Protein AF-A0A1W9HQ44-F1 (afdb_monomer)

Solvent-accessible surface area (backbone atoms only — not comparable to full-atom values): 56096 Å² total; per-residue (Å²): 137,86,90,87,89,89,90,91,91,92,90,86,85,96,76,80,80,73,78,79,73,80,82,85,84,81,77,93,77,71,70,87,77,61,89,76,53,83,68,66,65,55,60,50,78,80,49,59,73,72,83,56,52,67,71,56,48,46,52,48,48,45,64,46,46,71,59,22,70,71,48,40,52,52,23,55,49,24,59,78,70,75,36,48,37,25,32,30,14,70,41,22,40,34,48,54,54,46,49,48,50,45,51,45,34,75,73,64,44,79,53,45,56,68,92,63,66,71,50,46,62,64,65,50,38,54,43,62,49,58,68,39,38,34,30,59,42,54,56,67,60,44,51,52,55,36,51,57,48,42,71,74,43,60,41,48,25,36,87,61,76,86,53,70,64,63,44,32,40,77,34,55,33,75,50,88,95,45,93,76,45,39,68,10,60,77,73,26,63,50,73,70,27,35,44,44,32,32,48,66,36,15,31,34,38,59,36,94,62,100,62,45,53,65,38,25,63,90,47,68,89,52,87,76,27,64,32,58,53,21,61,56,60,45,34,51,54,62,44,80,38,96,46,23,67,74,16,71,48,28,64,67,41,47,46,51,72,58,56,34,49,47,52,46,47,32,51,26,20,46,69,70,35,43,62,49,75,68,42,46,50,54,49,38,50,49,39,62,70,56,53,76,87,73,62,77,35,62,64,25,49,50,51,48,49,58,44,55,33,37,36,56,77,46,22,34,41,42,55,61,35,51,52,54,29,53,77,36,56,39,46,65,56,52,27,72,75,45,50,55,86,41,83,91,33,42,10,25,60,65,69,48,59,45,52,44,77,55,83,72,41,52,81,87,46,61,28,24,54,80,70,70,41,50,40,29,7,29,59,38,56,41,70,69,55,51,56,42,31,67,45,17,57,60,30,45,61,32,45,50,39,40,85,69,86,48,95,90,40,60,36,86,79,80,77,30,42,69,28,20,77,40,89,54,32,89,77,83,70,56,53,66,46,42,26,40,37,40,49,57,19,9,43,82,58,25,27,40,82,55,90,82,32,39,28,36,50,20,35,64,30,39,36,50,54,89,73,81,63,65,50,52,59,67,57,51,40,56,35,18,62,41,71,90,57,36,70,52,63,76,82,42,45,19,56,48,52,42,47,38,72,43,34,39,45,67,60,37,47,54,56,49,52,54,37,58,73,46,89,48,70,68,42,48,54,49,50,53,52,46,54,53,26,29,48,75,14,41,47,49,82,57,52,58,67,69,58,52,51,51,44,52,54,48,50,54,55,52,51,61,54,52,73,68,59,90,48,66,68,57,46,47,50,46,52,69,61,47,55,71,52,52,79,60,29,87,80,70,78,58,78,52,56,63,55,49,50,56,46,37,52,48,46,57,76,73,54,87,54,64,70,50,39,48,51,34,49,50,52,45,63,73,72,50,84,60,62,66,62,49,50,62,55,55,68,74,49,55,72,71,55,37,45,54,49,24,59,57,54,62,61,19,70,77,40,90,51,64,69,48,30,52,50,46,56,51,52,56,52,53,55,55,47,32,50,63,72,55,39,57,69,61,54,50,49,44,38,75,44,50,73,44,55,83,70,43,51,49,101,84,69,46,37,55,61,62,49,16,66,66,62,64,25,57,72,57,40,54,52,46,72,72,34,84,83,41,65,46,69,51,58,50,100,88,68,41,28,51,36,37,48,33,41,69,76,70,38,44,68,60,32,55,53,48,30,71,77,41,61,92,38,63,57,76,85,85,46,72,70,50,50,51,50,33,52,52,42,35,70,73,48,53,63,62,87,43,60,63,61,36,60,45,74,42,70,52,42,58,31,54,49,79,73,77,34,58,27,28,42,80,62,52,37,21,37,42,19,36,51,44,24,31,43,59,55,22,52,53,32,45,75,69,72,48,80,53,62,66,77,35,58,49,39,77,69,82,47,59,50,16,47,32,21,26,54,24,53,58,55,50,51,53,50,44,52,47,49,38,51,53,27,55,49,86,49,66,67,57,46,51,50,45,38,67,69,37,53,88,56,48,80,57,47,48,60,46,53,34,27,55,56,58,45,38,34,55,35,18,59,60,44,73,49,88,39,55,32,66,90,38,72,67,74,91,59,43,75,52,36,31,40,45,70,44,96,56,68,52,48,47,48,79,40,48,57,43,71,51,95,90,38,66,38,21,50,66,30,11,32,35,13,25,53,30,67,14,26,47,66,79,88,60,50,42,74,62,39,54,51,47,98,66,63,71,29,28,26,26,41,22,23,19,9,69,35,54,75,75,50,28,25,49,63,37,82,44,66,44,47,41,82,45,70,81,37,75,34,30,24,45,39,45,24,37,65,65,86,131

Sequence (1028 aa):
MPNAKLPSLVKRPLVALIASLGVFLVSFDGFANSRISCTEIFALKTANPGIVSEDQLVRHVTNTILLVPEFQYIRDMAKKMGLRVWLFGGTASSFLHYVKWDLARASGIMNLQKDRFDFDFTNIFRSTQDLDIVVDADPKAASQFQNALAERFPHFLGSKGNKWEVRTLRHRMGTPGQFGFKEALLNDADFNNQSTDSNSVGMIEISENGEPVIRDLRHWNQADSVFLSDAINNRISYFRSKNHFTTIRARAGENPEILSVLRLLVKAFQYELTFSDNDYRQIKEIAGEFDSSTVTNSAALRRIRDTAKKLILHAVNIEYAVNRLDELGLREKLIRMGNSREQYNFAWWLAREPLRSKEVGQGTGRTAKDLNIQVVAHETFSFMAYESITRAHSGEPNVLISREKAIGESAAYGDGFYTRIGRIGARGTGWTIRFDVNPNAREGSDFKVDGDYIIFVNKKALTIIQESLSLSLDDLVTLAENEREFRIDSSDLGLLEKLKRRLNAPRITDELEKLIHSHSEDDHYRLVRILNSLENAGVSKLISEDVLNSVIKNISIRLAQLRKSSEDSDVLKYIKTVGPILKNSKTFGLTEGQEFIQYLERIIHGRKGLNLRKEALFEHLLNVDNFENQLDFMRKFSQQELNTIAKEIISWDESPDKRKTQFWTKLNKKWSKAIEDGNLSVIETLIEIGFFNINHKNVSQFSILQLAAYYNQRKIVDWLVASPSFNLNERNSLGFTEVEQLRLVGKSQLADEIEKIRPEAKGRPITVRDRNRKKIADYLLYRKGAPIIDFVRIEPGSFLMGGDILTTISKPFEIMSVDVPQRTYRIITQLSGNRDYYTTSPSHYMGERRPVENVSYEMVSSWIGRLNRLSKTGDARTQAILAELFPGHKRGSIYGRPTEAQYEFVLRLGGVAEGNYAHGNGESKLGDYAVYDADSTAAVGSKKPVFYNGKPLYDLHGNVAKWMEDWYGPPQGGKDPVGPLTGDRRIVRGGGWFNSARSLESGYRGSARPESQSLFSVGIRLIRKIEN

Secondary structure (DSSP, 8-state):
---------------SSSTTSSS--S-TTSTTS----TTHHHHTTT--TTSS-HHHHHHHHHHHHTTSHHHHHHHHHHHHHT-EEEEETHHHHHHHHHHHHHHHHHTT-TTS-GGG-S--HHHHS-TT----EEEES-HHHHHHHHHHHHHH-GGGGGGGSS---EEESSS-BS-TTSTT-B--GGG-HHHHHS-EEHHHHEEEE-SSSSSPPEEEGGGTT-SS-HHHHHHHTTB--EE--TTGGGSHHHHTTSS-THHHHHHHHHHHHHHT-B--HHHHHHHHHHHHH--GGG---HHHHHHHHHHHHHHHHT-S-HHHHHHHHHHTTHHHHHHHTS-TTSTTSHHHHHTSPPPPP--TT-SSSPBTTTTT--EEEEEES-HHHHHHHTT-TT------S--S-STTT---SS--EEEEESSS-SSSSSEEEEEEEPTT-BBTTTEEEETTEEEE--GGGEEEPP------HHHHHHHHH-TTT----TT-HHHHHHHHHHTTHHHHHHHHHHHHT---HHHHHHHHHHHHHHHHTT-GGGS-HHHHHHHHHHHHHHHHHHTT---HHHHHHHHHHHHHHHTTGGGTT-THHHHHHHHHHHHHHH---HHHHHHHHHHHHHH---HHHHHHHHTTS-HHHHHHHHHHHHGGGG-S-HHHHHHHHHHHHHHHHHHHTT-HHHHHHHHHTTSS-TT---TT---HHHHHHHTT-HHHHHHHHH-TTS-TT---TTS--HHHHHHHTT-HHHHHHHHHH-GGG-PPP--HHHHHHHHHHHHHHTTSSS----EEEEPPEEEEETTTEEEEE-S-EEEESSPPBHHHHHHHHHHTT---HHHH---SS--TTSBP-S--HHHHHHHHHHHHHHHH---HHHHHHHHHHSTT--TT--EEPPPHHHHHHHHTTTTT--SSBTTBS-GGGHHHH-B-S-SS---TT-SPPEEETTEEE--SSBSSEEEEEEESSS---EES----S--SSEEEES--TTS-GGGGSTT--EEE-TT----TTEE---EEE---

pLDDT: mean 78.17, std 16.89, range [24.0, 97.94]

Mean predicted aligned error: 19.66 Å

Foldseek 3Di:
DDDDDDYYDDDDDDDPPPVPPPPPDDDPPPPPPDPPDPLVVVLVLLPPQPLADLVRLQVLLFVLLVLAVLLVVLQVLCVVLVKWKKFAFLRLLLSSLLSVLQSSVVSPSVLFDDVLNNNYCCSSDPLQAAGAMEIQDEQVSQVVSQVVSCVVCVSNCHPVPSDRDYAYQQYWHDDPPDDGTDDHLLPPPLNQQAKAKLRNQWMWISHDDDTTQIAGSNPRVDNDRPNSVQSSRLAMEIGHGPCNCVHPCNVVLLCPNLLRLLVSLLSCQLSVGDYDPVRLVVSLVSLVPDAPVPRPDLNNLVSLQVSLLSLQLRGLANQSSLVSCVVSVNLVRSLVSWPLPDPPGSSVSSVFAFLAADDFQPDDADFCLNVVQFKWKAFDLDPSQVCQQCRHSSQFGRGRQFDDDDPVRCRVDLQAHKIAGDQAHDPNQGDMWMWTFDRSHGDPPQWHDDPRIIGGSHRVRIGTDDDQLEDALVRVLSNLQVLPRQADDLVSSSVLVSVLVSYPQVNNLVVLVVLLPDPDPVSLLVNLSSCLSCVSRSNNVSHDPVSLLSNLVSVVVVLVVLLPDPDLVSLLVSLVSVLSNLVVCPVVPDPCLVVLLVSLVCCCVPDDDLVSVLSSLLSNLVSDDDVVVNLVSVVSDDLVSLLVSLVVLLVLCPDPPPSSVVSLVVVLVVLLVCLLVLVVVVVVSCCSSPNAHQQGAGPLRDHSCRSNVQSVNVVSNVVLLPDPPRFQQDADPLGFGVLRLCVLLVVPVVSVVSCVSVVVSDGDDQDVVNVVVSVVVCVSVVCGPFQNQAFAKQQWDWADALLNFIATAHHIWTWGLWAAFLLNQLVLCVVLVHDDPCLNRVAPDDDRQFHRDLAFLVSVVVSLVSLQVLLQDPPPVSQVVNCVRYPPRHRRWHKDFAALVRLLCVQCLNRVASEQGSVHHDPPCVVQQEQALDPAADGIPPHFFRDRPNGGHGHSAERAWEFHQAADDPDHHDYRDRYDPDHQWTWTARYYNHHDPNCRTSNRIDIDGNPDGPGNRYGHIMMIGDDD

Radius of gyration: 34.82 Å; Cα contacts (8 Å, |Δi|>4): 1677; chains: 1; bounding box: 89×111×94 Å

Nearest PDB structures (foldseek):
  5ve8-assembly1_A  TM=1.958E-01  e=1.183E-01  Kluyveromyces lactis
  5ve8-assembly2_B  TM=1.938E-01  e=1.961E-01  Kluyveromyces lactis
  7unk-assembly1_A  TM=2.206E-01  e=2.866E-01  Homo sapiens
  5vch-assembly1_A  TM=2.004E-01  e=4.368E-01  Kluyveromyces lactis
  8ptw-assembly1_CW  TM=2.591E-01  e=3.745E+00  Thermochaetoides thermophila DSM 1495

Structure (mmCIF, N/CA/C/O backbone):
data_AF-A0A1W9HQ44-F1
#
_entry.id   AF-A0A1W9HQ44-F1
#
loop_
_atom_site.group_PDB
_atom_site.id
_atom_site.type_symbol
_atom_site.label_atom_id
_atom_site.label_alt_id
_atom_site.label_comp_id
_atom_site.label_asym_id
_atom_site.label_entity_id
_atom_site.label_seq_id
_atom_site.pdbx_PDB_ins_code
_atom_site.Cartn_x
_atom_site.Cartn_y
_atom_site.Cartn_z
_atom_site.occupancy
_atom_site.B_iso_or_equiv
_atom_site.auth_seq_id
_atom_site.auth_comp_id
_atom_site.auth_asym_id
_atom_site.auth_atom_id
_atom_site.pdbx_PDB_model_num
ATOM 1 N N . MET A 1 1 ? 32.054 -62.955 18.563 1.00 37.22 1 MET A N 1
ATOM 2 C CA . MET A 1 1 ? 32.083 -64.099 17.619 1.00 37.22 1 MET A CA 1
ATOM 3 C C . MET A 1 1 ? 30.994 -65.097 18.009 1.00 37.22 1 MET A C 1
ATOM 5 O O . MET A 1 1 ? 30.712 -65.129 19.202 1.00 37.22 1 MET A O 1
ATOM 9 N N . PRO A 1 2 ? 30.440 -65.909 17.079 1.00 54.06 2 PRO A N 1
ATOM 10 C CA . PRO A 1 2 ? 30.951 -66.143 15.717 1.00 54.06 2 PRO A CA 1
ATOM 11 C C . PRO A 1 2 ? 29.952 -66.033 14.533 1.00 54.06 2 PRO A C 1
ATOM 13 O O . PRO A 1 2 ? 28.832 -66.524 14.579 1.00 54.06 2 PRO A O 1
ATOM 16 N N . ASN A 1 3 ? 30.500 -65.426 13.467 1.00 31.45 3 ASN A N 1
ATOM 17 C CA . ASN A 1 3 ? 30.457 -65.664 12.007 1.00 31.45 3 ASN A CA 1
ATOM 18 C C . ASN A 1 3 ? 29.139 -65.812 11.208 1.00 31.45 3 ASN A C 1
ATOM 20 O O . ASN A 1 3 ? 28.459 -66.830 11.272 1.00 31.45 3 ASN A O 1
ATOM 24 N N . ALA A 1 4 ? 28.921 -64.854 10.287 1.00 32.03 4 ALA A N 1
ATOM 25 C CA . ALA A 1 4 ? 27.895 -64.838 9.234 1.00 32.03 4 ALA A CA 1
ATOM 26 C C . ALA A 1 4 ? 28.462 -64.331 7.877 1.00 32.03 4 ALA A C 1
ATOM 28 O O . ALA A 1 4 ? 29.406 -63.542 7.852 1.00 32.03 4 ALA A O 1
ATOM 29 N N . LYS A 1 5 ? 27.882 -64.803 6.758 1.00 31.42 5 LYS A N 1
ATOM 30 C CA . LYS A 1 5 ? 28.218 -64.506 5.339 1.00 31.42 5 LYS A CA 1
ATOM 31 C C . LYS A 1 5 ? 27.342 -63.383 4.748 1.00 31.42 5 LYS A C 1
ATOM 33 O O . LYS A 1 5 ? 26.163 -63.375 5.066 1.00 31.42 5 LYS A O 1
ATOM 38 N N . LEU A 1 6 ? 27.849 -62.594 3.779 1.00 24.00 6 LEU A N 1
ATOM 39 C CA . LEU A 1 6 ? 27.126 -62.100 2.570 1.00 24.00 6 LEU A CA 1
ATOM 40 C C . LEU A 1 6 ? 28.087 -61.408 1.538 1.00 24.00 6 LEU A C 1
ATOM 42 O O . LEU A 1 6 ? 29.187 -61.036 1.946 1.00 24.00 6 LEU A O 1
ATOM 46 N N . PRO A 1 7 ? 27.732 -61.259 0.226 1.00 36.06 7 PRO A N 1
ATOM 47 C CA . PRO A 1 7 ? 28.683 -61.058 -0.896 1.00 36.06 7 PRO A CA 1
ATOM 48 C C . PRO A 1 7 ? 28.448 -59.870 -1.897 1.00 36.06 7 PRO A C 1
ATOM 50 O O . PRO A 1 7 ? 27.353 -59.332 -2.005 1.00 36.06 7 PRO A O 1
ATOM 53 N N . SER A 1 8 ? 29.469 -59.634 -2.756 1.00 27.27 8 SER A N 1
ATOM 54 C CA . SER A 1 8 ? 29.475 -59.344 -4.230 1.00 27.27 8 SER A CA 1
ATOM 55 C C . SER A 1 8 ? 29.549 -57.924 -4.881 1.00 27.27 8 SER A C 1
ATOM 57 O O . SER A 1 8 ? 28.763 -57.034 -4.586 1.00 27.27 8 SER A O 1
ATOM 59 N N . LEU A 1 9 ? 30.444 -57.870 -5.907 1.00 26.95 9 LEU A N 1
ATOM 60 C CA . LEU A 1 9 ? 30.479 -57.145 -7.215 1.00 26.95 9 LEU A CA 1
ATOM 61 C C . LEU A 1 9 ? 31.121 -55.736 -7.398 1.00 26.95 9 LEU A C 1
ATOM 63 O O . LEU A 1 9 ? 30.709 -54.773 -6.768 1.00 26.95 9 LEU A O 1
ATOM 67 N N . VAL A 1 10 ? 32.093 -55.641 -8.348 1.00 26.52 10 VAL A N 1
ATOM 68 C CA . VAL A 1 10 ? 32.262 -54.664 -9.483 1.00 26.52 10 VAL A CA 1
ATOM 69 C C . VAL A 1 10 ? 33.700 -54.689 -10.088 1.00 26.52 10 VAL A C 1
ATOM 71 O O . VAL A 1 10 ? 34.670 -54.612 -9.335 1.00 26.52 10 VAL A O 1
ATOM 74 N N . LYS A 1 11 ? 33.819 -54.715 -11.442 1.00 28.09 11 LYS A N 1
ATOM 75 C CA . LYS A 1 11 ? 34.852 -54.135 -12.383 1.00 28.09 11 LYS A CA 1
ATOM 76 C C . LYS A 1 11 ? 34.821 -54.930 -13.717 1.00 28.09 11 LYS A C 1
ATOM 78 O O . LYS A 1 11 ? 34.669 -56.137 -13.630 1.00 28.09 11 LYS A O 1
ATOM 83 N N . ARG A 1 12 ? 35.012 -54.452 -14.966 1.00 32.03 12 ARG A N 1
ATOM 84 C CA . ARG A 1 12 ? 35.371 -53.208 -15.734 1.00 32.03 12 ARG A CA 1
ATOM 85 C C . ARG A 1 12 ? 35.183 -53.564 -17.266 1.00 32.03 12 ARG A C 1
ATOM 87 O O . ARG A 1 12 ? 34.732 -54.694 -17.452 1.00 32.03 12 ARG A O 1
ATOM 94 N N . PRO A 1 13 ? 35.500 -52.779 -18.353 1.00 39.00 13 PRO A N 1
ATOM 95 C CA . PRO A 1 13 ? 36.629 -51.825 -18.579 1.00 39.00 13 PRO A CA 1
ATOM 96 C C . PRO A 1 13 ? 36.293 -50.509 -19.362 1.00 39.00 13 PRO A C 1
ATOM 98 O O . PRO A 1 13 ? 35.300 -50.404 -20.062 1.00 39.00 13 PRO A O 1
ATOM 101 N N . LEU A 1 14 ? 36.954 -49.366 -19.124 1.00 29.89 14 LEU A N 1
ATOM 102 C CA . LEU A 1 14 ? 38.255 -48.875 -19.640 1.00 29.89 14 LEU A CA 1
ATOM 103 C C . LEU A 1 14 ? 38.385 -48.562 -21.158 1.00 29.89 14 LEU A C 1
ATOM 105 O O . LEU A 1 14 ? 39.454 -48.771 -21.718 1.00 29.89 14 LEU A O 1
ATOM 109 N N . VAL A 1 15 ? 37.356 -47.992 -21.807 1.00 27.25 15 VAL A N 1
ATOM 110 C CA . VAL A 1 15 ? 37.499 -47.353 -23.149 1.00 27.25 15 VAL A CA 1
ATOM 111 C C . VAL A 1 15 ? 36.988 -45.892 -23.208 1.00 27.25 15 VAL A C 1
ATOM 113 O O . VAL A 1 15 ? 37.258 -45.175 -24.161 1.00 27.25 15 VAL A O 1
ATOM 116 N N . ALA A 1 16 ? 36.361 -45.360 -22.154 1.00 30.06 16 ALA A N 1
ATOM 117 C CA . ALA A 1 16 ? 35.768 -44.010 -22.177 1.00 30.06 16 ALA A CA 1
ATOM 118 C C . ALA A 1 16 ? 36.670 -42.858 -21.665 1.00 30.06 16 ALA A C 1
ATOM 120 O O . ALA A 1 16 ? 36.196 -41.735 -21.533 1.00 30.06 16 ALA A O 1
ATOM 121 N N . LEU A 1 17 ? 37.953 -43.094 -21.354 1.00 27.94 17 LEU A N 1
ATOM 122 C CA . LEU A 1 17 ? 38.796 -42.086 -20.678 1.00 27.94 17 LEU A CA 1
ATOM 123 C C . LEU A 1 17 ? 39.639 -41.198 -21.619 1.00 27.94 17 LEU A C 1
ATOM 125 O O . LEU A 1 17 ? 40.313 -40.294 -21.141 1.00 27.94 17 LEU A O 1
ATOM 129 N N . ILE A 1 18 ? 39.609 -41.419 -22.939 1.00 28.66 18 ILE A N 1
ATOM 130 C CA . ILE A 1 18 ? 40.440 -40.652 -23.895 1.00 28.66 18 ILE A CA 1
ATOM 131 C C . ILE A 1 18 ? 39.635 -39.586 -24.670 1.00 28.66 18 ILE A C 1
ATOM 133 O O . ILE A 1 18 ? 40.221 -38.669 -25.234 1.00 28.66 18 ILE A O 1
ATOM 137 N N . ALA A 1 19 ? 38.299 -39.584 -24.607 1.00 27.50 19 ALA A N 1
ATOM 138 C CA . ALA A 1 19 ? 37.478 -38.555 -25.266 1.00 27.50 19 ALA A CA 1
ATOM 139 C C . ALA A 1 19 ? 37.302 -37.253 -24.447 1.00 27.50 19 ALA A C 1
ATOM 141 O O . ALA A 1 19 ? 36.833 -36.252 -24.979 1.00 27.50 19 ALA A O 1
ATOM 142 N N . SER A 1 20 ? 37.705 -37.230 -23.171 1.00 28.62 20 SER A N 1
ATOM 143 C CA . SER A 1 20 ? 37.442 -36.104 -22.252 1.00 28.62 20 SER A CA 1
ATOM 144 C C . SER A 1 20 ? 38.621 -35.139 -22.060 1.00 28.62 20 SER A C 1
ATOM 146 O O . SER A 1 20 ? 38.520 -34.213 -21.261 1.00 28.62 20 SER A O 1
ATOM 148 N N . LEU A 1 21 ? 39.743 -35.344 -22.758 1.00 27.89 21 LEU A N 1
ATOM 149 C CA . LEU A 1 21 ? 40.982 -34.561 -22.593 1.00 27.89 21 LEU A CA 1
ATOM 150 C C . LEU A 1 21 ? 41.332 -33.672 -23.806 1.00 27.89 21 LEU A C 1
ATOM 152 O O . LEU A 1 21 ? 42.381 -33.040 -23.815 1.00 27.89 21 LEU A O 1
ATOM 156 N N . GLY A 1 22 ? 40.450 -33.579 -24.808 1.00 28.61 22 GLY A N 1
ATOM 157 C CA . GLY A 1 22 ? 40.730 -32.948 -26.107 1.00 28.61 22 GLY A CA 1
ATOM 158 C C . GLY A 1 22 ? 40.160 -31.546 -26.372 1.00 28.61 22 GLY A C 1
ATOM 159 O O . GLY A 1 22 ? 40.067 -31.182 -27.537 1.00 28.61 22 GLY A O 1
ATOM 160 N N . VAL A 1 23 ? 39.753 -30.756 -25.365 1.00 30.34 23 VAL A N 1
ATOM 161 C CA . VAL A 1 23 ? 39.214 -29.382 -25.594 1.00 30.34 23 VAL A CA 1
ATOM 162 C C . VAL A 1 23 ? 39.921 -28.284 -24.776 1.00 30.34 23 VAL A C 1
ATOM 164 O O . VAL A 1 23 ? 39.635 -27.103 -24.929 1.00 30.34 23 VAL A O 1
ATOM 167 N N . PHE A 1 24 ? 40.930 -28.615 -23.971 1.00 30.50 24 PHE A N 1
ATOM 168 C CA . PHE A 1 24 ? 41.765 -27.612 -23.299 1.00 30.50 24 PHE A CA 1
ATOM 169 C C . PHE A 1 24 ? 43.104 -27.480 -24.019 1.00 30.50 24 PHE A C 1
ATOM 171 O O . PHE A 1 24 ? 44.060 -28.101 -23.588 1.00 30.50 24 PHE A O 1
ATOM 178 N N . LEU A 1 25 ? 43.169 -26.721 -25.118 1.00 30.91 25 LEU A N 1
ATOM 179 C CA . LEU A 1 25 ? 44.409 -26.130 -25.654 1.00 30.91 25 LEU A CA 1
ATOM 180 C C . LEU A 1 25 ? 44.066 -25.155 -26.801 1.00 30.91 25 LEU A C 1
ATOM 182 O O . LEU A 1 25 ? 44.209 -25.473 -27.977 1.00 30.91 25 LEU A O 1
ATOM 186 N N . VAL A 1 26 ? 43.618 -23.945 -26.451 1.00 31.00 26 VAL A N 1
ATOM 187 C CA . VAL A 1 26 ? 43.707 -22.761 -27.324 1.00 31.00 26 VAL A CA 1
ATOM 188 C C . VAL A 1 26 ? 44.249 -21.594 -26.486 1.00 31.00 26 VAL A C 1
ATOM 190 O O . VAL A 1 26 ? 43.561 -21.052 -25.628 1.00 31.00 26 VAL A O 1
ATOM 193 N N . SER A 1 27 ? 45.534 -21.296 -26.719 1.00 29.73 27 SER A N 1
ATOM 194 C CA . SER A 1 27 ? 46.291 -20.061 -26.429 1.00 29.73 27 SER A CA 1
ATOM 195 C C . SER A 1 27 ? 46.104 -19.376 -25.062 1.00 29.73 27 SER A C 1
ATOM 197 O O . SER A 1 27 ? 45.418 -18.362 -24.923 1.00 29.73 27 SER A O 1
ATOM 199 N N . PHE A 1 28 ? 46.854 -19.875 -24.077 1.00 30.86 28 PHE A N 1
ATOM 200 C CA . PHE A 1 28 ? 47.321 -19.122 -22.910 1.00 30.86 28 PHE A CA 1
ATOM 201 C C . PHE A 1 28 ? 48.376 -18.097 -23.359 1.00 30.86 28 PHE A C 1
ATOM 203 O O . PHE A 1 28 ? 49.550 -18.416 -23.368 1.00 30.86 28 PHE A O 1
ATOM 210 N N . ASP A 1 29 ? 47.957 -16.899 -23.768 1.00 26.05 29 ASP A N 1
ATOM 211 C CA . ASP A 1 29 ? 48.841 -15.710 -23.811 1.00 26.05 29 ASP A CA 1
ATOM 212 C C . ASP A 1 29 ? 48.064 -14.375 -23.741 1.00 26.05 29 ASP A C 1
ATOM 214 O O . ASP A 1 29 ? 48.637 -13.325 -23.464 1.00 26.05 29 ASP A O 1
ATOM 218 N N . GLY A 1 30 ? 46.728 -14.394 -23.865 1.00 28.42 30 GLY A N 1
ATOM 219 C CA . GLY A 1 30 ? 45.864 -13.235 -23.578 1.00 28.42 30 GLY A CA 1
ATOM 220 C C . GLY A 1 30 ? 45.348 -13.143 -22.131 1.00 28.42 30 GLY A C 1
ATOM 221 O O . GLY A 1 30 ? 44.745 -12.141 -21.754 1.00 28.42 30 GLY A O 1
ATOM 222 N N . PHE A 1 31 ? 45.570 -14.171 -21.304 1.00 29.61 31 PHE A N 1
ATOM 223 C CA . PHE A 1 31 ? 44.906 -14.323 -19.997 1.00 29.61 31 PHE A CA 1
ATOM 224 C C . PHE A 1 31 ? 45.582 -13.561 -18.842 1.00 29.61 31 PHE A C 1
ATOM 226 O O . PHE A 1 31 ? 45.010 -13.441 -17.761 1.00 29.61 31 PHE A O 1
ATOM 233 N N . ALA A 1 32 ? 46.783 -13.011 -19.052 1.00 28.42 32 ALA A N 1
ATOM 234 C CA . ALA A 1 32 ? 47.531 -12.311 -18.004 1.00 28.42 32 ALA A CA 1
ATOM 235 C C . ALA A 1 32 ? 47.086 -10.850 -17.773 1.00 28.42 32 ALA A C 1
ATOM 237 O O . ALA A 1 32 ? 47.529 -10.240 -16.804 1.00 28.42 32 ALA A O 1
ATOM 238 N N . ASN A 1 33 ? 46.195 -10.289 -18.609 1.00 30.42 33 ASN A N 1
ATOM 239 C CA . ASN A 1 33 ? 45.779 -8.879 -18.512 1.00 30.42 33 ASN A CA 1
ATOM 240 C C . ASN A 1 33 ? 44.263 -8.618 -18.413 1.00 30.42 33 ASN A C 1
ATOM 242 O O . ASN A 1 33 ? 43.861 -7.459 -18.306 1.00 30.42 33 ASN A O 1
ATOM 246 N N . SER A 1 34 ? 43.403 -9.639 -18.361 1.00 30.12 34 SER A N 1
ATOM 247 C CA . SER A 1 34 ? 41.973 -9.445 -18.077 1.00 30.12 34 SER A CA 1
ATOM 248 C C . SER A 1 34 ? 41.663 -9.803 -16.624 1.00 30.12 34 SER A C 1
ATOM 250 O O . SER A 1 34 ? 41.660 -10.974 -16.248 1.00 30.12 34 SER A O 1
ATOM 252 N N . ARG A 1 35 ? 41.376 -8.793 -15.793 1.00 31.48 35 ARG A N 1
ATOM 253 C CA . ARG A 1 35 ? 40.792 -8.972 -14.452 1.00 31.48 35 ARG A CA 1
ATOM 254 C C . ARG A 1 35 ? 39.354 -9.494 -14.577 1.00 31.48 35 ARG A C 1
ATOM 256 O O . ARG A 1 35 ? 38.407 -8.739 -14.387 1.00 31.48 35 ARG A O 1
ATOM 263 N N . ILE A 1 36 ? 39.206 -10.777 -14.886 1.00 31.81 36 ILE A N 1
ATOM 264 C CA . ILE A 1 36 ? 37.937 -11.498 -14.776 1.00 31.81 36 ILE A CA 1
ATOM 265 C C . ILE A 1 36 ? 37.706 -11.727 -13.281 1.00 31.81 36 ILE A C 1
ATOM 267 O O . ILE A 1 36 ? 38.443 -12.471 -12.631 1.00 31.81 36 ILE A O 1
ATOM 271 N N . SER A 1 37 ? 36.744 -11.017 -12.691 1.00 34.94 37 SER A N 1
ATOM 272 C CA . SER A 1 37 ? 36.405 -11.209 -11.275 1.00 34.94 37 SER A CA 1
ATOM 273 C C . SER A 1 37 ? 35.580 -12.489 -11.097 1.00 34.94 37 SER A C 1
ATOM 275 O O . SER A 1 37 ? 34.863 -12.899 -12.008 1.00 34.94 37 SER A O 1
ATOM 277 N N . CYS A 1 38 ? 35.598 -13.098 -9.905 1.00 32.09 38 CYS A N 1
ATOM 278 C CA . CYS A 1 38 ? 34.809 -14.297 -9.570 1.00 32.09 38 CYS A CA 1
ATOM 279 C C . CYS A 1 38 ? 33.291 -14.196 -9.862 1.00 32.09 38 CYS A C 1
ATOM 281 O O . CYS A 1 38 ? 32.593 -15.206 -9.786 1.00 32.09 38 CYS A O 1
ATOM 283 N N . THR A 1 39 ? 32.765 -13.011 -10.195 1.00 37.59 39 THR A N 1
ATOM 284 C CA . THR A 1 39 ? 31.373 -12.811 -10.629 1.00 37.59 39 THR A CA 1
ATOM 285 C C . THR A 1 39 ? 31.112 -13.240 -12.079 1.00 37.59 39 THR A C 1
ATOM 287 O O . THR A 1 39 ? 29.995 -13.651 -12.384 1.00 37.59 39 THR A O 1
ATOM 290 N N . GLU A 1 40 ? 32.117 -13.254 -12.959 1.00 35.53 40 GLU A N 1
ATOM 291 C CA . GLU A 1 40 ? 31.963 -13.711 -14.355 1.00 35.53 40 GLU A CA 1
ATOM 292 C C . GLU A 1 40 ? 31.870 -15.242 -14.458 1.00 35.53 40 GLU A C 1
ATOM 294 O O . GLU A 1 40 ? 31.191 -15.772 -15.334 1.00 35.53 40 GLU A O 1
ATOM 299 N N . ILE A 1 41 ? 32.408 -15.963 -13.467 1.00 36.16 41 ILE A N 1
ATOM 300 C CA . ILE A 1 41 ? 32.247 -17.420 -13.313 1.00 36.16 41 ILE A CA 1
ATOM 301 C C . ILE A 1 41 ? 30.781 -17.801 -13.003 1.00 36.16 41 ILE A C 1
ATOM 303 O O . ILE A 1 41 ? 30.373 -18.944 -13.203 1.00 36.16 41 ILE A O 1
ATOM 307 N N . PHE A 1 42 ? 29.953 -16.861 -12.535 1.00 38.31 42 PHE A N 1
ATOM 308 C CA . PHE A 1 42 ? 28.577 -17.144 -12.118 1.00 38.31 42 PHE A CA 1
ATOM 309 C C . PHE A 1 42 ? 27.553 -17.135 -13.253 1.00 38.31 42 PHE A C 1
ATOM 311 O O . PHE A 1 42 ? 26.640 -17.959 -13.228 1.00 38.31 42 PHE A O 1
ATOM 318 N N . ALA A 1 43 ? 27.728 -16.288 -14.272 1.00 37.38 43 ALA A N 1
ATOM 319 C CA . ALA A 1 43 ? 26.891 -16.351 -15.473 1.00 37.38 43 ALA A CA 1
ATOM 320 C C . ALA A 1 43 ? 27.018 -17.725 -16.164 1.00 37.38 43 ALA A C 1
ATOM 322 O O . ALA A 1 43 ? 26.052 -18.238 -16.715 1.00 37.38 43 ALA A O 1
ATOM 323 N N . LEU A 1 44 ? 28.176 -18.378 -16.034 1.00 35.91 44 LEU A N 1
ATOM 324 C CA . LEU A 1 44 ? 28.513 -19.657 -16.667 1.00 35.91 44 LEU A CA 1
ATOM 325 C C . LEU A 1 44 ? 27.815 -20.900 -16.079 1.00 35.91 44 LEU A C 1
ATOM 327 O O . LEU A 1 44 ? 27.874 -21.959 -16.695 1.00 35.91 44 LEU A O 1
ATOM 331 N N . LYS A 1 45 ? 27.131 -20.827 -14.925 1.00 41.59 45 LYS A N 1
ATOM 332 C CA . LYS A 1 45 ? 26.423 -22.006 -14.367 1.00 41.59 45 LYS A CA 1
ATOM 333 C C . LYS A 1 45 ? 25.021 -22.236 -14.942 1.00 41.59 45 LYS A C 1
ATOM 335 O O . LYS A 1 45 ? 24.520 -23.354 -14.866 1.00 41.59 45 LYS A O 1
ATOM 340 N N . THR A 1 46 ? 24.405 -21.210 -15.523 1.00 40.38 46 THR A N 1
ATOM 341 C CA . THR A 1 46 ? 23.172 -21.303 -16.331 1.00 40.38 46 THR A CA 1
ATOM 342 C C . THR A 1 46 ? 23.439 -20.986 -17.806 1.00 40.38 46 THR A C 1
ATOM 344 O O . THR A 1 46 ? 22.654 -21.377 -18.671 1.00 40.38 46 THR A O 1
ATOM 347 N N . ALA A 1 47 ? 24.574 -20.349 -18.118 1.00 38.97 47 ALA A N 1
ATOM 348 C CA . ALA A 1 47 ? 25.093 -20.171 -19.466 1.00 38.97 47 ALA A CA 1
ATOM 349 C C . ALA A 1 47 ? 25.998 -21.334 -19.875 1.00 38.97 47 ALA A C 1
ATOM 351 O O . ALA A 1 47 ? 27.215 -21.195 -19.950 1.00 38.97 47 ALA A O 1
ATOM 352 N N . ASN A 1 48 ? 25.387 -22.458 -20.231 1.00 47.56 48 ASN A N 1
ATOM 353 C CA . ASN A 1 48 ? 25.933 -23.235 -21.337 1.00 47.56 48 ASN A CA 1
ATOM 354 C C . ASN A 1 48 ? 25.174 -22.770 -22.594 1.00 47.56 48 ASN A C 1
ATOM 356 O O . ASN A 1 48 ? 24.054 -23.240 -22.826 1.00 47.56 48 ASN A O 1
ATOM 360 N N . PRO A 1 49 ? 25.704 -21.798 -23.368 1.00 47.69 49 PRO A N 1
ATOM 361 C CA . PRO A 1 49 ? 25.164 -21.494 -24.688 1.00 47.69 49 PRO A CA 1
ATOM 362 C C . PRO A 1 49 ? 25.067 -22.804 -25.484 1.00 47.69 49 PRO A C 1
ATOM 364 O O . PRO A 1 49 ? 26.046 -23.542 -25.567 1.00 47.69 49 PRO A O 1
ATOM 367 N N . GLY A 1 50 ? 23.880 -23.125 -26.006 1.00 53.44 50 GLY A N 1
ATOM 368 C CA . GLY A 1 50 ? 23.653 -24.333 -26.811 1.00 53.44 50 GLY A CA 1
ATOM 369 C C . GLY A 1 50 ? 22.891 -25.491 -26.148 1.00 53.44 50 GLY A C 1
ATOM 370 O O . GLY A 1 50 ? 22.706 -26.511 -26.803 1.00 53.44 50 GLY A O 1
ATOM 371 N N . ILE A 1 51 ? 22.397 -25.370 -24.904 1.00 64.69 51 ILE A N 1
ATOM 372 C CA . ILE A 1 51 ? 21.490 -26.394 -24.314 1.00 64.69 51 ILE A CA 1
ATOM 373 C C . ILE A 1 51 ? 20.121 -26.416 -25.010 1.00 64.69 51 ILE A C 1
ATOM 375 O O . ILE A 1 51 ? 19.477 -27.459 -25.102 1.00 64.69 51 ILE A O 1
ATOM 379 N N . VAL A 1 52 ? 19.670 -25.256 -25.482 1.00 76.06 52 VAL A N 1
ATOM 380 C CA . VAL A 1 52 ? 18.389 -25.072 -26.160 1.00 76.06 52 VAL A CA 1
ATOM 381 C C . VAL A 1 52 ? 18.670 -24.503 -27.546 1.00 76.06 52 VAL A C 1
ATOM 383 O O . VAL A 1 52 ? 19.256 -23.428 -27.650 1.00 76.06 52 VAL A O 1
ATOM 386 N N . SER A 1 53 ? 18.269 -25.216 -28.600 1.00 85.94 53 SER A N 1
ATOM 387 C CA . SER A 1 53 ? 18.304 -24.689 -29.972 1.00 85.94 53 SER A CA 1
ATOM 388 C C . SER A 1 53 ? 17.107 -23.782 -30.261 1.00 85.94 53 SER A C 1
ATOM 390 O O . SER A 1 53 ? 16.080 -23.852 -29.581 1.00 85.94 53 SER A O 1
ATOM 392 N N . GLU A 1 54 ? 17.231 -22.956 -31.299 1.00 87.56 54 GLU A N 1
ATOM 393 C CA . GLU A 1 54 ? 16.165 -22.064 -31.759 1.00 87.56 54 GLU A CA 1
ATOM 394 C C . GLU A 1 54 ? 14.872 -22.826 -32.073 1.00 87.56 54 GLU A C 1
ATOM 396 O O . GLU A 1 54 ? 13.837 -22.561 -31.459 1.00 87.56 54 GLU A O 1
ATOM 401 N N . ASP A 1 55 ? 14.960 -23.864 -32.908 1.00 87.31 55 ASP A N 1
ATOM 402 C CA . ASP A 1 55 ? 13.816 -24.699 -33.285 1.00 87.31 55 ASP A CA 1
ATOM 403 C C . ASP A 1 55 ? 13.147 -25.378 -32.087 1.00 87.31 55 ASP A C 1
ATOM 405 O O . ASP A 1 55 ? 11.934 -25.600 -32.086 1.00 87.31 55 ASP A O 1
ATOM 409 N N . GLN A 1 56 ? 13.925 -25.780 -31.077 1.00 88.81 56 GLN A N 1
ATOM 410 C CA . GLN A 1 56 ? 13.369 -26.376 -29.863 1.00 88.81 56 GLN A CA 1
ATOM 411 C C . GLN A 1 56 ? 12.615 -25.334 -29.041 1.00 88.81 56 GLN A C 1
ATOM 413 O O . GLN A 1 56 ? 11.520 -25.625 -28.564 1.00 88.81 56 GLN A O 1
ATOM 418 N N . LEU A 1 57 ? 13.170 -24.127 -28.892 1.00 89.25 57 LEU A N 1
ATOM 419 C CA . LEU A 1 57 ? 12.523 -23.065 -28.132 1.00 89.25 57 LEU A CA 1
ATOM 420 C C . LEU A 1 57 ? 11.232 -22.599 -28.808 1.00 89.25 57 LEU A C 1
ATOM 422 O O . LEU A 1 57 ? 10.209 -22.511 -28.134 1.00 89.25 57 LEU A O 1
ATOM 426 N N . VAL A 1 58 ? 11.245 -22.370 -30.124 1.00 89.25 58 VAL A N 1
ATOM 427 C CA . VAL A 1 58 ? 10.054 -21.958 -30.891 1.00 89.25 58 VAL A CA 1
ATOM 428 C C . VAL A 1 58 ? 8.945 -23.010 -30.786 1.00 89.25 58 VAL A C 1
ATOM 430 O O . VAL A 1 58 ? 7.804 -22.690 -30.435 1.00 89.25 58 VAL A O 1
ATOM 433 N N . ARG A 1 59 ? 9.275 -24.295 -30.981 1.00 87.50 59 ARG A N 1
ATOM 434 C CA . ARG A 1 59 ? 8.308 -25.391 -30.802 1.00 87.50 59 ARG A CA 1
ATOM 435 C C . ARG A 1 59 ? 7.788 -25.478 -29.368 1.00 87.50 59 ARG A C 1
ATOM 437 O O . ARG A 1 59 ? 6.590 -25.666 -29.166 1.00 87.50 59 ARG A O 1
ATOM 444 N N . HIS A 1 60 ? 8.647 -25.300 -28.364 1.00 89.31 60 HIS A N 1
ATOM 445 C CA . HIS A 1 60 ? 8.214 -25.338 -26.963 1.00 89.31 60 HIS A CA 1
ATOM 446 C C . HIS A 1 60 ? 7.294 -24.164 -26.616 1.00 89.31 60 HIS A C 1
ATOM 448 O O . HIS A 1 60 ? 6.263 -24.373 -25.980 1.00 89.31 60 HIS A O 1
ATOM 454 N N . VAL A 1 61 ? 7.586 -22.955 -27.110 1.00 90.25 61 VAL A N 1
ATOM 455 C CA . VAL A 1 61 ? 6.697 -21.782 -27.008 1.00 90.25 61 VAL A CA 1
ATOM 456 C C . VAL A 1 61 ? 5.329 -22.096 -27.617 1.00 90.25 61 VAL A C 1
ATOM 458 O O . VAL A 1 61 ? 4.311 -21.847 -26.974 1.00 90.25 61 VAL A O 1
ATOM 461 N N . THR A 1 62 ? 5.297 -22.723 -28.797 1.00 85.88 62 THR A N 1
ATOM 462 C CA . THR A 1 62 ? 4.059 -23.145 -29.487 1.00 85.88 62 THR A CA 1
ATOM 463 C C . THR A 1 62 ? 3.177 -24.014 -28.617 1.00 85.88 62 THR A C 1
ATOM 465 O O . THR A 1 62 ? 2.002 -23.710 -28.404 1.00 85.88 62 THR A O 1
ATOM 468 N N . ASN A 1 63 ? 3.764 -25.086 -28.093 1.00 85.19 63 ASN A N 1
ATOM 469 C CA . ASN A 1 63 ? 3.043 -26.076 -27.307 1.00 85.19 63 ASN A CA 1
ATOM 470 C C . ASN A 1 63 ? 2.585 -25.491 -25.968 1.00 85.19 63 ASN A C 1
ATOM 472 O O . ASN A 1 63 ? 1.518 -25.833 -25.465 1.00 85.19 63 ASN A O 1
ATOM 476 N N . THR A 1 64 ? 3.372 -24.567 -25.420 1.00 88.06 64 THR A N 1
ATOM 477 C CA . THR A 1 64 ? 3.142 -23.993 -24.099 1.00 88.06 64 THR A CA 1
ATOM 478 C C . THR A 1 64 ? 2.099 -22.878 -24.088 1.00 88.06 64 THR A C 1
ATOM 480 O O . THR A 1 64 ? 1.436 -22.687 -23.072 1.00 88.06 64 THR A O 1
ATOM 483 N N . ILE A 1 65 ? 1.889 -22.153 -25.194 1.00 86.88 65 ILE A N 1
ATOM 484 C CA . ILE A 1 65 ? 0.825 -21.128 -25.278 1.00 86.88 65 ILE A CA 1
ATOM 485 C C . ILE A 1 65 ? -0.529 -21.721 -24.879 1.00 86.88 65 ILE A C 1
ATOM 487 O O . ILE A 1 65 ? -1.305 -21.081 -24.175 1.00 86.88 65 ILE A O 1
ATOM 491 N N . LEU A 1 66 ? -0.785 -22.966 -25.283 1.00 83.38 66 LEU A N 1
ATOM 492 C CA . LEU A 1 66 ? -2.008 -23.689 -24.955 1.00 83.38 66 LEU A CA 1
ATOM 493 C C . LEU A 1 66 ? -2.045 -24.217 -23.519 1.00 83.38 66 LEU A C 1
ATOM 495 O O . LEU A 1 66 ? -3.071 -24.740 -23.121 1.00 83.38 66 LEU A O 1
ATOM 499 N N . LEU A 1 67 ? -0.977 -24.112 -22.735 1.00 88.12 67 LEU A N 1
ATOM 500 C CA . LEU A 1 67 ? -0.983 -24.496 -21.321 1.00 88.12 67 LEU A CA 1
ATOM 501 C C . LEU A 1 67 ? -1.340 -23.320 -20.405 1.00 88.12 67 LEU A C 1
ATOM 503 O O . LEU A 1 67 ? -1.658 -23.542 -19.243 1.00 88.12 67 LEU A O 1
ATOM 507 N N . VAL A 1 68 ? -1.333 -22.088 -20.929 1.00 89.44 68 VAL A N 1
ATOM 508 C CA . VAL A 1 68 ? -1.695 -20.872 -20.191 1.00 89.44 68 VAL A CA 1
ATOM 509 C C . VAL A 1 68 ? -3.176 -20.546 -20.449 1.00 89.44 68 VAL A C 1
ATOM 511 O O . VAL A 1 68 ? -3.513 -20.129 -21.564 1.00 89.44 68 VAL A O 1
ATOM 514 N N . PRO A 1 69 ? -4.084 -20.693 -19.461 1.00 88.12 69 PRO A N 1
ATOM 515 C CA . PRO A 1 69 ? -5.530 -20.514 -19.663 1.00 88.12 69 PRO A CA 1
ATOM 516 C C . PRO A 1 69 ? -5.918 -19.139 -20.226 1.00 88.12 69 PRO A C 1
ATOM 518 O O . PRO A 1 69 ? -6.819 -19.010 -21.056 1.00 88.12 69 PRO A O 1
ATOM 521 N N . GLU A 1 70 ? -5.214 -18.092 -19.806 1.00 88.31 70 GLU A N 1
ATOM 522 C CA . GLU A 1 70 ? -5.389 -16.730 -20.297 1.00 88.31 70 GLU A CA 1
ATOM 523 C C . GLU A 1 70 ? -5.096 -16.633 -21.798 1.00 88.31 70 GLU A C 1
ATOM 525 O O . GLU A 1 70 ? -5.842 -15.994 -22.542 1.00 88.31 70 GLU A O 1
ATOM 530 N N . PHE A 1 71 ? -4.034 -17.294 -22.264 1.00 90.44 71 PHE A N 1
ATOM 531 C CA . PHE A 1 71 ? -3.641 -17.277 -23.672 1.00 90.44 71 PHE A CA 1
ATOM 532 C C . PHE A 1 71 ? -4.563 -18.124 -24.534 1.00 90.44 71 PHE A C 1
ATOM 534 O O . PHE A 1 71 ? -4.854 -17.716 -25.657 1.00 90.44 71 PHE A O 1
ATOM 541 N N . GLN A 1 72 ? -5.085 -19.236 -24.007 1.00 89.69 72 GLN A N 1
ATOM 542 C CA . GLN A 1 72 ? -6.152 -19.991 -24.667 1.00 89.69 72 GLN A CA 1
ATOM 543 C C . GLN A 1 72 ? -7.370 -19.096 -24.929 1.00 89.69 72 GLN A C 1
ATOM 545 O O . GLN A 1 72 ? -7.810 -18.982 -26.070 1.00 89.69 72 GLN A O 1
ATOM 550 N N . TYR A 1 73 ? -7.859 -18.380 -23.909 1.00 91.38 73 TYR A N 1
ATOM 551 C CA . TYR A 1 73 ? -8.996 -17.469 -24.072 1.00 91.38 73 TYR A CA 1
ATOM 552 C C . TYR A 1 73 ? -8.714 -16.367 -25.103 1.00 91.38 73 TYR A C 1
ATOM 554 O O . TYR A 1 73 ? -9.555 -16.075 -25.955 1.00 91.38 73 TYR A O 1
ATOM 562 N N . ILE A 1 74 ? -7.524 -15.758 -25.044 1.00 91.56 74 ILE A N 1
ATOM 563 C CA . ILE A 1 74 ? -7.107 -14.714 -25.989 1.00 91.56 74 ILE A CA 1
ATOM 564 C C . ILE A 1 74 ? -7.055 -15.270 -27.418 1.00 91.56 74 ILE A C 1
ATOM 566 O O . ILE A 1 74 ? -7.556 -14.622 -28.336 1.00 91.56 74 ILE A O 1
ATOM 570 N N . ARG A 1 75 ? -6.508 -16.476 -27.607 1.00 90.19 75 ARG A N 1
ATOM 571 C CA . ARG A 1 75 ? -6.442 -17.173 -28.898 1.00 90.19 75 ARG A CA 1
ATOM 572 C C . ARG A 1 75 ? -7.832 -17.510 -29.436 1.00 90.19 75 ARG A C 1
ATOM 574 O O . ARG A 1 75 ? -8.101 -17.245 -30.606 1.00 90.19 75 ARG A O 1
ATOM 581 N N . ASP A 1 76 ? -8.725 -18.027 -28.600 1.00 91.12 76 ASP A N 1
ATOM 582 C CA . ASP A 1 76 ? -10.100 -18.353 -28.989 1.00 91.12 76 ASP A CA 1
ATOM 583 C C . ASP A 1 76 ? -10.881 -17.105 -29.402 1.00 91.12 76 ASP A C 1
ATOM 585 O O . ASP A 1 76 ? -11.613 -17.113 -30.395 1.00 91.12 76 ASP A O 1
ATOM 589 N N . MET A 1 77 ? -10.709 -16.007 -28.664 1.00 91.88 77 MET A N 1
ATOM 590 C CA . MET A 1 77 ? -11.326 -14.726 -28.994 1.00 91.88 77 MET A CA 1
ATOM 591 C C . MET A 1 77 ? -10.757 -14.154 -30.296 1.00 91.88 77 MET A C 1
ATOM 593 O O . MET A 1 77 ? -11.516 -13.732 -31.168 1.00 91.88 77 MET A O 1
ATOM 597 N N . ALA A 1 78 ? -9.433 -14.197 -30.463 1.00 91.94 78 ALA A N 1
ATOM 598 C CA . ALA A 1 78 ? -8.761 -13.774 -31.686 1.00 91.94 78 ALA A CA 1
ATOM 599 C C . ALA A 1 78 ? -9.289 -14.540 -32.902 1.00 91.94 78 ALA A C 1
ATOM 601 O O . ALA A 1 78 ? -9.645 -13.929 -33.906 1.00 91.94 78 ALA A O 1
ATOM 602 N N . LYS A 1 79 ? -9.430 -15.866 -32.780 1.00 91.12 79 LYS A N 1
ATOM 603 C CA . LYS A 1 79 ? -9.998 -16.734 -33.816 1.00 91.12 79 LYS A CA 1
ATOM 604 C C . LYS A 1 79 ? -11.435 -16.349 -34.163 1.00 91.12 79 LYS A C 1
ATOM 606 O O . LYS A 1 79 ? -11.748 -16.186 -35.338 1.00 91.12 79 LYS A O 1
ATOM 611 N N . LYS A 1 80 ? -12.298 -16.155 -33.158 1.00 92.44 80 LYS A N 1
ATOM 612 C CA . LYS A 1 80 ? -13.699 -15.729 -33.357 1.00 92.44 80 LYS A CA 1
ATOM 613 C C . LYS A 1 80 ? -13.809 -14.385 -34.075 1.00 92.44 80 LYS A C 1
ATOM 615 O O . LYS A 1 80 ? -14.748 -14.178 -34.835 1.00 92.44 80 LYS A O 1
ATOM 620 N N . MET A 1 81 ? -12.864 -13.484 -33.824 1.00 92.44 81 MET A N 1
ATOM 621 C CA . MET A 1 81 ? -12.847 -12.134 -34.384 1.00 92.44 81 MET A CA 1
ATOM 622 C C . MET A 1 81 ? -11.996 -12.004 -35.660 1.00 92.44 81 MET A C 1
ATOM 624 O O . MET A 1 81 ? -11.953 -10.922 -36.239 1.00 92.44 81 MET A O 1
ATOM 628 N N . GLY A 1 82 ? -11.316 -13.069 -36.103 1.00 91.12 82 GLY A N 1
ATOM 629 C CA . GLY A 1 82 ? -10.421 -13.037 -37.265 1.00 91.12 82 GLY A CA 1
ATOM 630 C C . GLY A 1 82 ? -9.172 -12.166 -37.073 1.00 91.12 82 GLY A C 1
ATOM 631 O O . GLY A 1 82 ? -8.700 -11.555 -38.027 1.00 91.12 82 GLY A O 1
ATOM 632 N N . LEU A 1 83 ? -8.653 -12.068 -35.845 1.00 91.25 83 LEU A N 1
ATOM 633 C CA . LEU A 1 83 ? -7.543 -11.181 -35.485 1.00 91.25 83 LEU A CA 1
ATOM 634 C C . LEU A 1 83 ? -6.217 -11.930 -35.354 1.00 91.25 83 LEU A C 1
ATOM 636 O O . LEU A 1 83 ? -6.166 -13.042 -34.826 1.00 91.25 83 LEU A O 1
ATOM 640 N N . ARG A 1 84 ? -5.119 -11.262 -35.728 1.00 90.62 84 ARG A N 1
ATOM 641 C CA . ARG A 1 84 ? -3.770 -11.669 -35.313 1.00 90.62 84 ARG A CA 1
ATOM 642 C C . ARG A 1 84 ? -3.372 -10.938 -34.046 1.00 90.62 84 ARG A C 1
ATOM 644 O O . ARG A 1 84 ? -3.512 -9.716 -33.969 1.00 90.62 84 ARG A O 1
ATOM 651 N N . VAL A 1 85 ? -2.867 -11.684 -33.071 1.00 93.06 85 VAL A N 1
ATOM 652 C CA . VAL A 1 85 ? -2.614 -11.180 -31.717 1.00 93.06 85 VAL A CA 1
ATOM 653 C C . VAL A 1 85 ? -1.214 -11.561 -31.273 1.00 93.06 85 VAL A C 1
ATOM 655 O O . VAL A 1 85 ? -0.772 -12.691 -31.474 1.00 93.06 85 VAL A O 1
ATOM 658 N N . TRP A 1 86 ? -0.535 -10.608 -30.645 1.00 93.50 86 TRP A N 1
ATOM 659 C CA . TRP A 1 86 ? 0.844 -10.722 -30.206 1.00 93.50 86 TRP A CA 1
ATOM 660 C C . TRP A 1 86 ? 0.979 -10.310 -28.744 1.00 93.50 86 TRP A C 1
ATOM 662 O O . TRP A 1 86 ? 0.452 -9.276 -28.328 1.00 93.50 86 TRP A O 1
ATOM 672 N N . LEU A 1 87 ? 1.753 -11.080 -27.984 1.00 93.25 87 LEU A N 1
ATOM 673 C CA . LEU A 1 87 ? 2.362 -10.596 -26.748 1.00 93.25 87 LEU A CA 1
ATOM 674 C C . LEU A 1 87 ? 3.468 -9.608 -27.117 1.00 93.25 87 LEU A C 1
ATOM 676 O O . LEU A 1 87 ? 4.194 -9.838 -28.087 1.00 93.25 87 LEU A O 1
ATOM 680 N N . PHE A 1 88 ? 3.633 -8.541 -26.337 1.00 92.69 88 PHE A N 1
ATOM 681 C CA . PHE A 1 88 ? 4.598 -7.486 -26.651 1.00 92.69 88 PHE A CA 1
ATOM 682 C C . PHE A 1 88 ? 5.482 -7.093 -25.464 1.00 92.69 88 PHE A C 1
ATOM 684 O O . PHE A 1 88 ? 5.055 -7.099 -24.305 1.00 92.69 88 PHE A O 1
ATOM 691 N N . GLY A 1 89 ? 6.736 -6.749 -25.766 1.00 91.50 89 GLY A N 1
ATOM 692 C CA . GLY A 1 89 ? 7.690 -6.165 -24.831 1.00 91.50 89 GLY A CA 1
ATOM 693 C C . GLY A 1 89 ? 7.880 -7.031 -23.590 1.00 91.50 89 GLY A C 1
ATOM 694 O O . GLY A 1 89 ? 8.137 -8.229 -23.676 1.00 91.50 89 GLY A O 1
ATOM 695 N N . GLY A 1 90 ? 7.678 -6.445 -22.406 1.00 87.94 90 GLY A N 1
ATOM 696 C CA . GLY A 1 90 ? 7.878 -7.147 -21.138 1.00 87.94 90 GLY A CA 1
ATOM 697 C C . GLY A 1 90 ? 7.018 -8.402 -20.960 1.00 87.94 90 GLY A C 1
ATOM 698 O O . GLY A 1 90 ? 7.453 -9.326 -20.266 1.00 87.94 90 GLY A O 1
ATOM 699 N N . THR A 1 91 ? 5.839 -8.452 -21.585 1.00 89.31 91 THR A N 1
ATOM 700 C CA . THR A 1 91 ? 4.974 -9.640 -21.590 1.00 89.31 91 THR A CA 1
ATOM 701 C C . THR A 1 91 ? 5.605 -10.751 -22.427 1.00 89.31 91 THR A C 1
ATOM 703 O O . THR A 1 91 ? 5.823 -11.852 -21.922 1.00 89.31 91 THR A O 1
ATOM 706 N N . ALA A 1 92 ? 6.006 -10.444 -23.663 1.00 92.62 92 ALA A N 1
ATOM 707 C CA . ALA A 1 92 ? 6.723 -11.387 -24.518 1.00 92.62 92 ALA A CA 1
ATOM 708 C C . ALA A 1 92 ? 8.009 -11.901 -23.844 1.00 92.62 92 ALA A C 1
ATOM 710 O O . ALA A 1 92 ? 8.224 -13.109 -23.772 1.00 92.62 92 ALA A O 1
ATOM 711 N N . SER A 1 93 ? 8.823 -11.009 -23.261 1.00 92.19 93 SER A N 1
ATOM 712 C CA . SER A 1 93 ? 10.058 -11.394 -22.558 1.00 92.19 93 SER A CA 1
ATOM 713 C C . SER A 1 93 ? 9.803 -12.350 -21.399 1.00 92.19 93 SER A C 1
ATOM 715 O O . SER A 1 93 ? 10.525 -13.329 -21.235 1.00 92.19 93 SER A O 1
ATOM 717 N N . SER A 1 94 ? 8.777 -12.077 -20.585 1.00 90.38 94 SER A N 1
ATOM 718 C CA . SER A 1 94 ? 8.491 -12.901 -19.404 1.00 90.38 94 SER A CA 1
ATOM 719 C C . SER A 1 94 ? 8.094 -14.312 -19.810 1.00 90.38 94 SER A C 1
ATOM 721 O O . SER A 1 94 ? 8.615 -15.269 -19.245 1.00 90.38 94 SER A O 1
ATOM 723 N N . PHE A 1 95 ? 7.250 -14.435 -20.837 1.00 92.00 95 PHE A N 1
ATOM 724 C CA . PHE A 1 95 ? 6.858 -15.733 -21.363 1.00 92.00 95 PHE A CA 1
ATOM 725 C C . PHE A 1 95 ? 8.033 -16.481 -21.997 1.00 92.00 95 PHE A C 1
ATOM 727 O O . PHE A 1 95 ? 8.297 -17.617 -21.615 1.00 92.00 95 PHE A O 1
ATOM 734 N N . LEU A 1 96 ? 8.792 -15.845 -22.896 1.00 93.19 96 LEU A N 1
ATOM 735 C CA . LEU A 1 96 ? 9.898 -16.508 -23.593 1.00 93.19 96 LEU A CA 1
ATOM 736 C C . LEU A 1 96 ? 10.965 -17.027 -22.627 1.00 93.19 96 LEU A C 1
ATOM 738 O O . LEU A 1 96 ? 11.393 -18.174 -22.735 1.00 93.19 96 LEU A O 1
ATOM 742 N N . HIS A 1 97 ? 11.386 -16.204 -21.662 1.00 91.06 97 HIS A N 1
ATOM 743 C CA . HIS A 1 97 ? 12.391 -16.622 -20.688 1.00 91.06 97 HIS A CA 1
ATOM 744 C C . HIS A 1 97 ? 11.870 -17.710 -19.747 1.00 91.06 97 HIS A C 1
ATOM 746 O O . HIS A 1 97 ? 12.624 -18.628 -19.430 1.00 91.06 97 HIS A O 1
ATOM 752 N N . TYR A 1 98 ? 10.590 -17.664 -19.365 1.00 89.25 98 TYR A N 1
ATOM 753 C CA . TYR A 1 98 ? 9.960 -18.730 -18.588 1.00 89.25 98 TYR A CA 1
ATOM 754 C C . TYR A 1 98 ? 9.963 -20.063 -19.341 1.00 89.25 98 TYR A C 1
ATOM 756 O O . TYR A 1 98 ? 10.438 -21.065 -18.810 1.00 89.25 98 TYR A O 1
ATOM 764 N N . VAL A 1 99 ? 9.502 -20.059 -20.595 1.00 90.38 99 VAL A N 1
ATOM 765 C CA . VAL A 1 99 ? 9.473 -21.243 -21.466 1.00 90.38 99 VAL A CA 1
ATOM 766 C C . VAL A 1 99 ? 10.885 -21.773 -21.708 1.00 90.38 99 VAL A C 1
ATOM 768 O O . VAL A 1 99 ? 11.107 -22.980 -21.659 1.00 90.38 99 VAL A O 1
ATOM 771 N N . LYS A 1 100 ? 11.868 -20.886 -21.900 1.00 89.69 100 LYS A N 1
ATOM 772 C CA . LYS A 1 100 ? 13.278 -21.271 -22.022 1.00 89.69 100 LYS A CA 1
ATOM 773 C C . LYS A 1 100 ? 13.779 -21.993 -20.774 1.00 89.69 100 LYS A C 1
ATOM 775 O O . LYS A 1 100 ? 14.451 -23.012 -20.900 1.00 89.69 100 LYS A O 1
ATOM 780 N N . TRP A 1 101 ? 13.497 -21.471 -19.581 1.00 86.56 101 TRP A N 1
ATOM 781 C CA . TRP A 1 101 ? 13.920 -22.122 -18.342 1.00 86.56 101 TRP A CA 1
ATOM 782 C C . TRP A 1 101 ? 13.204 -23.457 -18.129 1.00 86.56 101 TRP A C 1
ATOM 784 O O . TRP A 1 101 ? 13.858 -24.421 -17.742 1.00 86.56 101 TRP A O 1
ATOM 794 N N . ASP A 1 102 ? 11.911 -23.555 -18.444 1.00 86.88 102 ASP A N 1
ATOM 795 C CA . ASP A 1 102 ? 11.200 -24.835 -18.395 1.00 86.88 102 ASP A CA 1
ATOM 796 C C . ASP A 1 102 ? 11.817 -25.868 -19.350 1.00 86.88 102 ASP A C 1
ATOM 798 O O . ASP A 1 102 ? 12.088 -27.003 -18.955 1.00 86.88 102 ASP A O 1
ATOM 802 N N . LEU A 1 103 ? 12.126 -25.458 -20.582 1.00 86.75 103 LEU A N 1
ATOM 803 C CA . LEU A 1 103 ? 12.781 -26.319 -21.562 1.00 86.75 103 LEU A CA 1
ATOM 804 C C . LEU A 1 103 ? 14.169 -26.754 -21.088 1.00 86.75 103 LEU A C 1
ATOM 806 O O . LEU A 1 103 ? 14.511 -27.930 -21.156 1.00 86.75 103 LEU A O 1
ATOM 810 N N . ALA A 1 104 ? 14.961 -25.828 -20.551 1.00 82.75 104 ALA A N 1
ATOM 811 C CA . ALA A 1 104 ? 16.288 -26.134 -20.032 1.00 82.75 104 ALA A CA 1
ATOM 812 C C . ALA A 1 104 ? 16.225 -27.101 -18.831 1.00 82.75 104 ALA A C 1
ATOM 814 O O . ALA A 1 104 ? 17.039 -28.020 -18.723 1.00 82.75 104 ALA A O 1
ATOM 815 N N . ARG A 1 105 ? 15.215 -26.954 -17.962 1.00 82.81 105 ARG A N 1
ATOM 816 C CA . ARG A 1 105 ? 14.911 -27.900 -16.877 1.00 82.81 105 ARG A CA 1
ATOM 817 C C . ARG A 1 105 ? 14.555 -29.276 -17.438 1.00 82.81 105 ARG A C 1
ATOM 819 O O . ARG A 1 105 ? 15.094 -30.275 -16.966 1.00 82.81 105 ARG A O 1
ATOM 826 N N . ALA A 1 106 ? 13.668 -29.339 -18.432 1.00 80.81 106 ALA A N 1
ATOM 827 C CA . ALA A 1 106 ? 13.282 -30.586 -19.094 1.00 80.81 106 ALA A CA 1
ATOM 828 C C . ALA A 1 106 ? 14.479 -31.282 -19.769 1.00 80.81 106 ALA A C 1
ATOM 830 O O . ALA A 1 106 ? 14.554 -32.508 -19.763 1.00 80.81 106 ALA A O 1
ATOM 831 N N . SER A 1 107 ? 15.454 -30.506 -20.248 1.00 78.00 107 SER A N 1
ATOM 832 C CA . SER A 1 107 ? 16.729 -30.985 -20.798 1.00 78.00 107 SER A CA 1
ATOM 833 C C . SER A 1 107 ? 17.770 -31.394 -19.739 1.00 78.00 107 SER A C 1
ATOM 835 O O . SER A 1 107 ? 18.903 -31.711 -20.094 1.00 78.00 107 SER A O 1
ATOM 837 N N . GLY A 1 108 ? 17.418 -31.415 -18.447 1.00 68.81 108 GLY A N 1
ATOM 838 C CA . GLY A 1 108 ? 18.257 -31.975 -17.379 1.00 68.81 108 GLY A CA 1
ATOM 839 C C . GLY A 1 108 ? 19.038 -30.962 -16.538 1.00 68.81 108 GLY A C 1
ATOM 840 O O . GLY A 1 108 ? 19.896 -31.367 -15.750 1.00 68.81 108 GLY A O 1
ATOM 841 N N . ILE A 1 109 ? 18.752 -29.658 -16.643 1.00 68.94 109 ILE A N 1
ATOM 842 C CA . ILE A 1 109 ? 19.311 -28.664 -15.716 1.00 68.94 109 ILE A CA 1
ATOM 843 C C . ILE A 1 109 ? 18.653 -28.824 -14.332 1.00 68.94 109 ILE A C 1
ATOM 845 O O . ILE A 1 109 ? 17.557 -28.330 -14.067 1.00 68.94 109 ILE A O 1
ATOM 849 N N . MET A 1 110 ? 19.353 -29.530 -13.440 1.00 55.62 110 MET A N 1
ATOM 850 C CA . MET A 1 110 ? 18.861 -29.972 -12.125 1.00 55.62 110 MET A CA 1
ATOM 851 C C . MET A 1 110 ? 18.673 -28.854 -11.090 1.00 55.62 110 MET A C 1
ATOM 853 O O . MET A 1 110 ? 17.969 -29.062 -10.108 1.00 55.62 110 MET A O 1
ATOM 857 N N . ASN A 1 111 ? 19.297 -27.684 -11.264 1.00 63.59 111 ASN A N 1
ATOM 858 C CA . ASN A 1 111 ? 19.139 -26.574 -10.319 1.00 63.59 111 ASN A CA 1
ATOM 859 C C . ASN A 1 111 ? 17.871 -25.742 -10.572 1.00 63.59 111 ASN A C 1
ATOM 861 O O . ASN A 1 111 ? 17.614 -24.824 -9.806 1.00 63.59 111 ASN A O 1
ATOM 865 N N . LEU A 1 112 ? 17.071 -26.039 -11.603 1.00 69.12 112 LEU A N 1
ATOM 866 C CA . LEU A 1 112 ? 15.817 -25.330 -11.862 1.00 69.12 112 LEU A CA 1
ATOM 867 C C . LEU A 1 112 ? 14.648 -25.939 -11.071 1.00 69.12 112 LEU A C 1
ATOM 869 O O . LEU A 1 112 ? 14.317 -27.112 -11.234 1.00 69.12 112 LEU A O 1
ATOM 873 N N . GLN A 1 113 ? 14.004 -25.128 -10.228 1.00 66.06 113 GLN A N 1
ATOM 874 C CA . GLN A 1 113 ? 12.902 -25.560 -9.355 1.00 66.06 113 GLN A CA 1
ATOM 875 C C . GLN A 1 113 ? 11.690 -26.070 -10.157 1.00 66.06 113 GLN A C 1
ATOM 877 O O . GLN A 1 113 ? 11.140 -25.348 -10.985 1.00 66.06 113 GLN A O 1
ATOM 882 N N . LYS A 1 114 ? 11.234 -27.302 -9.896 1.00 65.25 114 LYS A N 1
ATOM 883 C CA . LYS A 1 114 ? 10.255 -28.019 -10.736 1.00 65.25 114 LYS A CA 1
ATOM 884 C C . LYS A 1 114 ? 8.854 -27.402 -10.694 1.00 65.25 114 LYS A C 1
ATOM 886 O O . LYS A 1 114 ? 8.318 -27.042 -11.734 1.00 65.25 114 LYS A O 1
ATOM 891 N N . ASP A 1 115 ? 8.307 -27.177 -9.503 1.00 63.81 115 ASP A N 1
ATOM 892 C CA . ASP A 1 115 ? 6.951 -26.623 -9.285 1.00 63.81 115 ASP A CA 1
ATOM 893 C C . ASP A 1 115 ? 6.829 -25.110 -9.576 1.00 63.81 115 ASP A C 1
ATOM 895 O O . ASP A 1 115 ? 5.842 -24.472 -9.218 1.00 63.81 115 ASP A O 1
ATOM 899 N N . ARG A 1 116 ? 7.851 -24.500 -10.193 1.00 67.50 116 ARG A N 1
ATOM 900 C CA . ARG A 1 116 ? 7.783 -23.126 -10.720 1.00 67.50 116 ARG A CA 1
ATOM 901 C C . ARG A 1 116 ? 7.280 -23.086 -12.160 1.00 67.50 116 ARG A C 1
ATOM 903 O O . ARG A 1 116 ? 6.856 -22.020 -12.606 1.00 67.50 116 ARG A O 1
ATOM 910 N N . PHE A 1 117 ? 7.339 -24.220 -12.859 1.00 77.88 117 PHE A N 1
ATOM 911 C CA . PHE A 1 117 ? 6.993 -24.370 -14.270 1.00 77.88 117 PHE A CA 1
ATOM 912 C C . PHE A 1 117 ? 5.646 -25.082 -14.445 1.00 77.88 117 PHE A C 1
ATOM 914 O O . PHE A 1 117 ? 5.562 -26.155 -15.031 1.00 77.88 117 PHE A O 1
ATOM 921 N N . ASP A 1 118 ? 4.601 -24.503 -13.857 1.00 77.19 118 ASP A N 1
ATOM 922 C CA . ASP A 1 118 ? 3.217 -24.993 -13.890 1.00 77.19 118 ASP A CA 1
ATOM 923 C C . ASP A 1 118 ? 2.348 -24.288 -14.945 1.00 77.19 118 ASP A C 1
ATOM 925 O O . ASP A 1 118 ? 1.173 -24.611 -15.090 1.00 77.19 118 ASP A O 1
ATOM 929 N N . PHE A 1 119 ? 2.926 -23.328 -15.675 1.00 83.81 119 PHE A N 1
ATOM 930 C CA . PHE A 1 119 ? 2.248 -22.467 -16.648 1.00 83.81 119 PHE A CA 1
ATOM 931 C C . PHE A 1 119 ? 1.085 -21.652 -16.072 1.00 83.81 119 PHE A C 1
ATOM 933 O O . PHE A 1 119 ? 0.297 -21.073 -16.823 1.00 83.81 119 PHE A O 1
ATOM 940 N N . ASP A 1 120 ? 1.029 -21.512 -14.745 1.00 78.25 120 ASP A N 1
ATOM 941 C CA . ASP A 1 120 ? 0.173 -20.524 -14.111 1.00 78.25 120 ASP A CA 1
ATOM 942 C C . ASP A 1 120 ? 0.675 -19.135 -14.509 1.00 78.25 120 ASP A C 1
ATOM 944 O O . ASP A 1 120 ? 1.850 -18.786 -14.332 1.00 78.25 120 ASP A O 1
ATOM 948 N N . PHE A 1 121 ? -0.227 -18.307 -15.028 1.00 76.69 121 PHE A N 1
ATOM 949 C CA . PHE A 1 121 ? 0.095 -16.941 -15.415 1.00 76.69 121 PHE A CA 1
ATOM 950 C C . PHE A 1 121 ? 0.792 -16.159 -14.292 1.00 76.69 121 PHE A C 1
ATOM 952 O O . PHE A 1 121 ? 1.675 -15.361 -14.569 1.00 76.69 121 PHE A O 1
ATOM 959 N N . THR A 1 122 ? 0.484 -16.410 -13.018 1.00 71.69 122 THR A N 1
ATOM 960 C CA . THR A 1 122 ? 1.095 -15.727 -11.861 1.00 71.69 122 THR A CA 1
ATOM 961 C C . THR A 1 122 ? 2.519 -16.197 -11.512 1.00 71.69 122 THR A C 1
ATOM 963 O O . THR A 1 122 ? 3.199 -15.568 -10.684 1.00 71.69 122 THR A O 1
ATOM 966 N N . ASN A 1 123 ? 2.979 -17.287 -12.138 1.00 74.75 123 ASN A N 1
ATOM 967 C CA . ASN A 1 123 ? 4.370 -17.746 -12.146 1.00 74.75 123 ASN A CA 1
ATOM 968 C C . ASN A 1 123 ? 5.156 -17.190 -13.330 1.00 74.75 123 ASN A C 1
ATOM 970 O O . ASN A 1 123 ? 6.323 -16.824 -13.176 1.00 74.75 123 ASN A O 1
ATOM 974 N N . ILE A 1 124 ? 4.517 -17.130 -14.498 1.00 77.31 124 ILE A N 1
ATOM 975 C CA . ILE A 1 124 ? 5.110 -16.567 -15.715 1.00 77.31 124 ILE A CA 1
ATOM 976 C C . ILE A 1 124 ? 5.248 -15.045 -15.571 1.00 77.31 124 ILE A C 1
ATOM 978 O O . ILE A 1 124 ? 6.281 -14.449 -15.887 1.00 77.31 124 ILE A O 1
ATOM 982 N N . PHE A 1 125 ? 4.200 -14.419 -15.049 1.00 72.56 125 PHE A N 1
ATOM 983 C CA . PHE A 1 125 ? 4.024 -12.986 -14.902 1.00 72.56 125 PHE A CA 1
ATOM 984 C C . PHE A 1 125 ? 3.819 -12.634 -13.439 1.00 72.56 125 PHE A C 1
ATOM 986 O O . PHE A 1 125 ? 3.317 -13.406 -12.628 1.00 72.56 125 PHE A O 1
ATOM 993 N N . ARG A 1 126 ? 4.210 -11.422 -13.065 1.00 64.06 126 ARG A N 1
ATOM 994 C CA . ARG A 1 126 ? 4.010 -10.956 -11.692 1.00 64.06 126 ARG A CA 1
ATOM 995 C C . ARG A 1 126 ? 2.581 -10.481 -11.525 1.00 64.06 126 ARG A C 1
ATOM 997 O O . ARG A 1 126 ? 2.017 -9.923 -12.455 1.00 64.06 126 ARG A O 1
ATOM 1004 N N . SER A 1 127 ? 2.058 -10.604 -10.308 1.00 50.16 127 SER A N 1
ATOM 1005 C CA . SER A 1 127 ? 0.711 -10.158 -9.935 1.00 50.16 127 SER A CA 1
ATOM 1006 C C . SER A 1 127 ? 0.380 -8.721 -10.356 1.00 50.16 127 SER A C 1
ATOM 1008 O O . SER A 1 127 ? -0.777 -8.404 -10.577 1.00 50.16 127 SER A O 1
ATOM 1010 N N . THR A 1 128 ? 1.382 -7.849 -10.488 1.00 49.56 128 THR A N 1
ATOM 1011 C CA . THR A 1 128 ? 1.219 -6.433 -10.854 1.00 49.56 128 THR A CA 1
ATOM 1012 C C . THR A 1 128 ? 1.721 -6.083 -12.256 1.00 49.56 128 THR A C 1
ATOM 1014 O O . THR A 1 128 ? 1.788 -4.902 -12.602 1.00 49.56 128 THR A O 1
ATOM 1017 N N . GLN A 1 129 ? 2.144 -7.072 -13.048 1.00 65.62 129 GLN A N 1
ATOM 1018 C CA . GLN A 1 129 ? 2.614 -6.837 -14.408 1.00 65.62 129 GLN A CA 1
ATOM 1019 C C . GLN A 1 129 ? 1.421 -6.696 -15.353 1.00 65.62 129 GLN A C 1
ATOM 1021 O O . GLN A 1 129 ? 0.548 -7.556 -15.386 1.00 65.62 129 GLN A O 1
ATOM 1026 N N . ASP A 1 130 ? 1.412 -5.611 -16.125 1.00 70.06 130 ASP A N 1
ATOM 1027 C CA . ASP A 1 130 ? 0.395 -5.394 -17.147 1.00 70.06 130 ASP A CA 1
ATOM 1028 C C . ASP A 1 130 ? 0.545 -6.437 -18.266 1.00 70.06 130 ASP A C 1
ATOM 1030 O O . ASP A 1 130 ? 1.664 -6.794 -18.650 1.00 70.06 130 ASP A O 1
ATOM 1034 N N . LEU A 1 131 ? -0.585 -6.900 -18.798 1.00 82.06 131 LEU A N 1
ATOM 1035 C CA . LEU A 1 131 ? -0.622 -7.750 -19.982 1.00 82.06 131 LEU A CA 1
ATOM 1036 C C . LEU A 1 131 ? -0.592 -6.862 -21.236 1.00 82.06 131 LEU A C 1
ATOM 1038 O O . LEU A 1 131 ? -1.606 -6.287 -21.623 1.00 82.06 131 LEU A O 1
ATOM 1042 N N . ASP A 1 132 ? 0.583 -6.730 -21.852 1.00 87.44 132 ASP A N 1
ATOM 1043 C CA . ASP A 1 132 ? 0.784 -5.906 -23.050 1.00 87.44 132 ASP A CA 1
ATOM 1044 C C . ASP A 1 132 ? 0.468 -6.718 -24.318 1.00 87.44 132 ASP A C 1
ATOM 1046 O O . ASP A 1 132 ? 1.229 -7.612 -24.709 1.00 87.44 132 ASP A O 1
ATOM 1050 N N . ILE A 1 133 ? -0.652 -6.379 -24.965 1.00 91.56 133 ILE A N 1
ATOM 1051 C CA . ILE A 1 133 ? -1.157 -7.043 -26.173 1.00 91.56 133 ILE A CA 1
ATOM 1052 C C . ILE A 1 133 ? -1.122 -6.101 -27.374 1.00 91.56 133 ILE A C 1
ATOM 1054 O O . ILE A 1 133 ? -1.485 -4.922 -27.288 1.00 91.56 133 ILE A O 1
ATOM 1058 N N . VAL A 1 134 ? -0.729 -6.656 -28.519 1.00 93.31 134 VAL A N 1
ATOM 1059 C CA . VAL A 1 134 ? -0.778 -5.998 -29.824 1.00 93.31 134 VAL A CA 1
ATOM 1060 C C . VAL A 1 134 ? -1.677 -6.791 -30.761 1.00 93.31 134 VAL A C 1
ATOM 1062 O O . VAL A 1 134 ? -1.554 -8.010 -30.853 1.00 93.31 134 VAL A O 1
ATOM 1065 N N . VAL A 1 135 ? -2.551 -6.104 -31.490 1.00 94.25 135 VAL A N 1
ATOM 1066 C CA . VAL A 1 135 ? -3.400 -6.710 -32.523 1.00 94.25 135 VAL A CA 1
ATOM 1067 C C . VAL A 1 135 ? -3.117 -6.104 -33.890 1.00 94.25 135 VAL A C 1
ATOM 1069 O O . VAL A 1 135 ? -2.873 -4.901 -34.014 1.00 94.25 135 VAL A O 1
ATOM 1072 N N . ASP A 1 136 ? -3.167 -6.925 -34.933 1.00 91.50 136 ASP A N 1
ATOM 1073 C CA . ASP A 1 136 ? -3.222 -6.438 -36.313 1.00 91.50 136 ASP A CA 1
ATOM 1074 C C . ASP A 1 136 ? -4.697 -6.359 -36.732 1.00 91.50 136 ASP A C 1
ATOM 1076 O O . ASP A 1 136 ? -5.274 -7.336 -37.204 1.00 91.50 136 ASP A O 1
ATOM 1080 N N . ALA A 1 137 ? -5.339 -5.231 -36.410 1.00 90.31 137 ALA A N 1
ATOM 1081 C CA . ALA A 1 137 ? -6.778 -5.026 -36.565 1.00 90.31 137 ALA A CA 1
ATOM 1082 C C . ALA A 1 137 ? -7.120 -3.542 -36.756 1.00 90.31 137 ALA A C 1
ATOM 1084 O O . ALA A 1 137 ? -6.359 -2.665 -36.329 1.00 90.31 137 ALA A O 1
ATOM 1085 N N . ASP A 1 138 ? -8.292 -3.258 -37.333 1.00 89.94 138 ASP A N 1
ATOM 1086 C CA . ASP A 1 138 ? -8.839 -1.901 -37.346 1.00 89.94 138 ASP A CA 1
ATOM 1087 C C . ASP A 1 138 ? -9.193 -1.421 -35.918 1.00 89.94 138 ASP A C 1
ATOM 1089 O O . ASP A 1 138 ? -9.359 -2.236 -35.000 1.00 89.94 138 ASP A O 1
ATOM 1093 N N . PRO A 1 139 ? -9.337 -0.100 -35.694 1.00 89.12 139 PRO A N 1
ATOM 1094 C CA . PRO A 1 139 ? -9.558 0.434 -34.351 1.00 89.12 139 PRO A CA 1
ATOM 1095 C C . PRO A 1 139 ? -10.827 -0.074 -33.650 1.00 89.12 139 PRO A C 1
ATOM 1097 O O . PRO A 1 139 ? -10.856 -0.188 -32.420 1.00 89.12 139 PRO A O 1
ATOM 1100 N N . LYS A 1 140 ? -11.890 -0.381 -34.404 1.00 90.38 140 LYS A N 1
ATOM 1101 C CA . LYS A 1 140 ? -13.165 -0.857 -33.854 1.00 90.38 140 LYS A CA 1
ATOM 1102 C C . LYS A 1 140 ? -13.009 -2.282 -33.338 1.00 90.38 140 LYS A C 1
ATOM 1104 O O . LYS A 1 140 ? -13.385 -2.543 -32.195 1.00 90.38 140 LYS A O 1
ATOM 1109 N N . ALA A 1 141 ? -12.416 -3.166 -34.137 1.00 92.38 141 ALA A N 1
ATOM 1110 C CA . ALA A 1 141 ? -12.146 -4.543 -33.738 1.00 92.38 141 ALA A CA 1
ATOM 1111 C C . ALA A 1 141 ? -11.157 -4.605 -32.560 1.00 92.38 141 ALA A C 1
ATOM 1113 O O . ALA A 1 141 ? -11.404 -5.315 -31.584 1.00 92.38 141 ALA A O 1
ATOM 1114 N N . ALA A 1 142 ? -10.103 -3.780 -32.583 1.00 91.12 142 ALA A N 1
ATOM 1115 C CA . ALA A 1 142 ? -9.176 -3.635 -31.460 1.00 91.12 142 ALA A CA 1
ATOM 1116 C C . ALA A 1 142 ? -9.872 -3.171 -30.166 1.00 91.12 142 ALA A C 1
ATOM 1118 O O . ALA A 1 142 ? -9.629 -3.747 -29.107 1.00 91.12 142 ALA A O 1
ATOM 1119 N N . SER A 1 143 ? -10.790 -2.199 -30.240 1.00 89.75 143 SER A N 1
ATOM 1120 C CA . SER A 1 143 ? -11.546 -1.743 -29.067 1.00 89.75 143 SER A CA 1
ATOM 1121 C C . SER A 1 143 ? -12.481 -2.819 -28.517 1.00 89.75 143 SER A C 1
ATOM 1123 O O . SER A 1 143 ? -12.591 -2.982 -27.304 1.00 89.75 143 SER A O 1
ATOM 1125 N N . GLN A 1 144 ? -13.147 -3.581 -29.389 1.00 91.88 144 GLN A N 1
ATOM 1126 C CA . GLN A 1 144 ? -14.020 -4.680 -28.964 1.00 91.88 144 GLN A CA 1
ATOM 1127 C C . GLN A 1 144 ? -13.221 -5.773 -28.250 1.00 91.88 144 GLN A C 1
ATOM 1129 O O . GLN A 1 144 ? -13.614 -6.220 -27.173 1.00 91.88 144 GLN A O 1
ATOM 1134 N N . PHE A 1 145 ? -12.069 -6.138 -28.812 1.00 92.25 145 PHE A N 1
ATOM 1135 C CA . PHE A 1 145 ? -11.157 -7.105 -28.213 1.00 92.25 145 PHE A CA 1
ATOM 1136 C C . PHE A 1 145 ? -10.629 -6.622 -26.855 1.00 92.25 145 PHE A C 1
ATOM 1138 O O . PHE A 1 145 ? -10.600 -7.386 -25.890 1.00 92.25 145 PHE A O 1
ATOM 1145 N N . GLN A 1 146 ? -10.298 -5.329 -26.756 1.00 90.31 146 GLN A N 1
ATOM 1146 C CA . GLN A 1 146 ? -9.906 -4.686 -25.505 1.00 90.31 146 GLN A CA 1
ATOM 1147 C C . GLN A 1 146 ? -10.975 -4.829 -24.416 1.00 90.31 146 GLN A C 1
ATOM 1149 O O . GLN A 1 146 ? -10.672 -5.229 -23.294 1.00 90.31 146 GLN A O 1
ATOM 1154 N N . ASN A 1 147 ? -12.233 -4.540 -24.740 1.00 88.94 147 ASN A N 1
ATOM 1155 C CA . ASN A 1 147 ? -13.323 -4.613 -23.767 1.00 88.94 147 ASN A CA 1
ATOM 1156 C C . ASN A 1 147 ? -13.569 -6.049 -23.281 1.00 88.94 147 ASN A C 1
ATOM 1158 O O . ASN A 1 147 ? -13.708 -6.263 -22.079 1.00 88.94 147 ASN A O 1
ATOM 1162 N N . ALA A 1 148 ? -13.544 -7.031 -24.188 1.00 89.81 148 ALA A N 1
ATOM 1163 C CA . ALA A 1 148 ? -13.756 -8.438 -23.840 1.00 89.81 148 ALA A CA 1
ATOM 1164 C C . ALA A 1 148 ? -12.686 -8.982 -22.877 1.00 89.81 148 ALA A C 1
ATOM 1166 O O . ALA A 1 148 ? -12.970 -9.814 -22.012 1.00 89.81 148 ALA A O 1
ATOM 1167 N N . LEU A 1 149 ? -11.444 -8.520 -23.017 1.00 88.12 149 LEU A N 1
ATOM 1168 C CA . LEU A 1 149 ? -10.347 -8.924 -22.141 1.00 88.12 149 LEU A CA 1
ATOM 1169 C C . LEU A 1 149 ? -10.349 -8.163 -20.814 1.00 88.12 149 LEU A C 1
ATOM 1171 O O . LEU A 1 149 ? -10.059 -8.768 -19.784 1.00 88.12 149 LEU A O 1
ATOM 1175 N N . ALA A 1 150 ? -10.752 -6.890 -20.807 1.00 84.56 150 ALA A N 1
ATOM 1176 C CA . ALA A 1 150 ? -10.954 -6.131 -19.573 1.00 84.56 150 ALA A CA 1
ATOM 1177 C C . ALA A 1 150 ? -12.068 -6.732 -18.694 1.00 84.56 150 ALA A C 1
ATOM 1179 O O . ALA A 1 150 ? -11.924 -6.778 -17.473 1.00 84.56 150 ALA A O 1
ATOM 1180 N N . GLU A 1 151 ? -13.151 -7.217 -19.308 1.00 85.12 151 GLU A N 1
ATOM 1181 C CA . GLU A 1 151 ? -14.253 -7.898 -18.618 1.00 85.12 151 GLU A CA 1
ATOM 1182 C C . GLU A 1 151 ? -13.818 -9.254 -18.048 1.00 85.12 151 GLU A C 1
ATOM 1184 O O . GLU A 1 151 ? -14.103 -9.567 -16.892 1.00 85.12 151 GLU A O 1
ATOM 1189 N N . ARG A 1 152 ? -13.089 -10.054 -18.837 1.00 86.38 152 ARG A N 1
ATOM 1190 C CA . ARG A 1 152 ? -12.666 -11.398 -18.424 1.00 86.38 152 ARG A CA 1
ATOM 1191 C C . ARG A 1 152 ? -11.527 -11.387 -17.406 1.00 86.38 152 ARG A C 1
ATOM 1193 O O . ARG A 1 152 ? -11.516 -12.223 -16.503 1.00 86.38 152 ARG A O 1
ATOM 1200 N N . PHE A 1 153 ? -10.565 -10.479 -17.558 1.00 82.50 153 PHE A N 1
ATOM 1201 C CA . PHE A 1 153 ? -9.341 -10.434 -16.756 1.00 82.50 153 PHE A CA 1
ATOM 1202 C C . PHE A 1 153 ? -9.140 -9.079 -16.058 1.00 82.50 153 PHE A C 1
ATOM 1204 O O . PHE A 1 153 ? -8.122 -8.407 -16.266 1.00 82.50 153 PHE A O 1
ATOM 1211 N N . PRO A 1 154 ? -10.058 -8.672 -15.162 1.00 75.44 154 PRO A N 1
ATOM 1212 C CA . PRO A 1 154 ? -9.982 -7.374 -14.491 1.00 75.44 154 PRO A CA 1
ATOM 1213 C C . PRO A 1 154 ? -8.741 -7.231 -13.592 1.00 75.44 154 PRO A C 1
ATOM 1215 O O . PRO A 1 154 ? -8.308 -6.122 -13.295 1.00 75.44 154 PRO A O 1
ATOM 1218 N N . HIS A 1 155 ? -8.112 -8.334 -13.180 1.00 73.69 155 HIS A N 1
ATOM 1219 C CA . HIS A 1 155 ? -6.882 -8.308 -12.384 1.00 73.69 155 HIS A CA 1
ATOM 1220 C C . HIS A 1 155 ? -5.630 -7.926 -13.202 1.00 73.69 155 HIS A C 1
ATOM 1222 O O . HIS A 1 155 ? -4.672 -7.417 -12.624 1.00 73.69 155 HIS A O 1
ATOM 1228 N N . PHE A 1 156 ? -5.639 -8.062 -14.538 1.00 73.19 156 PHE A N 1
ATOM 1229 C CA . PHE A 1 156 ? -4.548 -7.583 -15.410 1.00 73.19 156 PHE A CA 1
ATOM 1230 C C . PHE A 1 156 ? -4.616 -6.086 -15.726 1.00 73.19 156 PHE A C 1
ATOM 1232 O O . PHE A 1 156 ? -3.767 -5.571 -16.452 1.00 73.19 156 PHE A O 1
ATOM 1239 N N . LEU A 1 157 ? -5.588 -5.364 -15.155 1.00 61.38 157 LEU A N 1
ATOM 1240 C CA . LEU A 1 157 ? -5.634 -3.897 -15.172 1.00 61.38 157 LEU A CA 1
ATOM 1241 C C . LEU A 1 157 ? -4.476 -3.265 -14.369 1.00 61.38 157 LEU A C 1
ATOM 1243 O O . LEU A 1 157 ? -4.183 -2.078 -14.548 1.00 61.38 157 LEU A O 1
ATOM 1247 N N . GLY A 1 158 ? -3.808 -4.063 -13.524 1.00 50.94 158 GLY A N 1
ATOM 1248 C CA . GLY A 1 158 ? -2.508 -3.763 -12.930 1.00 50.94 158 GLY A CA 1
ATOM 1249 C C . GLY A 1 158 ? -2.441 -2.432 -12.175 1.00 50.94 158 GLY A C 1
ATOM 1250 O O . GLY A 1 158 ? -3.402 -1.962 -11.568 1.00 50.94 158 GLY A O 1
ATOM 1251 N N . SER A 1 159 ? -1.266 -1.800 -12.227 1.00 44.94 159 SER A N 1
ATOM 1252 C CA . SER A 1 159 ? -0.972 -0.511 -11.569 1.00 44.94 159 SER A CA 1
ATOM 1253 C C . SER A 1 159 ? -1.502 0.725 -12.320 1.00 44.94 159 SER A C 1
ATOM 1255 O O . SER A 1 159 ? -1.299 1.856 -11.876 1.00 44.94 159 SER A O 1
ATOM 1257 N N . LYS A 1 160 ? -2.172 0.524 -13.465 1.00 46.16 160 LYS A N 1
ATOM 1258 C CA . LYS A 1 160 ? -2.613 1.577 -14.399 1.00 46.16 160 LYS A CA 1
ATOM 1259 C C . LYS A 1 160 ? -4.004 2.156 -14.100 1.00 46.16 160 LYS A C 1
ATOM 1261 O O . LYS A 1 160 ? -4.452 3.033 -14.836 1.00 46.16 160 LYS A O 1
ATOM 1266 N N . GLY A 1 161 ? -4.673 1.723 -13.028 1.00 47.88 161 GLY A N 1
ATOM 1267 C CA . GLY A 1 161 ? -5.853 2.403 -12.477 1.00 47.88 161 GLY A CA 1
ATOM 1268 C C . GLY A 1 161 ? -7.040 2.515 -13.443 1.00 47.88 161 GLY A C 1
ATOM 1269 O O . GLY A 1 161 ? -7.493 3.622 -13.724 1.00 47.88 161 GLY A O 1
ATOM 1270 N N . ASN A 1 162 ? -7.556 1.365 -13.901 1.00 52.47 162 ASN A N 1
ATOM 1271 C CA . ASN A 1 162 ? -8.765 1.179 -14.734 1.00 52.47 162 ASN A CA 1
ATOM 1272 C C . ASN A 1 162 ? -8.580 1.220 -16.264 1.00 52.47 162 ASN A C 1
ATOM 1274 O O . ASN A 1 162 ? -9.563 1.407 -16.980 1.00 52.47 162 ASN A O 1
ATOM 1278 N N . LYS A 1 163 ? -7.365 1.061 -16.805 1.00 59.00 163 LYS A N 1
ATOM 1279 C CA . LYS A 1 163 ? -7.147 1.107 -18.266 1.00 59.00 163 LYS A CA 1
ATOM 1280 C C . LYS A 1 163 ? -6.390 -0.111 -18.776 1.00 59.00 163 LYS A C 1
ATOM 1282 O O . LYS A 1 163 ? -5.165 -0.153 -18.723 1.00 59.00 163 LYS A O 1
ATOM 1287 N N . TRP A 1 164 ? -7.154 -1.072 -19.289 1.00 69.12 164 TRP A N 1
ATOM 1288 C CA . TRP A 1 164 ? -6.651 -2.121 -20.170 1.00 69.12 164 TRP A CA 1
ATOM 1289 C C . TRP A 1 164 ? -6.308 -1.477 -21.519 1.00 69.12 164 TRP A C 1
ATOM 1291 O O . TRP A 1 164 ? -7.114 -0.701 -22.033 1.00 69.12 164 TRP A O 1
ATOM 1301 N N . GLU A 1 165 ? -5.118 -1.729 -22.067 1.00 76.44 165 GLU A N 1
ATOM 1302 C CA . GLU A 1 165 ? -4.677 -1.129 -23.332 1.00 76.44 165 GLU A CA 1
ATOM 1303 C C . GLU A 1 165 ? -4.274 -2.223 -24.321 1.00 76.44 165 GLU A C 1
ATOM 1305 O O . GLU A 1 165 ? -3.345 -2.986 -24.066 1.00 76.44 165 GLU A O 1
ATOM 1310 N N . VAL A 1 166 ? -4.938 -2.244 -25.477 1.00 88.12 166 VAL A N 1
ATOM 1311 C CA . VAL A 1 166 ? -4.506 -2.999 -26.655 1.00 88.12 166 VAL A CA 1
ATOM 1312 C C . VAL A 1 166 ? -3.904 -2.024 -27.652 1.00 88.12 166 VAL A C 1
ATOM 1314 O O . VAL A 1 166 ? -4.552 -1.062 -28.068 1.00 88.12 166 VAL A O 1
ATOM 1317 N N . ARG A 1 167 ? -2.659 -2.273 -28.064 1.00 90.12 167 ARG A N 1
ATOM 1318 C CA . ARG A 1 167 ? -2.031 -1.519 -29.154 1.00 90.12 167 ARG A CA 1
ATOM 1319 C C . ARG A 1 167 ? -2.356 -2.165 -30.492 1.00 90.12 167 ARG A C 1
ATOM 1321 O O . ARG A 1 167 ? -2.497 -3.375 -30.611 1.00 90.12 167 ARG A O 1
ATOM 1328 N N . THR A 1 168 ? -2.421 -1.347 -31.523 1.00 93.31 168 THR A N 1
ATOM 1329 C CA . THR A 1 168 ? -2.581 -1.783 -32.907 1.00 93.31 168 THR A CA 1
ATOM 1330 C C . THR A 1 168 ? -1.235 -1.782 -33.623 1.00 93.31 168 THR A C 1
ATOM 1332 O O . THR A 1 168 ? -0.387 -0.906 -33.413 1.00 93.31 168 THR A O 1
ATOM 1335 N N . LEU A 1 169 ? -1.026 -2.774 -34.485 1.00 92.31 169 LEU A N 1
ATOM 1336 C CA . LEU A 1 169 ? 0.231 -2.942 -35.206 1.00 92.31 169 LEU A CA 1
ATOM 1337 C C . LEU A 1 169 ? 0.375 -1.947 -36.369 1.00 92.31 169 LEU A C 1
ATOM 1339 O O . LEU A 1 169 ? 1.438 -1.346 -36.529 1.00 92.31 169 LEU A O 1
ATOM 1343 N N . ARG A 1 170 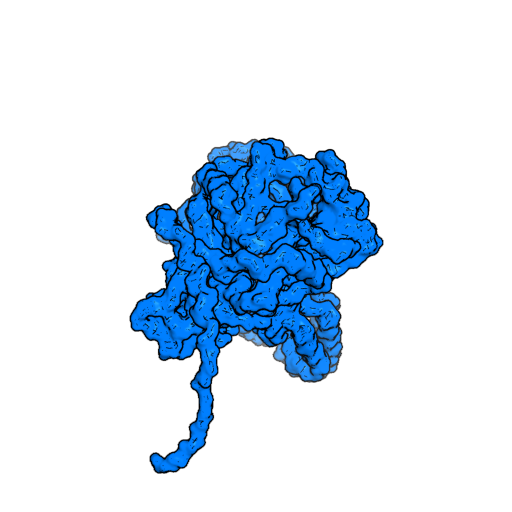? -0.694 -1.770 -37.164 1.00 91.56 170 ARG A N 1
ATOM 1344 C CA . ARG A 1 170 ? -0.681 -1.018 -38.441 1.00 91.56 170 ARG A CA 1
ATOM 1345 C C . ARG A 1 170 ? -1.643 0.158 -38.517 1.00 91.56 170 ARG A C 1
ATOM 1347 O O . ARG A 1 170 ? -1.443 1.058 -39.327 1.00 91.56 170 ARG A O 1
ATOM 1354 N N . HIS A 1 171 ? -2.672 0.166 -37.679 1.00 90.56 171 HIS A N 1
ATOM 1355 C CA . HIS A 1 171 ? -3.712 1.189 -37.691 1.00 90.56 171 HIS A CA 1
ATOM 1356 C C . HIS A 1 171 ? -3.536 2.138 -36.510 1.00 90.56 171 HIS A C 1
ATOM 1358 O O . HIS A 1 171 ? -3.254 1.689 -35.409 1.00 90.56 171 HIS A O 1
ATOM 1364 N N . ARG A 1 172 ? -3.703 3.445 -36.702 1.00 88.50 172 ARG A N 1
ATOM 1365 C CA . ARG A 1 172 ? -3.717 4.402 -35.584 1.00 88.50 172 ARG A CA 1
ATOM 1366 C C . ARG A 1 172 ? -4.996 4.260 -34.755 1.00 88.50 172 ARG A C 1
ATOM 1368 O O . ARG A 1 172 ? -6.064 4.012 -35.312 1.00 88.50 172 ARG A O 1
ATOM 1375 N N . MET A 1 173 ? -4.903 4.487 -33.450 1.00 84.25 173 MET A N 1
ATOM 1376 C CA . MET A 1 173 ? -6.042 4.544 -32.531 1.00 84.25 173 MET A CA 1
ATOM 1377 C C . MET A 1 173 ? -6.344 6.000 -32.175 1.00 84.25 173 MET A C 1
ATOM 1379 O O . MET A 1 173 ? -5.449 6.732 -31.758 1.00 84.25 173 MET A O 1
ATOM 1383 N N . GLY A 1 174 ? -7.607 6.414 -32.304 1.00 82.19 174 GLY A N 1
ATOM 1384 C CA . GLY A 1 174 ? -8.051 7.776 -31.986 1.00 82.19 174 GLY A CA 1
ATOM 1385 C C . GLY A 1 174 ? -7.570 8.850 -32.972 1.00 82.19 174 GLY A C 1
ATOM 1386 O O . GLY A 1 174 ? -7.052 8.555 -34.051 1.00 82.19 174 GLY A O 1
ATOM 1387 N N . THR A 1 175 ? -7.747 10.117 -32.592 1.00 80.62 175 THR A N 1
ATOM 1388 C CA . THR A 1 175 ? -7.422 11.289 -33.425 1.00 80.62 175 THR A CA 1
ATOM 1389 C C . THR A 1 175 ? -6.179 12.004 -32.889 1.00 80.62 175 THR A C 1
ATOM 1391 O O . THR A 1 175 ? -6.139 12.267 -31.686 1.00 80.62 175 THR A O 1
ATOM 1394 N N . PRO A 1 176 ? -5.186 12.370 -33.726 1.00 78.44 176 PRO A N 1
ATOM 1395 C CA . PRO A 1 176 ? -4.008 13.117 -33.282 1.00 78.44 176 PRO A CA 1
ATOM 1396 C C . PRO A 1 176 ? -4.370 14.336 -32.422 1.00 78.44 176 PRO A C 1
ATOM 1398 O O . PRO A 1 176 ? -5.273 15.098 -32.760 1.00 78.44 176 PRO A O 1
ATOM 1401 N N . GLY A 1 177 ? -3.679 14.508 -31.294 1.00 66.94 177 GLY A N 1
ATOM 1402 C CA . GLY A 1 177 ? -3.929 15.605 -30.350 1.00 66.94 177 GLY A CA 1
ATOM 1403 C C . GLY A 1 177 ? -5.099 15.389 -29.380 1.00 66.94 177 GLY A C 1
ATOM 1404 O O . GLY A 1 177 ? -5.256 16.185 -28.457 1.00 66.94 177 GLY A O 1
ATOM 1405 N N . GLN A 1 178 ? -5.886 14.316 -29.523 1.00 71.81 178 GLN A N 1
ATOM 1406 C CA . GLN A 1 178 ? -6.939 13.955 -28.568 1.00 71.81 178 GLN A CA 1
ATOM 1407 C C . GLN A 1 178 ? -6.461 12.943 -27.520 1.00 71.81 178 GLN A C 1
ATOM 1409 O O . GLN A 1 178 ? -5.539 12.149 -27.734 1.00 71.81 178 GLN A O 1
ATOM 1414 N N . PHE A 1 179 ? -7.131 12.950 -26.367 1.00 57.12 179 PHE A N 1
ATOM 1415 C CA . PHE A 1 179 ? -6.909 11.961 -25.320 1.00 57.12 179 PHE A CA 1
ATOM 1416 C C . PHE A 1 179 ? -7.219 10.548 -25.840 1.00 57.12 179 PHE A C 1
ATOM 1418 O O . PHE A 1 179 ? -8.299 10.304 -26.367 1.00 57.12 179 PHE A O 1
ATOM 1425 N N . GLY A 1 180 ? -6.271 9.619 -25.687 1.00 67.06 180 GLY A N 1
ATOM 1426 C CA . GLY A 1 180 ? -6.390 8.250 -26.204 1.00 67.06 180 GLY A CA 1
ATOM 1427 C C . GLY A 1 180 ? -5.782 8.028 -27.593 1.00 67.06 180 GLY A C 1
ATOM 1428 O O . GLY A 1 180 ? -5.779 6.890 -28.055 1.00 67.06 180 GLY A O 1
ATOM 1429 N N . PHE A 1 181 ? -5.217 9.063 -28.232 1.00 79.44 181 PHE A N 1
ATOM 1430 C CA . PHE A 1 181 ? -4.465 8.888 -29.475 1.00 79.44 181 PHE A CA 1
ATOM 1431 C C . PHE A 1 181 ? -3.232 8.002 -29.275 1.00 79.44 181 PHE A C 1
ATOM 1433 O O . PHE A 1 181 ? -2.408 8.265 -28.391 1.00 79.44 181 PHE A O 1
ATOM 1440 N N . LYS A 1 182 ? -3.081 6.987 -30.127 1.00 82.00 182 LYS A N 1
ATOM 1441 C CA . LYS A 1 182 ? -1.869 6.173 -30.244 1.00 82.00 182 LYS A CA 1
ATOM 1442 C C . LYS A 1 182 ? -1.578 5.902 -31.709 1.00 82.00 182 LYS A C 1
ATOM 1444 O O . LYS A 1 182 ? -2.431 5.393 -32.432 1.00 82.00 182 LYS A O 1
ATOM 1449 N N . GLU A 1 183 ? -0.351 6.193 -32.120 1.00 88.81 183 GLU A N 1
ATOM 1450 C CA . GLU A 1 183 ? 0.122 5.785 -33.435 1.00 88.81 183 GLU A CA 1
ATOM 1451 C C . GLU A 1 183 ? 0.281 4.256 -33.496 1.00 88.81 183 GLU A C 1
ATOM 1453 O O . GLU A 1 183 ? 0.524 3.592 -32.472 1.00 88.81 183 GLU A O 1
ATOM 1458 N N . ALA A 1 184 ? 0.115 3.704 -34.699 1.00 90.19 184 ALA A N 1
ATOM 1459 C CA . ALA A 1 184 ? 0.385 2.301 -34.980 1.00 90.19 184 ALA A CA 1
ATOM 1460 C C . ALA A 1 184 ? 1.845 1.979 -34.656 1.00 90.19 184 ALA A C 1
ATOM 1462 O O . ALA A 1 184 ? 2.735 2.731 -35.045 1.00 90.19 184 ALA A O 1
ATOM 1463 N N . LEU A 1 185 ? 2.113 0.860 -33.980 1.00 91.06 185 LEU A N 1
ATOM 1464 C CA . LEU A 1 185 ? 3.463 0.565 -33.482 1.00 91.06 185 LEU A CA 1
ATOM 1465 C C . LEU A 1 185 ? 4.542 0.565 -34.574 1.00 91.06 185 LEU A C 1
ATOM 1467 O O . LEU A 1 185 ? 5.638 1.061 -34.329 1.00 91.06 185 LEU A O 1
ATOM 1471 N N . LEU A 1 186 ? 4.237 0.071 -35.779 1.00 89.88 186 LEU A N 1
ATOM 1472 C CA . LEU A 1 186 ? 5.201 0.079 -36.888 1.00 89.88 186 LEU A CA 1
ATOM 1473 C C . LEU A 1 186 ? 5.456 1.478 -37.469 1.00 89.88 186 LEU A C 1
ATOM 1475 O O . LEU A 1 186 ? 6.533 1.720 -38.009 1.00 89.88 186 LEU A O 1
ATOM 1479 N N . ASN A 1 187 ? 4.505 2.402 -37.317 1.00 89.06 187 ASN A N 1
ATOM 1480 C CA . ASN A 1 187 ? 4.586 3.769 -37.839 1.00 89.06 187 ASN A CA 1
ATOM 1481 C C . ASN A 1 187 ? 4.928 4.804 -36.748 1.00 89.06 187 ASN A C 1
ATOM 1483 O O . ASN A 1 187 ? 5.019 5.998 -37.031 1.00 89.06 187 ASN A O 1
ATOM 1487 N N . ASP A 1 188 ? 5.121 4.371 -35.500 1.00 89.19 188 ASP A N 1
ATOM 1488 C CA . ASP A 1 188 ? 5.384 5.238 -34.352 1.00 89.19 188 ASP A CA 1
ATOM 1489 C C . ASP A 1 188 ? 6.853 5.701 -34.366 1.00 89.19 188 ASP A C 1
ATOM 1491 O O . ASP A 1 188 ? 7.767 5.035 -33.869 1.00 89.19 188 ASP A O 1
ATOM 1495 N N . ALA A 1 189 ? 7.092 6.864 -34.980 1.00 86.62 189 ALA A N 1
ATOM 1496 C CA . ALA A 1 189 ? 8.427 7.440 -35.124 1.00 86.62 189 ALA A CA 1
ATOM 1497 C C . ALA A 1 189 ? 9.113 7.708 -33.773 1.00 86.62 189 ALA A C 1
ATOM 1499 O O . ALA A 1 189 ? 10.330 7.550 -33.668 1.00 86.62 189 ALA A O 1
ATOM 1500 N N . ASP A 1 190 ? 8.365 8.075 -32.729 1.00 86.94 190 ASP A N 1
ATOM 1501 C CA . ASP A 1 190 ? 8.922 8.277 -31.389 1.00 86.94 190 ASP A CA 1
ATOM 1502 C C . ASP A 1 190 ? 9.368 6.948 -30.770 1.00 86.94 190 ASP A C 1
ATOM 1504 O O . ASP A 1 190 ? 10.447 6.858 -30.173 1.00 86.94 190 ASP A O 1
ATOM 1508 N N . PHE A 1 191 ? 8.564 5.896 -30.938 1.00 87.50 191 PHE A N 1
ATOM 1509 C CA . PHE A 1 191 ? 8.906 4.554 -30.479 1.00 87.50 191 PHE A CA 1
ATOM 1510 C C . PHE A 1 191 ? 10.131 3.979 -31.211 1.00 87.50 191 PHE A C 1
ATOM 1512 O O . PHE A 1 191 ? 11.008 3.371 -30.583 1.00 87.50 191 PHE A O 1
ATOM 1519 N N . ASN A 1 192 ? 10.220 4.203 -32.521 1.00 87.31 192 ASN A N 1
ATOM 1520 C CA . ASN A 1 192 ? 11.321 3.716 -33.349 1.00 87.31 192 ASN A CA 1
ATOM 1521 C C . ASN A 1 192 ? 12.630 4.474 -33.083 1.00 87.31 192 ASN A C 1
ATOM 1523 O O . ASN A 1 192 ? 13.696 3.860 -33.063 1.00 87.31 192 ASN A O 1
ATOM 1527 N N . ASN A 1 193 ? 12.562 5.780 -32.806 1.00 92.06 193 ASN A N 1
ATOM 1528 C CA . ASN A 1 193 ? 13.751 6.614 -32.617 1.00 92.06 193 ASN A CA 1
ATOM 1529 C C . ASN A 1 193 ? 14.278 6.675 -31.174 1.00 92.06 193 ASN A C 1
ATOM 1531 O O . ASN A 1 193 ? 15.379 7.181 -30.981 1.00 92.06 193 ASN A O 1
ATOM 1535 N N . GLN A 1 194 ? 13.576 6.188 -30.147 1.00 93.75 194 GLN A N 1
ATOM 1536 C CA . GLN A 1 194 ? 14.133 6.158 -28.779 1.00 93.75 194 GLN A CA 1
ATOM 1537 C C . GLN A 1 194 ? 15.209 5.064 -28.609 1.00 93.75 194 GLN A C 1
ATOM 1539 O O . GLN A 1 194 ? 15.135 4.031 -29.255 1.00 93.75 194 GLN A O 1
ATOM 1544 N N . SER A 1 195 ? 16.185 5.212 -27.707 1.00 95.75 195 SER A N 1
ATOM 1545 C CA . SER A 1 195 ? 17.043 4.082 -27.312 1.00 95.75 195 SER A CA 1
ATOM 1546 C C . SER A 1 195 ? 16.238 3.022 -26.538 1.00 95.75 195 SER A C 1
ATOM 1548 O O . SER A 1 195 ? 15.391 3.371 -25.706 1.00 95.75 195 SER A O 1
ATOM 1550 N N . THR A 1 196 ? 16.475 1.735 -26.814 1.00 94.56 196 THR A N 1
ATOM 1551 C CA . THR A 1 196 ? 15.766 0.599 -26.184 1.00 94.56 196 THR A CA 1
ATOM 1552 C C . THR A 1 196 ? 16.631 -0.670 -26.178 1.00 94.56 196 THR A C 1
ATOM 1554 O O . THR A 1 196 ? 17.841 -0.582 -26.334 1.00 94.56 196 THR A O 1
ATOM 1557 N N . ASP A 1 197 ? 16.029 -1.840 -25.985 1.00 95.94 197 ASP A N 1
ATOM 1558 C CA . ASP A 1 197 ? 16.666 -3.146 -25.895 1.00 95.94 197 ASP A CA 1
ATOM 1559 C C . ASP A 1 197 ? 15.813 -4.213 -26.597 1.00 95.94 197 ASP A C 1
ATOM 1561 O O . ASP A 1 197 ? 14.627 -3.977 -26.852 1.00 95.94 197 ASP A O 1
ATOM 1565 N N . SER A 1 198 ? 16.402 -5.373 -26.893 1.00 95.44 198 SER A N 1
ATOM 1566 C CA . SER A 1 198 ? 15.732 -6.481 -27.595 1.00 95.44 198 SER A CA 1
ATOM 1567 C C . SER A 1 198 ? 14.479 -6.996 -26.881 1.00 95.44 198 SER A C 1
ATOM 1569 O O . SER A 1 198 ? 13.466 -7.280 -27.512 1.00 95.44 198 SER A O 1
ATOM 1571 N N . ASN A 1 199 ? 14.485 -7.034 -25.549 1.00 94.88 199 ASN A N 1
ATOM 1572 C CA . ASN A 1 199 ? 13.354 -7.514 -24.757 1.00 94.88 199 ASN A CA 1
ATOM 1573 C C . ASN A 1 199 ? 12.166 -6.538 -24.807 1.00 94.88 199 ASN A C 1
ATOM 1575 O O . ASN A 1 199 ? 11.011 -6.955 -24.840 1.00 94.88 199 ASN A O 1
ATOM 1579 N N . SER A 1 200 ? 12.429 -5.233 -24.860 1.00 92.94 200 SER A N 1
ATOM 1580 C CA . SER A 1 200 ? 11.398 -4.192 -24.951 1.00 92.94 200 SER A CA 1
ATOM 1581 C C . SER A 1 200 ? 10.707 -4.109 -26.319 1.00 92.94 200 SER A C 1
ATOM 1583 O O . SER A 1 200 ? 9.645 -3.493 -26.408 1.00 92.94 200 SER A O 1
ATOM 1585 N N . VAL A 1 201 ? 11.283 -4.699 -27.372 1.00 93.19 201 VAL A N 1
ATOM 1586 C CA . VAL A 1 201 ? 10.711 -4.714 -28.736 1.00 93.19 201 VAL A CA 1
ATOM 1587 C C . VAL A 1 201 ? 10.308 -6.109 -29.214 1.00 93.19 201 VAL A C 1
ATOM 1589 O O . VAL A 1 201 ? 9.762 -6.231 -30.311 1.00 93.19 201 VAL A O 1
ATOM 1592 N N . GLY A 1 202 ? 10.557 -7.133 -28.397 1.00 94.25 202 GLY A N 1
ATOM 1593 C CA . GLY A 1 202 ? 10.209 -8.515 -28.681 1.00 94.25 202 GLY A CA 1
ATOM 1594 C C . GLY A 1 202 ? 8.701 -8.738 -28.764 1.00 94.25 202 GLY A C 1
ATOM 1595 O O . GLY A 1 202 ? 7.912 -8.128 -28.031 1.00 94.25 202 GLY A O 1
ATOM 1596 N N . MET A 1 203 ? 8.301 -9.626 -29.667 1.00 93.69 203 MET A N 1
ATOM 1597 C CA . MET A 1 203 ? 6.914 -9.992 -29.928 1.00 93.69 203 MET A CA 1
ATOM 1598 C C . MET A 1 203 ? 6.774 -11.505 -30.079 1.00 93.69 203 MET A C 1
ATOM 1600 O O . MET A 1 203 ? 7.649 -12.147 -30.653 1.00 93.69 203 MET A O 1
ATOM 1604 N N . ILE A 1 204 ? 5.667 -12.064 -29.585 1.00 93.06 204 ILE A N 1
ATOM 1605 C CA . ILE A 1 204 ? 5.319 -13.486 -29.745 1.00 93.06 204 ILE A CA 1
ATOM 1606 C C . ILE A 1 204 ? 3.877 -13.569 -30.227 1.00 93.06 204 ILE A C 1
ATOM 1608 O O . ILE A 1 204 ? 2.973 -13.118 -29.522 1.00 93.06 204 ILE A O 1
ATOM 1612 N N . GLU A 1 205 ? 3.657 -14.118 -31.417 1.00 91.19 205 GLU A N 1
ATOM 1613 C CA . GLU A 1 205 ? 2.308 -14.345 -31.938 1.00 91.19 205 GLU A CA 1
ATOM 1614 C C . GLU A 1 205 ? 1.610 -15.468 -31.165 1.00 91.19 205 GLU A C 1
ATOM 1616 O O . GLU A 1 205 ? 2.196 -16.518 -30.927 1.00 91.19 205 GLU A O 1
ATOM 1621 N N . ILE A 1 206 ? 0.349 -15.265 -30.787 1.00 90.06 206 ILE A N 1
ATOM 1622 C CA . ILE A 1 206 ? -0.454 -16.264 -30.056 1.00 90.06 206 ILE A CA 1
ATOM 1623 C C . ILE A 1 206 ? -1.738 -16.670 -30.794 1.00 90.06 206 ILE A C 1
ATOM 1625 O O . ILE A 1 206 ? -2.434 -17.589 -30.361 1.00 90.06 206 ILE A O 1
ATOM 1629 N N . SER A 1 207 ? -2.064 -16.003 -31.906 1.00 86.62 207 SER A N 1
ATOM 1630 C CA . SER A 1 207 ? -3.161 -16.392 -32.799 1.00 86.62 207 SER A CA 1
ATOM 1631 C C . SER A 1 207 ? -2.868 -17.702 -33.540 1.00 86.62 207 SER A C 1
ATOM 1633 O O . SER A 1 207 ? -1.721 -18.092 -33.738 1.00 86.62 207 SER A O 1
ATOM 1635 N N . GLU A 1 208 ? -3.924 -18.399 -33.957 1.00 71.19 208 GLU A N 1
ATOM 1636 C CA . GLU A 1 208 ? -3.826 -19.703 -34.615 1.00 71.19 208 GLU A CA 1
ATOM 1637 C C . GLU A 1 208 ? -3.374 -19.565 -36.079 1.00 71.19 208 GLU A C 1
ATOM 1639 O O . GLU A 1 208 ? -4.201 -19.363 -36.958 1.00 71.19 208 GLU A O 1
ATOM 1644 N N . ASN A 1 209 ? -2.064 -19.667 -36.328 1.00 58.09 209 ASN A N 1
ATOM 1645 C CA . ASN A 1 209 ? -1.462 -19.834 -37.659 1.00 58.09 209 ASN A CA 1
ATOM 1646 C C . ASN A 1 209 ? -0.184 -20.692 -37.568 1.00 58.09 209 ASN A C 1
ATOM 1648 O O . ASN A 1 209 ? 0.919 -20.196 -37.757 1.00 58.09 209 ASN A O 1
ATOM 1652 N N . GLY A 1 210 ? -0.331 -21.986 -37.266 1.00 51.28 210 GLY A N 1
ATOM 1653 C CA . GLY A 1 210 ? 0.711 -23.008 -37.466 1.00 51.28 210 GLY A CA 1
ATOM 1654 C C . GLY A 1 210 ? 1.896 -23.000 -36.491 1.00 51.28 210 GLY A C 1
ATOM 1655 O O . GLY A 1 210 ? 2.160 -24.041 -35.901 1.00 51.28 210 GLY A O 1
ATOM 1656 N N . GLU A 1 211 ? 2.566 -21.863 -36.275 1.00 53.47 211 GLU A N 1
ATOM 1657 C CA . GLU A 1 211 ? 3.716 -21.688 -35.374 1.00 53.47 211 GLU A CA 1
ATOM 1658 C C . GLU A 1 211 ? 3.745 -20.236 -34.822 1.00 53.47 211 GLU A C 1
ATOM 1660 O O . GLU A 1 211 ? 3.525 -19.292 -35.584 1.00 53.47 211 GLU A O 1
ATOM 1665 N N . PRO A 1 212 ? 3.994 -20.001 -33.517 1.00 59.31 212 PRO A N 1
ATOM 1666 C CA . PRO A 1 212 ? 4.226 -18.685 -32.943 1.00 59.31 212 PRO A CA 1
ATOM 1667 C C . PRO A 1 212 ? 5.443 -18.087 -33.612 1.00 59.31 212 PRO A C 1
ATOM 1669 O O . PRO A 1 212 ? 6.563 -18.584 -33.481 1.00 59.31 212 PRO A O 1
ATOM 1672 N N . VAL A 1 213 ? 5.232 -16.972 -34.291 1.00 74.50 213 VAL A N 1
ATOM 1673 C CA . VAL A 1 213 ? 6.344 -16.218 -34.830 1.00 74.50 213 VAL A CA 1
ATOM 1674 C C . VAL A 1 213 ? 6.896 -15.357 -33.700 1.00 74.50 213 VAL A C 1
ATOM 1676 O O . VAL A 1 213 ? 6.186 -14.521 -33.138 1.00 74.50 213 VAL A O 1
ATOM 1679 N N . ILE A 1 214 ? 8.157 -15.578 -33.337 1.00 89.56 214 ILE A N 1
ATOM 1680 C CA . ILE A 1 214 ? 8.897 -14.679 -32.450 1.00 89.56 214 ILE A CA 1
ATOM 1681 C C . ILE A 1 214 ? 9.539 -13.616 -33.341 1.00 89.56 214 ILE A C 1
ATOM 1683 O O . ILE A 1 214 ? 10.224 -13.950 -34.305 1.00 89.56 214 ILE A O 1
ATOM 1687 N N . ARG A 1 215 ? 9.270 -12.335 -33.074 1.00 89.06 215 ARG A N 1
ATOM 1688 C CA . ARG A 1 215 ? 9.749 -11.212 -33.899 1.00 89.06 215 ARG A CA 1
ATOM 1689 C C . ARG A 1 215 ? 10.312 -10.076 -33.063 1.00 89.06 215 ARG A C 1
ATOM 1691 O O . ARG A 1 215 ? 10.005 -9.937 -31.882 1.00 89.06 215 ARG A O 1
ATOM 1698 N N . ASP A 1 216 ? 11.036 -9.197 -33.746 1.00 88.69 216 ASP A N 1
ATOM 1699 C CA . ASP A 1 216 ? 11.403 -7.873 -33.262 1.00 88.69 216 ASP A CA 1
ATOM 1700 C C . ASP A 1 216 ? 10.599 -6.796 -33.983 1.00 88.69 216 ASP A C 1
ATOM 1702 O O . ASP A 1 216 ? 10.630 -6.691 -35.210 1.00 88.69 216 ASP A O 1
ATOM 1706 N N . LEU A 1 217 ? 9.937 -5.924 -33.224 1.00 89.50 217 LEU A N 1
ATOM 1707 C CA . LEU A 1 217 ? 9.148 -4.830 -33.794 1.00 89.50 217 LEU A CA 1
ATOM 1708 C C . LEU A 1 217 ? 9.996 -3.881 -34.668 1.00 89.50 217 LEU A C 1
ATOM 1710 O O . LEU A 1 217 ? 9.515 -3.382 -35.681 1.00 89.50 217 LEU A O 1
ATOM 1714 N N . ARG A 1 218 ? 11.269 -3.659 -34.312 1.00 83.94 218 ARG A N 1
ATOM 1715 C CA . ARG A 1 218 ? 12.198 -2.787 -35.065 1.00 83.94 218 ARG A CA 1
ATOM 1716 C C . ARG A 1 218 ? 12.677 -3.380 -36.379 1.00 83.94 218 ARG A C 1
ATOM 1718 O O . ARG A 1 218 ? 13.002 -2.642 -37.303 1.00 83.94 218 ARG A O 1
ATOM 1725 N N . HIS A 1 219 ? 12.728 -4.701 -36.446 1.00 83.25 219 HIS A N 1
ATOM 1726 C CA . HIS A 1 219 ? 13.218 -5.445 -37.594 1.00 83.25 219 HIS A CA 1
ATOM 1727 C C . HIS A 1 219 ? 12.091 -6.312 -38.156 1.00 83.25 219 HIS A C 1
ATOM 1729 O O . HIS A 1 219 ? 12.298 -7.463 -38.514 1.00 83.25 219 HIS A O 1
ATOM 1735 N N . TRP A 1 220 ? 10.881 -5.742 -38.240 1.00 86.31 220 TRP A N 1
ATOM 1736 C CA . TRP A 1 220 ? 9.645 -6.477 -38.531 1.00 86.31 220 TRP A CA 1
ATOM 1737 C C . TRP A 1 220 ? 9.710 -7.356 -39.790 1.00 86.31 220 TRP A C 1
ATOM 1739 O O . TRP A 1 220 ? 9.097 -8.422 -39.829 1.00 86.31 220 TRP A O 1
ATOM 1749 N N . ASN A 1 221 ? 10.450 -6.906 -40.810 1.00 83.38 221 ASN A N 1
ATOM 1750 C CA . ASN A 1 221 ? 10.594 -7.586 -42.100 1.00 83.38 221 ASN A CA 1
ATOM 1751 C C . ASN A 1 221 ? 11.819 -8.517 -42.185 1.00 83.38 221 ASN A C 1
ATOM 1753 O O . ASN A 1 221 ? 12.021 -9.132 -43.228 1.00 83.38 221 ASN A O 1
ATOM 1757 N N . GLN A 1 222 ? 12.648 -8.605 -41.143 1.00 82.44 222 GLN A N 1
ATOM 1758 C CA . GLN A 1 222 ? 13.773 -9.541 -41.101 1.00 82.44 222 GLN A CA 1
ATOM 1759 C C . GLN A 1 222 ? 13.290 -10.920 -40.637 1.00 82.44 222 GLN A C 1
ATOM 1761 O O . GLN A 1 222 ? 12.319 -11.023 -39.885 1.00 82.44 222 GLN A O 1
ATOM 1766 N N . ALA A 1 223 ? 13.938 -11.974 -41.140 1.00 71.75 223 ALA A N 1
ATOM 1767 C CA . ALA A 1 223 ? 13.651 -13.347 -40.733 1.00 71.75 223 ALA A CA 1
ATOM 1768 C C . ALA A 1 223 ? 14.219 -13.636 -39.335 1.00 71.75 223 ALA A C 1
ATOM 1770 O O . ALA A 1 223 ? 13.520 -14.200 -38.499 1.00 71.75 223 ALA A O 1
ATOM 1771 N N . ASP A 1 224 ? 15.443 -13.173 -39.075 1.00 81.06 224 ASP A N 1
ATOM 1772 C CA . ASP A 1 224 ? 16.142 -13.415 -37.816 1.00 81.06 224 ASP A CA 1
ATOM 1773 C C . ASP A 1 224 ? 15.666 -12.452 -36.723 1.00 81.06 224 ASP A C 1
ATOM 1775 O O . ASP A 1 224 ? 15.616 -11.233 -36.917 1.00 81.06 224 ASP A O 1
ATOM 1779 N N . SER A 1 225 ? 15.354 -12.995 -35.543 1.00 89.62 225 SER A N 1
ATOM 1780 C CA . SER A 1 225 ? 14.997 -12.200 -34.368 1.00 89.62 225 SER A CA 1
ATOM 1781 C C . SER A 1 225 ? 16.177 -12.083 -33.401 1.00 89.62 225 SER A C 1
ATOM 1783 O O . SER A 1 225 ? 16.644 -13.068 -32.825 1.00 89.62 225 SER A O 1
ATOM 1785 N N . VAL A 1 226 ? 16.618 -10.847 -33.154 1.00 92.25 226 VAL A N 1
ATOM 1786 C CA . VAL A 1 226 ? 17.593 -10.520 -32.105 1.00 92.25 226 VAL A CA 1
ATOM 1787 C C . VAL A 1 226 ? 17.028 -10.876 -30.735 1.00 92.25 226 VAL A C 1
ATOM 1789 O O . VAL A 1 226 ? 17.758 -11.421 -29.919 1.00 92.25 226 VAL A O 1
ATOM 1792 N N . PHE A 1 227 ? 15.739 -10.629 -30.480 1.00 94.25 227 PHE A N 1
ATOM 1793 C CA . PHE A 1 227 ? 15.086 -11.022 -29.228 1.00 94.25 227 PHE A CA 1
ATOM 1794 C C . PHE A 1 227 ? 15.146 -12.537 -28.978 1.00 94.25 227 PHE A C 1
ATOM 1796 O O . PHE A 1 227 ? 15.478 -12.958 -27.867 1.00 94.25 227 PHE A O 1
ATOM 1803 N N . LEU A 1 228 ? 14.889 -13.355 -30.003 1.00 92.50 228 LEU A N 1
ATOM 1804 C CA . LEU A 1 228 ? 15.010 -14.813 -29.909 1.00 92.50 228 LEU A CA 1
ATOM 1805 C C . LEU A 1 228 ? 16.463 -15.251 -29.689 1.00 92.50 228 LEU A C 1
ATOM 1807 O O . LEU A 1 228 ? 16.747 -16.012 -28.761 1.00 92.50 228 LEU A O 1
ATOM 1811 N N . SER A 1 229 ? 17.386 -14.719 -30.491 1.00 91.38 229 SER A N 1
ATOM 1812 C CA . SER A 1 229 ? 18.817 -15.014 -30.381 1.00 91.38 229 SER A CA 1
ATOM 1813 C C . SER A 1 229 ? 19.375 -14.641 -29.002 1.00 91.38 229 SER A C 1
ATOM 1815 O O . SER A 1 229 ? 20.061 -15.439 -28.359 1.00 91.38 229 SER A O 1
ATOM 1817 N N . ASP A 1 230 ? 19.020 -13.467 -28.485 1.00 92.75 230 ASP A N 1
ATOM 1818 C CA . ASP A 1 230 ? 19.386 -13.014 -27.144 1.00 92.75 230 ASP A CA 1
ATOM 1819 C C . ASP A 1 230 ? 18.831 -13.943 -26.060 1.00 92.75 230 ASP A C 1
ATOM 1821 O O . ASP A 1 230 ? 19.544 -14.304 -25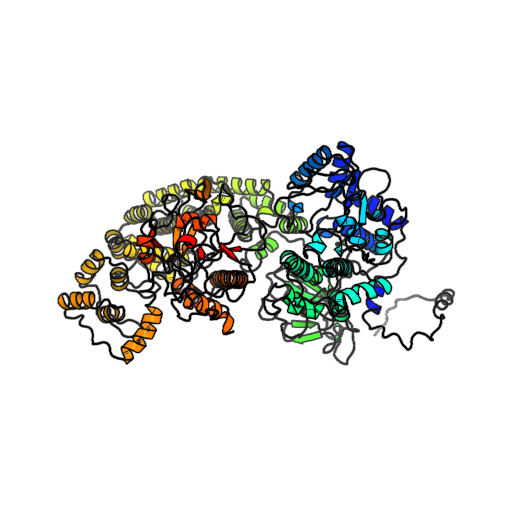.118 1.00 92.75 230 ASP A O 1
ATOM 1825 N N . ALA A 1 231 ? 17.578 -14.387 -26.200 1.00 90.50 231 ALA A N 1
ATOM 1826 C CA . ALA A 1 231 ? 16.978 -15.311 -25.251 1.00 90.50 231 ALA A CA 1
ATOM 1827 C C . ALA A 1 231 ? 17.748 -16.636 -25.180 1.00 90.50 231 ALA A C 1
ATOM 1829 O O . ALA A 1 231 ? 18.063 -17.073 -24.067 1.00 90.50 231 ALA A O 1
ATOM 1830 N N . ILE A 1 232 ? 18.091 -17.225 -26.331 1.00 88.88 232 ILE A N 1
ATOM 1831 C CA . ILE A 1 232 ? 18.871 -18.472 -26.451 1.00 88.88 232 ILE A CA 1
ATOM 1832 C C . ILE A 1 232 ? 20.261 -18.313 -25.829 1.00 88.88 232 ILE A C 1
ATOM 1834 O O . ILE A 1 232 ? 20.727 -19.189 -25.102 1.00 88.88 232 ILE A O 1
ATOM 1838 N N . ASN A 1 233 ? 20.900 -17.167 -26.061 1.00 86.56 233 ASN A N 1
ATOM 1839 C CA . ASN A 1 233 ? 22.276 -16.913 -25.644 1.00 86.56 233 ASN A CA 1
ATOM 1840 C C . ASN A 1 233 ? 22.409 -16.291 -24.241 1.00 86.56 233 ASN A C 1
ATOM 1842 O O . ASN A 1 233 ? 23.515 -15.928 -23.851 1.00 86.56 233 ASN A O 1
ATOM 1846 N N . ASN A 1 234 ? 21.317 -16.166 -23.470 1.00 88.12 234 ASN A N 1
ATOM 1847 C CA . ASN A 1 234 ? 21.293 -15.473 -22.168 1.00 88.12 234 ASN A CA 1
ATOM 1848 C C . ASN A 1 234 ? 21.872 -14.047 -22.244 1.00 88.12 234 ASN A C 1
ATOM 1850 O O . ASN A 1 234 ? 22.638 -13.611 -21.379 1.00 88.12 234 ASN A O 1
ATOM 1854 N N . ARG A 1 235 ? 21.518 -13.323 -23.304 1.00 91.69 235 ARG A N 1
ATOM 1855 C CA . ARG A 1 235 ? 21.994 -11.972 -23.593 1.00 91.69 235 ARG A CA 1
ATOM 1856 C C . ARG A 1 235 ? 20.842 -10.987 -23.683 1.00 91.69 235 ARG A C 1
ATOM 1858 O O . ARG A 1 235 ? 19.675 -11.367 -23.722 1.00 91.69 235 ARG A O 1
ATOM 1865 N N . ILE A 1 236 ? 21.185 -9.708 -23.667 1.00 95.12 236 ILE A N 1
ATOM 1866 C CA . ILE A 1 236 ? 20.280 -8.621 -24.008 1.00 95.12 236 ILE A CA 1
ATOM 1867 C C . ILE A 1 236 ? 21.044 -7.549 -24.785 1.00 95.12 236 ILE A C 1
ATOM 1869 O O . ILE A 1 236 ? 22.026 -6.980 -24.305 1.00 95.12 236 ILE A O 1
ATOM 1873 N N . SER A 1 237 ? 20.592 -7.293 -26.004 1.00 96.25 237 SER A N 1
ATOM 1874 C CA . SER A 1 237 ? 21.179 -6.325 -26.921 1.00 96.25 237 SER A CA 1
ATOM 1875 C C . SER A 1 237 ? 20.622 -4.930 -26.653 1.00 96.25 237 SER A C 1
ATOM 1877 O O . SER A 1 237 ? 19.411 -4.755 -26.470 1.00 96.25 237 SER A O 1
ATOM 1879 N N . TYR A 1 238 ? 21.500 -3.924 -26.646 1.00 97.19 238 TYR A N 1
ATOM 1880 C CA . TYR A 1 238 ? 21.125 -2.527 -26.443 1.00 97.19 238 TYR A CA 1
ATOM 1881 C C . TYR A 1 238 ? 21.078 -1.784 -27.779 1.00 97.19 238 TYR A C 1
ATOM 1883 O O . TYR A 1 238 ? 22.061 -1.682 -28.509 1.00 97.19 238 TYR A O 1
ATOM 1891 N N . PHE A 1 239 ? 19.921 -1.215 -28.098 1.00 95.25 239 PHE A N 1
ATOM 1892 C CA . PHE A 1 239 ? 19.707 -0.460 -29.324 1.00 95.25 239 PHE A CA 1
ATOM 1893 C C . PHE A 1 239 ? 19.762 1.038 -29.032 1.00 95.25 239 PHE A C 1
ATOM 1895 O O . PHE A 1 239 ? 18.723 1.692 -28.861 1.00 95.25 239 PHE A O 1
ATOM 1902 N N . ARG A 1 240 ? 20.979 1.586 -28.982 1.00 95.12 240 ARG A N 1
ATOM 1903 C CA . ARG A 1 240 ? 21.197 3.031 -28.855 1.00 95.12 240 ARG A CA 1
ATOM 1904 C C . ARG A 1 240 ? 20.799 3.738 -30.147 1.00 95.12 240 ARG A C 1
ATOM 1906 O O . ARG A 1 240 ? 21.281 3.401 -31.225 1.00 95.12 240 ARG A O 1
ATOM 1913 N N . SER A 1 241 ? 19.927 4.735 -30.048 1.00 94.31 241 SER A N 1
ATOM 1914 C CA . SER A 1 241 ? 19.491 5.515 -31.205 1.00 94.31 241 SER A CA 1
ATOM 1915 C C . SER A 1 241 ? 20.165 6.880 -31.227 1.00 94.31 241 SER A C 1
ATOM 1917 O O . SER A 1 241 ? 20.012 7.666 -30.293 1.00 94.31 241 SER A O 1
ATOM 1919 N N . LYS A 1 242 ? 20.816 7.218 -32.346 1.00 94.19 242 LYS A N 1
ATOM 1920 C CA . LYS A 1 242 ? 21.341 8.576 -32.594 1.00 94.19 242 LYS A CA 1
ATOM 1921 C C . LYS A 1 242 ? 20.231 9.635 -32.610 1.00 94.19 242 LYS A C 1
ATOM 1923 O O . LYS A 1 242 ? 20.478 10.797 -32.314 1.00 94.19 242 LYS A O 1
ATOM 1928 N N . ASN A 1 243 ? 19.000 9.215 -32.901 1.00 95.25 243 ASN A N 1
ATOM 1929 C CA . ASN A 1 243 ? 17.824 10.074 -32.972 1.00 95.25 243 ASN A CA 1
ATOM 1930 C C . ASN A 1 243 ? 17.044 10.127 -31.650 1.00 95.25 243 ASN A C 1
ATOM 1932 O O . ASN A 1 243 ? 15.956 10.700 -31.621 1.00 95.25 243 ASN A O 1
ATOM 1936 N N . HIS A 1 244 ? 17.552 9.561 -30.549 1.00 94.75 244 HIS A N 1
ATOM 1937 C CA . HIS A 1 244 ? 16.822 9.515 -29.277 1.00 94.75 244 HIS A CA 1
ATOM 1938 C C . HIS A 1 244 ? 16.333 10.898 -28.827 1.00 94.75 244 HIS A C 1
ATOM 1940 O O . HIS A 1 244 ? 15.149 11.069 -28.523 1.00 94.75 244 HIS A O 1
ATOM 1946 N N . PHE A 1 245 ? 17.210 11.900 -28.891 1.00 94.44 245 PHE A N 1
ATOM 1947 C CA . PHE A 1 245 ? 16.909 13.285 -28.520 1.00 94.44 245 PHE A CA 1
ATOM 1948 C C . PHE A 1 245 ? 15.992 14.018 -29.515 1.00 94.44 245 PHE A C 1
ATOM 1950 O O . PHE A 1 245 ? 15.538 15.121 -29.228 1.00 94.44 245 PHE A O 1
ATOM 1957 N N . THR A 1 246 ? 15.659 13.402 -30.655 1.00 94.69 246 THR A N 1
ATOM 1958 C CA . THR A 1 246 ? 14.657 13.918 -31.605 1.00 94.69 246 THR A CA 1
ATOM 1959 C C . THR A 1 246 ? 13.233 13.467 -31.273 1.00 94.69 246 THR A C 1
ATOM 1961 O O . THR A 1 246 ? 12.282 13.963 -31.873 1.00 94.69 246 THR A O 1
ATOM 1964 N N . THR A 1 247 ? 13.053 12.550 -30.318 1.00 92.69 247 THR A N 1
ATOM 1965 C CA . THR A 1 247 ? 11.711 12.114 -29.907 1.00 92.69 247 THR A CA 1
ATOM 1966 C C . THR A 1 247 ? 11.004 13.194 -29.090 1.00 92.69 247 THR A C 1
ATOM 1968 O O . THR A 1 247 ? 11.654 13.965 -28.375 1.00 92.69 247 THR A O 1
ATOM 1971 N N . ILE A 1 248 ? 9.668 13.251 -29.144 1.00 90.12 248 ILE A N 1
ATOM 1972 C CA . ILE A 1 248 ? 8.875 14.272 -28.427 1.00 90.12 248 ILE A CA 1
ATOM 1973 C C . ILE A 1 248 ? 9.199 14.258 -26.928 1.00 90.12 248 ILE A C 1
ATOM 1975 O O . ILE A 1 248 ? 9.479 15.302 -26.338 1.00 90.12 248 ILE A O 1
ATOM 1979 N N . ARG A 1 249 ? 9.237 13.067 -26.318 1.00 89.25 249 ARG A N 1
ATOM 1980 C CA . ARG A 1 249 ? 9.501 12.914 -24.879 1.00 89.25 249 ARG A CA 1
ATOM 1981 C C . ARG A 1 249 ? 10.935 13.244 -24.481 1.00 89.25 249 ARG A C 1
ATOM 1983 O O . ARG A 1 249 ? 11.141 13.768 -23.391 1.00 89.25 249 ARG A O 1
ATOM 1990 N N . ALA A 1 250 ? 11.924 12.936 -25.321 1.00 91.69 250 ALA A N 1
ATOM 1991 C CA . ALA A 1 250 ? 13.308 13.293 -25.018 1.00 91.69 250 ALA A CA 1
ATOM 1992 C C . ALA A 1 250 ? 13.522 14.811 -25.121 1.00 91.69 250 ALA A C 1
ATOM 1994 O O . ALA A 1 250 ? 14.115 15.388 -24.214 1.00 91.69 250 ALA A O 1
ATOM 1995 N N . ARG A 1 251 ? 12.952 15.477 -26.141 1.00 92.81 251 ARG A N 1
ATOM 1996 C CA . ARG A 1 251 ? 12.975 16.950 -26.257 1.00 92.81 251 ARG A CA 1
ATOM 1997 C C . ARG A 1 251 ? 12.309 17.649 -25.074 1.00 92.81 251 ARG A C 1
ATOM 1999 O O . ARG A 1 251 ? 12.789 18.683 -24.628 1.00 92.81 251 ARG A O 1
ATOM 2006 N N . ALA A 1 252 ? 11.232 17.070 -24.546 1.00 90.25 252 ALA A N 1
ATOM 2007 C CA . ALA A 1 252 ? 10.558 17.567 -23.346 1.00 90.25 252 ALA A CA 1
ATOM 2008 C C . ALA A 1 252 ? 11.323 17.269 -22.034 1.00 90.25 252 ALA A C 1
ATOM 2010 O O . ALA A 1 252 ? 10.877 17.652 -20.951 1.00 90.25 252 ALA A O 1
ATOM 2011 N N . GLY A 1 253 ? 12.449 16.547 -22.097 1.00 91.06 253 GLY A N 1
ATOM 2012 C CA . GLY A 1 253 ? 13.208 16.098 -20.927 1.00 91.06 253 GLY A CA 1
ATOM 2013 C C . GLY A 1 253 ? 12.535 14.974 -20.128 1.00 91.06 253 GLY A C 1
ATOM 2014 O O . GLY A 1 253 ? 13.026 14.605 -19.068 1.00 91.06 253 GLY A O 1
ATOM 2015 N N . GLU A 1 254 ? 11.424 14.408 -20.607 1.00 91.88 254 GLU A N 1
ATOM 2016 C CA . GLU A 1 254 ? 10.653 13.345 -19.936 1.00 91.88 254 GLU A CA 1
ATOM 2017 C C . GLU A 1 254 ? 11.257 11.942 -20.114 1.00 91.88 254 GLU A C 1
ATOM 2019 O O . GLU A 1 254 ? 10.884 10.989 -19.417 1.00 91.88 254 GLU A O 1
ATOM 2024 N N . ASN A 1 255 ? 12.151 11.791 -21.092 1.00 93.56 255 ASN A N 1
ATOM 2025 C CA . ASN A 1 255 ? 12.812 10.536 -21.426 1.00 93.56 255 ASN A CA 1
ATOM 2026 C C . ASN A 1 255 ? 14.324 10.739 -21.605 1.00 93.56 255 ASN A C 1
ATOM 2028 O O . ASN A 1 255 ? 14.795 10.619 -22.731 1.00 93.56 255 ASN A O 1
ATOM 2032 N N . PRO A 1 256 ? 15.081 11.088 -20.546 1.00 94.44 256 PRO A N 1
ATOM 2033 C CA . PRO A 1 256 ? 16.538 11.168 -20.633 1.00 94.44 256 PRO A CA 1
ATOM 2034 C C . PRO A 1 256 ? 17.140 9.799 -20.973 1.00 94.44 256 PRO A C 1
ATOM 2036 O O . PRO A 1 256 ? 16.597 8.763 -20.575 1.00 94.44 256 PRO A O 1
ATOM 2039 N N . GLU A 1 257 ? 18.291 9.788 -21.651 1.00 93.69 257 GLU A N 1
ATOM 2040 C CA . GLU A 1 257 ? 18.886 8.561 -22.203 1.00 93.69 257 GLU A CA 1
ATOM 2041 C C . GLU A 1 257 ? 19.131 7.482 -21.132 1.00 93.69 257 GLU A C 1
ATOM 2043 O O . GLU A 1 257 ? 18.878 6.299 -21.381 1.00 93.69 257 GLU A O 1
ATOM 2048 N N . ILE A 1 258 ? 19.475 7.880 -19.899 1.00 96.06 258 ILE A N 1
ATOM 2049 C CA . ILE A 1 258 ? 19.638 6.977 -18.747 1.00 96.06 258 ILE A CA 1
ATOM 2050 C C . ILE A 1 258 ? 18.421 6.070 -18.500 1.00 96.06 258 ILE A C 1
ATOM 2052 O O . ILE A 1 258 ? 18.584 4.927 -18.080 1.00 96.06 258 ILE A O 1
ATOM 2056 N N . LEU A 1 259 ? 17.191 6.513 -18.796 1.00 95.94 259 LEU A N 1
ATOM 2057 C CA . LEU A 1 259 ? 15.998 5.673 -18.628 1.00 95.94 259 LEU A CA 1
ATOM 2058 C C . LEU A 1 259 ? 16.006 4.450 -19.548 1.00 95.94 259 LEU A C 1
ATOM 2060 O O . LEU A 1 259 ? 15.390 3.438 -19.215 1.00 95.94 259 LEU A O 1
ATOM 2064 N N . SER A 1 260 ? 16.665 4.519 -20.706 1.00 96.00 260 SER A N 1
ATOM 2065 C CA . SER A 1 260 ? 16.837 3.344 -21.565 1.00 96.00 260 SER A CA 1
ATOM 2066 C C . SER A 1 260 ? 17.763 2.312 -20.912 1.00 96.00 260 SER A C 1
ATOM 2068 O O . SER A 1 260 ? 17.391 1.144 -20.842 1.00 96.00 260 SER A O 1
ATOM 2070 N N . VAL A 1 261 ? 18.876 2.751 -20.314 1.00 97.94 261 VAL A N 1
ATOM 2071 C CA . VAL A 1 261 ? 19.808 1.888 -19.568 1.00 97.94 261 VAL A CA 1
ATOM 2072 C C . VAL A 1 261 ? 19.141 1.293 -18.330 1.00 97.94 261 VAL A C 1
ATOM 2074 O O . VAL A 1 261 ? 19.224 0.093 -18.104 1.00 97.94 261 VAL A O 1
ATOM 2077 N N . LEU A 1 262 ? 18.408 2.086 -17.543 1.00 97.44 262 LEU A N 1
ATOM 2078 C CA . LEU A 1 262 ? 17.714 1.564 -16.359 1.00 97.44 262 LEU A CA 1
ATOM 2079 C C . LEU A 1 262 ? 16.655 0.513 -16.730 1.00 97.44 262 LEU A C 1
ATOM 2081 O O . LEU A 1 262 ? 16.524 -0.486 -16.026 1.00 97.44 262 LEU A O 1
ATOM 2085 N N . ARG A 1 263 ? 15.915 0.702 -17.834 1.00 95.12 263 ARG A N 1
ATOM 2086 C CA . ARG A 1 263 ? 14.940 -0.289 -18.331 1.00 95.12 263 ARG A CA 1
ATOM 2087 C C . ARG A 1 263 ? 15.622 -1.576 -18.798 1.00 95.12 263 ARG A C 1
ATOM 2089 O O . ARG A 1 263 ? 15.184 -2.649 -18.384 1.00 95.12 263 ARG A O 1
ATOM 2096 N N . LEU A 1 264 ? 16.708 -1.453 -19.564 1.00 97.25 264 LEU A N 1
ATOM 2097 C CA . LEU A 1 264 ? 17.565 -2.568 -19.971 1.00 97.25 264 LEU A CA 1
ATOM 2098 C C . LEU A 1 264 ? 18.047 -3.361 -18.745 1.00 97.25 264 LEU A C 1
ATOM 2100 O O . LEU A 1 264 ? 17.853 -4.572 -18.682 1.00 97.25 264 LEU A O 1
ATOM 2104 N N . LEU A 1 265 ? 18.611 -2.683 -17.738 1.00 97.56 265 LEU A N 1
ATOM 2105 C CA . LEU A 1 265 ? 19.126 -3.320 -16.521 1.00 97.56 265 LEU A CA 1
ATOM 2106 C C . LEU A 1 265 ? 18.027 -4.026 -15.721 1.00 97.56 265 LEU A C 1
ATOM 2108 O O . LEU A 1 265 ? 18.250 -5.126 -15.227 1.00 97.56 265 LEU A O 1
ATOM 2112 N N . VAL A 1 266 ? 16.820 -3.451 -15.625 1.00 94.75 266 VAL A N 1
ATOM 2113 C CA . VAL A 1 266 ? 15.684 -4.143 -14.990 1.00 94.75 266 VAL A CA 1
ATOM 2114 C C . VAL A 1 266 ? 15.408 -5.478 -15.683 1.00 94.75 266 VAL A C 1
ATOM 2116 O O . VAL A 1 266 ? 15.179 -6.465 -14.987 1.00 94.75 266 VAL A O 1
ATOM 2119 N N . LYS A 1 267 ? 15.441 -5.533 -17.021 1.00 93.56 267 LYS A N 1
ATOM 2120 C CA . LYS A 1 267 ? 15.244 -6.779 -17.779 1.00 93.56 267 LYS A CA 1
ATOM 2121 C C . LYS A 1 267 ? 16.412 -7.745 -17.614 1.00 93.56 267 LYS A C 1
ATOM 2123 O O . LYS A 1 267 ? 16.178 -8.913 -17.312 1.00 93.56 267 LYS A O 1
ATOM 2128 N N . ALA A 1 268 ? 17.642 -7.246 -17.686 1.00 94.94 268 ALA A N 1
ATOM 2129 C CA . ALA A 1 268 ? 18.838 -8.046 -17.455 1.00 94.94 268 ALA A CA 1
ATOM 2130 C C . ALA A 1 268 ? 18.828 -8.711 -16.070 1.00 94.94 268 ALA A C 1
ATOM 2132 O O . ALA A 1 268 ? 19.050 -9.909 -15.952 1.00 94.94 268 ALA A O 1
ATOM 2133 N N . PHE A 1 269 ? 18.484 -7.970 -15.015 1.00 92.88 269 PHE A N 1
ATOM 2134 C CA . PHE A 1 269 ? 18.435 -8.507 -13.651 1.00 92.88 269 PHE A CA 1
ATOM 2135 C C . PHE A 1 269 ? 17.223 -9.411 -13.414 1.00 92.88 269 PHE A C 1
ATOM 2137 O O . PHE A 1 269 ? 17.271 -10.318 -12.580 1.00 92.88 269 PHE A O 1
ATOM 2144 N N . GLN A 1 270 ? 16.123 -9.166 -14.127 1.00 88.44 270 GLN A N 1
ATOM 2145 C CA . GLN A 1 270 ? 14.911 -9.973 -14.042 1.00 88.44 270 GLN A CA 1
ATOM 2146 C C . GLN A 1 270 ? 15.098 -11.372 -14.646 1.00 88.44 270 GLN A C 1
ATOM 2148 O O . GLN A 1 270 ? 14.500 -12.310 -14.119 1.00 88.44 270 GLN A O 1
ATOM 2153 N N . TYR A 1 271 ? 15.904 -11.509 -15.705 1.00 87.69 271 TYR A N 1
ATOM 2154 C CA . TYR A 1 271 ? 16.100 -12.777 -16.421 1.00 87.69 271 TYR A CA 1
ATOM 2155 C C . TYR A 1 271 ? 17.558 -13.283 -16.431 1.00 87.69 271 TYR A C 1
ATOM 2157 O O . TYR A 1 271 ? 17.874 -14.173 -17.214 1.00 87.69 271 TYR A O 1
ATOM 2165 N N . GLU A 1 272 ? 18.429 -12.722 -15.581 1.00 85.94 272 GLU A N 1
ATOM 2166 C CA . GLU A 1 272 ? 19.873 -13.030 -15.502 1.00 85.94 272 GLU A CA 1
ATOM 2167 C C . GLU A 1 272 ? 20.606 -12.946 -16.857 1.00 85.94 272 GLU A C 1
ATOM 2169 O O . GLU A 1 272 ? 21.363 -13.837 -17.235 1.00 85.94 272 GLU A O 1
ATOM 2174 N N . LEU A 1 273 ? 20.369 -11.870 -17.612 1.00 91.06 273 LEU A N 1
ATOM 2175 C CA . LEU A 1 273 ? 20.941 -11.681 -18.950 1.00 91.06 273 LEU A CA 1
ATOM 2176 C C . LEU A 1 273 ? 22.259 -10.917 -18.901 1.00 91.06 273 LEU A C 1
ATOM 2178 O O . LEU A 1 273 ? 22.429 -9.990 -18.113 1.00 91.06 273 LEU A O 1
ATOM 2182 N N . THR A 1 274 ? 23.160 -11.275 -19.808 1.00 91.62 274 THR A N 1
ATOM 2183 C CA . THR A 1 274 ? 24.473 -10.650 -19.987 1.00 91.62 274 THR A CA 1
ATOM 2184 C C . THR A 1 274 ? 24.486 -9.659 -21.154 1.00 91.62 274 THR A C 1
ATOM 2186 O O . THR A 1 274 ? 23.563 -9.610 -21.969 1.00 91.62 274 THR A O 1
ATOM 2189 N N . PHE A 1 275 ? 25.543 -8.853 -21.239 1.00 91.50 275 PHE A N 1
ATOM 2190 C CA . PHE A 1 275 ? 25.733 -7.854 -22.292 1.00 91.50 275 PHE A CA 1
ATOM 2191 C C . PHE A 1 275 ? 26.910 -8.249 -23.178 1.00 91.50 275 PHE A C 1
ATOM 2193 O O . PHE A 1 275 ? 27.851 -8.888 -22.711 1.00 91.50 275 PHE A O 1
ATOM 2200 N N . SER A 1 276 ? 26.891 -7.823 -24.439 1.00 92.94 276 SER A N 1
ATOM 2201 C CA . SER A 1 276 ? 28.107 -7.831 -25.254 1.00 92.94 276 SER A CA 1
ATOM 2202 C C . SER A 1 276 ? 29.101 -6.783 -24.752 1.00 92.94 276 SER A C 1
ATOM 2204 O O . SER A 1 276 ? 28.688 -5.780 -24.167 1.00 92.94 276 SER A O 1
ATOM 2206 N N . ASP A 1 277 ? 30.393 -6.934 -25.052 1.00 92.25 277 ASP A N 1
ATOM 2207 C CA . ASP A 1 277 ? 31.395 -5.904 -24.728 1.00 92.25 277 ASP A CA 1
ATOM 2208 C C . ASP A 1 277 ? 31.062 -4.545 -25.358 1.00 92.25 277 ASP A C 1
ATOM 2210 O O . ASP A 1 277 ? 31.373 -3.486 -24.809 1.00 92.25 277 ASP A O 1
ATOM 2214 N N . ASN A 1 278 ? 30.433 -4.554 -26.536 1.00 94.75 278 ASN A N 1
ATOM 2215 C CA . ASN A 1 278 ? 30.019 -3.336 -27.219 1.00 94.75 278 ASN A CA 1
ATOM 2216 C C . ASN A 1 278 ? 28.827 -2.662 -26.527 1.00 94.75 278 ASN A C 1
ATOM 2218 O O . ASN A 1 278 ? 28.843 -1.450 -26.316 1.00 94.75 278 ASN A O 1
ATOM 2222 N N . ASP A 1 279 ? 27.809 -3.432 -26.147 1.00 96.12 279 ASP A N 1
ATOM 2223 C CA . ASP A 1 279 ? 26.651 -2.908 -25.418 1.00 96.12 279 ASP A CA 1
ATOM 2224 C C . ASP A 1 279 ? 27.068 -2.420 -24.036 1.00 96.12 279 ASP A C 1
ATOM 2226 O O . ASP A 1 279 ? 26.683 -1.325 -23.631 1.00 96.12 279 ASP A O 1
ATOM 2230 N N . TYR A 1 280 ? 27.927 -3.180 -23.349 1.00 95.50 280 TYR A N 1
ATOM 2231 C CA . TYR A 1 280 ? 28.458 -2.811 -22.044 1.00 95.50 280 TYR A CA 1
ATOM 2232 C C . TYR A 1 280 ? 29.214 -1.477 -22.089 1.00 95.50 280 TYR A C 1
ATOM 2234 O O . TYR A 1 280 ? 28.995 -0.616 -21.237 1.00 95.50 280 TYR A O 1
ATOM 2242 N N . ARG A 1 281 ? 30.057 -1.255 -23.109 1.00 96.56 281 ARG A N 1
ATOM 2243 C CA . ARG A 1 281 ? 30.741 0.035 -23.306 1.00 96.56 281 ARG A CA 1
ATOM 2244 C C . ARG A 1 281 ? 29.754 1.189 -23.485 1.00 96.56 281 ARG A C 1
ATOM 2246 O O . ARG A 1 281 ? 29.910 2.205 -22.815 1.00 96.56 281 ARG A O 1
ATOM 2253 N N . GLN A 1 282 ? 28.727 1.017 -24.317 1.00 97.50 282 GLN A N 1
ATOM 2254 C CA . GLN A 1 282 ? 27.715 2.054 -24.556 1.00 97.50 282 GLN A CA 1
ATOM 2255 C C . GLN A 1 282 ? 26.908 2.387 -23.296 1.00 97.50 282 GLN A C 1
ATOM 2257 O O . GLN A 1 282 ? 26.711 3.556 -22.972 1.00 97.50 282 GLN A O 1
ATOM 2262 N N . ILE A 1 283 ? 26.446 1.380 -22.549 1.00 97.44 283 ILE A N 1
ATOM 2263 C CA . ILE A 1 283 ? 25.671 1.637 -21.327 1.00 97.44 283 ILE A CA 1
ATOM 2264 C C . ILE A 1 283 ? 26.543 2.216 -20.215 1.00 97.44 283 ILE A C 1
ATOM 2266 O O . ILE A 1 283 ? 26.051 3.022 -19.429 1.00 97.44 283 ILE A O 1
ATOM 2270 N N . LYS A 1 284 ? 27.829 1.843 -20.155 1.00 97.38 284 LYS A N 1
ATOM 2271 C CA . LYS A 1 284 ? 28.793 2.401 -19.202 1.00 97.38 284 LYS A CA 1
ATOM 2272 C C . LYS A 1 284 ? 29.097 3.866 -19.501 1.00 97.38 284 LYS A C 1
ATOM 2274 O O . LYS A 1 284 ? 29.207 4.646 -18.563 1.00 97.38 284 LYS A O 1
ATOM 2279 N N . GLU A 1 285 ? 29.186 4.240 -20.773 1.00 97.00 285 GLU A N 1
ATOM 2280 C CA . GLU A 1 285 ? 29.303 5.637 -21.203 1.00 97.00 285 GLU A CA 1
ATOM 2281 C C . GLU A 1 285 ? 28.094 6.455 -20.720 1.00 97.00 285 GLU A C 1
ATOM 2283 O O . GLU A 1 285 ? 28.263 7.382 -19.930 1.00 97.00 285 GLU A O 1
ATOM 2288 N N . ILE A 1 286 ? 26.870 6.028 -21.055 1.00 96.81 286 ILE A N 1
ATOM 2289 C CA . ILE A 1 286 ? 25.629 6.710 -20.634 1.00 96.81 286 ILE A CA 1
ATOM 2290 C C . ILE A 1 286 ? 25.519 6.778 -19.101 1.00 96.81 286 ILE A C 1
ATOM 2292 O O . ILE A 1 286 ? 25.122 7.793 -18.529 1.00 96.81 286 ILE A O 1
ATOM 2296 N N . ALA A 1 287 ? 25.865 5.691 -18.410 1.00 96.56 287 ALA A N 1
ATOM 2297 C CA . ALA A 1 287 ? 25.885 5.638 -16.953 1.00 96.56 287 ALA A CA 1
ATOM 2298 C C . ALA A 1 287 ? 26.930 6.581 -16.340 1.00 96.56 287 ALA A C 1
ATOM 2300 O O . ALA A 1 287 ? 26.681 7.182 -15.291 1.00 96.56 287 ALA A O 1
ATOM 2301 N N . GLY A 1 288 ? 28.091 6.714 -16.982 1.00 96.06 288 GLY A N 1
ATOM 2302 C CA . GLY A 1 288 ? 29.170 7.618 -16.598 1.00 96.06 288 GLY A CA 1
ATOM 2303 C C . GLY A 1 288 ? 28.756 9.080 -16.722 1.00 96.06 288 GLY A C 1
ATOM 2304 O O . GLY A 1 288 ? 28.912 9.830 -15.757 1.00 96.06 288 GLY A O 1
ATOM 2305 N N . GLU A 1 289 ? 28.140 9.438 -17.847 1.00 94.38 289 GLU A N 1
ATOM 2306 C CA . GLU A 1 289 ? 27.619 10.779 -18.151 1.00 94.38 289 GLU A CA 1
ATOM 2307 C C . GLU A 1 289 ? 26.388 11.154 -17.324 1.00 94.38 289 GLU A C 1
ATOM 2309 O O . GLU A 1 289 ? 26.102 12.334 -17.126 1.00 94.38 289 GLU A O 1
ATOM 2314 N N . PHE A 1 290 ? 25.654 10.164 -16.811 1.00 95.31 290 PHE A N 1
ATOM 2315 C CA . PHE A 1 290 ? 24.478 10.425 -15.999 1.00 95.31 290 PHE A CA 1
ATOM 2316 C C . PHE A 1 290 ? 24.838 11.184 -14.718 1.00 95.31 290 PHE A C 1
ATOM 2318 O O . PHE A 1 290 ? 25.454 10.633 -13.797 1.00 95.31 290 PHE A O 1
ATOM 2325 N N . ASP A 1 291 ? 24.370 12.426 -14.638 1.00 90.31 291 ASP A N 1
ATOM 2326 C CA . ASP A 1 291 ? 24.324 13.216 -13.418 1.00 90.31 291 ASP A CA 1
ATOM 2327 C C . ASP A 1 291 ? 22.870 13.435 -12.997 1.00 90.31 291 ASP A C 1
ATOM 2329 O O . ASP A 1 291 ? 22.095 14.140 -13.648 1.00 90.31 291 ASP A O 1
ATOM 2333 N N . SER A 1 292 ? 22.510 12.857 -11.854 1.00 84.00 292 SER A N 1
ATOM 2334 C CA . SER A 1 292 ? 21.185 13.004 -11.265 1.00 84.00 292 SER A CA 1
ATOM 2335 C C . SER A 1 292 ? 20.769 14.451 -10.985 1.00 84.00 292 SER A C 1
ATOM 2337 O O . SER A 1 292 ? 19.571 14.724 -10.970 1.00 84.00 292 SER A O 1
ATOM 2339 N N . SER A 1 293 ? 21.723 15.368 -10.776 1.00 83.31 293 SER A N 1
ATOM 2340 C CA . SER A 1 293 ? 21.441 16.783 -10.507 1.00 83.31 293 SER A CA 1
ATOM 2341 C C . SER A 1 293 ? 20.880 17.517 -11.732 1.00 83.31 293 SER A C 1
ATOM 2343 O O . SER A 1 293 ? 20.139 18.488 -11.593 1.00 83.31 293 SER A O 1
ATOM 2345 N N . THR A 1 294 ? 21.165 17.004 -12.934 1.00 83.50 294 THR A N 1
ATOM 2346 C CA . THR A 1 294 ? 20.744 17.601 -14.211 1.00 83.50 294 THR A CA 1
ATOM 2347 C C . THR A 1 294 ? 19.318 17.220 -14.620 1.00 83.50 294 THR A C 1
ATOM 2349 O O . THR A 1 294 ? 18.728 17.854 -15.497 1.00 83.50 294 THR A O 1
ATOM 2352 N N . VAL A 1 295 ? 18.714 16.211 -13.977 1.00 86.56 295 VAL A N 1
ATOM 2353 C CA . VAL A 1 295 ? 17.348 15.771 -14.291 1.00 86.56 295 VAL A CA 1
ATOM 2354 C C . VAL A 1 295 ? 16.335 16.665 -13.579 1.00 86.56 295 VAL A C 1
ATOM 2356 O O . VAL A 1 295 ? 15.935 16.410 -12.447 1.00 86.56 295 VAL A O 1
ATOM 2359 N N . THR A 1 296 ? 15.883 17.708 -14.269 1.00 83.50 296 THR A N 1
ATOM 2360 C CA . THR A 1 296 ? 14.929 18.694 -13.729 1.00 83.50 296 THR A CA 1
ATOM 2361 C C . THR A 1 296 ? 13.464 18.367 -14.032 1.00 83.50 296 THR A C 1
ATOM 2363 O O . THR A 1 296 ? 12.562 18.884 -13.372 1.00 83.50 296 THR A O 1
ATOM 2366 N N . ASN A 1 297 ? 13.197 17.497 -15.011 1.00 92.00 297 ASN A N 1
ATOM 2367 C CA . ASN A 1 297 ? 11.839 17.109 -15.386 1.00 92.00 297 ASN A CA 1
ATOM 2368 C C . ASN A 1 297 ? 11.233 16.140 -14.347 1.00 92.00 297 ASN A C 1
ATOM 2370 O O . ASN A 1 297 ? 11.757 15.051 -14.095 1.00 92.00 297 ASN A O 1
ATOM 2374 N N . SER A 1 298 ? 10.087 16.511 -13.769 1.00 88.75 298 SER A N 1
ATOM 2375 C CA . SER A 1 298 ? 9.425 15.752 -12.696 1.00 88.75 298 SER A CA 1
ATOM 2376 C C . SER A 1 298 ? 8.905 14.379 -13.146 1.00 88.75 298 SER A C 1
ATOM 2378 O O . SER A 1 298 ? 8.936 13.416 -12.371 1.00 88.75 298 SER A O 1
ATOM 2380 N N . ALA A 1 299 ? 8.473 14.240 -14.405 1.00 86.75 299 ALA A N 1
ATOM 2381 C CA . ALA A 1 299 ? 8.065 12.958 -14.972 1.00 86.75 299 ALA A CA 1
ATOM 2382 C C . ALA A 1 299 ? 9.267 12.023 -15.159 1.00 86.75 299 ALA A C 1
ATOM 2384 O O . ALA A 1 299 ? 9.176 10.846 -14.800 1.00 86.75 299 ALA A O 1
ATOM 2385 N N . ALA A 1 300 ? 10.403 12.542 -15.635 1.00 91.50 300 ALA A N 1
ATOM 2386 C CA . ALA A 1 300 ? 11.644 11.778 -15.722 1.00 91.50 300 ALA A CA 1
ATOM 2387 C C . ALA A 1 300 ? 12.136 11.335 -14.338 1.00 91.50 300 ALA A C 1
ATOM 2389 O O . ALA A 1 300 ? 12.409 10.150 -14.151 1.00 91.50 300 ALA A O 1
ATOM 2390 N N . LEU A 1 301 ? 12.158 12.234 -13.344 1.00 91.50 301 LEU A N 1
ATOM 2391 C CA . LEU A 1 301 ? 12.533 11.903 -11.963 1.00 91.50 301 LEU A CA 1
ATOM 2392 C C . LEU A 1 301 ? 11.675 10.771 -11.395 1.00 91.50 301 LEU A C 1
ATOM 2394 O O . LEU A 1 301 ? 12.206 9.797 -10.865 1.00 91.50 301 LEU A O 1
ATOM 2398 N N . ARG A 1 302 ? 10.349 10.861 -11.540 1.00 89.88 302 ARG A N 1
ATOM 2399 C CA . ARG A 1 302 ? 9.421 9.804 -11.118 1.00 89.88 302 ARG A CA 1
ATOM 2400 C C . ARG A 1 302 ? 9.724 8.475 -11.812 1.00 89.88 302 ARG A C 1
ATOM 2402 O O . ARG A 1 302 ? 9.907 7.473 -11.129 1.00 89.88 302 ARG A O 1
ATOM 2409 N N . ARG A 1 303 ? 9.875 8.470 -13.141 1.00 90.69 303 ARG A N 1
ATOM 2410 C CA . ARG A 1 303 ? 10.183 7.248 -13.906 1.00 90.69 303 ARG A CA 1
ATOM 2411 C C . ARG A 1 303 ? 11.533 6.645 -13.522 1.00 90.69 303 ARG A C 1
ATOM 2413 O O . ARG A 1 303 ? 11.630 5.421 -13.445 1.00 90.69 303 ARG A O 1
ATOM 2420 N N . ILE A 1 304 ? 12.548 7.468 -13.246 1.00 94.12 304 ILE A N 1
ATOM 2421 C CA . ILE A 1 304 ? 13.852 7.001 -12.758 1.00 94.12 304 ILE A CA 1
ATOM 2422 C C . ILE A 1 304 ? 13.679 6.342 -11.392 1.00 94.12 304 ILE A C 1
ATOM 2424 O O . ILE A 1 304 ? 14.102 5.204 -11.235 1.00 94.12 304 ILE A O 1
ATOM 2428 N N . ARG A 1 305 ? 13.009 6.993 -10.431 1.00 91.38 305 ARG A N 1
ATOM 2429 C CA . ARG A 1 305 ? 12.775 6.439 -9.082 1.00 91.38 305 ARG A CA 1
ATOM 2430 C C . ARG A 1 305 ? 12.000 5.118 -9.131 1.00 91.38 305 ARG A C 1
ATOM 2432 O O . ARG A 1 305 ? 12.405 4.142 -8.497 1.00 91.38 305 ARG A O 1
ATOM 2439 N N . ASP A 1 306 ? 10.935 5.063 -9.929 1.00 87.38 306 ASP A N 1
ATOM 2440 C CA . ASP A 1 306 ? 10.104 3.866 -10.094 1.00 87.38 306 ASP A CA 1
ATOM 2441 C C . ASP A 1 306 ? 10.886 2.719 -10.745 1.00 87.38 306 ASP A C 1
ATOM 2443 O O . ASP A 1 306 ? 10.770 1.566 -10.328 1.00 87.38 306 ASP A O 1
ATOM 2447 N N . THR A 1 307 ? 11.717 3.022 -11.746 1.00 91.38 307 THR A N 1
ATOM 2448 C CA . THR A 1 307 ? 12.560 2.023 -12.423 1.00 91.38 307 THR A CA 1
ATOM 2449 C C . THR A 1 307 ? 13.721 1.581 -11.530 1.00 91.38 307 THR A C 1
ATOM 2451 O O . THR A 1 307 ? 14.006 0.390 -11.438 1.00 91.38 307 THR A O 1
ATOM 2454 N N . ALA A 1 308 ? 14.337 2.503 -10.789 1.00 92.38 308 ALA A N 1
ATOM 2455 C CA . ALA A 1 308 ? 15.436 2.224 -9.871 1.00 92.38 308 ALA A CA 1
ATOM 2456 C C . ALA A 1 308 ? 15.004 1.289 -8.734 1.00 92.38 308 ALA A C 1
ATOM 2458 O O . ALA A 1 308 ? 15.724 0.355 -8.384 1.00 92.38 308 ALA A O 1
ATOM 2459 N N . LYS A 1 309 ? 13.783 1.464 -8.213 1.00 86.81 309 LYS A N 1
ATOM 2460 C CA . LYS A 1 309 ? 13.183 0.536 -7.243 1.00 86.81 309 LYS A CA 1
ATOM 2461 C C . LYS A 1 309 ? 13.084 -0.887 -7.802 1.00 86.81 309 LYS A C 1
ATOM 2463 O O . LYS A 1 309 ? 13.328 -1.858 -7.082 1.00 86.81 309 LYS A O 1
ATOM 2468 N N . LYS A 1 310 ? 12.730 -1.012 -9.086 1.00 88.06 310 LYS A N 1
ATOM 2469 C CA . LYS A 1 310 ? 12.588 -2.303 -9.768 1.00 88.06 310 LYS A CA 1
ATOM 2470 C C . LYS A 1 310 ? 13.929 -3.012 -9.928 1.00 88.06 310 LYS A C 1
ATOM 2472 O O . LYS A 1 310 ? 13.928 -4.224 -9.797 1.00 88.06 310 LYS A O 1
ATOM 2477 N N . LEU A 1 311 ? 15.056 -2.314 -10.100 1.00 91.62 311 LEU A N 1
ATOM 2478 C CA . LEU A 1 311 ? 16.379 -2.951 -10.260 1.00 91.62 311 LEU A CA 1
ATOM 2479 C C . LEU A 1 311 ? 16.675 -4.000 -9.181 1.00 91.62 311 LEU A C 1
ATOM 2481 O O . LEU A 1 311 ? 17.181 -5.071 -9.487 1.00 91.62 311 LEU A O 1
ATOM 2485 N N . ILE A 1 312 ? 16.303 -3.712 -7.933 1.00 87.12 312 ILE A N 1
ATOM 2486 C CA . ILE A 1 312 ? 16.515 -4.621 -6.805 1.00 87.12 312 ILE A CA 1
ATOM 2487 C C . ILE A 1 312 ? 15.296 -5.506 -6.564 1.00 87.12 312 ILE A C 1
ATOM 2489 O O . ILE A 1 312 ? 15.421 -6.719 -6.429 1.00 87.12 312 ILE A O 1
ATOM 2493 N N . LEU A 1 313 ? 14.093 -4.924 -6.531 1.00 80.69 313 LEU A N 1
ATOM 2494 C CA . LEU A 1 313 ? 12.881 -5.693 -6.239 1.00 80.69 313 LEU A CA 1
ATOM 2495 C C . LEU A 1 313 ? 12.558 -6.735 -7.302 1.00 80.69 313 LEU A C 1
ATOM 2497 O O . LEU A 1 313 ? 11.795 -7.656 -7.025 1.00 80.69 313 LEU A O 1
ATOM 2501 N N . HIS A 1 314 ? 13.037 -6.544 -8.530 1.00 82.94 314 HIS A N 1
ATOM 2502 C CA . HIS A 1 314 ? 12.736 -7.391 -9.671 1.00 82.94 314 HIS A CA 1
ATOM 2503 C C . HIS A 1 314 ? 13.862 -8.366 -10.000 1.00 82.94 314 HIS A C 1
ATOM 2505 O O . HIS A 1 314 ? 13.606 -9.275 -10.787 1.00 82.94 314 HIS A O 1
ATOM 2511 N N . ALA A 1 315 ? 15.039 -8.218 -9.393 1.00 86.44 315 ALA A N 1
ATOM 2512 C CA . ALA A 1 315 ? 16.166 -9.096 -9.645 1.00 86.44 315 ALA A CA 1
ATOM 2513 C C . ALA A 1 315 ? 15.859 -10.531 -9.194 1.00 86.44 315 ALA A C 1
ATOM 2515 O O . ALA A 1 315 ? 15.423 -10.752 -8.060 1.00 86.44 315 ALA A O 1
ATOM 2516 N N . VAL A 1 316 ? 16.101 -11.502 -10.076 1.00 84.50 316 VAL A N 1
ATOM 2517 C CA . VAL A 1 316 ? 16.158 -12.926 -9.700 1.00 84.50 316 VAL A CA 1
ATOM 2518 C C . VAL A 1 316 ? 17.403 -13.200 -8.849 1.00 84.50 316 VAL A C 1
ATOM 2520 O O . VAL A 1 316 ? 17.360 -14.041 -7.956 1.00 84.50 316 VAL A O 1
ATOM 2523 N N . ASN A 1 317 ? 18.464 -12.422 -9.079 1.00 87.94 317 ASN A N 1
ATOM 2524 C CA . ASN A 1 317 ? 19.726 -12.489 -8.362 1.00 87.94 317 ASN A CA 1
ATOM 2525 C C . ASN A 1 317 ? 20.206 -11.081 -8.010 1.00 87.94 317 ASN A C 1
ATOM 2527 O O . ASN A 1 317 ? 20.718 -10.332 -8.846 1.00 87.94 317 ASN A O 1
ATOM 2531 N N . ILE A 1 318 ? 19.992 -10.702 -6.752 1.00 86.94 318 ILE A N 1
ATOM 2532 C CA . ILE A 1 318 ? 20.311 -9.359 -6.272 1.00 86.94 318 ILE A CA 1
ATOM 2533 C C . ILE A 1 318 ? 21.824 -9.135 -6.192 1.00 86.94 318 ILE A C 1
ATOM 2535 O O . ILE A 1 318 ? 22.277 -8.021 -6.432 1.00 86.94 318 ILE A O 1
ATOM 2539 N N . GLU A 1 319 ? 22.611 -10.169 -5.891 1.00 88.44 319 GLU A N 1
ATOM 2540 C CA . GLU A 1 319 ? 24.073 -10.062 -5.890 1.00 88.44 319 GLU A CA 1
ATOM 2541 C C . GLU A 1 319 ? 24.596 -9.660 -7.272 1.00 88.44 319 GLU A C 1
ATOM 2543 O O . GLU A 1 319 ? 25.366 -8.704 -7.380 1.00 88.44 319 GLU A O 1
ATOM 2548 N N . TYR A 1 320 ? 24.104 -10.312 -8.328 1.00 90.06 320 TYR A N 1
ATOM 2549 C CA . TYR A 1 320 ? 24.402 -9.933 -9.708 1.00 90.06 320 TYR A CA 1
ATOM 2550 C C . TYR A 1 320 ? 23.982 -8.487 -10.014 1.00 90.06 320 TYR A C 1
ATOM 2552 O O . TYR A 1 320 ? 24.791 -7.701 -10.513 1.00 90.06 320 TYR A O 1
ATOM 2560 N N . ALA A 1 321 ? 22.747 -8.115 -9.659 1.00 92.25 321 ALA A N 1
ATOM 2561 C CA . ALA A 1 321 ? 22.221 -6.771 -9.888 1.00 92.25 321 ALA A CA 1
ATOM 2562 C C . ALA A 1 321 ? 23.075 -5.685 -9.215 1.00 92.25 321 ALA A C 1
ATOM 2564 O O . ALA A 1 321 ? 23.435 -4.690 -9.841 1.00 92.25 321 ALA A O 1
ATOM 2565 N N . VAL A 1 322 ? 23.427 -5.892 -7.946 1.00 91.38 322 VAL A N 1
ATOM 2566 C CA . VAL A 1 322 ? 24.242 -4.962 -7.163 1.00 91.38 322 VAL A CA 1
ATOM 2567 C C . VAL A 1 322 ? 25.637 -4.812 -7.764 1.00 91.38 322 VAL A C 1
ATOM 2569 O O . VAL A 1 322 ? 26.053 -3.685 -8.018 1.00 91.38 322 VAL A O 1
ATOM 2572 N N . ASN A 1 323 ? 26.313 -5.921 -8.082 1.00 92.38 323 ASN A N 1
ATOM 2573 C CA . ASN A 1 323 ? 27.656 -5.879 -8.668 1.00 92.38 323 ASN A CA 1
ATOM 2574 C C . ASN A 1 323 ? 27.674 -5.105 -9.990 1.00 92.38 323 ASN A C 1
ATOM 2576 O O . ASN A 1 323 ? 28.520 -4.240 -10.192 1.00 92.38 323 ASN A O 1
ATOM 2580 N N . ARG A 1 324 ? 26.701 -5.354 -10.875 1.00 94.56 324 ARG A N 1
ATOM 2581 C CA . ARG A 1 324 ? 26.609 -4.625 -12.147 1.00 94.56 324 ARG A CA 1
ATOM 2582 C C . ARG A 1 324 ? 26.325 -3.138 -11.955 1.00 94.56 324 ARG A C 1
ATOM 2584 O O . ARG A 1 324 ? 26.876 -2.319 -12.683 1.00 94.56 324 ARG A O 1
ATOM 2591 N N . LEU A 1 325 ? 25.489 -2.765 -10.985 1.00 96.06 325 LEU A N 1
ATOM 2592 C CA . LEU A 1 325 ? 25.234 -1.353 -10.685 1.00 96.06 325 LEU A CA 1
ATOM 2593 C C . LEU A 1 325 ? 26.469 -0.643 -10.118 1.00 96.06 325 LEU A C 1
ATOM 2595 O O . LEU A 1 325 ? 26.664 0.535 -10.426 1.00 96.06 325 LEU A O 1
ATOM 2599 N N . ASP A 1 326 ? 27.276 -1.338 -9.316 1.00 95.12 326 ASP A N 1
ATOM 2600 C CA . ASP A 1 326 ? 28.532 -0.821 -8.764 1.00 95.12 326 ASP A CA 1
ATOM 2601 C C . ASP A 1 326 ? 29.590 -0.644 -9.862 1.00 95.12 326 ASP A C 1
ATOM 2603 O O . ASP A 1 326 ? 30.195 0.420 -9.974 1.00 95.12 326 ASP A O 1
ATOM 2607 N N . GLU A 1 327 ? 29.747 -1.625 -10.753 1.00 95.00 327 GLU A N 1
ATOM 2608 C CA . GLU A 1 327 ? 30.686 -1.551 -11.883 1.00 95.00 327 GLU A CA 1
ATOM 2609 C C . GLU A 1 327 ? 30.349 -0.446 -12.896 1.00 95.00 327 GLU A C 1
ATOM 2611 O O . GLU A 1 327 ? 31.249 0.149 -13.500 1.00 95.00 327 GLU A O 1
ATOM 2616 N N . LEU A 1 328 ? 29.058 -0.146 -13.068 1.00 96.06 328 LEU A N 1
ATOM 2617 C CA . LEU A 1 328 ? 28.577 0.976 -13.877 1.00 96.06 328 LEU A CA 1
ATOM 2618 C C . LEU A 1 328 ? 28.663 2.325 -13.139 1.00 96.06 328 LEU A C 1
ATOM 2620 O O . LEU A 1 328 ? 28.372 3.362 -13.733 1.00 96.06 328 LEU A O 1
ATOM 2624 N N . GLY A 1 329 ? 29.002 2.336 -11.844 1.00 95.06 329 GLY A N 1
ATOM 2625 C CA . GLY A 1 329 ? 28.977 3.538 -11.005 1.00 95.06 329 GLY A CA 1
ATOM 2626 C C . GLY A 1 329 ? 27.572 4.126 -10.809 1.00 95.06 329 GLY A C 1
ATOM 2627 O O . GLY A 1 329 ? 27.432 5.284 -10.417 1.00 95.06 329 GLY A O 1
ATOM 2628 N N . LEU A 1 330 ? 26.516 3.358 -11.097 1.00 95.94 330 LEU A N 1
ATOM 2629 C CA . LEU A 1 330 ? 25.126 3.817 -11.029 1.00 95.94 330 LEU A CA 1
ATOM 2630 C C . LEU A 1 330 ? 24.533 3.695 -9.635 1.00 95.94 330 LEU A C 1
ATOM 2632 O O . LEU A 1 330 ? 23.687 4.513 -9.271 1.00 95.94 330 LEU A O 1
ATOM 2636 N N . ARG A 1 331 ? 24.939 2.685 -8.857 1.00 94.31 331 ARG A N 1
ATOM 2637 C CA . ARG A 1 331 ? 24.309 2.396 -7.563 1.00 94.31 331 ARG A CA 1
ATOM 2638 C C . ARG A 1 331 ? 24.354 3.606 -6.636 1.00 94.31 331 ARG A C 1
ATOM 2640 O O . ARG A 1 331 ? 23.310 4.064 -6.177 1.00 94.31 331 ARG A O 1
ATOM 2647 N N . GLU A 1 332 ? 25.538 4.173 -6.424 1.00 93.06 332 GLU A N 1
ATOM 2648 C CA . GLU A 1 332 ? 25.706 5.356 -5.578 1.00 93.06 332 GLU A CA 1
ATOM 2649 C C . GLU A 1 332 ? 24.997 6.592 -6.130 1.00 93.06 332 GLU A C 1
ATOM 2651 O O . GLU A 1 332 ? 24.417 7.360 -5.359 1.00 93.06 332 GLU A O 1
ATOM 2656 N N . LYS A 1 333 ? 25.032 6.798 -7.454 1.00 94.75 333 LYS A N 1
ATOM 2657 C CA . LYS A 1 333 ? 24.340 7.916 -8.109 1.00 94.75 333 LYS A CA 1
ATOM 2658 C C . LYS A 1 333 ? 22.836 7.842 -7.843 1.00 94.75 333 LYS A C 1
ATOM 2660 O O . LYS A 1 333 ? 22.233 8.832 -7.445 1.00 94.75 333 LYS A O 1
ATOM 2665 N N . LEU A 1 334 ? 22.241 6.656 -7.974 1.00 94.69 334 LEU A N 1
ATOM 2666 C CA . LEU A 1 334 ? 20.823 6.426 -7.695 1.00 94.69 334 LEU A CA 1
ATOM 2667 C C . LEU A 1 334 ? 20.499 6.521 -6.196 1.00 94.69 334 LEU A C 1
ATOM 2669 O O . LEU A 1 334 ? 19.475 7.097 -5.841 1.00 94.69 334 LEU A O 1
ATOM 2673 N N . ILE A 1 335 ? 21.354 6.012 -5.302 1.00 93.00 335 ILE A N 1
ATOM 2674 C CA . ILE A 1 335 ? 21.154 6.147 -3.847 1.00 93.00 335 ILE A CA 1
ATOM 2675 C C . ILE A 1 335 ? 21.088 7.626 -3.446 1.00 93.00 335 ILE A C 1
ATOM 2677 O O . ILE A 1 335 ? 20.200 8.001 -2.682 1.00 93.00 335 ILE A O 1
ATOM 2681 N N . ARG A 1 336 ? 21.964 8.473 -4.004 1.00 91.38 336 ARG A N 1
ATOM 2682 C CA . ARG A 1 336 ? 21.980 9.927 -3.755 1.00 91.38 336 ARG A CA 1
ATOM 2683 C C . ARG A 1 336 ? 20.696 10.643 -4.192 1.00 91.38 336 ARG A C 1
ATOM 2685 O O . ARG A 1 336 ? 20.399 11.712 -3.671 1.00 91.38 336 ARG A O 1
ATOM 2692 N N . MET A 1 337 ? 19.908 10.053 -5.094 1.00 90.81 337 MET A N 1
ATOM 2693 C CA . MET A 1 337 ? 18.624 10.610 -5.544 1.00 90.81 337 MET A CA 1
ATOM 2694 C C . MET A 1 337 ? 17.465 10.388 -4.561 1.00 90.81 337 MET A C 1
ATOM 2696 O O . MET A 1 337 ? 16.362 10.891 -4.799 1.00 90.81 337 MET A O 1
ATOM 2700 N N . GLY A 1 338 ? 17.654 9.583 -3.514 1.00 86.88 338 GLY A N 1
ATOM 2701 C CA . GLY A 1 338 ? 16.605 9.233 -2.562 1.00 86.88 338 GLY A CA 1
ATOM 2702 C C . GLY A 1 338 ? 17.108 9.178 -1.125 1.00 86.88 338 GLY A C 1
ATOM 2703 O O . GLY A 1 338 ? 18.246 9.517 -0.820 1.00 86.88 338 GLY A O 1
ATOM 2704 N N . ASN A 1 339 ? 16.237 8.750 -0.215 1.00 82.75 339 ASN A N 1
ATOM 2705 C CA . ASN A 1 339 ? 16.576 8.640 1.198 1.00 82.75 339 ASN A CA 1
ATOM 2706 C C . ASN A 1 339 ? 16.836 7.175 1.561 1.00 82.75 339 ASN A C 1
ATOM 2708 O O . ASN A 1 339 ? 15.899 6.395 1.730 1.00 82.75 339 ASN A O 1
ATOM 2712 N N . SER A 1 340 ? 18.108 6.803 1.711 1.00 81.19 340 SER A N 1
ATOM 2713 C CA . SER A 1 340 ? 18.512 5.446 2.101 1.00 81.19 340 SER A CA 1
ATOM 2714 C C . SER A 1 340 ? 18.134 5.070 3.536 1.00 81.19 340 SER A C 1
ATOM 2716 O O . SER A 1 340 ? 18.185 3.893 3.882 1.00 81.19 340 SER A O 1
ATOM 2718 N N . ARG A 1 341 ? 17.727 6.037 4.371 1.00 74.88 341 ARG A N 1
ATOM 2719 C CA . ARG A 1 341 ? 17.247 5.810 5.745 1.00 74.88 341 ARG A CA 1
ATOM 2720 C C . ARG A 1 341 ? 15.728 5.644 5.828 1.00 74.88 341 ARG A C 1
ATOM 2722 O O . ARG A 1 341 ? 15.225 5.202 6.856 1.00 74.88 341 ARG A O 1
ATOM 2729 N N . GLU A 1 342 ? 14.985 5.992 4.778 1.00 71.50 342 GLU A N 1
ATOM 2730 C CA . GLU A 1 342 ? 13.528 5.850 4.750 1.00 71.50 342 GLU A CA 1
ATOM 2731 C C . GLU A 1 342 ? 13.128 4.471 4.212 1.00 71.50 342 GLU A C 1
ATOM 2733 O O . GLU A 1 342 ? 13.298 4.171 3.032 1.00 71.50 342 GLU A O 1
ATOM 2738 N N . GLN A 1 343 ? 12.565 3.627 5.079 1.00 66.12 343 GLN A N 1
ATOM 2739 C CA . GLN A 1 343 ? 12.113 2.282 4.717 1.00 66.12 343 GLN A CA 1
ATOM 2740 C C . GLN A 1 343 ? 11.166 2.310 3.501 1.00 66.12 343 GLN A C 1
ATOM 2742 O O . GLN A 1 343 ? 10.278 3.158 3.412 1.00 66.12 343 GLN A O 1
ATOM 2747 N N . TYR A 1 344 ? 11.339 1.357 2.578 1.00 66.62 344 TYR A N 1
ATOM 2748 C CA . TYR A 1 344 ? 10.595 1.222 1.310 1.00 66.62 344 TYR A CA 1
ATOM 2749 C C . TYR A 1 344 ? 10.847 2.298 0.238 1.00 66.62 344 TYR A C 1
ATOM 2751 O O . TYR A 1 344 ? 10.334 2.154 -0.881 1.00 66.62 344 TYR A O 1
ATOM 2759 N N . ASN A 1 345 ? 11.672 3.313 0.521 1.00 82.38 345 ASN A N 1
ATOM 2760 C CA . ASN A 1 345 ? 12.225 4.201 -0.500 1.00 82.38 345 ASN A CA 1
ATOM 2761 C C . ASN A 1 345 ? 13.117 3.394 -1.469 1.00 82.38 345 ASN A C 1
ATOM 2763 O O . ASN A 1 345 ? 13.745 2.407 -1.081 1.00 82.38 345 ASN A O 1
ATOM 2767 N N . PHE A 1 346 ? 13.190 3.780 -2.745 1.00 85.25 346 PHE A N 1
ATOM 2768 C CA . PHE A 1 346 ? 14.029 3.072 -3.720 1.00 85.25 346 PHE A CA 1
ATOM 2769 C C . PHE A 1 346 ? 15.521 3.117 -3.341 1.00 85.25 346 PHE A C 1
ATOM 2771 O O . PHE A 1 346 ? 16.218 2.115 -3.496 1.00 85.25 346 PHE A O 1
ATOM 2778 N N . ALA A 1 347 ? 15.988 4.232 -2.766 1.00 87.19 347 ALA A N 1
ATOM 2779 C CA . ALA A 1 347 ? 17.358 4.369 -2.281 1.00 87.19 347 ALA A CA 1
ATOM 2780 C C . ALA A 1 347 ? 17.634 3.471 -1.069 1.00 87.19 347 ALA A C 1
ATOM 2782 O O . ALA A 1 347 ? 18.741 2.961 -0.932 1.00 87.19 347 ALA A O 1
ATOM 2783 N N . TRP A 1 348 ? 16.630 3.218 -0.222 1.00 83.19 348 TRP A N 1
ATOM 2784 C CA . TRP A 1 348 ? 16.754 2.256 0.876 1.00 83.19 348 TRP A CA 1
ATOM 2785 C C . TRP A 1 348 ? 16.956 0.835 0.353 1.00 83.19 348 TRP A C 1
ATOM 2787 O O . TRP A 1 348 ? 17.771 0.106 0.901 1.00 83.19 348 TRP A O 1
ATOM 2797 N N . TRP A 1 349 ? 16.289 0.447 -0.740 1.00 80.94 349 TRP A N 1
ATOM 2798 C CA . TRP A 1 349 ? 16.541 -0.850 -1.376 1.00 80.94 349 TRP A CA 1
ATOM 2799 C C . TRP A 1 349 ? 17.937 -0.951 -1.988 1.00 80.94 349 TRP A C 1
ATOM 2801 O O . TRP A 1 349 ? 18.597 -1.971 -1.820 1.00 80.94 349 TRP A O 1
ATOM 2811 N N . LEU A 1 350 ? 18.383 0.096 -2.685 1.00 86.81 350 LEU A N 1
ATOM 2812 C CA . LEU A 1 350 ? 19.693 0.125 -3.337 1.00 86.81 350 LEU A CA 1
ATOM 2813 C C . LEU A 1 350 ? 20.853 0.172 -2.337 1.00 86.81 350 LEU A C 1
ATOM 2815 O O . LEU A 1 350 ? 21.907 -0.384 -2.621 1.00 86.81 350 LEU A O 1
ATOM 2819 N N . ALA A 1 351 ? 20.670 0.792 -1.170 1.00 85.56 351 ALA A N 1
ATOM 2820 C CA . ALA A 1 351 ? 21.712 0.932 -0.150 1.00 85.56 351 ALA A CA 1
ATOM 2821 C C . ALA A 1 351 ? 21.977 -0.343 0.673 1.00 85.56 351 ALA A C 1
ATOM 2823 O O . ALA A 1 351 ? 22.852 -0.343 1.534 1.00 85.56 351 ALA A O 1
ATOM 2824 N N . ARG A 1 352 ? 21.219 -1.422 0.452 1.00 79.69 352 ARG A N 1
ATOM 2825 C CA . ARG A 1 352 ? 21.371 -2.691 1.176 1.00 79.69 352 ARG A CA 1
ATOM 2826 C C . ARG A 1 352 ? 22.320 -3.626 0.445 1.00 79.69 352 ARG A C 1
ATOM 2828 O O . ARG A 1 352 ? 22.280 -3.714 -0.779 1.00 79.69 352 ARG A O 1
ATOM 2835 N N . GLU A 1 353 ? 23.136 -4.338 1.208 1.00 82.00 353 GLU A N 1
ATOM 2836 C CA . GLU A 1 353 ? 24.059 -5.343 0.688 1.00 82.00 353 GLU A CA 1
ATOM 2837 C C . GLU A 1 353 ? 23.375 -6.711 0.588 1.00 82.00 353 GLU A C 1
ATOM 2839 O O . GLU A 1 353 ? 22.697 -7.107 1.525 1.00 82.00 353 GLU A O 1
ATOM 2844 N N . PRO A 1 354 ? 23.513 -7.464 -0.511 1.00 82.88 354 PRO A N 1
ATOM 2845 C CA . PRO A 1 354 ? 22.983 -8.818 -0.584 1.00 82.88 354 PRO A CA 1
ATOM 2846 C C . PRO A 1 354 ? 23.821 -9.811 0.222 1.00 82.88 354 PRO A C 1
ATOM 2848 O O . PRO A 1 354 ? 25.005 -9.583 0.474 1.00 82.88 354 PRO A O 1
ATOM 2851 N N . LEU A 1 355 ? 23.219 -10.949 0.584 1.00 83.25 355 LEU A N 1
ATOM 2852 C CA . LEU A 1 355 ? 23.980 -12.087 1.097 1.00 83.25 355 LEU A CA 1
ATOM 2853 C C . LEU A 1 355 ? 24.953 -12.544 0.002 1.00 83.25 355 LEU A C 1
ATOM 2855 O O . LEU A 1 355 ? 24.530 -12.902 -1.098 1.00 83.25 355 LEU A O 1
ATOM 2859 N N . ARG A 1 356 ? 26.252 -12.484 0.299 1.00 85.69 356 ARG A N 1
ATOM 2860 C CA . ARG A 1 356 ? 27.310 -12.687 -0.694 1.00 85.69 356 ARG A CA 1
ATOM 2861 C C . ARG A 1 356 ? 27.648 -14.160 -0.881 1.00 85.69 356 ARG A C 1
ATOM 2863 O O . ARG A 1 356 ? 27.583 -14.955 0.059 1.00 85.69 356 ARG A O 1
ATOM 2870 N N . SER A 1 357 ? 28.054 -14.509 -2.094 1.00 87.75 357 SER A N 1
ATOM 2871 C CA . SER A 1 357 ? 28.502 -15.853 -2.446 1.00 87.75 357 SER A CA 1
ATOM 2872 C C . SER A 1 357 ? 30.008 -16.013 -2.246 1.00 87.75 357 SER A C 1
ATOM 2874 O O . SER A 1 357 ? 30.802 -15.238 -2.775 1.00 87.75 357 SER A O 1
ATOM 2876 N N . LYS A 1 358 ? 30.419 -17.070 -1.542 1.00 89.12 358 LYS A N 1
ATOM 2877 C CA . LYS A 1 358 ? 31.824 -17.481 -1.371 1.00 89.12 358 LYS A CA 1
ATOM 2878 C C . LYS A 1 358 ? 31.968 -18.983 -1.610 1.00 89.12 358 LYS A C 1
ATOM 2880 O O . LYS A 1 358 ? 30.970 -19.701 -1.667 1.00 89.12 358 LYS A O 1
ATOM 2885 N N . GLU A 1 359 ? 33.190 -19.471 -1.794 1.00 91.62 359 GLU A N 1
ATOM 2886 C CA . GLU A 1 359 ? 33.440 -20.916 -1.803 1.00 91.62 359 GLU A CA 1
ATOM 2887 C C . GLU A 1 359 ? 33.081 -21.520 -0.436 1.00 91.62 359 GLU A C 1
ATOM 2889 O O . GLU A 1 359 ? 33.397 -20.937 0.598 1.00 91.62 359 GLU A O 1
ATOM 2894 N N . VAL A 1 360 ? 32.368 -22.647 -0.444 1.00 93.19 360 VAL A N 1
ATOM 2895 C CA . VAL A 1 360 ? 31.836 -23.276 0.774 1.00 93.19 360 VAL A CA 1
ATOM 2896 C C . VAL A 1 360 ? 32.895 -24.168 1.409 1.00 93.19 360 VAL A C 1
ATOM 2898 O O . VAL A 1 360 ? 33.595 -24.895 0.705 1.00 93.19 360 VAL A O 1
ATOM 2901 N N . GLY A 1 361 ? 32.968 -24.165 2.738 1.00 91.94 361 GLY A N 1
ATOM 2902 C CA . GLY A 1 361 ? 33.811 -25.075 3.510 1.00 91.94 361 GLY A CA 1
ATOM 2903 C C . GLY A 1 361 ? 35.243 -24.594 3.719 1.00 91.94 361 GLY A C 1
ATOM 2904 O O . GLY A 1 361 ? 36.080 -25.367 4.194 1.00 91.94 361 GLY A O 1
ATOM 2905 N N . GLN A 1 362 ? 35.525 -23.328 3.405 1.00 90.62 362 GLN A N 1
ATOM 2906 C CA . GLN A 1 362 ? 36.786 -22.685 3.768 1.00 90.62 362 GLN A CA 1
ATOM 2907 C C . GLN A 1 362 ? 36.878 -22.501 5.297 1.00 90.62 362 GLN A C 1
ATOM 2909 O O . GLN A 1 362 ? 35.867 -22.290 5.962 1.00 90.62 362 GLN A O 1
ATOM 2914 N N . GLY A 1 363 ? 38.083 -22.559 5.872 1.00 87.75 363 GLY A N 1
ATOM 2915 C CA . GLY A 1 363 ? 38.316 -22.385 7.316 1.00 87.75 363 GLY A CA 1
ATOM 2916 C C . GLY A 1 363 ? 38.390 -23.689 8.124 1.00 87.75 363 GLY A C 1
ATOM 2917 O O . GLY A 1 363 ? 38.307 -24.786 7.578 1.00 87.75 363 GLY A O 1
ATOM 2918 N N . THR A 1 364 ? 38.590 -23.565 9.440 1.00 89.50 364 THR A N 1
ATOM 2919 C CA . THR A 1 364 ? 38.892 -24.691 10.354 1.00 89.50 364 THR A CA 1
ATOM 2920 C C . THR A 1 364 ? 37.754 -25.057 11.312 1.00 89.50 364 THR A C 1
ATOM 2922 O O . THR A 1 364 ? 37.893 -26.004 12.084 1.00 89.50 364 THR A O 1
ATOM 2925 N N . GLY A 1 365 ? 36.627 -24.336 11.279 1.00 92.25 365 GLY A N 1
ATOM 2926 C CA . GLY A 1 365 ? 35.462 -24.627 12.117 1.00 92.25 365 GLY A CA 1
ATOM 2927 C C . GLY A 1 365 ? 34.774 -25.948 11.759 1.00 92.25 365 GLY A C 1
ATOM 2928 O O . GLY A 1 365 ? 35.006 -26.519 10.690 1.00 92.25 365 GLY A O 1
ATOM 2929 N N . ARG A 1 366 ? 33.909 -26.437 12.654 1.00 96.12 366 ARG A N 1
ATOM 2930 C CA . ARG A 1 366 ? 33.111 -27.659 12.440 1.00 96.12 366 ARG A CA 1
ATOM 2931 C C . ARG A 1 366 ? 32.201 -27.501 11.225 1.00 96.12 366 ARG A C 1
ATOM 2933 O O . ARG A 1 366 ? 31.709 -26.402 10.957 1.00 96.12 366 ARG A O 1
ATOM 2940 N N . THR A 1 367 ? 31.986 -28.587 10.489 1.00 97.19 367 THR A N 1
ATOM 2941 C CA . THR A 1 367 ? 31.064 -28.571 9.350 1.00 97.19 367 THR A CA 1
ATOM 2942 C C . THR A 1 367 ? 29.607 -28.628 9.815 1.00 97.19 367 THR A C 1
ATOM 2944 O O . THR A 1 367 ? 29.310 -29.100 10.913 1.00 97.19 367 THR A O 1
ATOM 2947 N N . ALA A 1 368 ? 28.675 -28.194 8.968 1.00 95.94 368 ALA A N 1
ATOM 2948 C CA . ALA A 1 368 ? 27.242 -28.350 9.197 1.00 95.94 368 ALA A CA 1
ATOM 2949 C C . ALA A 1 368 ? 26.876 -29.825 9.433 1.00 95.94 368 ALA A C 1
ATOM 2951 O O . ALA A 1 368 ? 26.062 -30.124 10.304 1.00 95.94 368 ALA A O 1
ATOM 2952 N N . LYS A 1 369 ? 27.545 -30.754 8.735 1.00 96.31 369 LYS A N 1
ATOM 2953 C CA . LYS A 1 369 ? 27.416 -32.196 8.973 1.00 96.31 369 LYS A CA 1
ATOM 2954 C C . LYS A 1 369 ? 27.861 -32.601 10.382 1.00 96.31 369 LYS A C 1
ATOM 2956 O O . LYS A 1 369 ? 27.130 -33.339 11.037 1.00 96.31 369 LYS A O 1
ATOM 2961 N N . ASP A 1 370 ? 29.007 -32.110 10.856 1.00 96.19 370 ASP A N 1
ATOM 2962 C CA . ASP A 1 370 ? 29.506 -32.401 12.213 1.00 96.19 370 ASP A CA 1
ATOM 2963 C C . ASP A 1 370 ? 28.561 -31.860 13.297 1.00 96.19 370 ASP A C 1
ATOM 2965 O O . ASP A 1 370 ? 28.437 -32.444 14.371 1.00 96.19 370 ASP A O 1
ATOM 2969 N N . LEU A 1 371 ? 27.877 -30.751 13.004 1.00 93.75 371 LEU A N 1
ATOM 2970 C CA . LEU A 1 371 ? 26.882 -30.125 13.878 1.00 93.75 371 LEU A CA 1
ATOM 2971 C C . LEU A 1 371 ? 25.463 -30.693 13.712 1.00 93.75 371 LEU A C 1
ATOM 2973 O O . LEU A 1 371 ? 24.544 -30.228 14.382 1.00 93.75 371 LEU A O 1
ATOM 2977 N N . ASN A 1 372 ? 25.267 -31.675 12.826 1.00 93.81 372 ASN A N 1
ATOM 2978 C CA . ASN A 1 372 ? 23.959 -32.226 12.463 1.00 93.81 372 ASN A CA 1
ATOM 2979 C C . ASN A 1 372 ? 22.938 -31.162 11.989 1.00 93.81 372 ASN A C 1
ATOM 2981 O O . ASN A 1 372 ? 21.733 -31.274 12.215 1.00 93.81 372 ASN A O 1
ATOM 2985 N N . ILE A 1 373 ? 23.422 -30.119 11.311 1.00 94.19 373 ILE A N 1
ATOM 2986 C CA . ILE A 1 373 ? 22.610 -29.062 10.706 1.00 94.19 373 ILE A CA 1
ATOM 2987 C C . ILE A 1 373 ? 22.344 -29.451 9.251 1.00 94.19 373 ILE A C 1
ATOM 2989 O O . ILE A 1 373 ? 23.169 -29.216 8.373 1.00 94.19 373 ILE A O 1
ATOM 2993 N N . GLN A 1 374 ? 21.193 -30.070 9.002 1.00 94.62 374 GLN A N 1
ATOM 2994 C CA . GLN A 1 374 ? 20.780 -30.470 7.650 1.00 94.62 374 GLN A CA 1
ATOM 2995 C C . GLN A 1 374 ? 19.773 -29.495 7.048 1.00 94.62 374 GLN A C 1
ATOM 2997 O O . GLN A 1 374 ? 19.897 -29.104 5.893 1.00 94.62 374 GLN A O 1
ATOM 3002 N N . VAL A 1 375 ? 18.786 -29.097 7.851 1.00 93.44 375 VAL A N 1
ATOM 3003 C CA . VAL A 1 375 ? 17.694 -28.223 7.431 1.00 93.44 375 VAL A CA 1
ATOM 3004 C C . VAL A 1 375 ? 17.596 -27.066 8.400 1.00 93.44 375 VAL A C 1
ATOM 3006 O O . VAL A 1 375 ? 17.657 -27.260 9.620 1.00 93.44 375 VAL A O 1
ATOM 3009 N N . VAL A 1 376 ? 17.415 -25.874 7.848 1.00 91.62 376 VAL A N 1
ATOM 3010 C CA . VAL A 1 376 ? 17.097 -24.674 8.614 1.00 91.62 376 VAL A CA 1
ATOM 3011 C C . VAL A 1 376 ? 15.851 -23.996 8.062 1.00 91.62 376 VAL A C 1
ATOM 3013 O O . VAL A 1 376 ? 15.517 -24.139 6.886 1.00 91.62 376 VAL A O 1
ATOM 3016 N N . ALA A 1 377 ? 15.168 -23.235 8.906 1.00 87.25 377 ALA A N 1
ATOM 3017 C CA . ALA A 1 377 ? 13.969 -22.497 8.548 1.00 87.25 377 ALA A CA 1
ATOM 3018 C C . ALA A 1 377 ? 14.125 -21.001 8.845 1.00 87.25 377 ALA A C 1
ATOM 3020 O O . ALA A 1 377 ? 14.640 -20.602 9.892 1.00 87.25 377 ALA A O 1
ATOM 3021 N N . HIS A 1 378 ? 13.655 -20.178 7.911 1.00 82.69 378 HIS A N 1
ATOM 3022 C CA . HIS A 1 378 ? 13.399 -18.750 8.079 1.00 82.69 378 HIS A CA 1
ATOM 3023 C C . HIS A 1 378 ? 11.889 -18.518 8.101 1.00 82.69 378 HIS A C 1
ATOM 3025 O O . HIS A 1 378 ? 11.135 -19.278 7.497 1.00 82.69 378 HIS A O 1
ATOM 3031 N N . GLU A 1 379 ? 11.440 -17.458 8.758 1.00 76.06 379 GLU A N 1
ATOM 3032 C CA . GLU A 1 379 ? 10.029 -17.097 8.817 1.00 76.06 379 GLU A CA 1
ATOM 3033 C C . GLU A 1 379 ? 9.847 -15.646 8.397 1.00 76.06 379 GLU A C 1
ATOM 3035 O O . GLU A 1 379 ? 10.628 -14.782 8.782 1.00 76.06 379 GLU A O 1
ATOM 3040 N N . THR A 1 380 ? 8.826 -15.370 7.586 1.00 72.00 380 THR A N 1
ATOM 3041 C CA . THR A 1 380 ? 8.512 -14.008 7.160 1.00 72.00 380 THR A CA 1
ATOM 3042 C C . THR A 1 380 ? 7.016 -13.736 7.162 1.00 72.00 380 THR A C 1
ATOM 3044 O O . THR A 1 380 ? 6.204 -14.590 6.828 1.00 72.00 380 THR A O 1
ATOM 3047 N N . PHE A 1 381 ? 6.629 -12.510 7.495 1.00 65.31 381 PHE A N 1
ATOM 3048 C CA . PHE A 1 381 ? 5.222 -12.098 7.564 1.00 65.31 381 PHE A CA 1
ATOM 3049 C C . PHE A 1 381 ? 4.711 -11.463 6.270 1.00 65.31 381 PHE A C 1
ATOM 3051 O O . PHE A 1 381 ? 3.516 -11.241 6.095 1.00 65.31 381 PHE A O 1
ATOM 3058 N N . SER A 1 382 ? 5.614 -11.173 5.333 1.00 67.81 382 SER A N 1
ATOM 3059 C CA . SER A 1 382 ? 5.269 -10.560 4.058 1.00 67.81 382 SER A CA 1
ATOM 3060 C C . SER A 1 382 ? 5.344 -11.592 2.945 1.00 67.81 382 SER A C 1
ATOM 3062 O O . SER A 1 382 ? 6.423 -12.105 2.648 1.00 67.81 382 SER A O 1
ATOM 3064 N N . PHE A 1 383 ? 4.230 -11.806 2.240 1.00 71.00 383 PHE A N 1
ATOM 3065 C CA . PHE A 1 383 ? 4.241 -12.604 1.012 1.00 71.00 383 PHE A CA 1
ATOM 3066 C C . PHE A 1 383 ? 5.249 -12.051 -0.009 1.00 71.00 383 PHE A C 1
ATOM 3068 O O . PHE A 1 383 ? 5.888 -12.803 -0.736 1.00 71.00 383 PHE A O 1
ATOM 3075 N N . MET A 1 384 ? 5.483 -10.733 -0.014 1.00 68.81 384 MET A N 1
ATOM 3076 C CA . MET A 1 384 ? 6.494 -10.130 -0.880 1.00 68.81 384 MET A CA 1
ATOM 3077 C C . MET A 1 384 ? 7.932 -10.427 -0.460 1.00 68.81 384 MET A C 1
ATOM 3079 O O . MET A 1 384 ? 8.806 -10.504 -1.324 1.00 68.81 384 MET A O 1
ATOM 3083 N N . ALA A 1 385 ? 8.194 -10.604 0.834 1.00 73.06 385 ALA A N 1
ATOM 3084 C CA . ALA A 1 385 ? 9.489 -11.077 1.308 1.00 73.06 385 ALA A CA 1
ATOM 3085 C C . ALA A 1 385 ? 9.677 -12.565 0.981 1.00 73.06 385 ALA A C 1
ATOM 3087 O O . ALA A 1 385 ? 10.726 -12.920 0.446 1.00 73.06 385 ALA A O 1
ATOM 3088 N N . TYR A 1 386 ? 8.641 -13.388 1.182 1.00 77.25 386 TYR A N 1
ATOM 3089 C CA . TYR A 1 386 ? 8.624 -14.794 0.767 1.00 77.25 386 TYR A CA 1
ATOM 3090 C C . TYR A 1 386 ? 8.964 -14.942 -0.725 1.00 77.25 386 TYR A C 1
ATOM 3092 O O . TYR A 1 386 ? 9.940 -15.598 -1.087 1.00 77.25 386 TYR A O 1
ATOM 3100 N N . GLU A 1 387 ? 8.239 -14.229 -1.588 1.00 74.75 387 GLU A N 1
ATOM 3101 C CA . GLU A 1 387 ? 8.442 -14.190 -3.044 1.00 74.75 387 GLU A CA 1
ATOM 3102 C C . GLU A 1 387 ? 9.776 -13.575 -3.473 1.00 74.75 387 GLU A C 1
ATOM 3104 O O . GLU A 1 387 ? 10.237 -13.800 -4.591 1.00 74.75 387 GLU A O 1
ATOM 3109 N N . SER A 1 388 ? 10.375 -12.716 -2.647 1.00 76.44 388 SER A N 1
ATOM 3110 C CA . SER A 1 388 ? 11.695 -12.157 -2.930 1.00 76.44 388 SER A CA 1
ATOM 3111 C C . SER A 1 388 ? 12.774 -13.198 -2.669 1.00 76.44 388 SER A C 1
ATOM 3113 O O . SER A 1 388 ? 13.628 -13.377 -3.529 1.00 76.44 388 SER A O 1
ATOM 3115 N N . ILE A 1 389 ? 12.722 -13.878 -1.518 1.00 80.44 389 ILE A N 1
ATOM 3116 C CA . ILE A 1 389 ? 13.725 -14.859 -1.078 1.00 80.44 389 ILE A CA 1
ATOM 3117 C C . ILE A 1 389 ? 13.704 -16.090 -1.984 1.00 80.44 389 ILE A C 1
ATOM 3119 O O . ILE A 1 389 ? 14.758 -16.538 -2.426 1.00 80.44 389 ILE A O 1
ATOM 3123 N N . THR A 1 390 ? 12.508 -16.581 -2.314 1.00 79.62 390 THR A N 1
ATOM 3124 C CA . THR A 1 390 ? 12.285 -17.782 -3.138 1.00 79.62 390 THR A CA 1
ATOM 3125 C C . THR A 1 390 ? 12.382 -17.530 -4.640 1.00 79.62 390 THR A C 1
ATOM 3127 O O . THR A 1 390 ? 12.128 -18.422 -5.445 1.00 79.62 390 THR A O 1
ATOM 3130 N N . ARG A 1 391 ? 12.746 -16.316 -5.068 1.00 78.94 391 ARG A N 1
ATOM 3131 C CA . ARG A 1 391 ? 12.619 -15.913 -6.471 1.00 78.94 391 ARG A CA 1
ATOM 3132 C C . ARG A 1 391 ? 13.574 -16.607 -7.429 1.00 78.94 391 ARG A C 1
ATOM 3134 O O . ARG A 1 391 ? 13.221 -16.728 -8.598 1.00 78.94 391 ARG A O 1
ATOM 3141 N N . ALA A 1 392 ? 14.769 -16.992 -7.004 1.00 79.38 392 ALA A N 1
ATOM 3142 C CA . ALA A 1 392 ? 15.746 -17.526 -7.941 1.00 79.38 392 ALA A CA 1
ATOM 3143 C C . ALA A 1 392 ? 15.251 -18.860 -8.514 1.00 79.38 392 ALA A C 1
ATOM 3145 O O . ALA A 1 392 ? 14.920 -19.775 -7.763 1.00 79.38 392 ALA A O 1
ATOM 3146 N N . HIS A 1 393 ? 15.222 -18.993 -9.843 1.00 75.69 393 HIS A N 1
ATOM 3147 C CA . HIS A 1 393 ? 14.871 -20.270 -10.471 1.00 75.69 393 HIS A CA 1
ATOM 3148 C C . HIS A 1 393 ? 15.879 -21.371 -10.117 1.00 75.69 393 HIS A C 1
ATOM 3150 O O . HIS A 1 393 ? 15.512 -22.537 -10.132 1.00 75.69 393 HIS A O 1
ATOM 3156 N N . SER A 1 394 ? 17.114 -20.993 -9.759 1.00 75.06 394 SER A N 1
ATOM 3157 C CA . SER A 1 394 ? 18.211 -21.869 -9.337 1.00 75.06 394 SER A CA 1
ATOM 3158 C C . SER A 1 394 ? 18.067 -22.443 -7.916 1.00 75.06 394 SER A C 1
ATOM 3160 O O . SER A 1 394 ? 18.914 -23.222 -7.486 1.00 75.06 394 SER A O 1
ATOM 3162 N N . GLY A 1 395 ? 17.062 -22.000 -7.148 1.00 78.44 395 GLY A N 1
ATOM 3163 C CA . GLY A 1 395 ? 16.894 -22.356 -5.735 1.00 78.44 395 GLY A CA 1
ATOM 3164 C C . GLY A 1 395 ? 17.857 -21.659 -4.770 1.00 78.44 395 GLY A C 1
ATOM 3165 O O . GLY A 1 395 ? 17.800 -21.902 -3.566 1.00 78.44 395 GLY A O 1
ATOM 3166 N N . GLU A 1 396 ? 18.717 -20.763 -5.257 1.00 83.94 396 GLU A N 1
ATOM 3167 C CA . GLU A 1 396 ? 19.569 -19.957 -4.388 1.00 83.94 396 GLU A CA 1
ATOM 3168 C C . GLU A 1 396 ? 18.754 -18.895 -3.623 1.00 83.94 396 GLU A C 1
ATOM 3170 O O . GLU A 1 396 ? 17.918 -18.206 -4.217 1.00 83.94 396 GLU A O 1
ATOM 3175 N N . PRO A 1 397 ? 19.016 -18.675 -2.323 1.00 85.69 397 PRO A N 1
ATOM 3176 C CA . PRO A 1 397 ? 18.311 -17.650 -1.567 1.00 85.69 397 PRO A CA 1
ATOM 3177 C C . PRO A 1 397 ? 18.644 -16.246 -2.065 1.00 85.69 397 PRO A C 1
ATOM 3179 O O . PRO A 1 397 ? 19.788 -15.791 -2.010 1.00 85.69 397 PRO A O 1
ATOM 3182 N N . ASN A 1 398 ? 17.621 -15.517 -2.504 1.00 83.19 398 ASN A N 1
ATOM 3183 C CA . ASN A 1 398 ? 17.762 -14.151 -2.998 1.00 83.19 398 ASN A CA 1
ATOM 3184 C C . ASN A 1 398 ? 17.546 -13.143 -1.852 1.00 83.19 398 ASN A C 1
ATOM 3186 O O . ASN A 1 398 ? 16.539 -12.433 -1.765 1.00 83.19 398 ASN A O 1
ATOM 3190 N N . VAL A 1 399 ? 18.498 -13.153 -0.914 1.00 77.06 399 VAL A N 1
ATOM 3191 C CA . VAL A 1 399 ? 18.451 -12.425 0.362 1.00 77.06 399 VAL A CA 1
ATOM 3192 C C . VAL A 1 399 ? 19.265 -11.132 0.286 1.00 77.06 399 VAL A C 1
ATOM 3194 O O . VAL A 1 399 ? 20.402 -11.116 -0.175 1.00 77.06 399 VAL A O 1
ATOM 3197 N N . LEU A 1 400 ? 18.693 -10.043 0.802 1.00 66.81 400 LEU A N 1
ATOM 3198 C CA . LEU A 1 400 ? 19.247 -8.683 0.743 1.00 66.81 400 LEU A CA 1
ATOM 3199 C C . LEU A 1 400 ? 19.903 -8.190 2.031 1.00 66.81 400 LEU A C 1
ATOM 3201 O O . LEU A 1 400 ? 20.014 -6.987 2.219 1.00 66.81 400 LEU A O 1
ATOM 3205 N N . ILE A 1 401 ? 20.243 -9.111 2.931 1.00 55.09 401 ILE A N 1
ATOM 3206 C CA . ILE A 1 401 ? 20.329 -8.878 4.375 1.00 55.09 401 ILE A CA 1
ATOM 3207 C C . ILE A 1 401 ? 18.927 -8.601 4.962 1.00 55.09 401 ILE A C 1
ATOM 3209 O O . ILE A 1 401 ? 18.084 -7.925 4.368 1.00 55.09 401 ILE A O 1
ATOM 3213 N N . SER A 1 402 ? 18.643 -9.249 6.094 1.00 44.00 402 SER A N 1
ATOM 3214 C CA . SER A 1 402 ? 17.308 -9.408 6.683 1.00 44.00 402 SER A CA 1
ATOM 3215 C C . SER A 1 402 ? 16.481 -8.111 6.724 1.00 44.00 402 SER A C 1
ATOM 3217 O O . SER A 1 402 ? 16.880 -7.096 7.302 1.00 44.00 402 SER A O 1
ATOM 3219 N N . ARG A 1 403 ? 15.308 -8.143 6.081 1.00 43.06 403 ARG A N 1
ATOM 3220 C CA . ARG A 1 403 ? 14.392 -7.006 5.922 1.00 43.06 403 ARG A CA 1
ATOM 3221 C C . ARG A 1 403 ? 13.340 -6.994 7.055 1.00 43.06 403 ARG A C 1
ATOM 3223 O O . ARG A 1 403 ? 12.263 -7.540 6.896 1.00 43.06 403 ARG A O 1
ATOM 3230 N N . GLU A 1 404 ? 13.699 -6.340 8.162 1.00 42.00 404 GLU A N 1
ATOM 3231 C CA . GLU A 1 404 ? 12.926 -5.584 9.183 1.00 42.00 404 GLU A CA 1
ATOM 3232 C C . GLU A 1 404 ? 11.505 -6.015 9.654 1.00 42.00 404 GLU A C 1
ATOM 3234 O O . GLU A 1 404 ? 10.528 -5.815 8.929 1.00 42.00 404 GLU A O 1
ATOM 3239 N N . LYS A 1 405 ? 11.390 -6.400 10.950 1.00 42.94 405 LYS A N 1
ATOM 3240 C CA . LYS A 1 405 ? 10.430 -5.903 11.992 1.00 42.94 405 LYS A CA 1
ATOM 3241 C C . LYS A 1 405 ? 10.332 -6.763 13.266 1.00 42.94 405 LYS A C 1
ATOM 3243 O O . LYS A 1 405 ? 9.665 -6.362 14.218 1.00 42.94 405 LYS A O 1
ATOM 3248 N N . ALA A 1 406 ? 11.028 -7.885 13.344 1.00 35.78 406 ALA A N 1
ATOM 3249 C CA . ALA A 1 406 ? 11.150 -8.671 14.564 1.00 35.78 406 ALA A CA 1
ATOM 3250 C C . ALA A 1 406 ? 12.448 -8.319 15.315 1.00 35.78 406 ALA A C 1
ATOM 3252 O O . ALA A 1 406 ? 13.517 -8.250 14.713 1.00 35.78 406 ALA A O 1
ATOM 3253 N N . ILE A 1 407 ? 12.388 -8.130 16.640 1.00 34.97 407 ILE A N 1
ATOM 3254 C CA . ILE A 1 407 ? 13.580 -8.244 17.503 1.00 34.97 407 ILE A CA 1
ATOM 3255 C C . ILE A 1 407 ? 14.248 -9.593 17.162 1.00 34.97 407 ILE A C 1
ATOM 3257 O O . ILE A 1 407 ? 13.592 -10.627 17.293 1.00 34.97 407 ILE A O 1
ATOM 3261 N N . GLY A 1 408 ? 15.490 -9.566 16.663 1.00 38.38 408 GLY A N 1
ATOM 3262 C CA . GLY A 1 408 ? 16.226 -10.746 16.172 1.00 38.38 408 GLY A CA 1
ATOM 3263 C C . GLY A 1 408 ? 16.270 -10.943 14.645 1.00 38.38 408 GLY A C 1
ATOM 3264 O O . GLY A 1 408 ? 17.044 -11.762 14.175 1.00 38.38 408 GLY A O 1
ATOM 3265 N N . GLU A 1 409 ? 15.512 -10.175 13.852 1.00 41.81 409 GLU A N 1
ATOM 3266 C CA . GLU A 1 409 ? 15.543 -10.227 12.371 1.00 41.81 409 GLU A CA 1
ATOM 3267 C C . GLU A 1 409 ? 16.029 -8.909 11.740 1.00 41.81 409 GLU A C 1
ATOM 3269 O O . GLU A 1 409 ? 16.031 -8.735 10.521 1.00 41.81 409 GLU A O 1
ATOM 3274 N N . SER A 1 410 ? 16.451 -7.945 12.555 1.00 41.59 410 SER A N 1
ATOM 3275 C CA . SER A 1 410 ? 17.029 -6.679 12.106 1.00 41.59 410 SER A CA 1
ATOM 3276 C C . SER A 1 410 ? 18.502 -6.870 11.752 1.00 41.59 410 SER A C 1
ATOM 3278 O O . SER A 1 410 ? 19.373 -6.499 12.533 1.00 41.59 410 SER A O 1
ATOM 3280 N N . ALA A 1 411 ? 18.820 -7.405 10.575 1.00 45.16 411 ALA A N 1
ATOM 3281 C CA . ALA A 1 411 ? 20.207 -7.417 10.108 1.00 45.16 411 ALA A CA 1
ATOM 3282 C C . ALA A 1 411 ? 20.589 -6.017 9.581 1.00 45.16 411 ALA A C 1
ATOM 3284 O O . ALA A 1 411 ? 20.772 -5.769 8.393 1.00 45.16 411 ALA A O 1
ATOM 3285 N N . ALA A 1 412 ? 20.636 -5.035 10.476 1.00 34.22 412 ALA A N 1
ATOM 3286 C CA . ALA A 1 412 ? 20.961 -3.658 10.125 1.00 34.22 412 ALA A CA 1
ATOM 3287 C C . ALA A 1 412 ? 22.476 -3.406 9.983 1.00 34.22 412 ALA A C 1
ATOM 3289 O O . ALA A 1 412 ? 22.838 -2.305 9.577 1.00 34.22 412 ALA A O 1
ATOM 3290 N N . TYR A 1 413 ? 23.343 -4.401 10.237 1.00 43.75 413 TYR A N 1
ATOM 3291 C CA . TYR A 1 413 ? 24.797 -4.188 10.332 1.00 43.75 413 TYR A CA 1
ATOM 3292 C C . TYR A 1 413 ? 25.685 -5.199 9.581 1.00 43.75 413 TYR A C 1
ATOM 3294 O O . TYR A 1 413 ? 26.897 -5.190 9.760 1.00 43.75 413 TYR A O 1
ATOM 3302 N N . GLY A 1 414 ? 25.129 -6.017 8.676 1.00 50.09 414 GLY A N 1
ATOM 3303 C CA . GLY A 1 414 ? 25.942 -6.943 7.865 1.00 50.09 414 GLY A CA 1
ATOM 3304 C C . GLY A 1 414 ? 26.252 -8.289 8.529 1.00 50.09 414 GLY A C 1
ATOM 3305 O O . GLY A 1 414 ? 27.163 -8.988 8.096 1.00 50.09 414 GLY A O 1
ATOM 3306 N N . ASP A 1 415 ? 25.480 -8.672 9.548 1.00 60.81 415 ASP A N 1
ATOM 3307 C CA . ASP A 1 415 ? 25.774 -9.835 10.395 1.00 60.81 415 ASP A CA 1
ATOM 3308 C C . ASP A 1 415 ? 25.459 -11.200 9.747 1.00 60.81 415 ASP A C 1
ATOM 3310 O O . ASP A 1 415 ? 26.033 -12.208 10.159 1.00 60.81 415 ASP A O 1
ATOM 3314 N N . GLY A 1 416 ? 24.608 -11.232 8.709 1.00 71.94 416 GLY A N 1
ATOM 3315 C CA . GLY A 1 416 ? 24.228 -12.427 7.936 1.00 71.94 416 GLY A CA 1
ATOM 3316 C C . GLY A 1 416 ? 22.709 -12.658 7.832 1.00 71.94 416 GLY A C 1
ATOM 3317 O O . GLY A 1 416 ? 21.908 -11.750 8.066 1.00 71.94 416 GLY A O 1
ATOM 3318 N N . PHE A 1 417 ? 22.302 -13.861 7.417 1.00 82.81 417 PHE A N 1
ATOM 3319 C CA . PHE A 1 417 ? 20.916 -14.303 7.222 1.00 82.81 417 PHE A CA 1
ATOM 3320 C C . PHE A 1 417 ? 20.489 -15.280 8.322 1.00 82.81 417 PHE A C 1
ATOM 3322 O O . PHE A 1 417 ? 21.064 -16.357 8.464 1.00 82.81 417 PHE A O 1
ATOM 3329 N N . TYR A 1 418 ? 19.477 -14.888 9.095 1.00 81.31 418 TYR A N 1
ATOM 3330 C CA . TYR A 1 418 ? 19.046 -15.586 10.303 1.00 81.31 418 TYR A CA 1
ATOM 3331 C C . TYR A 1 418 ? 18.060 -16.709 9.992 1.00 81.31 418 TYR A C 1
ATOM 3333 O O . TYR A 1 418 ? 17.034 -16.504 9.334 1.00 81.31 418 TYR A O 1
ATOM 3341 N N . THR A 1 419 ? 18.361 -17.884 10.528 1.00 85.25 419 THR A N 1
ATOM 3342 C CA . THR A 1 419 ? 17.559 -19.103 10.412 1.00 85.25 419 THR A CA 1
ATOM 3343 C C . THR A 1 419 ? 17.600 -19.882 11.728 1.00 85.25 419 THR A C 1
ATOM 3345 O O . THR A 1 419 ? 18.393 -19.563 12.614 1.00 85.25 419 THR A O 1
ATOM 3348 N N . ARG A 1 420 ? 16.761 -20.908 11.875 1.00 86.38 420 ARG A N 1
ATOM 3349 C CA . ARG A 1 420 ? 16.821 -21.861 12.997 1.00 86.38 420 ARG A CA 1
ATOM 3350 C C . ARG A 1 420 ? 16.930 -23.285 12.489 1.00 86.38 420 ARG A C 1
ATOM 3352 O O . ARG A 1 420 ? 16.402 -23.588 11.425 1.00 86.38 420 ARG A O 1
ATOM 3359 N N . ILE A 1 421 ? 17.581 -24.153 13.259 1.00 87.94 421 ILE A N 1
ATOM 3360 C CA . ILE A 1 421 ? 17.670 -25.583 12.943 1.00 87.94 421 ILE A CA 1
ATOM 3361 C C . ILE A 1 421 ? 16.268 -26.199 12.947 1.00 87.94 421 ILE A C 1
ATOM 3363 O O . ILE A 1 421 ? 15.478 -25.980 13.865 1.00 87.94 421 ILE A O 1
ATOM 3367 N N . GLY A 1 422 ? 15.986 -27.012 11.933 1.00 85.56 422 GLY A N 1
ATOM 3368 C CA . GLY A 1 422 ? 14.746 -27.759 11.799 1.00 85.56 422 GLY A CA 1
ATOM 3369 C C . GLY A 1 422 ? 1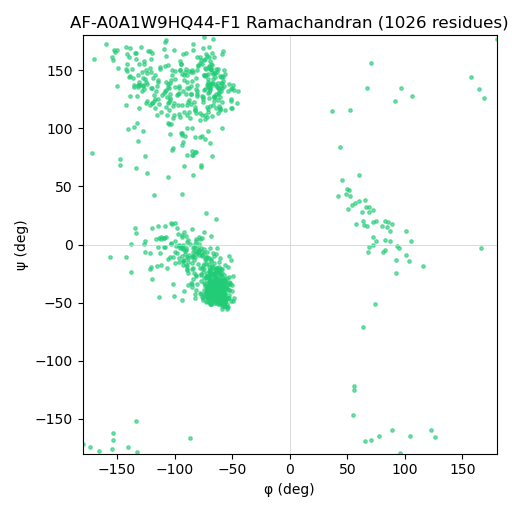3.792 -27.168 10.767 1.00 85.56 422 GLY A C 1
ATOM 3370 O O . GLY A 1 422 ? 14.159 -26.383 9.897 1.00 85.56 422 GLY A O 1
ATOM 3371 N N . ARG A 1 423 ? 12.539 -27.620 10.840 1.00 80.19 423 ARG A N 1
ATOM 3372 C CA . ARG A 1 423 ? 11.498 -27.342 9.838 1.00 80.19 423 ARG A CA 1
ATOM 3373 C C . ARG A 1 423 ? 10.491 -26.280 10.280 1.00 80.19 423 ARG A C 1
ATOM 3375 O O . ARG A 1 423 ? 9.541 -26.018 9.550 1.00 80.19 423 ARG A O 1
ATOM 3382 N N . ILE A 1 424 ? 10.634 -25.698 11.459 1.00 69.19 424 ILE A N 1
ATOM 3383 C CA . ILE A 1 424 ? 9.664 -24.732 11.980 1.00 69.19 424 ILE A CA 1
ATOM 3384 C C . ILE A 1 424 ? 10.370 -23.389 12.127 1.00 69.19 424 ILE A C 1
ATOM 3386 O O . ILE A 1 424 ? 11.484 -23.325 12.647 1.00 69.19 424 ILE A O 1
ATOM 3390 N N . GLY A 1 425 ? 9.727 -22.337 11.619 1.00 64.56 425 GLY A N 1
ATOM 3391 C CA . GLY A 1 425 ? 10.163 -20.957 11.792 1.00 64.56 425 GLY A CA 1
ATOM 3392 C C . GLY A 1 425 ? 10.246 -20.544 13.264 1.00 64.56 425 GLY A C 1
ATOM 3393 O O . GLY A 1 425 ? 9.725 -21.210 14.157 1.00 64.56 425 GLY A O 1
ATOM 3394 N N . ALA A 1 426 ? 10.942 -19.443 13.540 1.00 54.91 426 ALA A N 1
ATOM 3395 C CA . ALA A 1 426 ? 11.297 -19.064 14.901 1.00 54.91 426 ALA A CA 1
ATOM 3396 C C . ALA A 1 426 ? 10.130 -18.645 15.799 1.00 54.91 426 ALA A C 1
ATOM 3398 O O . ALA A 1 426 ? 10.270 -18.716 17.021 1.00 54.91 426 ALA A O 1
ATOM 3399 N N . ARG A 1 427 ? 9.030 -18.182 15.210 1.00 54.94 427 ARG A N 1
ATOM 3400 C CA . ARG A 1 427 ? 7.935 -17.494 15.895 1.00 54.94 427 ARG A CA 1
ATOM 3401 C C . ARG A 1 427 ? 6.590 -18.201 15.738 1.00 54.94 427 ARG A C 1
ATOM 3403 O O . ARG A 1 427 ? 5.733 -17.981 16.585 1.00 54.94 427 ARG A O 1
ATOM 3410 N N . GLY A 1 428 ? 6.427 -19.077 14.742 1.00 53.09 428 GLY A N 1
ATOM 3411 C CA . GLY A 1 428 ? 5.220 -19.901 14.570 1.00 53.09 428 GLY A CA 1
ATOM 3412 C C . GLY A 1 428 ? 3.980 -19.089 14.180 1.00 53.09 428 GLY A C 1
ATOM 3413 O O . GLY A 1 428 ? 2.872 -19.399 14.606 1.00 53.09 428 GLY A O 1
ATOM 3414 N N . THR A 1 429 ? 4.175 -18.010 13.427 1.00 50.28 429 THR A N 1
ATOM 3415 C CA . THR A 1 429 ? 3.194 -16.951 13.168 1.00 50.28 429 THR A CA 1
ATOM 3416 C C . THR A 1 429 ? 3.146 -16.461 11.704 1.00 50.28 429 THR A C 1
ATOM 3418 O O . THR A 1 429 ? 2.379 -15.542 11.421 1.00 50.28 429 THR A O 1
ATOM 3421 N N . GLY A 1 430 ? 3.950 -17.004 10.774 1.00 62.59 430 GLY A N 1
ATOM 3422 C CA . GLY A 1 430 ? 4.124 -16.489 9.403 1.00 62.59 430 GLY A CA 1
ATOM 3423 C C . GLY A 1 430 ? 4.543 -17.520 8.333 1.00 62.59 430 GLY A C 1
ATOM 3424 O O . GLY A 1 4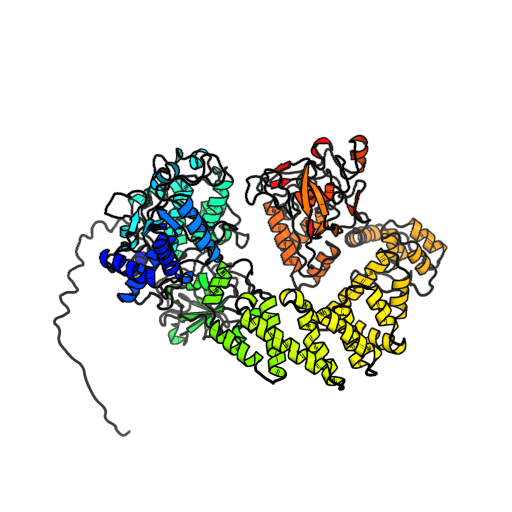30 ? 4.506 -18.732 8.539 1.00 62.59 430 GLY A O 1
ATOM 3425 N N . TRP A 1 431 ? 4.941 -17.030 7.150 1.00 71.44 431 TRP A N 1
ATOM 3426 C CA . TRP A 1 431 ? 5.387 -17.839 6.007 1.00 71.44 431 TRP A CA 1
ATOM 3427 C C . TRP A 1 431 ? 6.762 -18.452 6.286 1.00 71.44 431 TRP A C 1
ATOM 3429 O O . TRP A 1 431 ? 7.775 -17.747 6.303 1.00 71.44 431 TRP A O 1
ATOM 3439 N N . THR A 1 432 ? 6.808 -19.767 6.485 1.00 78.06 432 THR A N 1
ATOM 3440 C CA . THR A 1 432 ? 8.066 -20.495 6.687 1.00 78.06 432 THR A CA 1
ATOM 3441 C C . THR A 1 432 ? 8.737 -20.788 5.344 1.00 78.06 432 THR A C 1
ATOM 3443 O O . THR A 1 432 ? 8.091 -21.236 4.402 1.00 78.06 432 THR A O 1
ATOM 3446 N N . ILE A 1 433 ? 10.042 -20.538 5.261 1.00 81.81 433 ILE A N 1
ATOM 3447 C CA . ILE A 1 433 ? 10.906 -20.871 4.125 1.00 81.81 433 ILE A CA 1
ATOM 3448 C C . ILE A 1 433 ? 11.983 -21.804 4.653 1.00 81.81 433 ILE A C 1
ATOM 3450 O O . ILE A 1 433 ? 12.710 -21.440 5.580 1.00 81.81 433 ILE A O 1
ATOM 3454 N N . ARG A 1 434 ? 12.085 -23.004 4.087 1.00 87.69 434 ARG A N 1
ATOM 3455 C CA . ARG A 1 434 ? 13.069 -24.000 4.515 1.00 87.69 434 ARG A CA 1
ATOM 3456 C C . ARG A 1 434 ? 14.248 -24.047 3.554 1.00 87.69 434 ARG A C 1
ATOM 3458 O O . ARG A 1 434 ? 14.106 -23.768 2.364 1.00 87.69 434 ARG A O 1
ATOM 3465 N N . PHE A 1 435 ? 15.410 -24.401 4.083 1.00 91.25 435 PHE A N 1
ATOM 3466 C CA . PHE A 1 435 ? 16.650 -24.490 3.329 1.00 91.25 435 PHE A CA 1
ATOM 3467 C C . PHE A 1 435 ? 17.398 -25.767 3.690 1.00 91.25 435 PHE A C 1
ATOM 3469 O O . PHE A 1 435 ? 17.559 -26.074 4.873 1.00 91.25 435 PHE A O 1
ATOM 3476 N N . ASP A 1 436 ? 17.899 -26.455 2.670 1.00 93.25 436 ASP A N 1
ATOM 3477 C CA . ASP A 1 436 ? 18.950 -27.448 2.815 1.00 93.25 436 ASP A CA 1
ATOM 3478 C C . ASP A 1 436 ? 20.272 -26.723 3.047 1.00 93.25 436 ASP A C 1
ATOM 3480 O O . ASP A 1 436 ? 20.624 -25.766 2.344 1.00 93.25 436 ASP A O 1
ATOM 3484 N N . VAL A 1 437 ? 21.012 -27.193 4.044 1.00 95.31 437 VAL A N 1
ATOM 3485 C CA . VAL A 1 437 ? 22.333 -26.676 4.380 1.00 95.31 437 VAL A CA 1
ATOM 3486 C C . VAL A 1 437 ? 23.386 -27.548 3.716 1.00 95.31 437 VAL A C 1
ATOM 3488 O O . VAL A 1 437 ? 23.370 -28.774 3.838 1.00 95.31 437 VAL A O 1
ATOM 3491 N N . ASN A 1 438 ? 24.332 -26.921 3.016 1.00 95.31 438 ASN A N 1
ATOM 3492 C CA . ASN A 1 438 ? 25.455 -27.642 2.431 1.00 95.31 438 ASN A CA 1
ATOM 3493 C C . ASN A 1 438 ? 26.233 -28.353 3.556 1.00 95.31 438 ASN A C 1
ATOM 3495 O O . ASN A 1 438 ? 26.730 -27.674 4.458 1.00 95.31 438 ASN A O 1
ATOM 3499 N N . PRO A 1 439 ? 26.399 -29.688 3.509 1.00 96.62 439 PRO A N 1
ATOM 3500 C CA . PRO A 1 439 ? 27.005 -30.441 4.606 1.00 96.62 439 PRO A CA 1
ATOM 3501 C C . PRO A 1 439 ? 28.453 -30.029 4.892 1.00 96.62 439 PRO A C 1
ATOM 3503 O O . PRO A 1 439 ? 28.920 -30.218 6.012 1.00 96.62 439 PRO A O 1
ATOM 3506 N N . ASN A 1 440 ? 29.148 -29.454 3.904 1.00 96.88 440 ASN A N 1
ATOM 3507 C CA . ASN A 1 440 ? 30.526 -28.987 4.025 1.00 96.88 440 ASN A CA 1
ATOM 3508 C C . ASN A 1 440 ? 30.638 -27.528 4.491 1.00 96.88 440 ASN A C 1
ATOM 3510 O O . ASN A 1 440 ? 31.758 -27.067 4.696 1.00 96.88 440 ASN A O 1
ATOM 3514 N N . ALA A 1 441 ? 29.526 -26.798 4.646 1.00 96.81 441 ALA A N 1
ATOM 3515 C CA . ALA A 1 441 ? 29.558 -25.436 5.172 1.00 96.81 441 ALA A CA 1
ATOM 3516 C C . ALA A 1 441 ? 30.178 -25.428 6.572 1.00 96.81 441 ALA A C 1
ATOM 3518 O O . ALA A 1 441 ? 29.893 -26.330 7.360 1.00 96.81 441 ALA A O 1
ATOM 3519 N N . ARG A 1 442 ? 31.017 -24.441 6.894 1.00 96.50 442 ARG A N 1
ATOM 3520 C CA . ARG A 1 442 ? 31.746 -24.383 8.170 1.00 96.50 442 ARG A CA 1
ATOM 3521 C C . ARG A 1 442 ? 31.333 -23.218 9.060 1.00 96.50 442 ARG A C 1
ATOM 3523 O O . ARG A 1 442 ? 31.122 -22.089 8.610 1.00 96.50 442 ARG A O 1
ATOM 3530 N N . GLU A 1 443 ? 31.292 -23.507 10.357 1.00 94.62 443 GLU A N 1
ATOM 3531 C CA . GLU A 1 443 ? 31.142 -22.509 11.413 1.00 94.62 443 GLU A CA 1
ATOM 3532 C C . GLU A 1 443 ? 32.311 -21.501 11.368 1.00 94.62 443 GLU A C 1
ATOM 3534 O O . GLU A 1 443 ? 33.478 -21.880 11.264 1.00 94.62 443 GLU A O 1
ATOM 3539 N N . GLY A 1 444 ? 31.998 -20.207 11.424 1.00 89.00 444 GLY A N 1
ATOM 3540 C CA . GLY A 1 444 ? 32.950 -19.093 11.373 1.00 89.00 444 GLY A CA 1
ATOM 3541 C C . GLY A 1 444 ? 33.216 -18.525 9.973 1.00 89.00 444 GLY A C 1
ATOM 3542 O O . GLY A 1 444 ? 33.560 -17.347 9.868 1.00 89.00 444 GLY A O 1
ATOM 3543 N N . SER A 1 445 ? 33.014 -19.303 8.904 1.00 91.94 445 SER A N 1
ATOM 3544 C CA . SER A 1 445 ? 33.246 -18.868 7.513 1.00 91.94 445 SER A CA 1
ATOM 3545 C C . SER A 1 445 ? 31.970 -18.785 6.676 1.00 91.94 445 SER A C 1
ATOM 3547 O O . SER A 1 445 ? 31.769 -17.790 5.977 1.00 91.94 445 SER A O 1
ATOM 3549 N N . ASP A 1 446 ? 31.107 -19.798 6.769 1.00 94.06 446 ASP A N 1
ATOM 3550 C CA . ASP A 1 446 ? 29.862 -19.907 6.008 1.00 94.06 446 ASP A CA 1
ATOM 3551 C C . ASP A 1 446 ? 28.638 -19.534 6.849 1.00 94.06 446 ASP A C 1
ATOM 3553 O O . ASP A 1 446 ? 27.684 -18.939 6.337 1.00 94.06 446 ASP A O 1
ATOM 3557 N N . PHE A 1 447 ? 28.677 -19.840 8.147 1.00 93.00 447 PHE A N 1
ATOM 3558 C CA . PHE A 1 447 ? 27.646 -19.479 9.117 1.00 93.00 447 PHE A CA 1
ATOM 3559 C C . PHE A 1 447 ? 28.219 -19.284 10.525 1.00 93.00 447 PHE A C 1
ATOM 3561 O O . PHE A 1 447 ? 29.358 -19.649 10.807 1.00 93.00 447 PHE A O 1
ATOM 3568 N N . LYS A 1 448 ? 27.419 -18.714 11.424 1.00 91.31 448 LYS A N 1
ATOM 3569 C CA . LYS A 1 448 ? 27.709 -18.561 12.856 1.00 91.31 448 LYS A CA 1
ATOM 3570 C C . LYS A 1 448 ? 26.539 -19.106 13.672 1.00 91.31 448 LYS A C 1
ATOM 3572 O O . LYS A 1 448 ? 25.397 -19.010 13.226 1.00 91.31 448 LYS A O 1
ATOM 3577 N N . VAL A 1 449 ? 26.818 -19.650 14.851 1.00 86.31 449 VAL A N 1
ATOM 3578 C CA . VAL A 1 449 ? 25.792 -20.055 15.823 1.00 86.31 449 VAL A CA 1
ATOM 3579 C C . VAL A 1 449 ? 25.631 -18.934 16.849 1.00 86.31 449 VAL A C 1
ATOM 3581 O O . VAL A 1 449 ? 26.629 -18.464 17.392 1.00 86.31 449 VAL A O 1
ATOM 3584 N N . ASP A 1 450 ? 24.398 -18.496 17.097 1.00 81.81 450 ASP A N 1
ATOM 3585 C CA . ASP A 1 450 ? 24.074 -17.453 18.077 1.00 81.81 450 ASP A CA 1
ATOM 3586 C C . ASP A 1 450 ? 22.778 -17.805 18.823 1.00 81.81 450 ASP A C 1
ATOM 3588 O O . ASP A 1 450 ? 21.669 -17.645 18.304 1.00 81.81 450 ASP A O 1
ATOM 3592 N N . GLY A 1 451 ? 22.919 -18.349 20.036 1.00 80.56 451 GLY A N 1
ATOM 3593 C CA . GLY A 1 451 ? 21.798 -18.876 20.816 1.00 80.56 451 GLY A CA 1
ATOM 3594 C C . GLY A 1 451 ? 21.015 -19.946 20.045 1.00 80.56 451 GLY A C 1
ATOM 3595 O O . GLY A 1 451 ? 21.582 -20.946 19.611 1.00 80.56 451 GLY A O 1
ATOM 3596 N N . ASP A 1 452 ? 19.715 -19.710 19.854 1.00 76.19 452 ASP A N 1
ATOM 3597 C CA . ASP A 1 452 ? 18.809 -20.600 19.111 1.00 76.19 452 ASP A CA 1
ATOM 3598 C C . ASP A 1 452 ? 18.863 -20.415 17.580 1.00 76.19 452 ASP A C 1
ATOM 3600 O O . ASP A 1 452 ? 18.109 -21.077 16.854 1.00 76.19 452 ASP A O 1
ATOM 3604 N N . TYR A 1 453 ? 19.706 -19.505 17.076 1.00 82.88 453 TYR A N 1
ATOM 3605 C CA . TYR A 1 453 ? 19.775 -19.125 15.665 1.00 82.88 453 TYR A CA 1
ATOM 3606 C C . TYR A 1 453 ? 21.081 -19.558 14.991 1.00 82.88 453 TYR A C 1
ATOM 3608 O O . TYR A 1 453 ? 22.154 -19.605 15.594 1.00 82.88 453 TYR A O 1
ATOM 3616 N N . ILE A 1 454 ? 20.981 -19.809 13.684 1.00 87.19 454 ILE A N 1
ATOM 3617 C CA . ILE A 1 454 ? 22.102 -19.985 12.761 1.00 87.19 454 ILE A CA 1
ATOM 3618 C C . ILE A 1 454 ? 22.101 -18.814 11.777 1.00 87.19 454 ILE A C 1
ATOM 3620 O O . ILE A 1 454 ? 21.125 -18.592 11.052 1.00 87.19 454 ILE A O 1
ATOM 3624 N N . ILE A 1 455 ? 23.204 -18.069 11.753 1.00 88.31 455 ILE A N 1
ATOM 3625 C CA . ILE A 1 455 ? 23.388 -16.864 10.946 1.00 88.31 455 ILE A CA 1
ATOM 3626 C C . ILE A 1 455 ? 24.295 -17.195 9.762 1.00 88.31 455 ILE A C 1
ATOM 3628 O O . ILE A 1 455 ? 25.511 -17.303 9.911 1.00 88.31 455 ILE A O 1
ATOM 3632 N N . PHE A 1 456 ? 23.720 -17.344 8.574 1.00 90.06 456 PHE A N 1
ATOM 3633 C CA . PHE A 1 456 ? 24.469 -17.634 7.353 1.00 90.06 456 PHE A CA 1
ATOM 3634 C C . PHE A 1 456 ? 25.088 -16.368 6.768 1.00 90.06 456 PHE A C 1
ATOM 3636 O O . PHE A 1 456 ? 24.404 -15.375 6.540 1.00 90.06 456 PHE A O 1
ATOM 3643 N N . VAL A 1 457 ? 26.384 -16.406 6.476 1.00 88.38 457 VAL A N 1
ATOM 3644 C CA . VAL A 1 457 ? 27.128 -15.298 5.847 1.00 88.38 457 VAL A CA 1
ATOM 3645 C C . VAL A 1 457 ? 27.592 -15.637 4.428 1.00 88.38 457 VAL A C 1
ATOM 3647 O O . VAL A 1 457 ? 28.072 -14.755 3.716 1.00 88.38 457 VAL A O 1
ATOM 3650 N N . ASN A 1 458 ? 27.420 -16.894 4.004 1.00 90.00 458 ASN A N 1
ATOM 3651 C CA . ASN A 1 458 ? 27.658 -17.351 2.641 1.00 90.00 458 ASN A CA 1
ATOM 3652 C C . ASN A 1 458 ? 26.359 -17.857 2.002 1.00 90.00 458 ASN A C 1
ATOM 3654 O O . ASN A 1 458 ? 25.795 -18.868 2.422 1.00 90.00 458 ASN A O 1
ATOM 3658 N N . LYS A 1 459 ? 25.925 -17.194 0.928 1.00 88.88 459 LYS A N 1
ATOM 3659 C CA . LYS A 1 459 ? 24.741 -17.569 0.143 1.00 88.88 459 LYS A CA 1
ATOM 3660 C C . LYS A 1 459 ? 24.795 -19.019 -0.360 1.00 88.88 459 LYS A C 1
ATOM 3662 O O . LYS A 1 459 ? 23.774 -19.696 -0.340 1.00 88.88 459 LYS A O 1
ATOM 3667 N N . LYS A 1 460 ? 25.978 -19.521 -0.750 1.00 89.50 460 LYS A N 1
ATOM 3668 C CA . LYS A 1 460 ? 26.159 -20.886 -1.292 1.00 89.50 460 LYS A CA 1
ATOM 3669 C C . LYS A 1 460 ? 26.026 -22.004 -0.257 1.00 89.50 460 LYS A C 1
ATOM 3671 O O . LYS A 1 460 ? 25.988 -23.176 -0.630 1.00 89.50 460 LYS A O 1
ATOM 3676 N N . ALA A 1 461 ? 25.986 -21.669 1.029 1.00 93.19 461 ALA A N 1
ATOM 3677 C CA . ALA A 1 461 ? 25.781 -22.652 2.084 1.00 93.19 461 ALA A CA 1
ATOM 3678 C C . ALA A 1 461 ? 24.316 -23.105 2.195 1.00 93.19 461 ALA A C 1
ATOM 3680 O O . ALA A 1 461 ? 24.041 -24.062 2.913 1.00 93.19 461 ALA A O 1
ATOM 3681 N N . LEU A 1 462 ? 23.396 -22.441 1.489 1.00 91.50 462 LEU A N 1
ATOM 3682 C CA . LEU A 1 462 ? 21.959 -22.669 1.557 1.00 91.50 462 LEU A CA 1
ATOM 3683 C C . LEU A 1 462 ? 21.377 -22.955 0.173 1.00 91.50 462 LEU A C 1
ATOM 3685 O O . LEU A 1 462 ? 21.713 -22.288 -0.804 1.00 91.50 462 LEU A O 1
ATOM 3689 N N . THR A 1 463 ? 20.443 -23.897 0.109 1.00 89.19 463 THR A N 1
ATOM 3690 C CA . THR A 1 463 ? 19.564 -24.116 -1.048 1.00 89.19 463 THR A CA 1
ATOM 3691 C C . THR A 1 463 ? 18.126 -24.146 -0.563 1.00 89.19 463 THR A C 1
ATOM 3693 O O . THR A 1 463 ? 17.829 -24.795 0.432 1.00 89.19 463 THR A O 1
ATOM 3696 N N . ILE A 1 464 ? 17.227 -23.422 -1.223 1.00 87.19 464 ILE A N 1
ATOM 3697 C CA . ILE A 1 464 ? 15.811 -23.389 -0.846 1.00 87.19 464 ILE A CA 1
ATOM 3698 C C . ILE A 1 464 ? 15.185 -24.761 -1.073 1.00 87.19 464 ILE A C 1
ATOM 3700 O O . ILE A 1 464 ? 15.245 -25.293 -2.182 1.00 87.19 464 ILE A O 1
ATOM 3704 N N . ILE A 1 465 ? 14.527 -25.283 -0.039 1.00 83.56 465 ILE A N 1
ATOM 3705 C CA . ILE A 1 465 ? 13.647 -26.441 -0.164 1.00 83.56 465 ILE A CA 1
ATOM 3706 C C . ILE A 1 465 ? 12.365 -25.960 -0.831 1.00 83.56 465 ILE A C 1
ATOM 3708 O O . ILE A 1 465 ? 11.730 -25.001 -0.390 1.00 83.56 465 ILE A O 1
ATOM 3712 N N . GLN A 1 466 ? 12.009 -26.619 -1.924 1.00 69.19 466 GLN A N 1
ATOM 3713 C CA . GLN A 1 466 ? 10.810 -26.301 -2.673 1.00 69.19 466 GLN A CA 1
ATOM 3714 C C . GLN A 1 466 ? 9.564 -26.820 -1.949 1.00 69.19 466 GLN A C 1
ATOM 3716 O O . GLN A 1 466 ? 9.478 -28.001 -1.620 1.00 69.19 466 GLN A O 1
ATOM 3721 N N . GLU A 1 467 ? 8.594 -25.933 -1.720 1.00 65.69 467 GLU A N 1
ATOM 3722 C CA . GLU A 1 467 ? 7.372 -26.249 -0.983 1.00 65.69 467 GLU A CA 1
ATOM 3723 C C . GLU A 1 467 ? 6.148 -25.674 -1.690 1.00 65.69 467 GLU A C 1
ATOM 3725 O O . GLU A 1 467 ? 6.157 -24.533 -2.156 1.00 65.69 467 GLU A O 1
ATOM 3730 N N . SER A 1 468 ? 5.078 -26.466 -1.752 1.00 59.69 468 SER A N 1
ATOM 3731 C CA . SER A 1 468 ? 3.766 -25.983 -2.176 1.00 59.69 468 SER A CA 1
ATOM 3732 C C . SER A 1 468 ? 3.203 -25.036 -1.113 1.00 59.69 468 SER A C 1
ATOM 3734 O O . SER A 1 468 ? 3.199 -25.362 0.073 1.00 59.69 468 SER A O 1
ATOM 3736 N N . LEU A 1 469 ? 2.662 -23.891 -1.536 1.00 63.59 469 LEU A N 1
ATOM 3737 C CA . LEU A 1 469 ? 1.935 -22.928 -0.691 1.00 63.59 469 LEU A CA 1
ATOM 3738 C C . LEU A 1 469 ? 0.534 -23.435 -0.266 1.00 63.59 469 LEU A C 1
ATOM 3740 O O . LEU A 1 469 ? -0.370 -22.645 0.002 1.00 63.59 469 LEU A O 1
ATOM 3744 N N . SER A 1 470 ? 0.337 -24.755 -0.192 1.00 66.50 470 SER A N 1
ATOM 3745 C CA . SER A 1 470 ? -0.925 -25.386 0.197 1.00 66.50 470 SER A CA 1
ATOM 3746 C C . SER A 1 470 ? -1.167 -25.253 1.704 1.00 66.50 470 SER A C 1
ATOM 3748 O O . SER A 1 470 ? -0.793 -26.131 2.480 1.00 66.50 470 SER A O 1
ATOM 3750 N N . LEU A 1 471 ? -1.846 -24.182 2.103 1.00 69.69 471 LEU A N 1
ATOM 3751 C CA . LEU A 1 471 ? -2.313 -23.962 3.474 1.00 69.69 471 LEU A CA 1
ATOM 3752 C C . LEU A 1 471 ? -3.623 -24.721 3.745 1.00 69.69 471 LEU A C 1
ATOM 3754 O O . LEU A 1 471 ? -4.481 -24.812 2.863 1.00 69.69 471 LEU A O 1
ATOM 3758 N N . SER A 1 472 ? -3.782 -25.252 4.961 1.00 75.38 472 SER A N 1
ATOM 3759 C CA . SER A 1 472 ? -5.093 -25.685 5.472 1.00 75.38 472 SER A CA 1
ATOM 3760 C C . SER A 1 472 ? -5.955 -24.483 5.880 1.00 75.38 472 SER A C 1
ATOM 3762 O O . SER A 1 472 ? -5.450 -23.357 5.974 1.00 75.38 472 SER A O 1
ATOM 3764 N N . LEU A 1 473 ? -7.250 -24.698 6.153 1.00 76.75 473 LEU A N 1
ATOM 3765 C CA . LEU A 1 473 ? -8.107 -23.641 6.698 1.00 76.75 473 LEU A CA 1
ATOM 3766 C C . LEU A 1 473 ? -7.563 -23.105 8.034 1.00 76.75 473 LEU A C 1
ATOM 3768 O O . LEU A 1 473 ? -7.566 -21.897 8.256 1.00 76.75 473 LEU A O 1
ATOM 3772 N N . ASP A 1 474 ? -7.031 -23.980 8.888 1.00 76.75 474 ASP A N 1
ATOM 3773 C CA . ASP A 1 474 ? -6.468 -23.601 10.189 1.00 76.75 474 ASP A CA 1
ATOM 3774 C C . ASP A 1 474 ? -5.173 -22.790 10.064 1.00 76.75 474 ASP A C 1
ATOM 3776 O O . ASP A 1 474 ? -4.992 -21.812 10.795 1.00 76.75 474 ASP A O 1
ATOM 3780 N N . ASP A 1 475 ? -4.299 -23.132 9.111 1.00 75.31 475 ASP A N 1
ATOM 3781 C CA . ASP A 1 475 ? -3.096 -22.340 8.821 1.00 75.31 475 ASP A CA 1
ATOM 3782 C C . ASP A 1 475 ? -3.483 -20.933 8.341 1.00 75.31 475 ASP A C 1
ATOM 3784 O O . ASP A 1 475 ? -2.928 -19.930 8.798 1.00 75.31 475 ASP A O 1
ATOM 3788 N N . LEU A 1 476 ? -4.482 -20.843 7.453 1.00 75.00 476 LEU A N 1
ATOM 3789 C CA . LEU A 1 476 ? -4.982 -19.569 6.936 1.00 75.00 476 LEU A CA 1
ATOM 3790 C C . LEU A 1 476 ? -5.615 -18.713 8.043 1.00 75.00 476 LEU A C 1
ATOM 3792 O O . LEU A 1 476 ? -5.388 -17.505 8.091 1.00 75.00 476 LEU A O 1
ATOM 3796 N N . VAL A 1 477 ? -6.378 -19.326 8.948 1.00 75.69 477 VAL A N 1
ATOM 3797 C CA . VAL A 1 477 ? -7.010 -18.640 10.085 1.00 75.69 477 VAL A CA 1
ATOM 3798 C C . VAL A 1 477 ? -5.961 -18.178 11.087 1.00 75.69 477 VAL A C 1
ATOM 3800 O O . VAL A 1 477 ? -6.035 -17.046 11.556 1.00 75.69 477 VAL A O 1
ATOM 3803 N N . THR A 1 478 ? -4.942 -18.994 11.353 1.00 75.19 478 THR A N 1
ATOM 3804 C CA . THR A 1 478 ? -3.827 -18.629 12.238 1.00 75.19 478 THR A CA 1
ATOM 3805 C C . THR A 1 478 ? -3.061 -17.423 11.694 1.00 75.19 478 THR A C 1
ATOM 3807 O O . THR A 1 478 ? -2.728 -16.506 12.447 1.00 75.19 478 THR A O 1
ATOM 3810 N N . LEU A 1 479 ? -2.838 -17.372 10.376 1.00 71.19 479 LEU A N 1
ATOM 3811 C CA . LEU A 1 479 ? -2.274 -16.195 9.712 1.00 71.19 479 LEU A CA 1
ATOM 3812 C C . LEU A 1 479 ? -3.209 -14.983 9.834 1.00 71.19 479 LEU A C 1
ATOM 3814 O O . LEU A 1 479 ? -2.758 -13.898 10.198 1.00 71.19 479 LEU A O 1
ATOM 3818 N N . ALA A 1 480 ? -4.507 -15.164 9.580 1.00 70.81 480 ALA A N 1
ATOM 3819 C CA . ALA A 1 480 ? -5.503 -14.093 9.596 1.00 70.81 480 ALA A CA 1
ATOM 3820 C C . ALA A 1 480 ? -5.734 -13.476 10.991 1.00 70.81 480 ALA A C 1
ATOM 3822 O O . ALA A 1 480 ? -5.909 -12.264 11.116 1.00 70.81 480 ALA A O 1
ATOM 3823 N N . GLU A 1 481 ? -5.681 -14.282 12.052 1.00 67.56 481 GLU A N 1
ATOM 3824 C CA . GLU A 1 481 ? -5.838 -13.834 13.444 1.00 67.56 481 GLU A CA 1
ATOM 3825 C C . GLU A 1 481 ? -4.653 -13.008 13.949 1.00 67.56 481 GLU A C 1
ATOM 3827 O O . GLU A 1 481 ? -4.766 -12.261 14.926 1.00 67.56 481 GLU A O 1
ATOM 3832 N N . ASN A 1 482 ? -3.518 -13.069 13.254 1.00 61.78 482 ASN A N 1
ATOM 3833 C CA . ASN A 1 482 ? -2.346 -12.264 13.558 1.00 61.78 482 ASN A CA 1
ATOM 3834 C C . ASN A 1 482 ? -2.449 -10.861 12.921 1.00 61.78 482 ASN A C 1
ATOM 3836 O O . ASN A 1 482 ? -1.612 -10.429 12.121 1.00 61.78 482 ASN A O 1
ATOM 3840 N N . GLU A 1 483 ? -3.499 -10.123 13.313 1.00 48.81 483 GLU A N 1
ATOM 3841 C CA . GLU A 1 483 ? -4.008 -8.861 12.729 1.00 48.81 483 GLU A CA 1
ATOM 3842 C C . GLU A 1 483 ? -2.974 -7.727 12.525 1.00 48.81 483 GLU A C 1
ATOM 3844 O O . GLU A 1 483 ? -3.265 -6.716 11.865 1.00 48.81 483 GLU A O 1
ATOM 3849 N N . ARG A 1 484 ? -1.782 -7.839 13.129 1.00 48.56 484 ARG A N 1
ATOM 3850 C CA . ARG A 1 484 ? -0.699 -6.849 13.035 1.00 48.56 484 ARG A CA 1
ATOM 3851 C C . ARG A 1 484 ? 0.134 -6.978 11.757 1.00 48.56 484 ARG A C 1
ATOM 3853 O O . ARG A 1 484 ? 0.722 -5.971 11.357 1.00 48.56 484 ARG A O 1
ATOM 3860 N N . GLU A 1 485 ? 0.217 -8.167 11.151 1.00 51.38 485 GLU A N 1
ATOM 3861 C CA . 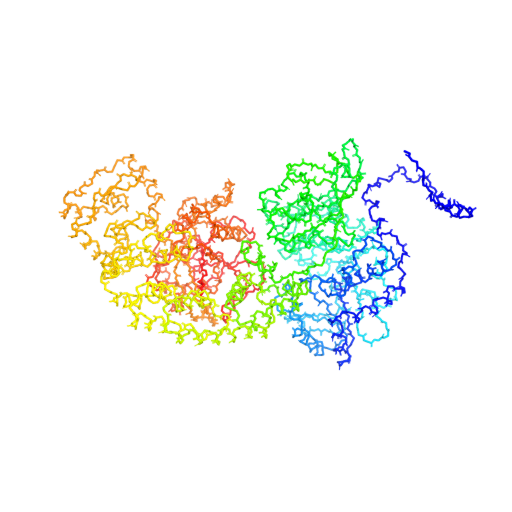GLU A 1 485 ? 1.314 -8.494 10.221 1.00 51.38 485 GLU A CA 1
ATOM 3862 C C . GLU A 1 485 ? 0.892 -9.260 8.948 1.00 51.38 485 GLU A C 1
ATOM 3864 O O . GLU A 1 485 ? 1.551 -9.083 7.924 1.00 51.38 485 GLU A O 1
ATOM 3869 N N . PHE A 1 486 ? -0.239 -9.983 8.941 1.00 58.50 486 PHE A N 1
ATOM 3870 C CA . PHE A 1 486 ? -0.825 -10.587 7.732 1.00 58.50 486 PHE A CA 1
ATOM 3871 C C . PHE A 1 486 ? -2.049 -9.787 7.259 1.00 58.50 486 PHE A C 1
ATOM 3873 O O . PHE A 1 486 ? -3.160 -9.954 7.756 1.00 58.50 486 PHE A O 1
ATOM 3880 N N . ARG A 1 487 ? -1.845 -8.861 6.313 1.00 58.66 487 ARG A N 1
ATOM 3881 C CA . ARG A 1 487 ? -2.932 -8.111 5.659 1.00 58.66 487 ARG A CA 1
ATOM 3882 C C . ARG A 1 487 ? -2.732 -8.108 4.156 1.00 58.66 487 ARG A C 1
ATOM 3884 O O . ARG A 1 487 ? -1.670 -7.693 3.686 1.00 58.66 487 ARG A O 1
ATOM 3891 N N . ILE A 1 488 ? -3.762 -8.509 3.422 1.00 62.50 488 ILE A N 1
ATOM 3892 C CA . ILE A 1 488 ? -3.814 -8.323 1.973 1.00 62.50 488 ILE A CA 1
ATOM 3893 C C . ILE A 1 488 ? -4.645 -7.072 1.708 1.00 62.50 488 ILE A C 1
ATOM 3895 O O . ILE A 1 488 ? -5.748 -6.923 2.233 1.00 62.50 488 ILE A O 1
ATOM 3899 N N . ASP A 1 489 ? -4.104 -6.148 0.918 1.00 60.06 489 ASP A N 1
ATOM 3900 C CA . ASP A 1 489 ? -4.902 -5.035 0.419 1.00 60.06 489 ASP A CA 1
ATOM 3901 C C . ASP A 1 489 ? -5.937 -5.595 -0.560 1.00 60.06 489 ASP A C 1
ATOM 3903 O O . ASP A 1 489 ? -5.590 -6.060 -1.644 1.00 60.06 489 ASP A O 1
ATOM 3907 N N . SER A 1 490 ? -7.213 -5.568 -0.175 1.00 59.47 490 SER A N 1
ATOM 3908 C CA . SER A 1 490 ? -8.293 -6.141 -0.978 1.00 59.47 490 SER A CA 1
ATOM 3909 C C . SER A 1 490 ? -8.587 -5.362 -2.271 1.00 59.47 490 SER A C 1
ATOM 3911 O O . SER A 1 490 ? -9.447 -5.783 -3.059 1.00 59.47 490 SER A O 1
ATOM 3913 N N . SER A 1 491 ? -7.885 -4.239 -2.484 1.00 60.00 491 SER A N 1
ATOM 3914 C CA . SER A 1 491 ? -7.837 -3.486 -3.740 1.00 60.00 491 SER A CA 1
ATOM 3915 C C . SER A 1 491 ? -6.721 -3.939 -4.691 1.00 60.00 491 SER A C 1
ATOM 3917 O O . SER A 1 491 ? -6.815 -3.676 -5.890 1.00 60.00 491 SER A O 1
ATOM 3919 N N . ASP A 1 492 ? -5.711 -4.674 -4.210 1.00 63.62 492 ASP A N 1
ATOM 3920 C CA . ASP A 1 492 ? -4.667 -5.272 -5.049 1.00 63.62 492 ASP A CA 1
ATOM 3921 C C . ASP A 1 492 ? -5.160 -6.615 -5.608 1.00 63.62 492 ASP A C 1
ATOM 3923 O O . ASP A 1 492 ? -4.821 -7.702 -5.129 1.00 63.62 492 ASP A O 1
ATOM 3927 N N . LEU A 1 493 ? -6.018 -6.525 -6.629 1.00 68.06 493 LEU A N 1
ATOM 3928 C CA . LEU A 1 493 ? -6.629 -7.683 -7.290 1.00 68.06 493 LEU A CA 1
ATOM 3929 C C . LEU A 1 493 ? -5.586 -8.661 -7.841 1.00 68.06 493 LEU A C 1
ATOM 3931 O O . LEU A 1 493 ? -5.829 -9.863 -7.864 1.00 68.06 493 LEU A O 1
ATOM 3935 N N . GLY A 1 494 ? -4.421 -8.158 -8.250 1.00 67.56 494 GLY A N 1
ATOM 3936 C CA . GLY A 1 494 ? -3.328 -8.983 -8.740 1.00 67.56 494 GLY A CA 1
ATOM 3937 C C . GLY A 1 494 ? -2.705 -9.835 -7.638 1.00 67.56 494 GLY A C 1
ATOM 3938 O O . GLY A 1 494 ? -2.468 -11.030 -7.824 1.00 67.56 494 GLY A O 1
ATOM 3939 N N . LEU A 1 495 ? -2.417 -9.233 -6.480 1.00 69.25 495 LEU A N 1
ATOM 3940 C CA . LEU A 1 495 ? -1.896 -9.958 -5.319 1.00 69.25 495 LEU A CA 1
ATOM 3941 C C . LEU A 1 495 ? -2.931 -10.942 -4.756 1.00 69.25 495 LEU A C 1
ATOM 3943 O O . LEU A 1 495 ? -2.561 -12.061 -4.398 1.00 69.25 495 LEU A O 1
ATOM 3947 N N . LEU A 1 496 ? -4.207 -10.550 -4.712 1.00 70.00 496 LEU A N 1
ATOM 3948 C CA . LEU A 1 496 ? -5.311 -11.424 -4.311 1.00 70.00 496 LEU A CA 1
ATOM 3949 C C . LEU A 1 496 ? -5.440 -12.638 -5.231 1.00 70.00 496 LEU A C 1
ATOM 3951 O O . LEU A 1 496 ? -5.474 -13.760 -4.737 1.00 70.00 496 LEU A O 1
ATOM 3955 N N . GLU A 1 497 ? -5.473 -12.427 -6.549 1.00 73.06 497 GLU A N 1
ATOM 3956 C CA . GLU A 1 497 ? -5.582 -13.511 -7.530 1.00 73.06 497 GLU A CA 1
ATOM 3957 C C . GLU A 1 497 ? -4.378 -14.455 -7.437 1.00 73.06 497 GLU A C 1
ATOM 3959 O O . GLU A 1 497 ? -4.532 -15.675 -7.418 1.00 73.06 497 GLU A O 1
ATOM 3964 N N . LYS A 1 498 ? -3.174 -13.899 -7.258 1.00 72.56 498 LYS A N 1
ATOM 3965 C CA . LYS A 1 498 ? -1.971 -14.694 -7.006 1.00 72.56 498 LYS A CA 1
ATOM 3966 C C . LYS A 1 498 ? -2.090 -15.536 -5.738 1.00 72.56 498 LYS A C 1
ATOM 3968 O O . LYS A 1 498 ? -1.767 -16.716 -5.770 1.00 72.56 498 LYS A O 1
ATOM 3973 N N . LEU A 1 499 ? -2.556 -14.972 -4.628 1.00 72.75 499 LEU A N 1
ATOM 3974 C CA . LEU A 1 499 ? -2.730 -15.731 -3.387 1.00 72.75 499 LEU A CA 1
ATOM 3975 C C . LEU A 1 499 ? -3.830 -16.788 -3.520 1.00 72.75 499 LEU A C 1
ATOM 3977 O O . LEU A 1 499 ? -3.617 -17.920 -3.102 1.00 72.75 499 LEU A O 1
ATOM 3981 N N . LYS A 1 500 ? -4.945 -16.474 -4.186 1.00 71.50 500 LYS A N 1
ATOM 3982 C CA . LYS A 1 500 ? -6.038 -17.415 -4.466 1.00 71.50 500 LYS A CA 1
ATOM 3983 C C . LYS A 1 500 ? -5.561 -18.662 -5.211 1.00 71.50 500 LYS A C 1
ATOM 3985 O O . LYS A 1 500 ? -5.960 -19.759 -4.844 1.00 71.50 500 LYS A O 1
ATOM 3990 N N . ARG A 1 501 ? -4.689 -18.502 -6.213 1.00 70.19 501 ARG A N 1
ATOM 3991 C CA . ARG A 1 501 ? -4.123 -19.623 -6.989 1.00 70.19 501 ARG A CA 1
ATOM 3992 C C . ARG A 1 501 ? -3.089 -20.442 -6.218 1.00 70.19 501 ARG A C 1
ATOM 3994 O O . ARG A 1 501 ? -2.898 -21.618 -6.500 1.00 70.19 501 ARG A O 1
ATOM 4001 N N . ARG A 1 502 ? -2.409 -19.825 -5.247 1.00 71.12 502 ARG A N 1
ATOM 4002 C CA . ARG A 1 502 ? -1.414 -20.501 -4.400 1.00 71.12 502 ARG A CA 1
ATOM 4003 C C . ARG A 1 502 ? -2.020 -21.232 -3.217 1.00 71.12 502 ARG A C 1
ATOM 4005 O O . ARG A 1 502 ? -1.449 -22.222 -2.770 1.00 71.12 502 ARG A O 1
ATOM 4012 N N . LEU A 1 503 ? -3.150 -20.747 -2.721 1.00 70.50 503 LEU A N 1
ATOM 4013 C CA . LEU A 1 503 ? -3.929 -21.436 -1.710 1.00 70.50 503 LEU A CA 1
ATOM 4014 C C . LEU A 1 503 ? -4.662 -22.616 -2.339 1.00 70.50 503 LEU A C 1
ATOM 4016 O O . LEU A 1 503 ? -5.138 -22.548 -3.470 1.00 70.50 503 LEU A O 1
ATOM 4020 N N . ASN A 1 504 ? -4.811 -23.694 -1.575 1.00 70.69 504 ASN A N 1
ATOM 4021 C CA . ASN A 1 504 ? -5.648 -24.815 -1.977 1.00 70.69 504 ASN A CA 1
ATOM 4022 C C . ASN A 1 504 ? -7.127 -24.446 -1.763 1.00 70.69 504 ASN A C 1
ATOM 4024 O O . ASN A 1 504 ? -7.784 -24.947 -0.852 1.00 70.69 504 ASN A O 1
ATOM 4028 N N . ALA A 1 505 ? -7.627 -23.503 -2.568 1.00 66.75 505 ALA A N 1
ATOM 4029 C CA . ALA A 1 505 ? -8.982 -22.969 -2.465 1.00 66.75 505 ALA A CA 1
ATOM 4030 C C . ALA A 1 505 ? -10.071 -24.061 -2.499 1.00 66.75 505 ALA A C 1
ATOM 4032 O O . ALA A 1 505 ? -11.009 -23.943 -1.709 1.00 66.75 505 ALA A O 1
ATOM 4033 N N . PRO A 1 506 ? -9.952 -25.143 -3.302 1.00 72.06 506 PRO A N 1
ATOM 4034 C CA . PRO A 1 506 ? -10.873 -26.276 -3.223 1.00 72.06 506 PRO A CA 1
ATOM 4035 C C . PRO A 1 506 ? -10.862 -26.949 -1.848 1.00 72.06 506 PRO A C 1
ATOM 4037 O O . PRO A 1 506 ? -11.909 -27.084 -1.236 1.00 72.06 506 PRO A O 1
ATOM 4040 N N . ARG A 1 507 ? -9.686 -27.268 -1.289 1.00 77.56 507 ARG A N 1
ATOM 4041 C CA . ARG A 1 507 ? -9.597 -27.870 0.053 1.00 77.56 507 ARG A CA 1
ATOM 4042 C C . ARG A 1 507 ? -10.165 -26.960 1.145 1.00 77.56 507 ARG A C 1
ATOM 4044 O O . ARG A 1 507 ? -10.843 -27.441 2.045 1.00 77.56 507 ARG A O 1
ATOM 4051 N N . ILE A 1 508 ? -9.880 -25.660 1.077 1.00 76.19 508 ILE A N 1
ATOM 4052 C CA . ILE A 1 508 ? -10.429 -24.660 2.006 1.00 76.19 508 ILE A CA 1
ATOM 4053 C C . ILE A 1 508 ? -11.957 -24.618 1.893 1.00 76.19 508 ILE A C 1
ATOM 4055 O O . ILE A 1 508 ? -12.649 -24.575 2.907 1.00 76.19 508 ILE A O 1
ATOM 4059 N N . THR A 1 509 ? -12.470 -24.664 0.663 1.00 75.69 509 THR A N 1
ATOM 4060 C CA . THR A 1 509 ? -13.905 -24.733 0.370 1.00 75.69 509 THR A CA 1
ATOM 4061 C C . THR A 1 509 ? -14.519 -25.998 0.965 1.00 75.69 509 THR A C 1
ATOM 4063 O O . THR A 1 509 ? -15.469 -25.889 1.729 1.00 75.69 509 THR A O 1
ATOM 4066 N N . ASP A 1 510 ? -13.923 -27.169 0.734 1.00 81.75 510 ASP A N 1
ATOM 4067 C CA . ASP A 1 510 ? -14.399 -28.446 1.276 1.00 81.75 510 ASP A CA 1
ATOM 4068 C C . ASP A 1 510 ? -14.393 -28.464 2.817 1.00 81.75 510 ASP A C 1
ATOM 4070 O O . ASP A 1 510 ? -15.307 -28.994 3.451 1.00 81.75 510 ASP A O 1
ATOM 4074 N N . GLU A 1 511 ? -13.351 -27.911 3.449 1.00 85.06 511 GLU A N 1
ATOM 4075 C CA . GLU A 1 511 ? -13.250 -27.802 4.911 1.00 85.06 511 GLU A CA 1
ATOM 4076 C C . GLU A 1 511 ? -14.326 -26.855 5.477 1.00 85.06 511 GLU A C 1
ATOM 4078 O O . GLU A 1 511 ? -14.953 -27.183 6.487 1.00 85.06 511 GLU A O 1
ATOM 4083 N N . LEU A 1 512 ? -14.612 -25.735 4.802 1.00 80.31 512 LEU A N 1
ATOM 4084 C CA . LEU A 1 512 ? -15.714 -24.833 5.156 1.00 80.31 512 LEU A CA 1
ATOM 4085 C C . LEU A 1 512 ? -17.080 -25.493 4.951 1.00 80.31 512 LEU A C 1
ATOM 4087 O O . LEU A 1 512 ? -17.925 -25.420 5.839 1.00 80.31 512 LEU A O 1
ATOM 4091 N N . GLU A 1 513 ? -17.300 -26.181 3.833 1.00 81.56 513 GLU A N 1
ATOM 4092 C CA . GLU A 1 513 ? -18.552 -26.886 3.554 1.00 81.56 513 GLU A CA 1
ATOM 4093 C C . GLU A 1 513 ? -18.836 -27.982 4.582 1.00 81.56 513 GLU A C 1
ATOM 4095 O O . GLU A 1 513 ? -19.976 -28.124 5.025 1.00 81.56 513 GLU A O 1
ATOM 4100 N N . LYS A 1 514 ? -17.816 -28.713 5.045 1.00 85.69 514 LYS A N 1
ATOM 4101 C CA . LYS A 1 514 ? -17.976 -29.678 6.146 1.00 85.69 514 LYS A CA 1
ATOM 4102 C C . LYS A 1 514 ? -18.457 -29.011 7.433 1.00 85.69 514 LYS A C 1
ATOM 4104 O O . LYS A 1 514 ? -19.345 -29.549 8.090 1.00 85.69 514 LYS A O 1
ATOM 4109 N N . LEU A 1 515 ? -17.912 -27.841 7.773 1.00 82.56 515 LEU A N 1
ATOM 4110 C CA . LEU A 1 515 ? -18.354 -27.068 8.938 1.00 82.56 515 LEU A CA 1
ATOM 4111 C C . LEU A 1 515 ? -19.788 -26.545 8.761 1.00 82.56 515 LEU A C 1
ATOM 4113 O O . LEU A 1 515 ? -20.564 -26.591 9.710 1.00 82.56 515 LEU A O 1
ATOM 4117 N N . ILE A 1 516 ? -20.167 -26.114 7.551 1.00 77.38 516 ILE A N 1
ATOM 4118 C CA . ILE A 1 516 ? -21.535 -25.663 7.227 1.00 77.38 516 ILE A CA 1
ATOM 4119 C C . ILE A 1 516 ? -22.558 -26.781 7.449 1.00 77.38 516 ILE A C 1
ATOM 4121 O O . ILE A 1 516 ? -23.636 -26.536 7.984 1.00 77.38 516 ILE A O 1
ATOM 4125 N N . HIS A 1 517 ? -22.244 -28.008 7.032 1.00 81.00 517 HIS A N 1
ATOM 4126 C CA . HIS A 1 517 ? -23.164 -29.145 7.146 1.00 81.00 517 HIS A CA 1
ATOM 4127 C C . HIS A 1 517 ? -23.117 -29.834 8.520 1.00 81.00 517 HIS A C 1
ATOM 4129 O O . HIS A 1 517 ? -23.884 -30.770 8.773 1.00 81.00 517 HIS A O 1
ATOM 4135 N N . SER A 1 518 ? -22.239 -29.385 9.421 1.00 80.56 518 SER A N 1
ATOM 4136 C CA . SER A 1 518 ? -22.173 -29.910 10.778 1.00 80.56 518 SER A CA 1
ATOM 4137 C C . SER A 1 518 ? -23.389 -29.479 11.597 1.00 80.56 518 SER A C 1
ATOM 4139 O O . SER A 1 518 ? -23.841 -28.337 11.548 1.00 80.56 518 SER A O 1
ATOM 4141 N N . HIS A 1 519 ? -23.904 -30.410 12.399 1.00 72.62 519 HIS A N 1
ATOM 4142 C CA . HIS A 1 519 ? -24.946 -30.135 13.393 1.00 72.62 519 HIS A CA 1
ATOM 4143 C C . HIS A 1 519 ? -24.347 -29.808 14.773 1.00 72.62 519 HIS A C 1
ATOM 4145 O O . HIS A 1 519 ? -25.089 -29.570 15.728 1.00 72.62 519 HIS A O 1
ATOM 4151 N N . SER A 1 520 ? -23.012 -29.817 14.887 1.00 78.81 520 SER A N 1
ATOM 4152 C CA . SER A 1 520 ? -22.289 -29.493 16.113 1.00 78.81 520 SER A CA 1
ATOM 4153 C C . SER A 1 520 ? -22.334 -27.996 16.388 1.00 78.81 520 SER A C 1
ATOM 4155 O O . SER A 1 520 ? -22.063 -27.164 15.523 1.00 78.81 520 SER A O 1
ATOM 4157 N N . GLU A 1 521 ? -22.633 -27.650 17.634 1.00 66.62 521 GLU A N 1
ATOM 4158 C CA . GLU A 1 521 ? -22.631 -26.261 18.074 1.00 66.62 521 GLU A CA 1
ATOM 4159 C C . GLU A 1 521 ? -21.217 -25.658 18.044 1.00 66.62 521 GLU A C 1
ATOM 4161 O O . GLU A 1 521 ? -21.047 -24.519 17.615 1.00 66.62 521 GLU A O 1
ATOM 4166 N N . ASP A 1 522 ? -20.199 -26.441 18.414 1.00 70.50 522 ASP A N 1
ATOM 4167 C CA . ASP A 1 522 ? -18.786 -26.037 18.399 1.00 70.50 522 ASP A CA 1
ATOM 4168 C C . ASP A 1 522 ? -18.275 -25.744 16.981 1.00 70.50 522 ASP A C 1
ATOM 4170 O O . ASP A 1 522 ? -17.540 -24.776 16.769 1.00 70.50 522 ASP A O 1
ATOM 4174 N N . ASP A 1 523 ? -18.715 -26.520 15.988 1.00 76.56 523 ASP A N 1
ATOM 4175 C CA . ASP A 1 523 ? -18.342 -26.285 14.588 1.00 76.56 523 ASP A CA 1
ATOM 4176 C C . ASP A 1 523 ? -18.966 -24.996 14.054 1.00 76.56 523 ASP A C 1
ATOM 4178 O O . ASP A 1 523 ? -18.333 -24.266 13.292 1.00 76.56 523 ASP A O 1
ATOM 4182 N N . HIS A 1 524 ? -20.171 -24.660 14.516 1.00 69.50 524 HIS A N 1
ATOM 4183 C CA . HIS A 1 524 ? -20.812 -23.392 14.192 1.00 69.50 524 HIS A CA 1
ATOM 4184 C C . HIS A 1 524 ? -20.041 -22.198 14.775 1.00 69.50 524 HIS A C 1
ATOM 4186 O O . HIS A 1 524 ? -19.791 -21.212 14.078 1.00 69.50 524 HIS A O 1
ATOM 4192 N N . TYR A 1 525 ? -19.589 -22.298 16.031 1.00 69.38 525 TYR A N 1
ATOM 4193 C CA . TYR A 1 525 ? -18.709 -21.292 16.642 1.00 69.38 525 TYR A CA 1
ATOM 4194 C C . TYR A 1 525 ? -17.403 -21.133 15.883 1.00 69.38 525 TYR A C 1
ATOM 4196 O O . TYR A 1 525 ? -16.944 -20.011 15.641 1.00 69.38 525 TYR A O 1
ATOM 4204 N N . ARG A 1 526 ? -16.806 -22.262 15.506 1.00 76.75 526 ARG A N 1
ATOM 4205 C CA . ARG A 1 526 ? -15.581 -22.288 14.721 1.00 76.75 526 ARG A CA 1
ATOM 4206 C C . ARG A 1 526 ? -15.794 -21.596 13.377 1.00 76.75 526 ARG A C 1
ATOM 4208 O O . ARG A 1 526 ? -15.003 -20.723 13.038 1.00 76.75 526 ARG A O 1
ATOM 4215 N N . LEU A 1 527 ? -16.883 -21.889 12.670 1.00 76.19 527 LEU A N 1
ATOM 4216 C CA . LEU A 1 527 ? -17.226 -21.277 11.383 1.00 76.19 527 LEU A CA 1
ATOM 4217 C C . LEU A 1 527 ? -17.357 -19.749 11.480 1.00 76.19 527 LEU A C 1
ATOM 4219 O O . LEU A 1 527 ? -16.779 -19.015 10.678 1.00 76.19 527 LEU A O 1
ATOM 4223 N N . VAL A 1 528 ? -18.049 -19.263 12.511 1.00 71.31 528 VAL A N 1
ATOM 4224 C CA . VAL A 1 528 ? -18.210 -17.828 12.789 1.00 71.31 528 VAL A CA 1
ATOM 4225 C C . VAL A 1 528 ? -16.869 -17.146 13.057 1.00 71.31 528 VAL A C 1
ATOM 4227 O O . VAL A 1 528 ? -16.581 -16.083 12.498 1.00 71.31 528 VAL A O 1
ATOM 4230 N N . ARG A 1 529 ? -16.033 -17.756 13.903 1.00 75.06 529 ARG A N 1
ATOM 4231 C CA . ARG A 1 529 ? -14.694 -17.244 14.212 1.00 75.06 529 ARG A CA 1
ATOM 4232 C C . ARG A 1 529 ? -13.845 -17.152 12.947 1.00 75.06 529 ARG A C 1
ATOM 4234 O O . ARG A 1 529 ? -13.240 -16.111 12.712 1.00 75.06 529 ARG A O 1
ATOM 4241 N N . ILE A 1 530 ? -13.849 -18.207 12.134 1.00 77.56 530 ILE A N 1
ATOM 4242 C CA . ILE A 1 530 ? -13.103 -18.286 10.876 1.00 77.56 530 ILE A CA 1
ATOM 4243 C C . ILE A 1 530 ? -13.492 -17.134 9.949 1.00 77.56 530 ILE A C 1
ATOM 4245 O O . ILE A 1 530 ? -12.619 -16.381 9.526 1.00 77.56 530 ILE A O 1
ATOM 4249 N N . LEU A 1 531 ? -14.788 -16.936 9.689 1.00 74.00 531 LEU A N 1
ATOM 4250 C CA . LEU A 1 531 ? -15.249 -15.853 8.816 1.00 74.00 531 LEU A CA 1
ATOM 4251 C C . LEU A 1 531 ? -14.814 -14.474 9.310 1.00 74.00 531 LEU A C 1
ATOM 4253 O O . LEU A 1 531 ? -14.339 -13.655 8.525 1.00 74.00 531 LEU A O 1
ATOM 4257 N N . ASN A 1 532 ? -14.941 -14.228 10.614 1.00 71.44 532 ASN A N 1
ATOM 4258 C CA . ASN A 1 532 ? -14.530 -12.964 11.209 1.00 71.44 532 ASN A CA 1
ATOM 4259 C C . ASN A 1 532 ? -13.018 -12.728 11.056 1.00 71.44 532 ASN A C 1
ATOM 4261 O O . ASN A 1 532 ? -12.600 -11.628 10.700 1.00 71.44 532 ASN A O 1
ATOM 4265 N N . SER A 1 533 ? -12.196 -13.756 11.280 1.00 74.00 533 SER A N 1
ATOM 4266 C CA . SER A 1 533 ? -10.742 -13.672 11.110 1.00 74.00 533 SER A CA 1
ATOM 4267 C C . SER A 1 533 ? -10.358 -13.386 9.654 1.00 74.00 533 SER A C 1
ATOM 4269 O O . SER A 1 533 ? -9.556 -12.488 9.396 1.00 74.00 533 SER A O 1
ATOM 4271 N N . LEU A 1 534 ? -10.974 -14.079 8.691 1.00 74.69 534 LEU A N 1
ATOM 4272 C CA . LEU A 1 534 ? -10.692 -13.893 7.263 1.00 74.69 534 LEU A CA 1
ATOM 4273 C C . LEU A 1 5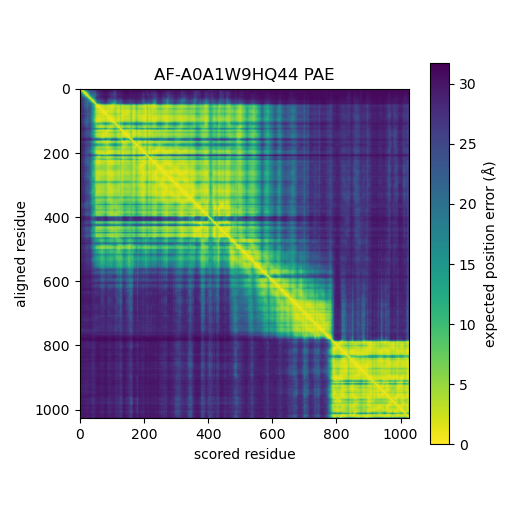34 ? -11.135 -12.515 6.744 1.00 74.69 534 LEU A C 1
ATOM 4275 O O . LEU A 1 534 ? -10.408 -11.883 5.973 1.00 74.69 534 LEU A O 1
ATOM 4279 N N . GLU A 1 535 ? -12.285 -12.014 7.194 1.00 71.00 535 GLU A N 1
ATOM 4280 C CA . GLU A 1 535 ? -12.757 -10.664 6.861 1.00 71.00 535 GLU A CA 1
ATOM 4281 C C . GLU A 1 535 ? -11.817 -9.591 7.432 1.00 71.00 535 GLU A C 1
ATOM 4283 O O . GLU A 1 535 ? -11.370 -8.702 6.705 1.00 71.00 535 GLU A O 1
ATOM 4288 N N . ASN A 1 536 ? -11.422 -9.712 8.705 1.00 65.75 536 ASN A N 1
ATOM 4289 C CA . ASN A 1 536 ? -10.514 -8.757 9.354 1.00 65.75 536 ASN A CA 1
ATOM 4290 C C . ASN A 1 536 ? -9.124 -8.709 8.696 1.00 65.75 536 ASN A C 1
ATOM 4292 O O . ASN A 1 536 ? -8.485 -7.651 8.669 1.00 65.75 536 ASN A O 1
ATOM 4296 N N . ALA A 1 537 ? -8.657 -9.833 8.148 1.00 65.06 537 ALA A N 1
ATOM 4297 C CA . ALA A 1 537 ? -7.404 -9.909 7.400 1.00 65.06 537 ALA A CA 1
ATOM 4298 C C . ALA A 1 537 ? -7.518 -9.400 5.944 1.00 65.06 537 ALA A C 1
ATOM 4300 O O . ALA A 1 537 ? -6.497 -9.260 5.264 1.00 65.06 537 ALA A O 1
ATOM 4301 N N . GLY A 1 538 ? -8.732 -9.083 5.469 1.00 68.25 538 GLY A N 1
ATOM 4302 C CA . GLY A 1 538 ? -9.001 -8.632 4.099 1.00 68.25 538 GLY A CA 1
ATOM 4303 C C . GLY A 1 538 ? -8.949 -9.757 3.063 1.00 68.25 538 GLY A C 1
ATOM 4304 O O . GLY A 1 538 ? -8.749 -9.492 1.877 1.00 68.25 538 GLY A O 1
ATOM 4305 N N . VAL A 1 539 ? -9.090 -11.009 3.508 1.00 69.81 539 VAL A N 1
ATOM 4306 C CA . VAL A 1 539 ? -8.864 -12.213 2.697 1.00 69.81 539 VAL A CA 1
ATOM 4307 C C . VAL A 1 539 ? -10.140 -13.021 2.444 1.00 69.81 539 VAL A C 1
ATOM 4309 O O . VAL A 1 539 ? -10.079 -14.079 1.828 1.00 69.81 539 VAL A O 1
ATOM 4312 N N . SER A 1 540 ? -11.307 -12.521 2.858 1.00 69.69 540 SER A N 1
ATOM 4313 C CA . SER A 1 540 ? -12.613 -13.152 2.609 1.00 69.69 540 SER A CA 1
ATOM 4314 C C . SER A 1 540 ? -12.889 -13.408 1.123 1.00 69.69 540 SER A C 1
ATOM 4316 O O . SER A 1 540 ? -13.452 -14.442 0.777 1.00 69.69 540 SER A O 1
ATOM 4318 N N . LYS A 1 541 ? -12.381 -12.546 0.227 1.00 70.00 541 LYS A N 1
ATOM 4319 C CA . LYS A 1 541 ? -12.438 -12.718 -1.241 1.00 70.00 541 LYS A CA 1
ATOM 4320 C C . LYS A 1 541 ? -11.671 -13.938 -1.780 1.00 70.00 541 LYS A C 1
ATOM 4322 O O . LYS A 1 541 ? -11.746 -14.217 -2.976 1.00 70.00 541 LYS A O 1
ATOM 4327 N N . LEU A 1 542 ? -10.892 -14.629 -0.945 1.00 69.06 542 LEU A N 1
ATOM 4328 C CA . LEU A 1 542 ? -10.238 -15.887 -1.318 1.00 69.06 542 LEU A CA 1
ATOM 4329 C C . LEU A 1 542 ? -11.221 -17.070 -1.294 1.00 69.06 542 LEU A C 1
ATOM 4331 O O . LEU A 1 542 ? -10.959 -18.073 -1.955 1.00 69.06 542 LEU A O 1
ATOM 4335 N N . ILE A 1 543 ? -12.348 -16.943 -0.582 1.00 72.62 543 ILE A N 1
ATOM 4336 C CA . ILE A 1 543 ? -13.446 -17.918 -0.565 1.00 72.62 543 ILE A CA 1
ATOM 4337 C C . ILE A 1 543 ? -14.442 -17.568 -1.679 1.00 72.62 543 ILE A C 1
ATOM 4339 O O . ILE A 1 543 ? -14.637 -16.394 -2.000 1.00 72.62 543 ILE A O 1
ATOM 4343 N N . SER A 1 544 ? -15.061 -18.579 -2.295 1.00 71.56 544 SER A N 1
ATOM 4344 C CA . SER A 1 544 ? -16.104 -18.351 -3.297 1.00 71.56 544 SER A CA 1
ATOM 4345 C C . SER A 1 544 ? -17.348 -17.704 -2.679 1.00 71.56 544 SER A C 1
ATOM 4347 O O . SER A 1 544 ? -17.710 -17.948 -1.526 1.00 71.56 544 SER A O 1
ATOM 4349 N N . GLU A 1 545 ? -18.026 -16.883 -3.475 1.00 72.12 545 GLU A N 1
ATOM 4350 C CA . GLU A 1 545 ? -19.242 -16.190 -3.050 1.00 72.12 545 GLU A CA 1
ATOM 4351 C C . GLU A 1 545 ? -20.369 -17.180 -2.704 1.00 72.12 545 GLU A C 1
ATOM 4353 O O . GLU A 1 545 ? -21.086 -16.982 -1.728 1.00 72.12 545 GLU A O 1
ATOM 4358 N N . ASP A 1 546 ? -20.462 -18.306 -3.418 1.00 73.00 546 ASP A N 1
ATOM 4359 C CA . ASP A 1 546 ? -21.455 -19.361 -3.167 1.00 73.00 546 ASP A CA 1
ATOM 4360 C C . ASP A 1 546 ? -21.290 -20.034 -1.797 1.00 73.00 546 ASP A C 1
ATOM 4362 O O . ASP A 1 546 ? -22.272 -20.260 -1.079 1.00 73.00 546 ASP A O 1
ATOM 4366 N N . VAL A 1 547 ? -20.046 -20.326 -1.404 1.00 72.19 547 VAL A N 1
ATOM 4367 C CA . VAL A 1 547 ? -19.735 -20.913 -0.092 1.00 72.19 547 VAL A CA 1
ATOM 4368 C C . VAL A 1 547 ? -20.058 -19.904 0.996 1.00 72.19 547 VAL A C 1
ATOM 4370 O O . VAL A 1 547 ? -20.736 -20.242 1.962 1.00 72.19 547 VAL A O 1
ATOM 4373 N N . LEU A 1 548 ? -19.654 -18.647 0.807 1.00 69.31 548 LEU A N 1
ATOM 4374 C CA . LEU A 1 548 ? -19.950 -17.559 1.734 1.00 69.31 548 LEU A CA 1
ATOM 4375 C C . LEU A 1 548 ? -21.466 -17.396 1.943 1.00 69.31 548 LEU A C 1
ATOM 4377 O O . LEU A 1 548 ? -21.935 -17.370 3.080 1.00 69.31 548 LEU A O 1
ATOM 4381 N N . ASN A 1 549 ? -22.241 -17.388 0.858 1.00 72.06 549 ASN A N 1
ATOM 4382 C CA . ASN A 1 549 ? -23.703 -17.317 0.889 1.00 72.06 549 ASN A CA 1
ATOM 4383 C C . ASN A 1 549 ? -24.330 -18.524 1.603 1.00 72.06 549 ASN A C 1
ATOM 4385 O O . ASN A 1 549 ? -25.284 -18.372 2.371 1.00 72.06 549 ASN A O 1
ATOM 4389 N N . SER A 1 550 ? -23.776 -19.721 1.400 1.00 73.38 550 SER A N 1
ATOM 4390 C CA . SER A 1 550 ? -24.225 -20.945 2.074 1.00 73.38 550 SER A CA 1
ATOM 4391 C C . SER A 1 550 ? -23.946 -20.912 3.578 1.00 73.38 550 SER A C 1
ATOM 4393 O O . SER A 1 550 ? -24.818 -21.293 4.366 1.00 73.38 550 SER A O 1
ATOM 4395 N N . VAL A 1 551 ? -22.782 -20.391 3.991 1.00 69.75 551 VAL A N 1
ATOM 4396 C CA . VAL A 1 551 ? -22.461 -20.163 5.408 1.00 69.75 551 VAL A CA 1
ATOM 4397 C C . VAL A 1 551 ? -23.472 -19.205 6.035 1.00 69.75 551 VAL A C 1
ATOM 4399 O O . VAL A 1 551 ? -24.051 -19.521 7.074 1.00 69.75 551 VAL A O 1
ATOM 4402 N N . ILE A 1 552 ? -23.719 -18.061 5.390 1.00 68.75 552 ILE A N 1
ATOM 4403 C CA . ILE A 1 552 ? -24.646 -17.032 5.882 1.00 68.75 552 ILE A CA 1
ATOM 4404 C C . ILE A 1 552 ? -26.038 -17.630 6.087 1.00 68.75 552 ILE A C 1
ATOM 4406 O O . ILE A 1 552 ? -26.611 -17.509 7.167 1.00 68.75 552 ILE A O 1
ATOM 4410 N N . LYS A 1 553 ? -26.549 -18.357 5.089 1.00 73.44 553 LYS A N 1
ATOM 4411 C CA . LYS A 1 553 ? -27.858 -19.014 5.165 1.00 73.44 553 LYS A CA 1
ATOM 4412 C C . LYS A 1 553 ? -27.949 -20.004 6.332 1.00 73.44 553 LYS A C 1
ATOM 4414 O O . LYS A 1 553 ? -28.976 -20.054 7.009 1.00 73.44 553 LYS A O 1
ATOM 4419 N N . ASN A 1 554 ? -26.903 -20.797 6.570 1.00 73.12 554 ASN A N 1
ATOM 4420 C CA . ASN A 1 554 ? -26.876 -21.766 7.667 1.00 73.12 554 ASN A CA 1
ATOM 4421 C C . ASN A 1 554 ? -26.860 -21.074 9.041 1.00 73.12 554 ASN A C 1
ATOM 4423 O O . ASN A 1 554 ? -27.641 -21.448 9.921 1.00 73.12 554 ASN A O 1
ATOM 4427 N N . ILE A 1 555 ? -26.052 -20.016 9.186 1.00 67.81 555 ILE A N 1
ATOM 4428 C CA . ILE A 1 555 ? -26.051 -19.141 10.365 1.00 67.81 555 ILE A CA 1
ATOM 4429 C C . ILE A 1 555 ? -27.463 -18.610 10.611 1.00 67.81 555 ILE A C 1
ATOM 4431 O O . ILE A 1 555 ? -28.028 -18.904 11.662 1.00 67.81 555 ILE A O 1
ATOM 4435 N N . SER A 1 556 ? -28.100 -17.963 9.634 1.00 68.50 556 SER A N 1
ATOM 4436 C CA . SER A 1 556 ? -29.467 -17.435 9.769 1.00 68.50 556 SER A CA 1
ATOM 4437 C C . SER A 1 556 ? -30.486 -18.485 10.240 1.00 68.50 556 SER A C 1
ATOM 4439 O O . SER A 1 556 ? -31.283 -18.221 11.146 1.00 68.50 556 SER A O 1
ATOM 4441 N N . ILE A 1 557 ? -30.449 -19.707 9.690 1.00 73.19 557 ILE A N 1
ATOM 4442 C CA . ILE A 1 557 ? -31.336 -20.810 10.109 1.00 73.19 557 ILE A CA 1
ATOM 4443 C C . ILE A 1 557 ? -31.095 -21.180 11.576 1.00 73.19 557 ILE A C 1
ATOM 4445 O O . ILE A 1 557 ? -32.051 -21.320 12.348 1.00 73.19 557 ILE A O 1
ATOM 4449 N N . ARG A 1 558 ? -29.830 -21.331 11.980 1.00 69.75 558 ARG A N 1
ATOM 4450 C CA . ARG A 1 558 ? -29.479 -21.703 13.353 1.00 69.75 558 ARG A CA 1
ATOM 4451 C C . ARG A 1 558 ? -29.846 -20.603 14.344 1.00 69.75 558 ARG A C 1
ATOM 4453 O O . ARG A 1 558 ? -30.374 -20.895 15.419 1.00 69.75 558 ARG A O 1
ATOM 4460 N N . LEU A 1 559 ? -29.655 -19.343 13.959 1.00 66.94 559 LEU A N 1
ATOM 4461 C CA . LEU A 1 559 ? -30.056 -18.195 14.763 1.00 66.94 559 LEU A CA 1
ATOM 4462 C C . LEU A 1 559 ? -31.576 -18.150 14.969 1.00 66.94 559 LEU A C 1
ATOM 4464 O O . LEU A 1 559 ? -32.041 -17.950 16.093 1.00 66.94 559 LEU A O 1
ATOM 4468 N N . ALA A 1 560 ? -32.360 -18.430 13.926 1.00 71.12 560 ALA A N 1
ATOM 4469 C CA . ALA A 1 560 ? -33.817 -18.502 14.021 1.00 71.12 560 ALA A CA 1
ATOM 4470 C C . ALA A 1 560 ? -34.313 -19.622 14.961 1.00 71.12 560 ALA A C 1
ATOM 4472 O O . ALA A 1 560 ? -35.353 -19.461 15.606 1.00 71.12 560 ALA A O 1
ATOM 4473 N N . GLN A 1 561 ? -33.584 -20.740 15.067 1.00 71.50 561 GLN A N 1
ATOM 4474 C CA . GLN A 1 561 ? -33.877 -21.818 16.023 1.00 71.50 561 GLN A CA 1
ATOM 4475 C C . GLN A 1 561 ? -33.581 -21.390 17.467 1.00 71.50 561 GLN A C 1
ATOM 4477 O O . GLN A 1 561 ? -34.444 -21.517 18.335 1.00 71.50 561 GLN A O 1
ATOM 4482 N N . LEU A 1 562 ? -32.392 -20.832 17.716 1.00 66.12 562 LEU A N 1
ATOM 4483 C CA . LEU A 1 562 ? -31.958 -20.395 19.050 1.00 66.12 562 LEU A CA 1
ATOM 4484 C C . LEU A 1 562 ? -32.817 -19.242 19.603 1.00 66.12 562 LEU A C 1
ATOM 4486 O O . LEU A 1 562 ? -33.068 -19.180 20.807 1.00 66.12 562 LEU A O 1
ATOM 4490 N N . ARG A 1 563 ? -33.366 -18.385 18.728 1.00 67.38 563 ARG A N 1
ATOM 4491 C CA . ARG A 1 563 ? -34.325 -17.316 19.079 1.00 67.38 563 ARG A CA 1
ATOM 4492 C C . ARG A 1 563 ? -35.607 -17.829 19.754 1.00 67.38 563 ARG A C 1
ATOM 4494 O O . ARG A 1 563 ? -36.301 -17.053 20.408 1.00 67.38 563 ARG A O 1
ATOM 4501 N N . LYS A 1 564 ? -35.953 -19.110 19.584 1.00 75.12 564 LYS A N 1
ATOM 4502 C CA . LYS A 1 564 ? -37.169 -19.721 20.149 1.00 75.12 564 LYS A CA 1
ATOM 4503 C C . LYS A 1 564 ? -36.946 -20.398 21.509 1.00 75.12 564 LYS A C 1
ATOM 4505 O O . LYS A 1 564 ? -37.918 -20.898 22.068 1.00 75.12 564 LYS A O 1
ATOM 4510 N N . SER A 1 565 ? -35.719 -20.427 22.043 1.00 74.44 565 SER A N 1
ATOM 4511 C CA . SER A 1 565 ? -35.433 -21.124 23.309 1.00 74.44 565 SER A CA 1
ATOM 4512 C C . SER A 1 565 ? -36.072 -20.430 24.519 1.00 74.44 565 SER A C 1
ATOM 4514 O O . SER A 1 565 ? -36.037 -19.203 24.650 1.00 74.44 565 SER A O 1
ATOM 4516 N N . SER A 1 566 ? -36.641 -21.218 25.434 1.00 74.06 566 SER A N 1
ATOM 4517 C CA . SER A 1 566 ? -37.149 -20.763 26.733 1.00 74.06 566 SER A CA 1
ATOM 4518 C C . SER A 1 566 ? -36.066 -20.692 27.814 1.00 74.06 566 SER A C 1
ATOM 4520 O O . SER A 1 566 ? -36.265 -19.988 28.799 1.00 74.06 566 SER A O 1
ATOM 4522 N N . GLU A 1 567 ? -34.908 -21.325 27.621 1.00 80.12 567 GLU A N 1
ATOM 4523 C CA . GLU A 1 567 ? -33.841 -21.431 28.626 1.00 80.12 567 GLU A CA 1
ATOM 4524 C C . GLU A 1 567 ? -32.892 -20.220 28.614 1.00 80.12 567 GLU A C 1
ATOM 4526 O O . GLU A 1 567 ? -32.356 -19.836 27.574 1.00 80.12 567 GLU A O 1
ATOM 4531 N N . ASP A 1 568 ? -32.646 -19.612 29.780 1.00 74.94 568 ASP A N 1
ATOM 4532 C CA . ASP A 1 568 ? -31.804 -18.407 29.899 1.00 74.94 568 ASP A CA 1
ATOM 4533 C C . ASP A 1 568 ? -30.336 -18.659 29.496 1.00 74.94 568 ASP A C 1
ATOM 4535 O O . ASP A 1 568 ? -29.680 -17.754 28.972 1.00 74.94 568 ASP A O 1
ATOM 4539 N N . SER A 1 569 ? -29.816 -19.878 29.693 1.00 75.88 569 SER A N 1
ATOM 4540 C CA . SER A 1 569 ? -28.459 -20.271 29.281 1.00 75.88 569 SER A CA 1
ATOM 4541 C C . SER A 1 569 ? -28.282 -20.242 27.765 1.00 75.88 569 SER A C 1
ATOM 4543 O O . SER A 1 569 ? -27.274 -19.734 27.272 1.00 75.88 569 SER A O 1
ATOM 4545 N N . ASP A 1 570 ? -29.279 -20.730 27.031 1.00 71.31 570 ASP A N 1
ATOM 4546 C CA . ASP A 1 570 ? -29.255 -20.806 25.571 1.00 71.31 570 ASP A CA 1
ATOM 4547 C C . ASP A 1 570 ? -29.387 -19.418 24.954 1.00 71.31 570 ASP A C 1
ATOM 4549 O O . ASP A 1 570 ? -28.704 -19.091 23.985 1.00 71.31 570 ASP A O 1
ATOM 4553 N N . VAL A 1 571 ? -30.221 -18.561 25.550 1.00 72.56 571 VAL A N 1
ATOM 4554 C CA . VAL A 1 571 ? -30.364 -17.169 25.111 1.00 72.56 571 VAL A CA 1
ATOM 4555 C C . VAL A 1 571 ? -29.082 -16.384 25.382 1.00 72.56 571 VAL A C 1
ATOM 4557 O O . VAL A 1 571 ? -28.634 -15.629 24.520 1.00 72.56 571 VAL A O 1
ATOM 4560 N N . LEU A 1 572 ? -28.443 -16.579 26.539 1.00 73.19 572 LEU A N 1
ATOM 4561 C CA . LEU A 1 572 ? -27.157 -15.947 26.841 1.00 73.19 572 LEU A CA 1
ATOM 4562 C C . LEU A 1 572 ? -26.074 -16.390 25.849 1.00 73.19 572 LEU A C 1
ATOM 4564 O O . LEU A 1 572 ? -25.285 -15.576 25.362 1.00 73.19 572 LEU A O 1
ATOM 4568 N N . LYS A 1 573 ? -26.060 -17.685 25.529 1.00 71.62 573 LYS A N 1
ATOM 4569 C CA . LYS A 1 573 ? -25.168 -18.284 24.541 1.00 71.62 573 LYS A CA 1
ATOM 4570 C C . LYS A 1 573 ? -25.433 -17.710 23.142 1.00 71.62 573 LYS A C 1
ATOM 4572 O O . LYS A 1 573 ? -24.490 -17.270 22.486 1.00 71.62 573 LYS A O 1
ATOM 4577 N N . TYR A 1 574 ? -26.696 -17.568 22.738 1.00 72.69 574 TYR A N 1
ATOM 4578 C CA . TYR A 1 574 ? -27.113 -16.903 21.498 1.00 72.69 574 TYR A CA 1
ATOM 4579 C C . TYR A 1 574 ? -26.608 -15.457 21.406 1.00 72.69 574 TYR A C 1
ATOM 4581 O O . TYR A 1 574 ? -25.947 -15.106 20.431 1.00 72.69 574 TYR A O 1
ATOM 4589 N N . ILE A 1 575 ? -26.832 -14.635 22.438 1.00 70.38 575 ILE A N 1
ATOM 4590 C CA . ILE A 1 575 ? -26.385 -13.230 22.478 1.00 70.38 575 ILE A CA 1
ATOM 4591 C C . ILE A 1 575 ? -24.870 -13.127 22.248 1.00 70.38 575 ILE A C 1
ATOM 4593 O O . ILE A 1 575 ? -24.421 -12.351 21.403 1.00 70.38 575 ILE A O 1
ATOM 4597 N N . LYS A 1 576 ? -24.085 -13.969 22.933 1.00 69.81 576 LYS A N 1
ATOM 4598 C CA . LYS A 1 576 ? -22.617 -13.998 22.813 1.00 69.81 576 LYS A CA 1
ATOM 4599 C C . LYS A 1 576 ? -22.116 -14.487 21.453 1.00 69.81 576 LYS A C 1
ATOM 4601 O O . LYS A 1 576 ? -21.006 -14.134 21.064 1.00 69.81 576 LYS A O 1
ATOM 4606 N N . THR A 1 577 ? -22.915 -15.288 20.753 1.00 66.81 577 THR A N 1
ATOM 4607 C CA . THR A 1 577 ? -22.589 -15.841 19.427 1.00 66.81 577 THR A CA 1
ATOM 4608 C C . THR A 1 577 ? -22.895 -14.841 18.319 1.00 66.81 577 THR A C 1
ATOM 4610 O O . THR A 1 577 ? -22.100 -14.658 17.403 1.00 66.81 577 THR A O 1
ATOM 4613 N N . VAL A 1 578 ? -24.043 -14.168 18.424 1.00 64.81 578 VAL A N 1
ATOM 4614 C CA . VAL A 1 578 ? -24.588 -13.286 17.386 1.00 64.81 578 VAL A CA 1
ATOM 4615 C C . VAL A 1 578 ? -24.015 -11.874 17.457 1.00 64.81 578 VAL A C 1
ATOM 4617 O O . VAL A 1 578 ? -23.751 -11.271 16.416 1.00 64.81 578 VAL A O 1
ATOM 4620 N N . GLY A 1 579 ? -23.766 -11.357 18.665 1.00 65.62 579 GLY A N 1
ATOM 4621 C CA . GLY A 1 579 ? -23.229 -10.007 18.874 1.00 65.62 579 GLY A CA 1
ATOM 4622 C C . GLY A 1 579 ? -21.964 -9.701 18.048 1.00 65.62 579 GLY A C 1
ATOM 4623 O O . GLY A 1 579 ? -21.935 -8.688 17.346 1.00 65.62 579 GLY A O 1
ATOM 4624 N N . PRO A 1 580 ? -20.939 -10.579 18.037 1.00 60.16 580 PRO A N 1
ATOM 4625 C CA . PRO A 1 580 ? -19.731 -10.377 17.233 1.00 60.16 580 PRO A CA 1
ATOM 4626 C C . PRO A 1 580 ? -19.955 -10.373 15.710 1.00 60.16 580 PRO A C 1
ATOM 4628 O O . PRO A 1 580 ? -19.254 -9.649 15.006 1.00 60.16 580 PRO A O 1
ATOM 4631 N N . ILE A 1 581 ? -20.924 -11.145 15.202 1.00 57.59 581 ILE A N 1
ATOM 4632 C CA . ILE A 1 581 ? -21.222 -11.278 13.761 1.00 57.59 581 ILE A CA 1
ATOM 4633 C C . ILE A 1 581 ? -21.915 -10.017 13.238 1.00 57.59 581 ILE A C 1
ATOM 4635 O O . ILE A 1 581 ? -21.565 -9.486 12.183 1.00 57.59 581 ILE A O 1
ATOM 4639 N N . LEU A 1 582 ? -22.886 -9.499 13.995 1.00 56.94 582 LEU A N 1
ATOM 4640 C CA . LEU A 1 582 ? -23.724 -8.385 13.550 1.00 56.94 582 LEU A CA 1
ATOM 4641 C C . LEU A 1 582 ? -22.970 -7.059 13.450 1.00 56.94 582 LEU A C 1
ATOM 4643 O O . LEU A 1 582 ? -23.304 -6.235 12.597 1.00 56.94 582 LEU A O 1
ATOM 4647 N N . LYS A 1 583 ? -21.904 -6.878 14.236 1.00 52.53 583 LYS A N 1
ATOM 4648 C CA . LYS A 1 583 ? -21.033 -5.696 14.168 1.00 52.53 583 LYS A CA 1
ATOM 4649 C C . LYS A 1 583 ? -20.349 -5.527 12.799 1.00 52.53 583 LYS A C 1
ATOM 4651 O O . LYS A 1 583 ? -20.066 -4.398 12.410 1.00 52.53 583 LYS A O 1
ATOM 4656 N N . ASN A 1 584 ? -20.147 -6.624 12.062 1.00 49.78 584 ASN A N 1
ATOM 4657 C CA . ASN A 1 584 ? -19.503 -6.654 10.740 1.00 49.78 584 ASN A CA 1
ATOM 4658 C C . ASN A 1 584 ? -20.501 -6.910 9.584 1.00 49.78 584 ASN A C 1
ATOM 4660 O O . ASN A 1 584 ? -20.104 -7.044 8.430 1.00 49.78 584 ASN A O 1
ATOM 4664 N N . SER A 1 585 ? -21.809 -6.947 9.870 1.00 46.25 585 SER A N 1
ATOM 4665 C CA . SER A 1 585 ? -22.867 -7.401 8.945 1.00 46.25 585 SER A CA 1
ATOM 4666 C C . SER A 1 585 ? -23.109 -6.538 7.699 1.00 46.25 585 SER A C 1
ATOM 4668 O O . SER A 1 585 ? -23.834 -6.975 6.804 1.00 46.25 585 SER A O 1
ATOM 4670 N N . LYS A 1 586 ? -22.481 -5.356 7.572 1.00 45.81 586 LYS A N 1
ATOM 4671 C CA . LYS A 1 586 ? -22.595 -4.532 6.351 1.00 45.81 586 LYS A CA 1
ATOM 4672 C C . LYS A 1 586 ? -22.085 -5.258 5.096 1.00 45.81 586 LYS A C 1
ATOM 4674 O O . LYS A 1 586 ? -22.557 -4.937 4.010 1.00 45.81 586 LYS A O 1
ATOM 4679 N N . THR A 1 587 ? -21.181 -6.233 5.227 1.00 45.94 587 THR A N 1
ATOM 4680 C CA . THR A 1 587 ? -20.648 -7.001 4.085 1.00 45.94 587 THR A CA 1
ATOM 4681 C C . THR A 1 587 ? -21.537 -8.191 3.684 1.00 45.94 587 THR A C 1
ATOM 4683 O O . THR A 1 587 ? -21.472 -8.631 2.544 1.00 45.94 587 THR A O 1
ATOM 4686 N N . PHE A 1 588 ? -22.406 -8.690 4.573 1.00 46.06 588 PHE A N 1
ATOM 4687 C CA . PHE A 1 588 ? -23.138 -9.957 4.373 1.00 46.06 588 PHE A CA 1
ATOM 4688 C C . PHE A 1 588 ? -24.644 -9.800 4.106 1.00 46.06 588 PHE A C 1
ATOM 4690 O O . PHE A 1 588 ? -25.364 -10.792 4.049 1.00 46.06 588 PHE A O 1
ATOM 4697 N N . GLY A 1 589 ? -25.144 -8.569 3.954 1.00 45.91 589 GLY A N 1
ATOM 4698 C CA . GLY A 1 589 ? -26.531 -8.319 3.533 1.00 45.91 589 GLY A CA 1
ATOM 4699 C C . GLY A 1 589 ? -27.616 -8.732 4.538 1.00 45.91 589 GLY A C 1
ATOM 4700 O O . GLY A 1 589 ? -28.784 -8.825 4.169 1.00 45.91 589 GLY A O 1
ATOM 4701 N N . LEU A 1 590 ? -27.263 -8.971 5.803 1.00 48.53 590 LEU A N 1
ATOM 4702 C CA . LEU A 1 590 ? -28.210 -9.417 6.824 1.00 48.53 590 LEU A CA 1
ATOM 4703 C C . LEU A 1 590 ? -29.066 -8.243 7.336 1.00 48.53 590 LEU A C 1
ATOM 4705 O O . LEU A 1 590 ? -28.585 -7.366 8.053 1.00 48.53 590 LEU A O 1
ATOM 4709 N N . THR A 1 591 ? -30.370 -8.272 7.056 1.00 50.88 591 THR A N 1
ATOM 4710 C CA . THR A 1 591 ? -31.422 -7.452 7.703 1.00 50.88 591 THR A CA 1
ATOM 4711 C C . THR A 1 591 ? -31.579 -7.733 9.210 1.00 50.88 591 THR A C 1
ATOM 4713 O O . THR A 1 591 ? -32.351 -7.077 9.905 1.00 50.88 591 THR A O 1
ATOM 4716 N N . GLU A 1 592 ? -30.818 -8.691 9.739 1.00 54.97 592 GLU A N 1
ATOM 4717 C CA . GLU A 1 592 ? -30.947 -9.276 11.076 1.00 54.97 592 GLU A CA 1
ATOM 4718 C C . GLU A 1 592 ? -30.462 -8.363 12.216 1.00 54.97 592 GLU A C 1
ATOM 4720 O O . GLU A 1 592 ? -30.845 -8.569 13.367 1.00 54.97 592 GLU A O 1
ATOM 4725 N N . GLY A 1 593 ? -29.674 -7.319 11.929 1.00 56.78 593 GLY A N 1
ATOM 4726 C CA . GLY A 1 593 ? -29.163 -6.401 12.957 1.00 56.78 593 GLY A CA 1
ATOM 4727 C C . GLY A 1 593 ? -30.267 -5.674 13.736 1.00 56.78 593 GLY A C 1
ATOM 4728 O O . GLY A 1 593 ? -30.221 -5.600 14.964 1.00 56.78 593 GLY A O 1
ATOM 4729 N N . GLN A 1 594 ? -31.301 -5.190 13.040 1.00 60.09 594 GLN A N 1
ATOM 4730 C CA . GLN A 1 594 ? -32.453 -4.540 13.679 1.00 60.09 594 GLN A CA 1
ATOM 4731 C C . GLN A 1 594 ? -33.341 -5.546 14.421 1.00 60.09 594 GLN A C 1
ATOM 4733 O O . GLN A 1 594 ? -33.818 -5.258 15.518 1.00 60.09 594 GLN A O 1
ATOM 4738 N N . GLU A 1 595 ? -33.526 -6.745 13.868 1.00 62.38 595 GLU A N 1
ATOM 4739 C CA . GLU A 1 595 ? -34.298 -7.803 14.524 1.00 62.38 595 GLU A CA 1
ATOM 4740 C C . GLU A 1 595 ? -33.629 -8.326 15.799 1.00 62.38 595 GLU A C 1
ATOM 4742 O O . GLU A 1 595 ? -34.316 -8.667 16.766 1.00 62.38 595 GLU A O 1
ATOM 4747 N N . PHE A 1 596 ? -32.296 -8.380 15.820 1.00 67.44 596 PHE A N 1
ATOM 4748 C CA . PHE A 1 596 ? -31.530 -8.746 17.004 1.00 67.44 596 PHE A CA 1
ATOM 4749 C C . PHE A 1 596 ? -31.670 -7.694 18.103 1.00 67.44 596 PHE A C 1
ATOM 4751 O O . PHE A 1 596 ? -31.926 -8.061 19.246 1.00 67.44 596 PHE A O 1
ATOM 4758 N N . ILE A 1 597 ? -31.607 -6.401 17.765 1.00 66.62 597 ILE A N 1
ATOM 4759 C CA . ILE A 1 597 ? -31.863 -5.314 18.725 1.00 66.62 597 ILE A CA 1
ATOM 4760 C C . ILE A 1 597 ? -33.274 -5.450 19.317 1.00 66.62 597 ILE A C 1
ATOM 4762 O O . ILE A 1 597 ? -33.419 -5.498 20.537 1.00 66.62 597 ILE A O 1
ATOM 4766 N N . GLN A 1 598 ? -34.299 -5.643 18.481 1.00 71.94 598 GLN A N 1
ATOM 4767 C CA . GLN A 1 598 ? -35.675 -5.884 18.943 1.00 71.94 598 GLN A CA 1
ATOM 4768 C C . GLN A 1 598 ? -35.798 -7.144 19.819 1.00 71.94 598 GLN A C 1
ATOM 4770 O O . GLN A 1 598 ? -36.638 -7.223 20.718 1.00 71.94 598 GLN A O 1
ATOM 4775 N N . TYR A 1 599 ? -34.976 -8.165 19.571 1.00 72.88 599 TYR A N 1
ATOM 4776 C CA . TYR A 1 599 ? -34.938 -9.372 20.392 1.00 72.88 599 TYR A CA 1
ATOM 4777 C C . TYR A 1 599 ? -34.278 -9.132 21.760 1.00 72.88 599 TYR A C 1
ATOM 4779 O O . TYR A 1 599 ? -34.825 -9.572 22.774 1.00 72.88 599 TYR A O 1
ATOM 4787 N N . LEU A 1 600 ? -33.170 -8.380 21.815 1.00 70.50 600 LEU A N 1
ATOM 4788 C CA . LEU A 1 600 ? -32.547 -7.934 23.070 1.00 70.50 600 LEU A CA 1
ATOM 4789 C C . LEU A 1 600 ? -33.530 -7.114 23.916 1.00 70.50 600 LEU A C 1
ATOM 4791 O O . LEU A 1 600 ? -33.624 -7.312 25.129 1.00 70.50 600 LEU A O 1
ATOM 4795 N N . GLU A 1 601 ? -34.319 -6.250 23.272 1.00 71.25 601 GLU A N 1
ATOM 4796 C CA . GLU A 1 601 ? -35.387 -5.502 23.932 1.00 71.25 601 GLU A CA 1
ATOM 4797 C C . GLU A 1 601 ? -36.418 -6.447 24.564 1.00 71.25 601 GLU A C 1
ATOM 4799 O O . GLU A 1 601 ? -36.717 -6.308 25.750 1.00 71.25 601 GLU A O 1
ATOM 4804 N N . ARG A 1 602 ? -36.921 -7.458 23.840 1.00 76.19 602 ARG A N 1
ATOM 4805 C CA . ARG A 1 602 ? -37.887 -8.433 24.395 1.00 76.19 602 ARG A CA 1
ATOM 4806 C C . ARG A 1 602 ? -37.346 -9.181 25.611 1.00 76.19 602 ARG A C 1
ATOM 4808 O O . ARG A 1 602 ? -38.087 -9.383 26.570 1.00 76.19 602 ARG A O 1
ATOM 4815 N N . ILE A 1 603 ? -36.069 -9.561 25.598 1.00 74.31 603 ILE A N 1
ATOM 4816 C CA . ILE A 1 603 ? -35.419 -10.242 26.728 1.00 74.31 603 ILE A CA 1
ATOM 4817 C C . ILE A 1 603 ? -35.444 -9.362 27.978 1.00 74.31 603 ILE A C 1
ATOM 4819 O O . ILE A 1 603 ? -35.765 -9.840 29.065 1.00 74.31 603 ILE A O 1
ATOM 4823 N N . ILE A 1 604 ? -35.166 -8.068 27.821 1.00 67.31 604 ILE A N 1
ATOM 4824 C CA . ILE A 1 604 ? -35.098 -7.128 28.943 1.00 67.31 604 ILE A CA 1
ATOM 4825 C C . ILE A 1 604 ? -36.468 -6.833 29.562 1.00 67.31 604 ILE A C 1
ATOM 4827 O O . ILE A 1 604 ? -36.522 -6.574 30.768 1.00 67.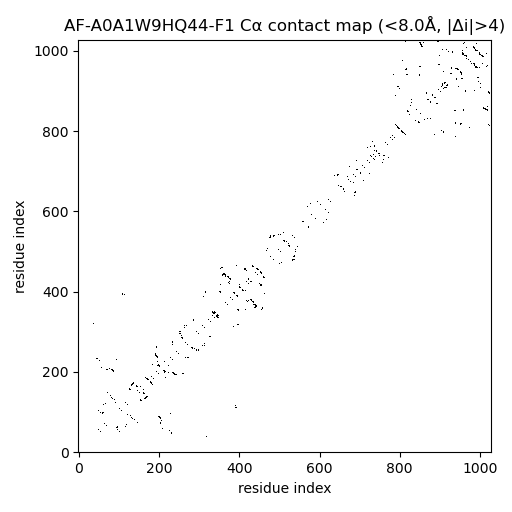31 604 ILE A O 1
ATOM 4831 N N . HIS A 1 605 ? -37.553 -6.932 28.787 1.00 69.06 605 HIS A N 1
ATOM 4832 C CA . HIS A 1 605 ? -38.927 -6.757 29.282 1.00 69.06 605 HIS A CA 1
ATOM 4833 C C . HIS A 1 605 ? -39.556 -8.059 29.805 1.00 69.06 605 HIS A C 1
ATOM 4835 O O . HIS A 1 605 ? -40.352 -8.017 30.738 1.00 69.06 605 HIS A O 1
ATOM 4841 N N . GLY A 1 606 ? -39.244 -9.207 29.195 1.00 68.62 606 GLY A N 1
ATOM 4842 C CA . GLY A 1 606 ? -39.986 -10.455 29.408 1.00 68.62 606 GLY A CA 1
ATOM 4843 C C . GLY A 1 606 ? -39.351 -11.457 30.373 1.00 68.62 606 GLY A C 1
ATOM 4844 O O . GLY A 1 606 ? -40.032 -12.385 30.803 1.00 68.62 606 GLY A O 1
ATOM 4845 N N . ARG A 1 607 ? -38.063 -11.313 30.712 1.00 76.38 607 ARG A N 1
ATOM 4846 C CA . ARG A 1 607 ? -37.327 -12.291 31.536 1.00 76.38 607 ARG A CA 1
ATOM 4847 C C . ARG A 1 607 ? -36.853 -11.681 32.852 1.00 76.38 607 ARG A C 1
ATOM 4849 O O . ARG A 1 607 ? -36.511 -10.507 32.904 1.00 76.38 607 ARG A O 1
ATOM 4856 N N . LYS A 1 608 ? -36.825 -12.486 33.924 1.00 71.38 608 LYS A N 1
ATOM 4857 C CA . LYS A 1 608 ? -36.470 -12.043 35.291 1.00 71.38 608 LYS A CA 1
ATOM 4858 C C . LYS A 1 608 ? -34.982 -12.213 35.648 1.00 71.38 608 LYS A C 1
ATOM 4860 O O . LYS A 1 608 ? -34.534 -11.639 36.635 1.00 71.38 608 LYS A O 1
ATOM 4865 N N . GLY A 1 609 ? -34.207 -12.978 34.874 1.00 78.38 609 GLY A N 1
ATOM 4866 C CA . GLY A 1 609 ? -32.801 -13.277 35.171 1.00 78.38 609 GLY A CA 1
ATOM 4867 C C . GLY A 1 609 ? -31.864 -12.075 34.991 1.00 78.38 609 GLY A C 1
ATOM 4868 O O . GLY A 1 609 ? -31.627 -11.626 33.869 1.00 78.38 609 GLY A O 1
ATOM 4869 N N . LEU A 1 610 ? -31.269 -11.581 36.084 1.00 74.38 610 LEU A N 1
ATOM 4870 C CA . LEU A 1 610 ? -30.406 -10.391 36.065 1.00 74.38 610 LEU A CA 1
ATOM 4871 C C . LEU A 1 610 ? -29.159 -10.563 35.177 1.00 74.38 610 LEU A C 1
ATOM 4873 O O . LEU A 1 610 ? -28.814 -9.638 34.453 1.00 74.38 610 LEU A O 1
ATOM 4877 N N . ASN A 1 611 ? -28.513 -11.735 35.169 1.00 74.94 611 ASN A N 1
ATOM 4878 C CA . ASN A 1 611 ? -27.334 -11.992 34.321 1.00 74.94 611 ASN A CA 1
ATOM 4879 C C . ASN A 1 611 ? -27.654 -11.915 32.822 1.00 74.94 611 ASN A C 1
ATOM 4881 O O . ASN A 1 611 ? -26.867 -11.376 32.047 1.00 74.94 611 ASN A O 1
ATOM 4885 N N . LEU A 1 612 ? -28.826 -12.409 32.418 1.00 75.69 612 LEU A N 1
ATOM 4886 C CA . LEU A 1 612 ? -29.261 -12.363 31.027 1.00 75.69 612 LEU A CA 1
ATOM 4887 C C . LEU A 1 612 ? -29.633 -10.936 30.605 1.00 75.69 612 LEU A C 1
ATOM 4889 O O . LEU A 1 612 ? -29.192 -10.465 29.559 1.00 75.69 612 LEU A O 1
ATOM 4893 N N . ARG A 1 613 ? -30.396 -10.221 31.443 1.00 78.50 613 ARG A N 1
ATOM 4894 C CA . ARG A 1 613 ? -30.750 -8.811 31.205 1.00 78.50 613 ARG A CA 1
ATOM 4895 C C . ARG A 1 613 ? -29.509 -7.912 31.175 1.00 78.50 613 ARG A C 1
ATOM 4897 O O . ARG A 1 613 ? -29.466 -6.978 30.382 1.00 78.50 613 ARG A O 1
ATOM 4904 N N . LYS A 1 614 ? -28.491 -8.215 31.989 1.00 77.25 614 LYS A N 1
ATOM 4905 C CA . LYS A 1 614 ? -27.178 -7.550 31.983 1.00 77.25 614 LYS A CA 1
ATOM 4906 C C . LYS A 1 614 ? -26.442 -7.729 30.658 1.00 77.25 614 LYS A C 1
ATOM 4908 O O . LYS A 1 614 ? -26.020 -6.737 30.073 1.00 77.25 614 LYS A O 1
ATOM 4913 N N . GLU A 1 615 ? -26.312 -8.963 30.170 1.00 76.19 615 GLU A N 1
ATOM 4914 C CA . GLU A 1 615 ? -25.641 -9.230 28.890 1.00 76.19 615 GLU A CA 1
ATOM 4915 C C . GLU A 1 615 ? -26.421 -8.622 27.714 1.00 76.19 615 GLU A C 1
ATOM 4917 O O . GLU A 1 615 ? -25.832 -8.043 26.804 1.00 76.19 615 GLU A O 1
ATOM 4922 N N . ALA A 1 616 ? -27.756 -8.676 27.758 1.00 76.38 616 ALA A N 1
ATOM 4923 C CA . ALA A 1 616 ? -28.599 -8.038 26.754 1.00 76.38 616 ALA A CA 1
ATOM 4924 C C . ALA A 1 616 ? -28.442 -6.508 26.754 1.00 76.38 616 ALA A C 1
ATOM 4926 O O . ALA A 1 616 ? -28.387 -5.900 25.687 1.00 76.38 616 ALA A O 1
ATOM 4927 N N . LEU A 1 617 ? -28.317 -5.885 27.933 1.00 76.25 617 LEU A N 1
ATOM 4928 C CA . LEU A 1 617 ? -28.040 -4.455 28.064 1.00 76.25 617 LEU A CA 1
ATOM 4929 C C . LEU A 1 617 ? -26.651 -4.133 27.508 1.00 76.25 617 LEU A C 1
ATOM 4931 O O . LEU A 1 617 ? -26.501 -3.166 26.769 1.00 76.25 617 LEU A O 1
ATOM 4935 N N . PHE A 1 618 ? -25.651 -4.959 27.814 1.00 74.50 618 PHE A N 1
ATOM 4936 C CA . PHE A 1 618 ? -24.294 -4.801 27.303 1.00 74.50 618 PHE A CA 1
ATOM 4937 C C . PHE A 1 618 ? -24.248 -4.824 25.770 1.00 74.50 618 PHE A C 1
ATOM 4939 O O . PHE A 1 618 ? -23.754 -3.875 25.158 1.00 74.50 618 PHE A O 1
ATOM 4946 N N . GLU A 1 619 ? -24.823 -5.850 25.140 1.00 71.44 619 GLU A N 1
ATOM 4947 C CA . GLU A 1 619 ? -24.860 -5.947 23.679 1.00 71.44 619 GLU A CA 1
ATOM 4948 C C . GLU A 1 619 ? -25.750 -4.861 23.052 1.00 71.44 619 GLU A C 1
ATOM 4950 O O . GLU A 1 619 ? -25.383 -4.293 22.024 1.00 71.44 619 GLU A O 1
ATOM 4955 N N . HIS A 1 620 ? -26.861 -4.467 23.683 1.00 74.06 620 HIS A N 1
ATOM 4956 C CA . HIS A 1 620 ? -27.676 -3.347 23.201 1.00 74.06 620 HIS A CA 1
ATOM 4957 C C . HIS A 1 620 ? -26.877 -2.034 23.205 1.00 74.06 620 HIS A C 1
ATOM 4959 O O . HIS A 1 620 ? -26.846 -1.310 22.212 1.00 74.06 620 HIS A O 1
ATOM 4965 N N . LEU A 1 621 ? -26.168 -1.724 24.294 1.00 68.88 621 LEU A N 1
ATOM 4966 C CA . LEU A 1 621 ? -25.371 -0.500 24.389 1.00 68.88 621 LEU A CA 1
ATOM 4967 C C . LEU A 1 621 ? -24.138 -0.504 23.463 1.00 68.88 621 LEU A C 1
ATOM 4969 O O . LEU A 1 621 ? -23.651 0.567 23.087 1.00 68.88 621 LEU A O 1
ATOM 4973 N N . LEU A 1 622 ? -23.619 -1.681 23.097 1.00 65.44 622 LEU A N 1
ATOM 4974 C CA . LEU A 1 622 ? -22.536 -1.820 22.121 1.00 65.44 622 LEU A CA 1
ATOM 4975 C C . LEU A 1 622 ? -22.993 -1.567 20.681 1.00 65.44 622 LEU A C 1
ATOM 4977 O O . LEU A 1 622 ? -22.200 -1.005 19.913 1.00 65.44 622 LEU A O 1
ATOM 4981 N N . ASN A 1 623 ? -24.225 -1.973 20.353 1.00 62.25 623 ASN A N 1
ATOM 4982 C CA . ASN A 1 623 ? -24.759 -2.038 18.990 1.00 62.25 623 ASN A CA 1
ATOM 4983 C C . ASN A 1 623 ? -25.774 -0.924 18.646 1.00 62.25 623 ASN A C 1
ATOM 4985 O O . ASN A 1 623 ? -26.069 -0.727 17.471 1.00 62.25 623 ASN A O 1
ATOM 4989 N N . VAL A 1 624 ? -26.287 -0.168 19.626 1.00 64.19 624 VAL A N 1
ATOM 4990 C CA . VAL A 1 624 ? -27.198 0.976 19.410 1.00 64.19 624 VAL A CA 1
ATOM 4991 C C . VAL A 1 624 ? -26.454 2.294 19.609 1.00 64.19 624 VAL A C 1
ATOM 4993 O O . VAL A 1 624 ? -25.926 2.540 20.687 1.00 64.19 624 VAL A O 1
ATOM 4996 N N . ASP A 1 625 ? -26.438 3.180 18.612 1.00 57.72 625 ASP A N 1
ATOM 4997 C CA . ASP A 1 625 ? -25.679 4.440 18.697 1.00 57.72 625 ASP A CA 1
ATOM 4998 C C . ASP A 1 625 ? -26.458 5.619 19.320 1.00 57.72 625 ASP A C 1
ATOM 5000 O O . ASP A 1 625 ? -25.838 6.511 19.911 1.00 57.72 625 ASP A O 1
ATOM 5004 N N . ASN A 1 626 ? -27.799 5.614 19.262 1.00 67.31 626 ASN A N 1
ATOM 5005 C CA . ASN A 1 626 ? -28.647 6.689 19.799 1.00 67.31 626 ASN A CA 1
ATOM 5006 C C . ASN A 1 626 ? -28.640 6.693 21.337 1.00 67.31 626 ASN A C 1
ATOM 5008 O O . ASN A 1 626 ? -29.096 5.746 21.971 1.00 67.31 626 ASN A O 1
ATOM 5012 N N . PHE A 1 627 ? -28.131 7.771 21.932 1.00 64.00 627 PHE A N 1
ATOM 5013 C CA . PHE A 1 627 ? -27.929 7.871 23.374 1.00 64.00 627 PHE A CA 1
ATOM 5014 C C . PHE A 1 627 ? -29.218 8.068 24.183 1.00 64.00 627 PHE A C 1
ATOM 5016 O O . PHE A 1 627 ? -29.314 7.508 25.268 1.00 64.00 627 PHE A O 1
ATOM 5023 N N . GLU A 1 628 ? -30.222 8.768 23.651 1.00 65.62 628 GLU A N 1
ATOM 5024 C CA . GLU A 1 628 ? -31.532 8.876 24.312 1.00 65.62 628 GLU A CA 1
ATOM 5025 C C . GLU A 1 628 ? -32.215 7.510 24.375 1.00 65.62 628 GLU A C 1
ATOM 5027 O O . GLU A 1 628 ? -32.683 7.103 25.432 1.00 65.62 628 GLU A O 1
ATOM 5032 N N . ASN A 1 629 ? -32.137 6.718 23.299 1.00 68.75 629 ASN A N 1
ATOM 5033 C CA . ASN A 1 629 ? -32.643 5.343 23.312 1.00 68.75 629 ASN A CA 1
ATOM 5034 C C . ASN A 1 629 ? -31.906 4.478 24.343 1.00 68.75 629 ASN A C 1
ATOM 5036 O O . ASN A 1 629 ? -32.518 3.627 24.979 1.00 68.75 629 ASN A O 1
ATOM 5040 N N . GLN A 1 630 ? -30.598 4.684 24.529 1.00 69.94 630 GLN A N 1
ATOM 5041 C CA . GLN A 1 630 ? -29.834 3.992 25.569 1.00 69.94 630 GLN A CA 1
ATOM 5042 C C . GLN A 1 630 ? -30.271 4.413 26.981 1.00 69.94 630 GLN A C 1
ATOM 5044 O O . GLN A 1 630 ? -30.414 3.549 27.843 1.00 69.94 630 GLN A O 1
ATOM 5049 N N . LEU A 1 631 ? -30.505 5.708 27.219 1.00 69.12 631 LEU A N 1
ATOM 5050 C CA . LEU A 1 631 ? -30.966 6.237 28.508 1.00 69.12 631 LEU A CA 1
ATOM 5051 C C . LEU A 1 631 ? -32.389 5.779 28.838 1.00 69.12 631 LEU A C 1
ATOM 5053 O O . LEU A 1 631 ? -32.627 5.277 29.936 1.00 69.12 631 LEU A O 1
ATOM 5057 N N . ASP A 1 632 ? -33.313 5.860 27.883 1.00 71.38 632 ASP A N 1
ATOM 5058 C CA . ASP A 1 632 ? -34.672 5.329 28.024 1.00 71.38 632 ASP A CA 1
ATOM 5059 C C . ASP A 1 632 ? -34.671 3.829 28.291 1.00 71.38 632 ASP A C 1
ATOM 5061 O O . ASP A 1 632 ? -35.497 3.322 29.048 1.00 71.38 632 ASP A O 1
ATOM 5065 N N . PHE A 1 633 ? -33.716 3.106 27.715 1.00 71.69 633 PHE A N 1
ATOM 5066 C CA . PHE A 1 633 ? -33.552 1.686 27.974 1.00 71.69 633 PHE A CA 1
ATOM 5067 C C . PHE A 1 633 ? -33.000 1.401 29.374 1.00 71.69 633 PHE A C 1
ATOM 5069 O O . PHE A 1 633 ? -33.461 0.485 30.053 1.00 71.69 633 PHE A O 1
ATOM 5076 N N . MET A 1 634 ? -32.060 2.217 29.845 1.00 73.00 634 MET A N 1
ATOM 5077 C CA . MET A 1 634 ? -31.514 2.133 31.197 1.00 73.00 634 MET A CA 1
ATOM 5078 C C . MET A 1 634 ? -32.536 2.473 32.286 1.00 73.00 634 MET A C 1
ATOM 5080 O O . MET A 1 634 ? -32.546 1.817 33.325 1.00 73.00 634 MET A O 1
ATOM 5084 N N . ARG A 1 635 ? -33.447 3.421 32.029 1.00 73.31 635 ARG A N 1
ATOM 5085 C CA . ARG A 1 635 ? -34.563 3.781 32.928 1.00 73.31 635 ARG A CA 1
ATOM 5086 C C . ARG A 1 635 ? -35.530 2.619 33.210 1.00 73.31 635 ARG A C 1
ATOM 5088 O O . ARG A 1 635 ? -36.349 2.720 34.116 1.00 73.31 635 ARG A O 1
ATOM 5095 N N . LYS A 1 636 ? -35.439 1.508 32.465 1.00 76.00 636 LYS A N 1
ATOM 5096 C CA . LYS A 1 636 ? -36.262 0.294 32.649 1.00 76.00 636 LYS A CA 1
ATOM 5097 C C . LYS A 1 636 ? -35.730 -0.664 33.722 1.00 76.00 636 LYS A C 1
ATOM 5099 O O . LYS A 1 636 ? -36.381 -1.666 34.021 1.00 76.00 636 LYS A O 1
ATOM 5104 N N . PHE A 1 637 ? -34.547 -0.399 34.270 1.00 77.38 637 PHE A N 1
ATOM 5105 C CA . PHE A 1 637 ? -33.980 -1.147 35.390 1.00 77.38 637 PHE A CA 1
ATOM 5106 C C . PHE A 1 637 ? -34.326 -0.452 36.708 1.00 77.38 637 PHE A C 1
ATOM 5108 O O . PHE A 1 637 ? -34.392 0.773 36.777 1.00 77.38 637 PHE A O 1
ATOM 5115 N N . SER A 1 638 ? -34.525 -1.226 37.776 1.00 80.81 638 SER A N 1
ATOM 5116 C CA . SER A 1 638 ? -34.658 -0.647 39.116 1.00 80.81 638 SER A CA 1
ATOM 5117 C C . SER A 1 638 ? -33.335 -0.021 39.573 1.00 80.81 638 SER A C 1
ATOM 5119 O O . SER A 1 638 ? -32.253 -0.464 39.180 1.00 80.81 638 SER A O 1
ATOM 5121 N N . GLN A 1 639 ? -33.394 0.967 40.471 1.00 75.75 639 GLN A N 1
ATOM 5122 C CA . GLN A 1 639 ? -32.192 1.628 40.998 1.00 75.75 639 GLN A CA 1
ATOM 5123 C C . GLN A 1 639 ? -31.212 0.636 41.658 1.00 75.75 639 GLN A C 1
ATOM 5125 O O . GLN A 1 639 ? -29.996 0.792 41.569 1.00 75.75 639 GLN A O 1
ATOM 5130 N N . GLN A 1 640 ? -31.725 -0.424 42.291 1.00 79.06 640 GLN A N 1
ATOM 5131 C CA . GLN A 1 640 ? -30.904 -1.467 42.909 1.00 79.06 640 GLN A CA 1
ATOM 5132 C C . GLN A 1 640 ? -30.163 -2.323 41.865 1.00 79.06 640 GLN A C 1
ATOM 5134 O O . GLN A 1 640 ? -28.990 -2.663 42.059 1.00 79.06 640 GLN A O 1
ATOM 5139 N N . GLU A 1 641 ? -30.812 -2.634 40.739 1.00 79.06 641 GLU A N 1
ATOM 5140 C CA . GLU A 1 641 ? -30.179 -3.314 39.604 1.00 79.06 641 GLU A CA 1
ATOM 5141 C C . GLU A 1 641 ? -29.122 -2.419 38.953 1.00 79.06 641 GLU A C 1
ATOM 5143 O O . GLU A 1 641 ? -27.998 -2.874 38.745 1.00 79.06 641 GLU A O 1
ATOM 5148 N N . LEU A 1 642 ? -29.439 -1.143 38.712 1.00 75.88 642 LEU A N 1
ATOM 5149 C CA . LEU A 1 642 ? -28.511 -0.166 38.135 1.00 75.88 642 LEU A CA 1
ATOM 5150 C C . LEU A 1 642 ? -27.264 0.026 38.999 1.00 75.88 642 LEU A C 1
ATOM 5152 O O . LEU A 1 642 ? -26.158 -0.059 38.478 1.00 75.88 642 LEU A O 1
ATOM 5156 N N . ASN A 1 643 ? -27.414 0.150 40.318 1.00 75.06 643 ASN A N 1
ATOM 5157 C CA . ASN A 1 643 ? -26.279 0.247 41.241 1.00 75.06 643 ASN A CA 1
ATOM 5158 C C . ASN A 1 643 ? -25.388 -1.009 41.205 1.00 75.06 643 ASN A C 1
ATOM 5160 O O . ASN A 1 643 ? -24.163 -0.923 41.321 1.00 75.06 643 ASN A O 1
ATOM 5164 N N . THR A 1 644 ? -25.993 -2.191 41.051 1.00 78.75 644 THR A N 1
ATOM 5165 C CA . THR A 1 644 ? -25.261 -3.464 40.939 1.00 78.75 644 THR A CA 1
ATOM 5166 C C . THR A 1 644 ? -24.508 -3.548 39.610 1.00 78.75 644 THR A C 1
ATOM 5168 O O . THR A 1 644 ? -23.351 -3.963 39.575 1.00 78.75 644 THR A O 1
ATOM 5171 N N . ILE A 1 645 ? -25.151 -3.119 38.523 1.00 74.56 645 ILE A N 1
ATOM 5172 C CA . ILE A 1 645 ? -24.582 -3.061 37.175 1.00 74.56 645 ILE A CA 1
ATOM 5173 C C . ILE A 1 645 ? -23.440 -2.043 37.114 1.00 74.56 645 ILE A C 1
ATOM 5175 O O . ILE A 1 645 ? -22.375 -2.357 36.591 1.00 74.56 645 ILE A O 1
ATOM 5179 N N . ALA A 1 646 ? -23.621 -0.857 37.695 1.00 73.88 646 ALA A N 1
ATOM 5180 C CA . ALA A 1 646 ? -22.626 0.207 37.715 1.00 73.88 646 ALA A CA 1
ATOM 5181 C C . ALA A 1 646 ? -21.335 -0.229 38.414 1.00 73.88 646 ALA A C 1
ATOM 5183 O O . ALA A 1 646 ? -20.259 -0.050 37.853 1.00 73.88 646 ALA A O 1
ATOM 5184 N N . LYS A 1 647 ? -21.422 -0.886 39.579 1.00 76.88 647 LYS A N 1
ATOM 5185 C CA . LYS A 1 647 ? -20.241 -1.422 40.287 1.00 76.88 647 LYS A CA 1
ATOM 5186 C C . LYS A 1 647 ? -19.454 -2.428 39.448 1.00 76.88 647 LYS A C 1
ATOM 5188 O O . LYS A 1 647 ? -18.226 -2.398 39.436 1.00 76.88 647 LYS A O 1
ATOM 5193 N N . GLU A 1 648 ? -20.157 -3.307 38.742 1.00 74.38 648 GLU A N 1
ATOM 5194 C CA . GLU A 1 648 ? -19.535 -4.303 37.872 1.00 74.38 648 GLU A CA 1
ATOM 5195 C C . GLU A 1 648 ? -18.899 -3.646 36.639 1.00 74.38 648 GLU A C 1
ATOM 5197 O O . GLU A 1 648 ? -17.759 -3.948 36.307 1.00 74.38 648 GLU A O 1
ATOM 5202 N N . ILE A 1 649 ? -19.585 -2.692 36.010 1.00 68.69 649 ILE A N 1
ATOM 5203 C CA . ILE A 1 649 ? -19.098 -1.966 34.832 1.00 68.69 649 ILE A CA 1
ATOM 5204 C C . ILE A 1 649 ? -17.904 -1.066 35.161 1.00 68.69 649 ILE A C 1
ATOM 5206 O O . ILE A 1 649 ? -16.974 -0.988 34.368 1.00 68.69 649 ILE A O 1
ATOM 5210 N N . ILE A 1 650 ? -17.881 -0.414 36.323 1.00 69.06 650 ILE A N 1
ATOM 5211 C CA . ILE A 1 650 ? -16.732 0.398 36.753 1.00 69.06 650 ILE A CA 1
ATOM 5212 C C . ILE A 1 650 ? -15.473 -0.475 36.870 1.00 69.06 650 ILE A C 1
ATOM 5214 O O . ILE A 1 650 ? -14.391 -0.050 36.474 1.00 69.06 650 ILE A O 1
ATOM 5218 N N . SER A 1 651 ? -15.609 -1.733 37.313 1.00 69.56 651 SER A N 1
ATOM 5219 C CA . SER A 1 651 ? -14.483 -2.682 37.362 1.00 69.56 651 SER A CA 1
ATOM 5220 C C . SER A 1 651 ? -13.932 -3.071 35.981 1.00 69.56 651 SER A C 1
ATOM 5222 O O . SER A 1 651 ? -12.894 -3.723 35.883 1.00 69.56 651 SER A O 1
ATOM 5224 N N . TRP A 1 652 ? -14.615 -2.695 34.894 1.00 68.19 652 TRP A N 1
ATOM 5225 C CA . TRP A 1 652 ? -14.227 -3.060 33.535 1.00 68.19 652 TRP A CA 1
ATOM 5226 C C . TRP A 1 652 ? -13.199 -2.134 32.893 1.00 68.19 652 TRP A C 1
ATOM 5228 O O . TRP A 1 652 ? -12.649 -2.505 31.852 1.00 68.19 652 TRP A O 1
ATOM 5238 N N . ASP A 1 653 ? -12.916 -0.980 33.500 1.00 55.97 653 ASP A N 1
ATOM 5239 C CA . ASP A 1 653 ? -11.863 -0.061 33.047 1.00 55.97 653 ASP A CA 1
ATOM 5240 C C . ASP A 1 653 ? -10.508 -0.779 32.901 1.00 55.97 653 ASP A C 1
ATOM 5242 O O . ASP A 1 653 ? -9.764 -0.566 31.947 1.00 55.97 653 ASP A O 1
ATOM 5246 N N . GLU A 1 654 ? -10.247 -1.744 33.786 1.00 56.12 654 GLU A N 1
ATOM 5247 C CA . GLU A 1 654 ? -9.009 -2.531 33.825 1.00 56.12 654 GLU A CA 1
ATOM 5248 C C . GLU A 1 654 ? -9.204 -3.987 33.361 1.00 56.12 654 GLU A C 1
ATOM 5250 O O . GLU A 1 654 ? -8.359 -4.853 33.594 1.00 56.12 654 GLU A O 1
ATOM 5255 N N . SER A 1 655 ? -10.321 -4.299 32.691 1.00 58.66 655 SER A N 1
ATOM 5256 C CA . SER A 1 655 ? -10.605 -5.675 32.274 1.00 58.66 655 SER A CA 1
ATOM 5257 C C . SER A 1 655 ? -9.662 -6.148 31.156 1.00 58.66 655 SER A C 1
ATOM 5259 O O . SER A 1 655 ? -9.477 -5.425 30.172 1.00 58.66 655 SER A O 1
ATOM 5261 N N . PRO A 1 656 ? -9.146 -7.395 31.218 1.00 46.09 656 PRO A N 1
ATOM 5262 C CA . PRO A 1 656 ? -8.427 -8.007 30.099 1.00 46.09 656 PRO A CA 1
ATOM 5263 C C . PRO A 1 656 ? -9.345 -8.318 28.900 1.00 46.09 656 PRO A C 1
ATOM 5265 O O . PRO A 1 656 ? -8.852 -8.558 27.795 1.00 46.09 656 PRO A O 1
ATOM 5268 N N . ASP A 1 657 ? -10.674 -8.296 29.082 1.00 56.25 657 ASP A N 1
ATOM 5269 C CA . ASP A 1 657 ? -11.634 -8.416 27.983 1.00 56.25 657 ASP A CA 1
ATOM 5270 C C . ASP A 1 657 ? -11.753 -7.081 27.236 1.00 56.25 657 ASP A C 1
ATOM 5272 O O . ASP A 1 657 ? -12.388 -6.126 27.693 1.00 56.25 657 ASP A O 1
ATOM 5276 N N . LYS A 1 658 ? -11.192 -7.044 26.023 1.00 55.28 658 LYS A N 1
ATOM 5277 C CA . LYS A 1 658 ? -11.201 -5.865 25.147 1.00 55.28 658 LYS A CA 1
ATOM 5278 C C . LYS A 1 658 ? -12.602 -5.303 24.882 1.00 55.28 658 LYS A C 1
ATOM 5280 O O . LYS A 1 658 ? -12.713 -4.103 24.627 1.00 55.28 658 LYS A O 1
ATOM 5285 N N . ARG A 1 659 ? -13.668 -6.118 24.903 1.00 60.16 659 ARG A N 1
ATOM 5286 C CA . ARG A 1 659 ? -15.046 -5.628 24.693 1.00 60.16 659 ARG A CA 1
ATOM 5287 C C . ARG A 1 659 ? -15.493 -4.747 25.855 1.00 60.16 659 ARG A C 1
ATOM 5289 O O . ARG A 1 659 ? -16.078 -3.686 25.635 1.00 60.16 659 ARG A O 1
ATOM 5296 N N . LYS A 1 660 ? -15.144 -5.152 27.076 1.00 64.00 660 LYS A N 1
ATOM 5297 C CA . LYS A 1 660 ? -15.460 -4.444 28.318 1.00 64.00 660 LYS A CA 1
ATOM 5298 C C . LYS A 1 660 ? -14.714 -3.104 28.408 1.00 64.00 660 LYS A C 1
ATOM 5300 O O . LYS A 1 660 ? -15.344 -2.072 28.642 1.00 64.00 660 LYS A O 1
ATOM 5305 N N . THR A 1 661 ? -13.425 -3.074 28.060 1.00 59.09 661 THR A N 1
ATOM 5306 C CA . THR A 1 661 ? -12.629 -1.829 28.007 1.00 59.09 661 THR A CA 1
ATOM 5307 C C . THR A 1 661 ? -13.120 -0.861 26.914 1.00 59.09 661 THR A C 1
ATOM 5309 O O . THR A 1 661 ? -13.150 0.360 27.102 1.00 59.09 661 THR A O 1
ATOM 5312 N N . GLN A 1 662 ? -13.549 -1.381 25.754 1.00 59.53 662 GLN A N 1
ATOM 5313 C CA . GLN A 1 662 ? -14.126 -0.571 24.669 1.00 59.53 662 GLN A CA 1
ATOM 5314 C C . GLN A 1 662 ? -15.453 0.081 25.067 1.00 59.53 662 GLN A C 1
ATOM 5316 O O . GLN A 1 662 ? -15.683 1.248 24.734 1.00 59.53 662 GLN A O 1
ATOM 5321 N N . PHE A 1 663 ? -16.310 -0.652 25.778 1.00 67.06 663 PHE A N 1
ATOM 5322 C CA . PHE A 1 663 ? -17.563 -0.129 26.310 1.00 67.06 663 PHE A CA 1
ATOM 5323 C C . PHE A 1 663 ? -17.313 1.036 27.279 1.00 67.06 663 PHE A C 1
ATOM 5325 O O . PHE A 1 663 ? -17.841 2.132 27.071 1.00 67.06 663 PHE A O 1
ATOM 5332 N N . TRP A 1 664 ? -16.429 0.841 28.263 1.00 66.75 664 TRP A N 1
ATOM 5333 C CA . TRP A 1 664 ? -16.080 1.874 29.244 1.00 66.75 664 TRP A CA 1
ATOM 5334 C C . TRP A 1 664 ? -15.513 3.143 28.590 1.00 66.75 664 TRP A C 1
ATOM 5336 O O . TRP A 1 664 ? -15.892 4.271 28.922 1.00 66.75 664 TRP A O 1
ATOM 5346 N N . THR A 1 665 ? -14.680 2.966 27.560 1.00 63.81 665 THR A N 1
ATOM 5347 C CA . THR A 1 665 ? -14.141 4.074 26.760 1.00 63.81 665 THR A CA 1
ATOM 5348 C C . THR A 1 665 ? -15.243 4.844 26.018 1.00 63.81 665 THR A C 1
ATOM 5350 O O . THR A 1 665 ? -15.192 6.074 25.937 1.00 63.81 665 THR A O 1
ATOM 5353 N N . LYS A 1 666 ? -16.247 4.152 25.454 1.00 67.81 666 LYS A N 1
ATOM 5354 C CA . LYS A 1 666 ? -17.395 4.799 24.790 1.00 67.81 666 LYS A CA 1
ATOM 5355 C C . LYS A 1 666 ? -18.233 5.594 25.797 1.00 67.81 666 LYS A C 1
ATOM 5357 O O . LYS A 1 666 ? -18.571 6.739 25.501 1.00 67.81 666 LYS A O 1
ATOM 5362 N N . LEU A 1 667 ? -18.514 5.031 26.973 1.00 73.25 667 LEU A N 1
ATOM 5363 C CA . LEU A 1 667 ? -19.306 5.683 28.023 1.00 73.25 667 LEU A CA 1
ATOM 5364 C C . LEU A 1 667 ? -18.640 6.984 28.518 1.00 73.25 667 LEU A C 1
ATOM 5366 O O . LEU A 1 667 ? -19.280 8.034 28.532 1.00 73.25 667 LEU A O 1
ATOM 5370 N N . ASN A 1 668 ? -17.327 6.957 28.785 1.00 70.94 668 ASN A N 1
ATOM 5371 C CA . ASN A 1 668 ? -16.533 8.140 29.159 1.00 70.94 668 ASN A CA 1
ATOM 5372 C C . ASN A 1 668 ? -16.550 9.258 28.098 1.00 70.94 668 ASN A C 1
ATOM 5374 O O . ASN A 1 668 ? -16.581 10.451 28.424 1.00 70.94 668 ASN A O 1
ATOM 5378 N N . LYS A 1 669 ? -16.536 8.887 26.809 1.00 70.31 669 LYS A N 1
ATOM 5379 C CA . LYS A 1 669 ? -16.634 9.853 25.702 1.00 70.31 669 LYS A CA 1
ATOM 5380 C C . LYS A 1 669 ? -18.004 10.531 25.665 1.00 70.31 669 LYS A C 1
ATOM 5382 O O . LYS A 1 669 ? -18.056 11.744 25.476 1.00 70.31 669 LYS A O 1
ATOM 5387 N N . LYS A 1 670 ? -19.088 9.779 25.880 1.00 72.00 670 LYS A N 1
ATOM 5388 C CA . LYS A 1 670 ? -20.454 10.328 25.906 1.00 72.00 670 LYS A CA 1
ATOM 5389 C C . LYS A 1 670 ? -20.673 11.259 27.104 1.00 72.00 670 LYS A C 1
ATOM 5391 O O . LYS A 1 670 ? -21.199 12.352 26.920 1.00 72.00 670 LYS A O 1
ATOM 5396 N N . TRP A 1 671 ? -20.163 10.897 28.283 1.00 74.81 671 TRP A N 1
ATOM 5397 C CA . TRP A 1 671 ? -20.167 11.770 29.464 1.00 74.81 671 TRP A CA 1
ATOM 5398 C C . TRP A 1 671 ? -19.480 13.116 29.195 1.00 74.81 671 TRP A C 1
ATOM 5400 O O . TRP A 1 671 ? -20.035 14.179 29.462 1.00 74.81 671 TRP A O 1
ATOM 5410 N N . SER A 1 672 ? -18.271 13.086 28.623 1.00 72.38 672 SER A N 1
ATOM 5411 C CA . SER A 1 672 ? -17.518 14.316 28.332 1.00 72.38 672 SER A CA 1
ATOM 5412 C C . SER A 1 672 ? -18.247 15.209 27.321 1.00 72.38 672 SER A C 1
ATOM 5414 O O . SER A 1 672 ? -18.212 16.432 27.446 1.00 72.38 672 SER A O 1
ATOM 5416 N N . LYS A 1 673 ? -18.944 14.598 26.353 1.00 75.88 673 LYS A N 1
ATOM 5417 C CA . LYS A 1 673 ? -19.747 15.305 25.352 1.00 75.88 673 LYS A CA 1
ATOM 5418 C C . LYS A 1 673 ? -20.980 15.986 25.962 1.00 75.88 673 LYS A C 1
ATOM 5420 O O . LYS A 1 673 ? -21.261 17.122 25.607 1.00 75.88 673 LYS A O 1
ATOM 5425 N N . ALA A 1 674 ? -21.650 15.358 26.932 1.00 80.06 674 ALA A N 1
ATOM 5426 C CA . ALA A 1 674 ? -22.781 15.972 27.637 1.00 80.06 674 ALA A CA 1
ATOM 5427 C C . ALA A 1 674 ? -22.387 17.264 28.381 1.00 80.06 674 ALA A C 1
ATOM 5429 O O . ALA A 1 674 ? -23.143 18.235 28.373 1.00 80.06 674 ALA A O 1
ATOM 5430 N N . ILE A 1 675 ? -21.180 17.303 28.963 1.00 81.81 675 ILE A N 1
ATOM 5431 C CA . ILE A 1 675 ? -20.625 18.510 29.600 1.00 81.81 675 ILE A CA 1
ATOM 5432 C C . ILE A 1 675 ? -20.302 19.582 28.561 1.00 81.81 675 ILE A C 1
ATOM 5434 O O . ILE A 1 675 ? -20.609 20.746 28.788 1.00 81.81 675 ILE A O 1
ATOM 5438 N N . GLU A 1 676 ? -19.701 19.206 27.429 1.00 79.50 676 GLU A N 1
ATOM 5439 C CA . GLU A 1 676 ? -19.429 20.128 26.317 1.00 79.50 676 GLU A CA 1
ATOM 5440 C C . GLU A 1 676 ? -20.715 20.777 25.786 1.00 79.50 676 GLU A C 1
ATOM 5442 O O . GLU A 1 676 ? -20.731 21.985 25.559 1.00 79.50 676 GLU A O 1
ATOM 5447 N N . ASP A 1 677 ? -21.792 19.997 25.660 1.00 78.88 677 ASP A N 1
ATOM 5448 C CA . ASP A 1 677 ? -23.085 20.430 25.114 1.00 78.88 677 ASP A CA 1
ATOM 5449 C C . ASP A 1 677 ? -23.980 21.155 26.129 1.00 78.88 677 ASP A C 1
ATOM 5451 O O . ASP A 1 677 ? -25.045 21.654 25.769 1.00 78.88 677 ASP A O 1
ATOM 5455 N N . GLY A 1 678 ? -23.573 21.233 27.399 1.00 84.75 678 GLY A N 1
ATOM 5456 C CA . GLY A 1 678 ? -24.381 21.869 28.441 1.00 84.75 678 GLY A CA 1
ATOM 5457 C C . GLY A 1 678 ? -25.617 21.057 28.850 1.00 84.75 678 GLY A C 1
ATOM 5458 O O . GLY A 1 678 ? -26.552 21.618 29.426 1.00 84.75 678 GLY A O 1
ATOM 5459 N N . ASN A 1 679 ? -25.651 19.751 28.557 1.00 86.06 679 ASN A N 1
ATOM 5460 C CA . ASN A 1 679 ? -26.795 18.885 28.836 1.00 86.06 679 ASN A CA 1
ATOM 5461 C C . ASN A 1 679 ? -26.783 18.408 30.297 1.00 86.06 679 ASN A C 1
ATOM 5463 O O . ASN A 1 679 ? -26.355 17.296 30.612 1.00 86.06 679 ASN A O 1
ATOM 5467 N N . LEU A 1 680 ? -27.242 19.285 31.191 1.00 87.56 680 LEU A N 1
ATOM 5468 C CA . LEU A 1 680 ? -27.256 19.047 32.635 1.00 87.56 680 LEU A CA 1
ATOM 5469 C C . LEU A 1 680 ? -28.054 17.790 33.025 1.00 87.56 680 LEU A C 1
ATOM 5471 O O . LEU A 1 680 ? -27.550 16.986 33.800 1.00 87.56 680 LEU A O 1
ATOM 5475 N N . SER A 1 681 ? -29.223 17.562 32.414 1.00 80.62 681 SER A N 1
ATOM 5476 C CA . SER A 1 681 ? -30.089 16.414 32.733 1.00 80.62 681 SER A CA 1
ATOM 5477 C C . SER A 1 681 ? -29.397 15.064 32.505 1.00 80.62 681 SER A C 1
ATOM 5479 O O . SER A 1 681 ? -29.545 14.138 33.303 1.00 80.62 681 SER A O 1
ATOM 5481 N N . VAL A 1 682 ? -28.589 14.951 31.448 1.00 78.00 682 VAL A N 1
ATOM 5482 C CA . VAL A 1 682 ? -27.796 13.744 31.173 1.00 78.00 682 VAL A CA 1
ATOM 5483 C C . VAL A 1 682 ? -26.705 13.533 32.221 1.00 78.00 682 VAL A C 1
ATOM 5485 O O . VAL A 1 682 ? -26.473 12.402 32.648 1.00 78.00 682 VAL A O 1
ATOM 5488 N N . ILE A 1 683 ? -26.028 14.607 32.630 1.00 84.75 683 ILE A N 1
ATOM 5489 C CA . ILE A 1 683 ? -24.965 14.549 33.641 1.00 84.75 683 ILE A CA 1
ATOM 5490 C C . ILE A 1 683 ? -25.555 14.096 34.977 1.00 84.75 683 ILE A C 1
ATOM 5492 O O . ILE A 1 683 ? -25.027 13.172 35.591 1.00 84.75 683 ILE A O 1
ATOM 5496 N N . GLU A 1 684 ? -26.676 14.693 35.383 1.00 85.38 684 GLU A N 1
ATOM 5497 C CA . GLU A 1 684 ? -27.417 14.318 36.589 1.00 85.38 684 GLU A CA 1
ATOM 5498 C C . GLU A 1 684 ? -27.847 12.849 36.532 1.00 85.38 684 GLU A C 1
ATOM 5500 O O . GLU A 1 684 ? -27.496 12.082 37.424 1.00 85.38 684 GLU A O 1
ATOM 5505 N N . THR A 1 685 ? -28.463 12.416 35.426 1.00 79.38 685 THR A N 1
ATOM 5506 C CA . THR A 1 685 ? -28.912 11.024 35.242 1.00 79.38 685 THR A CA 1
ATOM 5507 C C . THR A 1 685 ? -27.759 10.021 35.391 1.00 79.38 685 THR A C 1
ATOM 5509 O O . THR A 1 685 ? -27.890 9.002 36.063 1.00 79.38 685 THR A O 1
ATOM 5512 N N . LEU A 1 686 ? -26.594 10.278 34.786 1.00 80.50 686 LEU A N 1
ATOM 5513 C CA . LEU A 1 686 ? -25.455 9.353 34.865 1.00 80.50 686 LEU A CA 1
ATOM 5514 C C . LEU A 1 686 ? -24.795 9.329 36.259 1.00 80.50 686 LEU A C 1
ATOM 5516 O O . LEU A 1 686 ? -24.217 8.302 36.633 1.00 80.50 686 LEU A O 1
ATOM 5520 N N . ILE A 1 687 ? -24.885 10.429 37.019 1.00 84.75 687 ILE A N 1
ATOM 5521 C CA . ILE A 1 687 ? -24.489 10.488 38.436 1.00 84.75 687 ILE A CA 1
ATOM 5522 C C . ILE A 1 687 ? -25.482 9.700 39.295 1.00 84.75 687 ILE A C 1
ATOM 5524 O O . ILE A 1 687 ? -25.057 8.888 40.114 1.00 84.75 687 ILE A O 1
ATOM 5528 N N . GLU A 1 688 ? -26.785 9.891 39.085 1.00 80.81 688 GLU A N 1
ATOM 5529 C CA . GLU A 1 688 ? -27.860 9.191 39.803 1.00 80.81 688 GLU A CA 1
ATOM 5530 C C . GLU A 1 688 ? -27.799 7.673 39.606 1.00 80.81 688 GLU A C 1
ATOM 5532 O O . GLU A 1 688 ? -27.992 6.907 40.548 1.00 80.81 688 GLU A O 1
ATOM 5537 N N . ILE A 1 689 ? -27.469 7.222 38.394 1.00 74.56 689 ILE A N 1
ATOM 5538 C CA . ILE A 1 689 ? -27.267 5.801 38.069 1.00 74.56 689 ILE A CA 1
ATOM 5539 C C . ILE A 1 689 ? -26.007 5.230 38.748 1.00 74.56 689 ILE A C 1
ATOM 5541 O O . ILE A 1 689 ? -25.883 4.017 38.923 1.00 74.56 689 ILE A O 1
ATOM 5545 N N . GLY A 1 690 ? -25.063 6.088 39.140 1.00 76.50 690 GLY A N 1
ATOM 5546 C CA . GLY A 1 690 ? -23.844 5.696 39.843 1.00 76.50 690 GLY A CA 1
ATOM 5547 C C . GLY A 1 690 ? -22.701 5.241 38.936 1.00 76.50 690 GLY A C 1
ATOM 5548 O O . GLY A 1 690 ? -21.739 4.660 39.431 1.00 76.50 690 GLY A O 1
ATOM 5549 N N . PHE A 1 691 ? -22.762 5.506 37.624 1.00 77.00 691 PHE A N 1
ATOM 5550 C CA . PHE A 1 691 ? -21.627 5.240 36.726 1.00 77.00 691 PHE A CA 1
ATOM 5551 C C . PHE A 1 691 ? -20.440 6.167 36.967 1.00 77.00 691 PHE A C 1
ATOM 5553 O O . PHE A 1 691 ? -19.306 5.843 36.624 1.00 77.00 691 PHE A O 1
ATOM 5560 N N . PHE A 1 692 ? -20.710 7.324 37.551 1.00 83.88 692 PHE A N 1
ATOM 5561 C CA . PHE A 1 692 ? -19.744 8.371 37.805 1.00 83.88 692 PHE A CA 1
ATOM 5562 C C . PHE A 1 692 ? -20.211 9.170 39.029 1.00 83.88 692 PHE A C 1
ATOM 5564 O O . PHE A 1 692 ? -21.358 9.067 39.458 1.00 83.88 692 PHE A O 1
ATOM 5571 N N . ASN A 1 693 ? -19.338 10.007 39.579 1.00 86.81 693 ASN A N 1
ATOM 5572 C CA . ASN A 1 693 ? -19.657 10.873 40.713 1.00 86.81 693 ASN A CA 1
ATOM 5573 C C . ASN A 1 693 ? -19.490 12.360 40.347 1.00 86.81 693 ASN A C 1
ATOM 5575 O O . ASN A 1 693 ? -18.852 12.690 39.349 1.00 86.81 693 ASN A O 1
ATOM 5579 N N . ILE A 1 694 ? -20.032 13.272 41.163 1.00 89.50 694 ILE A N 1
ATOM 5580 C CA . ILE A 1 694 ? -19.972 14.727 40.908 1.00 89.50 694 ILE A CA 1
ATOM 5581 C C . ILE A 1 694 ? -18.535 15.292 40.879 1.00 89.50 694 ILE A C 1
ATOM 5583 O O . ILE A 1 694 ? -18.285 16.316 40.250 1.00 89.50 694 ILE A O 1
ATOM 5587 N N . ASN A 1 695 ? -17.575 14.603 41.505 1.00 88.00 695 ASN A N 1
ATOM 5588 C CA . ASN A 1 695 ? -16.146 14.943 41.498 1.00 88.00 695 ASN A CA 1
ATOM 5589 C C . ASN A 1 695 ? -15.354 14.142 40.445 1.00 88.00 695 ASN A C 1
ATOM 5591 O O . ASN A 1 695 ? -14.123 14.172 40.432 1.00 88.00 695 ASN A O 1
ATOM 5595 N N . HIS A 1 696 ? -16.034 13.402 39.563 1.00 83.50 696 HIS A N 1
ATOM 5596 C CA . HIS A 1 696 ? -15.384 12.511 38.616 1.00 83.50 696 HIS A CA 1
ATOM 5597 C C . HIS A 1 696 ? -14.519 13.308 37.638 1.00 83.50 696 HIS A C 1
ATOM 5599 O O . HIS A 1 696 ? -14.935 14.331 37.085 1.00 83.50 696 HIS A O 1
ATOM 5605 N N . LYS A 1 697 ? -13.317 12.791 37.381 1.00 74.75 697 LYS A N 1
ATOM 5606 C CA . LYS A 1 697 ? -12.377 13.346 36.409 1.00 74.75 697 LYS A CA 1
ATOM 5607 C C . LYS A 1 697 ? -12.349 12.476 35.170 1.00 74.75 697 LYS A C 1
ATOM 5609 O O . LYS A 1 697 ? -12.299 11.256 35.267 1.00 74.75 697 LYS A O 1
ATOM 5614 N N . ASN A 1 698 ? -12.380 13.089 33.993 1.00 63.78 698 ASN A N 1
ATOM 5615 C CA . ASN A 1 698 ? -12.297 12.316 32.756 1.00 63.78 698 ASN A CA 1
ATOM 5616 C C . ASN A 1 698 ? -10.917 11.642 32.598 1.00 63.78 698 ASN A C 1
ATOM 5618 O O . ASN A 1 698 ? -9.990 11.884 33.369 1.00 63.78 698 ASN A O 1
ATOM 5622 N N . VAL A 1 699 ? -10.742 10.847 31.541 1.00 55.66 699 VAL A N 1
ATOM 5623 C CA . VAL A 1 699 ? -9.467 10.167 31.223 1.00 55.66 699 VAL A CA 1
ATOM 5624 C C . VAL A 1 699 ? -8.258 11.111 31.087 1.00 55.66 699 VAL A C 1
ATOM 5626 O O . VAL A 1 699 ? -7.116 10.671 31.155 1.00 55.66 699 VAL A O 1
ATOM 5629 N N . SER A 1 700 ? -8.491 12.415 30.899 1.00 54.44 700 SER A N 1
ATOM 5630 C CA . SER A 1 700 ? -7.462 13.463 30.863 1.00 54.44 700 SER A CA 1
ATOM 5631 C C . SER A 1 700 ? -7.309 14.210 32.197 1.00 54.44 700 SER A C 1
ATOM 5633 O O . SER A 1 700 ? -6.676 15.259 32.234 1.00 54.44 700 SER A O 1
ATOM 5635 N N . GLN A 1 701 ? -7.871 13.671 33.280 1.00 65.19 701 GLN A N 1
ATOM 5636 C CA . GLN A 1 701 ? -7.818 14.194 34.647 1.00 65.19 701 GLN A CA 1
ATOM 5637 C C . GLN A 1 701 ? -8.493 15.566 34.853 1.00 65.19 701 GLN A C 1
ATOM 5639 O O . GLN A 1 701 ? -8.224 16.233 35.852 1.00 65.19 701 GLN A O 1
ATOM 5644 N N . PHE A 1 702 ? -9.397 15.983 33.956 1.00 69.38 702 PHE A N 1
ATOM 5645 C CA . PHE A 1 702 ? -10.161 17.227 34.119 1.00 69.38 702 PHE A CA 1
ATOM 5646 C C . PHE A 1 702 ? -11.463 16.997 34.888 1.00 69.38 702 PHE A C 1
ATOM 5648 O O . PHE A 1 702 ? -12.213 16.070 34.567 1.00 69.38 702 PHE A O 1
ATOM 5655 N N . SER A 1 703 ? -11.744 17.877 35.852 1.00 82.88 703 SER A N 1
ATOM 5656 C CA . SER A 1 703 ? -13.007 17.912 36.601 1.00 82.88 703 SER A CA 1
ATOM 5657 C C . SER A 1 703 ? -14.169 18.447 35.750 1.00 82.88 703 SER A C 1
ATOM 5659 O O . SER A 1 703 ? -13.961 19.106 34.723 1.00 82.88 703 SER A O 1
ATOM 5661 N N . ILE A 1 704 ? -15.409 18.226 36.204 1.00 89.12 704 ILE A N 1
ATOM 5662 C CA . ILE A 1 704 ? -16.608 18.795 35.563 1.00 89.12 704 ILE A CA 1
ATOM 5663 C C . ILE A 1 704 ? -16.525 20.331 35.537 1.00 89.12 704 ILE A C 1
ATOM 5665 O O . ILE A 1 704 ? -16.785 20.934 34.497 1.00 89.12 704 ILE A O 1
ATOM 5669 N N . LEU A 1 705 ? -16.068 20.966 36.626 1.00 89.62 705 LEU A N 1
ATOM 5670 C CA . LEU A 1 705 ? -15.915 22.424 36.709 1.00 89.62 705 LEU A CA 1
ATOM 5671 C C . LEU A 1 705 ? -14.905 22.956 35.684 1.00 89.62 705 LEU A C 1
ATOM 5673 O O . LEU A 1 705 ? -15.162 23.960 35.023 1.00 89.62 705 LEU A O 1
ATOM 5677 N N . GLN A 1 706 ? -13.773 22.275 35.498 1.00 81.19 706 GLN A N 1
ATOM 5678 C CA . GLN A 1 706 ? -12.738 22.684 34.540 1.00 81.19 706 GLN A CA 1
ATOM 5679 C C . GLN A 1 706 ? -13.174 22.544 33.083 1.00 81.19 706 GLN A C 1
ATOM 5681 O O . GLN A 1 706 ? -12.734 23.319 32.221 1.00 81.19 706 GLN A O 1
ATOM 5686 N N . LEU A 1 707 ? -13.990 21.533 32.790 1.00 78.06 707 LEU A N 1
ATOM 5687 C CA . LEU A 1 707 ? -14.590 21.336 31.476 1.00 78.06 707 LEU A CA 1
ATOM 5688 C C . LEU A 1 707 ? -15.687 22.383 31.241 1.00 78.06 707 LEU A C 1
ATOM 5690 O O . LEU A 1 707 ? -15.616 23.108 30.251 1.00 78.06 707 LEU A O 1
ATOM 5694 N N . ALA A 1 708 ? -16.611 22.562 32.187 1.00 84.81 708 ALA A N 1
ATOM 5695 C CA . ALA A 1 708 ? -17.695 23.538 32.093 1.00 84.81 708 ALA A CA 1
ATOM 5696 C C . ALA A 1 708 ? -17.178 24.983 31.974 1.00 84.81 708 ALA A C 1
ATOM 5698 O O . ALA A 1 708 ? -17.611 25.726 31.096 1.00 84.81 708 ALA A O 1
ATOM 5699 N N . ALA A 1 709 ? -16.180 25.374 32.772 1.00 80.31 709 ALA A N 1
ATOM 5700 C CA . ALA A 1 709 ? -15.560 26.700 32.699 1.00 80.31 709 ALA A CA 1
ATOM 5701 C C . ALA A 1 709 ? -14.814 26.951 31.375 1.00 80.31 709 ALA A C 1
ATOM 5703 O O . ALA A 1 709 ? -14.627 28.101 30.963 1.00 80.31 709 ALA A O 1
ATOM 5704 N N . TYR A 1 710 ? -14.364 25.887 30.706 1.00 74.88 710 TYR A N 1
ATOM 5705 C CA . TYR A 1 710 ? -13.705 25.990 29.410 1.00 74.88 710 TYR A CA 1
ATOM 5706 C C . TYR A 1 710 ? -14.670 26.106 28.247 1.00 74.88 710 TYR A C 1
ATOM 5708 O O . TYR A 1 710 ? -14.488 26.985 27.410 1.00 74.88 710 TYR A O 1
ATOM 5716 N N . TYR A 1 711 ? -15.701 25.265 28.234 1.00 73.56 711 TYR A N 1
ATOM 5717 C CA . TYR A 1 711 ? -16.770 25.318 27.239 1.00 73.56 711 TYR A CA 1
ATOM 5718 C C . TYR A 1 711 ? -17.784 26.440 27.520 1.00 73.56 711 TYR A C 1
ATOM 5720 O O . TYR A 1 711 ? -18.765 26.577 26.803 1.00 73.56 711 TYR A O 1
ATOM 5728 N N . ASN A 1 712 ? -17.529 27.274 28.537 1.00 81.81 712 ASN A N 1
ATOM 5729 C CA . ASN A 1 712 ? -18.375 28.387 28.973 1.00 81.81 712 ASN A CA 1
ATOM 5730 C C . ASN A 1 712 ? -19.814 27.961 29.332 1.00 81.81 712 ASN A C 1
ATOM 5732 O O . ASN A 1 712 ? -20.768 28.707 29.121 1.00 81.81 712 ASN A O 1
ATOM 5736 N N . GLN A 1 713 ? -19.972 26.774 29.920 1.00 91.06 713 GLN A N 1
ATOM 5737 C CA . GLN A 1 713 ? -21.266 26.206 30.295 1.00 91.06 713 GLN A CA 1
ATOM 5738 C C . GLN A 1 713 ? -21.720 26.701 31.667 1.00 91.06 713 GLN A C 1
ATOM 5740 O O . GLN A 1 713 ? -21.572 26.019 32.683 1.00 91.06 713 GLN A O 1
ATOM 5745 N N . ARG A 1 714 ? -22.275 27.918 31.699 1.00 91.31 714 ARG A N 1
ATOM 5746 C CA . ARG A 1 714 ? -22.584 28.616 32.955 1.00 91.31 714 ARG A CA 1
ATOM 5747 C C . ARG A 1 714 ? -23.581 27.868 33.846 1.00 91.31 714 ARG A C 1
ATOM 5749 O O . ARG A 1 714 ? -23.330 27.758 35.036 1.00 91.31 714 ARG A O 1
ATOM 5756 N N . LYS A 1 715 ? -24.626 27.262 33.270 1.00 91.94 715 LYS A N 1
ATOM 5757 C CA . LYS A 1 715 ? -25.617 26.470 34.025 1.00 91.94 715 LYS A CA 1
ATOM 5758 C C . LYS A 1 715 ? -24.979 25.339 34.840 1.00 91.94 715 LYS A C 1
ATOM 5760 O O . LYS A 1 715 ? -25.348 25.130 35.988 1.00 91.94 715 LYS A O 1
ATOM 5765 N N . ILE A 1 716 ? -24.002 24.640 34.257 1.00 94.25 716 ILE A N 1
ATOM 5766 C CA . ILE A 1 716 ? -23.278 23.555 34.935 1.00 94.25 716 ILE A CA 1
ATOM 5767 C C . ILE A 1 716 ? -22.356 24.128 36.017 1.00 94.25 716 ILE A C 1
ATOM 5769 O O . ILE A 1 716 ? -22.268 23.565 37.102 1.00 94.25 716 ILE A O 1
ATOM 5773 N N . VAL A 1 717 ? -21.680 25.251 35.746 1.00 93.25 717 VAL A N 1
ATOM 5774 C CA . VAL A 1 717 ? -20.828 25.927 36.739 1.00 93.25 717 VAL A CA 1
ATOM 5775 C C . VAL A 1 717 ? -21.646 26.346 37.960 1.00 93.25 717 VAL A C 1
ATOM 5777 O O . VAL A 1 717 ? -21.255 26.029 39.079 1.00 93.25 717 VAL A O 1
ATOM 5780 N N . ASP A 1 718 ? -22.789 26.999 37.754 1.00 93.69 718 ASP A N 1
ATOM 5781 C CA . ASP A 1 718 ? -23.648 27.456 38.848 1.00 93.69 718 ASP A CA 1
ATOM 5782 C C . ASP A 1 718 ? -24.202 26.263 39.651 1.00 93.69 718 ASP A C 1
ATOM 5784 O O . ASP A 1 718 ? -24.167 26.283 40.882 1.00 93.69 718 ASP A O 1
ATOM 5788 N N . TRP A 1 719 ? -24.613 25.182 38.972 1.00 95.06 719 TRP A N 1
ATOM 5789 C CA . TRP A 1 719 ? -25.038 23.923 39.602 1.00 95.06 719 TRP A CA 1
ATOM 5790 C C . TRP A 1 719 ? -23.938 23.284 40.467 1.00 95.06 719 TRP A C 1
ATOM 5792 O O . TRP A 1 719 ? -24.190 22.907 41.613 1.00 95.06 719 TRP A O 1
ATOM 5802 N N . LEU A 1 720 ? -22.699 23.210 39.967 1.00 93.94 720 LEU A N 1
ATOM 5803 C CA . LEU A 1 720 ? -21.563 22.661 40.719 1.00 93.94 720 LEU A CA 1
ATOM 5804 C C . LEU A 1 720 ? -21.210 23.513 41.939 1.00 93.94 720 LEU A C 1
ATOM 5806 O O . LEU A 1 720 ? -20.934 22.973 43.006 1.00 93.94 720 LEU A O 1
ATOM 5810 N N . VAL A 1 721 ? -21.215 24.839 41.795 1.00 90.69 721 VAL A N 1
ATOM 5811 C CA . VAL A 1 721 ? -20.871 25.766 42.884 1.00 90.69 721 VAL A CA 1
ATOM 5812 C C . VAL A 1 721 ? -21.934 25.728 43.987 1.00 90.69 721 VAL A C 1
ATOM 5814 O O . VAL A 1 721 ? -21.583 25.741 45.172 1.00 90.69 721 VAL A O 1
ATOM 5817 N N . ALA A 1 722 ? -23.211 25.608 43.608 1.00 91.38 722 ALA A N 1
ATOM 5818 C CA . ALA A 1 722 ? -24.329 25.432 44.532 1.00 91.38 722 ALA A CA 1
ATOM 5819 C C . ALA A 1 722 ? -24.334 24.057 45.226 1.00 91.38 722 ALA A C 1
ATOM 5821 O O . ALA A 1 722 ? -24.929 23.920 46.292 1.00 91.38 722 ALA A O 1
ATOM 5822 N N . SER A 1 723 ? -23.659 23.052 44.658 1.00 90.81 723 SER A N 1
ATOM 5823 C CA . SER A 1 723 ? -23.611 21.688 45.193 1.00 90.81 723 SER A CA 1
ATOM 5824 C C . SER A 1 723 ? -22.561 21.545 46.311 1.00 90.81 723 SER A C 1
ATOM 5826 O O . SER A 1 723 ? -21.356 21.632 46.044 1.00 90.81 723 SER A O 1
ATOM 5828 N N . PRO A 1 724 ? -22.949 21.250 47.570 1.00 86.38 724 PRO A N 1
ATOM 5829 C CA . PRO A 1 724 ? -21.991 21.077 48.670 1.00 86.38 724 PRO A CA 1
ATOM 5830 C C . PRO A 1 724 ? -21.054 19.877 48.474 1.00 86.38 724 PRO A C 1
ATOM 5832 O O . PRO A 1 724 ? -19.922 19.890 48.947 1.00 86.38 724 PRO A O 1
ATOM 5835 N N . SER A 1 725 ? -21.512 18.854 47.747 1.00 88.12 725 SER A N 1
ATOM 5836 C CA . SER A 1 725 ? -20.767 17.619 47.468 1.00 88.12 725 SER A CA 1
ATOM 5837 C C . SER A 1 725 ? -19.630 17.787 46.452 1.00 88.12 725 SER A C 1
ATOM 5839 O O . SER A 1 725 ? -18.808 16.878 46.316 1.00 88.12 725 SER A O 1
ATOM 5841 N N . PHE A 1 726 ? -19.572 18.916 45.734 1.00 92.94 726 PHE A N 1
ATOM 5842 C CA . PHE A 1 726 ? -18.473 19.215 44.819 1.00 92.94 726 PHE A CA 1
ATOM 5843 C C . PHE A 1 726 ? -17.278 19.811 45.580 1.00 92.94 726 PHE A C 1
ATOM 5845 O O . PHE A 1 726 ? -17.395 20.829 46.269 1.00 92.94 726 PHE A O 1
ATOM 5852 N N . ASN A 1 727 ? -16.114 19.171 45.465 1.00 90.25 727 ASN A N 1
ATOM 5853 C CA . ASN A 1 727 ? -14.922 19.513 46.231 1.00 90.25 727 ASN A CA 1
ATOM 5854 C C . ASN A 1 727 ? -14.041 20.536 45.497 1.00 90.25 727 ASN A C 1
ATOM 5856 O O . ASN A 1 727 ? -13.133 20.186 44.745 1.00 90.25 727 ASN A O 1
ATOM 5860 N N . LEU A 1 728 ? -14.250 21.820 45.789 1.00 90.31 728 LEU A N 1
ATOM 5861 C CA . LEU A 1 728 ? -13.441 22.917 45.240 1.00 90.31 728 LEU A CA 1
ATOM 5862 C C . LEU A 1 728 ? -11.983 22.936 45.742 1.00 90.31 728 LEU A C 1
ATOM 5864 O O . LEU A 1 728 ? -11.118 23.563 45.124 1.00 90.31 728 LEU A O 1
ATOM 5868 N N . ASN A 1 729 ? -11.702 22.245 46.848 1.00 88.06 729 ASN A N 1
ATOM 5869 C CA . ASN A 1 729 ? -10.393 22.207 47.499 1.00 88.06 729 ASN A CA 1
ATOM 5870 C C . ASN A 1 729 ? -9.550 20.989 47.099 1.00 88.06 729 ASN A C 1
ATOM 5872 O O . ASN A 1 729 ? -8.406 20.862 47.543 1.00 88.06 729 ASN A O 1
ATOM 5876 N N . GLU A 1 730 ? -10.077 20.108 46.246 1.00 83.25 730 GLU A N 1
ATOM 5877 C CA . GLU A 1 730 ? -9.326 18.970 45.731 1.00 83.25 730 GLU A CA 1
ATOM 5878 C C . GLU A 1 730 ? -8.112 19.453 44.929 1.00 83.25 730 GLU A C 1
ATOM 5880 O O . GLU A 1 730 ? -8.223 20.315 44.054 1.00 83.25 730 GLU A O 1
ATOM 5885 N N . ARG A 1 731 ? -6.931 18.902 45.233 1.00 81.25 731 ARG A N 1
ATOM 5886 C CA . ARG A 1 731 ? -5.688 19.262 44.546 1.00 81.25 731 ARG A CA 1
ATOM 5887 C C . ARG A 1 731 ? -5.384 18.282 43.419 1.00 81.25 731 ARG A C 1
ATOM 5889 O O . ARG A 1 731 ? -5.488 17.071 43.588 1.00 81.25 731 ARG A O 1
ATOM 5896 N N . ASN A 1 732 ? -4.965 18.801 42.270 1.00 70.06 732 ASN A N 1
ATOM 5897 C CA . ASN A 1 732 ? -4.461 17.973 41.173 1.00 70.06 732 ASN A CA 1
ATOM 5898 C C . ASN A 1 732 ? -3.038 17.437 41.454 1.00 70.06 732 ASN A C 1
ATOM 5900 O O . ASN A 1 732 ? -2.410 17.781 42.456 1.00 70.06 732 ASN A O 1
ATOM 5904 N N . SER A 1 733 ? -2.485 16.641 40.532 1.00 63.94 733 SER A N 1
ATOM 5905 C CA . SER A 1 733 ? -1.122 16.080 40.628 1.00 63.94 733 SER A CA 1
ATOM 5906 C C . SER A 1 733 ? 0.001 17.128 40.682 1.00 63.94 733 SER A C 1
ATOM 5908 O O . SER A 1 733 ? 1.127 16.816 41.063 1.00 63.94 733 SER A O 1
ATOM 5910 N N . LEU A 1 734 ? -0.295 18.383 40.327 1.00 62.44 734 LEU A N 1
ATOM 5911 C CA . LEU A 1 734 ? 0.623 19.521 40.419 1.00 62.44 734 LEU A CA 1
ATOM 5912 C C . LEU A 1 734 ? 0.436 20.332 41.715 1.00 62.44 734 LEU A C 1
ATOM 5914 O O . LEU A 1 734 ? 1.167 21.300 41.950 1.00 62.44 734 LEU A O 1
ATOM 5918 N N . GLY A 1 735 ? -0.506 19.917 42.564 1.00 76.88 735 GLY A N 1
ATOM 5919 C CA . GLY A 1 735 ? -0.776 20.486 43.876 1.00 76.88 735 GLY A CA 1
ATOM 5920 C C . GLY A 1 735 ? -1.669 21.725 43.868 1.00 76.88 735 GLY A C 1
ATOM 5921 O O . GLY A 1 735 ? -1.615 22.469 44.843 1.00 76.88 735 GLY A O 1
ATOM 5922 N N . PHE A 1 736 ? -2.463 21.980 42.823 1.00 81.06 736 PHE A N 1
ATOM 5923 C CA . PHE A 1 736 ? -3.360 23.148 42.736 1.00 81.06 736 PHE A CA 1
ATOM 5924 C C . PHE A 1 736 ? -4.824 22.775 42.989 1.00 81.06 736 PHE A C 1
ATOM 5926 O O . PHE A 1 736 ? -5.266 21.753 42.467 1.00 81.06 736 PHE A O 1
ATOM 5933 N N . THR A 1 737 ? -5.565 23.600 43.741 1.00 88.00 737 THR A N 1
ATOM 5934 C CA . THR A 1 737 ? -7.027 23.444 43.947 1.00 88.00 737 THR A CA 1
ATOM 5935 C C . THR A 1 737 ? -7.825 23.766 42.680 1.00 88.00 737 THR A C 1
ATOM 5937 O O . THR A 1 737 ? -7.265 24.297 41.721 1.00 88.00 737 THR A O 1
ATOM 5940 N N . GLU A 1 738 ? -9.129 23.478 42.633 1.00 86.75 738 GLU A N 1
ATOM 5941 C CA . GLU A 1 738 ? -9.969 23.812 41.468 1.00 86.75 738 GLU A CA 1
ATOM 5942 C C . GLU A 1 738 ? -9.978 25.323 41.174 1.00 86.75 738 GLU A C 1
ATOM 5944 O O . GLU A 1 738 ? -9.808 25.746 40.029 1.00 86.75 738 GLU A O 1
ATOM 5949 N N . VAL A 1 739 ? -10.070 26.150 42.218 1.00 89.94 739 VAL A N 1
ATOM 5950 C CA . VAL A 1 739 ? -10.042 27.616 42.106 1.00 89.94 739 VAL A CA 1
ATOM 5951 C C . VAL A 1 739 ? -8.665 28.122 41.660 1.00 89.94 739 VAL A C 1
ATOM 5953 O O . VAL A 1 739 ? -8.566 28.956 40.757 1.00 89.94 739 VAL A O 1
ATOM 5956 N N . GLU A 1 740 ? -7.576 27.576 42.215 1.00 85.75 740 GLU A N 1
ATOM 5957 C CA . GLU A 1 740 ? -6.209 27.898 41.780 1.00 85.75 740 GLU A CA 1
ATOM 5958 C C . GLU A 1 740 ? -5.985 27.501 40.309 1.00 85.75 740 GLU A C 1
ATOM 5960 O O . GLU A 1 740 ? -5.380 28.258 39.548 1.00 85.75 740 GLU A O 1
ATOM 5965 N N . GLN A 1 741 ? -6.521 26.357 39.872 1.00 80.25 741 GLN A N 1
ATOM 5966 C CA . GLN A 1 741 ? -6.451 25.891 38.484 1.00 80.25 741 GLN A CA 1
ATOM 5967 C C . GLN A 1 741 ? -7.195 26.823 37.516 1.00 80.25 741 GLN A C 1
ATOM 5969 O O . GLN A 1 741 ? -6.658 27.126 36.448 1.00 80.25 741 GLN A O 1
ATOM 5974 N N . LEU A 1 742 ? -8.365 27.355 37.893 1.00 82.56 742 LEU A N 1
ATOM 5975 C CA . LEU A 1 742 ? -9.076 28.373 37.104 1.00 82.56 742 LEU A CA 1
ATOM 5976 C C . LEU A 1 742 ? -8.235 29.649 36.932 1.00 82.56 742 LEU A C 1
ATOM 5978 O O . LEU A 1 742 ? -8.136 30.187 35.825 1.00 82.56 742 LEU A O 1
ATOM 5982 N N . ARG A 1 743 ? -7.558 30.101 37.996 1.00 82.38 743 ARG A N 1
ATOM 5983 C CA . ARG A 1 743 ? -6.643 31.260 37.945 1.00 82.38 743 ARG A CA 1
ATOM 5984 C C . ARG A 1 743 ? -5.439 31.004 37.042 1.00 82.38 743 ARG A C 1
ATOM 5986 O O . ARG A 1 743 ? -5.028 31.891 36.290 1.00 82.38 743 ARG A O 1
ATOM 5993 N N . LEU A 1 744 ? -4.889 29.789 37.073 1.00 70.31 744 LEU A N 1
ATOM 5994 C CA . LEU A 1 744 ? -3.776 29.397 36.209 1.00 70.31 744 LEU A CA 1
ATOM 5995 C C . LEU A 1 744 ? -4.146 29.513 34.724 1.00 70.31 744 LEU A C 1
ATOM 5997 O O . LEU A 1 744 ? -3.379 30.120 33.982 1.00 70.31 744 LEU A O 1
ATOM 6001 N N . VAL A 1 745 ? -5.345 29.088 34.313 1.00 64.06 745 VAL A N 1
ATOM 6002 C CA . VAL A 1 745 ? -5.809 29.177 32.909 1.00 64.06 745 VAL A CA 1
ATOM 6003 C C . VAL A 1 745 ? -6.446 30.514 32.515 1.00 64.06 745 VAL A C 1
ATOM 6005 O O . VAL A 1 745 ? -7.086 30.615 31.470 1.00 64.06 745 VAL A O 1
ATOM 6008 N N . GLY A 1 746 ? -6.289 31.557 33.334 1.00 72.00 746 GLY A N 1
ATOM 6009 C CA . GLY A 1 746 ? -6.769 32.904 33.012 1.00 72.00 746 GLY A CA 1
ATOM 6010 C C . GLY A 1 746 ? -8.263 33.135 33.256 1.00 72.00 746 GLY A C 1
ATOM 6011 O O . GLY A 1 746 ? -8.802 34.136 32.796 1.00 72.00 746 GLY A O 1
ATOM 6012 N N . LYS A 1 747 ? -8.940 32.260 34.010 1.00 82.25 747 LYS A N 1
ATOM 6013 C CA . LYS A 1 747 ? -10.340 32.422 34.446 1.00 82.25 747 LYS A CA 1
ATOM 6014 C C . LYS A 1 747 ? -10.418 33.073 35.836 1.00 82.25 747 LYS A C 1
ATOM 6016 O O . LYS A 1 747 ? -11.186 32.641 36.689 1.00 82.25 747 LYS A O 1
ATOM 6021 N N . SER A 1 748 ? -9.610 34.110 36.072 1.00 84.75 748 SER A N 1
ATOM 6022 C CA . SER A 1 748 ? -9.487 34.753 37.390 1.00 84.75 748 SER A CA 1
ATOM 6023 C C . SER A 1 748 ? -10.791 35.376 37.886 1.00 84.75 748 SER A C 1
ATOM 6025 O O . SER A 1 748 ? -11.103 35.213 39.054 1.00 84.75 748 SER A O 1
ATOM 6027 N N . GLN A 1 749 ? -11.576 36.006 37.006 1.00 88.50 749 GLN A N 1
ATOM 6028 C CA . GLN A 1 749 ? -12.871 36.593 37.380 1.00 88.50 749 GLN A CA 1
ATOM 6029 C C . GLN A 1 749 ? -13.862 35.532 37.876 1.00 88.50 749 GLN A C 1
ATOM 6031 O O . GLN A 1 749 ? -14.481 35.706 38.917 1.00 88.50 749 GLN A O 1
ATOM 6036 N N . LEU A 1 750 ? -13.958 34.397 37.174 1.00 88.50 750 LEU A N 1
ATOM 6037 C CA . LEU A 1 750 ? -14.800 33.282 37.606 1.00 88.50 750 LEU A CA 1
ATOM 6038 C C . LEU A 1 750 ? -14.313 32.698 38.939 1.00 88.50 750 LEU A C 1
ATOM 6040 O O . LEU A 1 750 ? -15.120 32.362 39.795 1.00 88.50 750 LEU A O 1
ATOM 6044 N N . ALA A 1 751 ? -12.997 32.594 39.131 1.00 89.00 751 ALA A N 1
ATOM 6045 C CA . ALA A 1 751 ? -12.436 32.172 40.408 1.00 89.00 751 ALA A CA 1
ATOM 6046 C C . ALA A 1 751 ? -12.795 33.154 41.541 1.00 89.00 751 ALA A C 1
ATOM 6048 O O . ALA A 1 751 ? -13.183 32.706 42.614 1.00 89.00 751 ALA A O 1
ATOM 6049 N N . ASP A 1 752 ? -12.749 34.469 41.293 1.00 90.50 752 ASP A N 1
ATOM 6050 C CA . ASP A 1 752 ? -13.174 35.491 42.262 1.00 90.50 752 ASP A CA 1
ATOM 6051 C C . ASP A 1 752 ? -14.673 35.383 42.593 1.00 90.50 752 ASP A C 1
ATOM 6053 O O . ASP A 1 752 ? -15.068 35.548 43.745 1.00 90.50 752 ASP A O 1
ATOM 6057 N N . GLU A 1 753 ? -15.522 35.097 41.601 1.00 93.00 753 GLU A N 1
ATOM 6058 C CA . GLU A 1 753 ? -16.956 34.847 41.808 1.00 93.00 753 GLU A CA 1
ATOM 6059 C C . GLU A 1 753 ? -17.200 33.601 42.663 1.00 93.00 753 GLU A C 1
ATOM 6061 O O . GLU A 1 753 ? -17.970 33.655 43.621 1.00 93.00 753 GLU A O 1
ATOM 6066 N N . ILE A 1 754 ? -16.518 32.495 42.355 1.00 92.62 754 ILE A N 1
ATOM 6067 C CA . ILE A 1 754 ? -16.622 31.252 43.126 1.00 92.62 754 ILE A CA 1
ATOM 6068 C C . ILE A 1 754 ? -16.166 31.484 44.568 1.00 92.62 754 ILE A C 1
ATOM 6070 O O . ILE A 1 754 ? -16.850 31.047 45.484 1.00 92.62 754 ILE A O 1
ATOM 6074 N N . GLU A 1 755 ? -15.073 32.218 44.789 1.00 91.25 755 GLU A N 1
ATOM 6075 C CA . GLU A 1 755 ? -14.584 32.552 46.135 1.00 91.25 755 GLU A CA 1
ATOM 6076 C C . GLU A 1 755 ? -15.547 33.458 46.919 1.00 91.25 755 GLU A C 1
ATOM 6078 O O . GLU A 1 755 ? -15.573 33.394 48.146 1.00 91.25 755 GLU A O 1
ATOM 6083 N N . LYS A 1 756 ? -16.367 34.279 46.249 1.00 91.62 756 LYS A N 1
ATOM 6084 C CA . LYS A 1 756 ? -17.435 35.044 46.917 1.00 91.62 756 LYS A CA 1
ATOM 6085 C C . LYS A 1 756 ? -18.590 34.150 47.366 1.00 91.62 756 LYS A C 1
ATOM 6087 O O . LYS A 1 756 ? -19.168 34.409 48.416 1.00 91.62 756 LYS A O 1
ATOM 6092 N N . ILE A 1 757 ? -18.932 33.132 46.574 1.00 92.88 757 ILE A N 1
ATOM 6093 C CA . ILE A 1 757 ? -20.046 32.213 46.862 1.00 92.88 757 ILE A CA 1
ATOM 6094 C C . ILE A 1 757 ? -19.625 31.129 47.869 1.00 92.88 757 ILE A C 1
ATOM 6096 O O . ILE A 1 757 ? -20.404 30.767 48.746 1.00 92.88 757 ILE A O 1
ATOM 6100 N N . ARG A 1 758 ? -18.393 30.623 47.753 1.00 91.00 758 ARG A N 1
ATOM 6101 C CA . ARG A 1 758 ? -17.795 29.547 48.561 1.00 91.00 758 ARG A CA 1
ATOM 6102 C C . ARG A 1 758 ? -16.458 30.033 49.160 1.00 91.00 758 ARG A C 1
ATOM 6104 O O . ARG A 1 758 ? -15.393 29.684 48.637 1.00 91.00 758 ARG A O 1
ATOM 6111 N N . PRO A 1 759 ? -16.468 30.870 50.219 1.00 88.12 759 PRO A N 1
ATOM 6112 C CA . PRO A 1 759 ? -15.256 31.480 50.785 1.00 88.12 759 PRO A CA 1
ATOM 6113 C C . PRO A 1 759 ? -14.195 30.482 51.266 1.00 88.12 759 PRO A C 1
ATOM 6115 O O . PRO A 1 759 ? -13.007 30.802 51.301 1.00 88.12 759 PRO A O 1
ATOM 6118 N N . GLU A 1 760 ? -14.596 29.260 51.611 1.00 86.56 760 GLU A N 1
ATOM 6119 C CA . GLU A 1 760 ? -13.710 28.167 52.012 1.00 86.56 760 GLU A CA 1
ATOM 6120 C C . GLU A 1 760 ? -12.854 27.606 50.864 1.00 86.56 760 GLU A C 1
ATOM 6122 O O . GLU A 1 760 ? -11.920 26.845 51.114 1.00 86.56 760 GLU A O 1
ATOM 6127 N N . ALA A 1 761 ? -13.151 27.975 49.613 1.00 85.38 761 ALA A N 1
ATOM 6128 C CA . ALA A 1 761 ? -12.397 27.581 48.424 1.00 85.38 761 ALA A CA 1
ATOM 6129 C C . ALA A 1 761 ? -11.284 28.579 48.042 1.00 85.38 761 ALA A C 1
ATOM 6131 O O . ALA A 1 761 ? -10.719 28.496 46.948 1.00 85.38 761 ALA A O 1
ATOM 6132 N N . LYS A 1 762 ? -10.980 29.546 48.921 1.00 85.56 762 LYS A N 1
ATOM 6133 C CA . LYS A 1 762 ? -10.027 30.632 48.660 1.00 85.56 762 LYS A CA 1
ATOM 6134 C C . LYS A 1 762 ? -8.646 30.103 48.270 1.00 85.56 762 LYS A C 1
ATOM 6136 O O . LYS A 1 762 ? -7.947 29.480 49.071 1.00 85.56 762 LYS A O 1
ATOM 6141 N N . GLY A 1 763 ? -8.242 30.389 47.033 1.00 78.12 763 GLY A N 1
ATOM 6142 C CA . GLY A 1 763 ? -6.949 29.978 46.497 1.00 78.12 763 GLY A CA 1
ATOM 6143 C C . GLY A 1 763 ? -5.810 30.887 46.955 1.00 78.12 763 GLY A C 1
ATOM 6144 O O . GLY A 1 763 ? -6.000 32.075 47.231 1.00 78.12 763 GLY A O 1
ATOM 6145 N N . ARG A 1 764 ? -4.584 30.354 47.001 1.00 82.06 764 ARG A N 1
ATOM 6146 C CA . ARG A 1 764 ? -3.399 31.183 47.274 1.00 82.06 764 ARG A CA 1
ATOM 6147 C C . ARG A 1 764 ? -2.962 31.982 46.031 1.00 82.06 764 ARG A C 1
ATOM 6149 O O . ARG A 1 764 ? -3.190 31.539 44.901 1.00 82.06 764 ARG A O 1
ATOM 6156 N N . PRO A 1 765 ? -2.247 33.109 46.202 1.00 76.56 765 PRO A N 1
ATOM 6157 C CA . PRO A 1 765 ? -1.662 33.849 45.085 1.00 76.56 765 PRO A CA 1
ATOM 6158 C C . PRO A 1 765 ? -0.659 33.013 44.269 1.00 76.56 765 PRO A C 1
ATOM 6160 O O . PRO A 1 765 ? 0.113 32.222 44.814 1.00 76.56 765 PRO A O 1
ATOM 6163 N N . ILE A 1 766 ? -0.631 33.227 42.949 1.00 77.94 766 ILE A N 1
ATOM 6164 C CA . ILE A 1 766 ? 0.239 32.491 42.017 1.00 77.94 766 ILE A CA 1
ATOM 6165 C C . ILE A 1 766 ? 1.662 33.087 42.005 1.00 77.94 766 ILE A C 1
ATOM 6167 O O . ILE A 1 766 ? 1.878 34.203 41.522 1.00 77.94 766 ILE A O 1
ATOM 6171 N N . THR A 1 767 ? 2.653 32.326 42.485 1.00 78.00 767 THR A N 1
ATOM 6172 C CA . THR A 1 767 ? 4.077 32.733 42.545 1.00 78.00 767 THR A CA 1
ATOM 6173 C C . THR A 1 767 ? 4.835 32.486 41.233 1.00 78.00 767 THR A C 1
ATOM 6175 O O . THR A 1 767 ? 4.326 31.829 40.335 1.00 78.00 767 THR A O 1
ATOM 6178 N N . VAL A 1 768 ? 6.089 32.945 41.097 1.00 63.47 768 VAL A N 1
ATOM 6179 C CA . VAL A 1 768 ? 6.936 32.665 39.910 1.00 63.47 768 VAL A CA 1
ATOM 6180 C C . VAL A 1 768 ? 7.210 31.165 39.725 1.00 63.47 768 VAL A C 1
ATOM 6182 O O . VAL A 1 768 ? 7.161 30.662 38.603 1.00 63.47 768 VAL A O 1
ATOM 6185 N N . ARG A 1 769 ? 7.428 30.413 40.813 1.00 69.69 769 ARG A N 1
ATOM 6186 C CA . ARG A 1 769 ? 7.550 28.945 40.759 1.00 69.69 769 ARG A CA 1
ATOM 6187 C C . ARG A 1 769 ? 6.244 28.310 40.294 1.00 69.69 769 ARG A C 1
ATOM 6189 O O . ARG A 1 769 ? 6.277 27.395 39.474 1.00 69.69 769 ARG A O 1
ATOM 6196 N N . ASP A 1 770 ? 5.109 28.843 40.744 1.00 65.88 770 ASP A N 1
ATOM 6197 C CA . ASP A 1 770 ? 3.799 28.439 40.238 1.00 65.88 770 ASP A CA 1
ATOM 6198 C C . ASP A 1 770 ? 3.567 28.891 38.812 1.00 65.88 770 ASP A C 1
ATOM 6200 O O . ASP A 1 770 ? 2.854 28.198 38.124 1.00 65.88 770 ASP A O 1
ATOM 6204 N N . ARG A 1 771 ? 4.186 29.979 38.335 1.00 62.22 771 ARG A N 1
ATOM 6205 C CA . ARG A 1 771 ? 4.167 30.398 36.926 1.00 62.22 771 ARG A CA 1
ATOM 6206 C C . ARG A 1 771 ? 5.033 29.495 36.046 1.00 62.22 771 ARG A C 1
ATOM 6208 O O . ARG A 1 771 ? 4.736 29.328 34.873 1.00 62.22 771 ARG A O 1
ATOM 6215 N N . ASN A 1 772 ? 6.079 28.878 36.588 1.00 56.22 772 ASN A N 1
ATOM 6216 C CA . ASN A 1 772 ? 6.863 27.858 35.883 1.00 56.22 772 ASN A CA 1
ATOM 6217 C C . ASN A 1 772 ? 6.141 26.509 35.888 1.00 56.22 772 ASN A C 1
ATOM 6219 O O . ASN A 1 772 ? 6.029 25.869 34.844 1.00 56.22 772 ASN A O 1
ATOM 6223 N N . ARG A 1 773 ? 5.545 26.129 37.027 1.00 58.53 773 ARG A N 1
ATOM 6224 C CA . ARG A 1 773 ? 4.557 25.046 37.073 1.00 58.53 773 ARG A CA 1
ATOM 6225 C C . ARG A 1 773 ? 3.351 25.367 36.211 1.00 58.53 773 ARG A C 1
ATOM 6227 O O . ARG A 1 773 ? 2.842 24.437 35.636 1.00 58.53 773 ARG A O 1
ATOM 6234 N N . LYS A 1 774 ? 2.964 26.635 36.046 1.00 54.16 774 LYS A N 1
ATOM 6235 C CA . LYS A 1 774 ? 1.958 27.138 35.109 1.00 54.16 774 LYS A CA 1
ATOM 6236 C C . LYS A 1 774 ? 2.472 27.036 33.695 1.00 54.16 774 LYS A C 1
ATOM 6238 O O . LYS A 1 774 ? 1.687 26.717 32.858 1.00 54.16 774 LYS A O 1
ATOM 6243 N N . LYS A 1 775 ? 3.746 27.231 33.367 1.00 51.03 775 LYS A N 1
ATOM 6244 C CA . LYS A 1 775 ? 4.239 26.966 32.005 1.00 51.03 775 LYS A CA 1
ATOM 6245 C C . LYS A 1 775 ? 4.231 25.481 31.672 1.00 51.03 775 LYS A C 1
ATOM 6247 O O . LYS A 1 775 ? 4.006 25.150 30.523 1.00 51.03 775 LYS A O 1
ATOM 6252 N N . ILE A 1 776 ? 4.460 24.603 32.648 1.00 47.72 776 ILE A N 1
ATOM 6253 C CA . ILE A 1 776 ? 4.348 23.143 32.489 1.00 47.72 776 ILE A CA 1
ATOM 6254 C C . ILE A 1 776 ? 2.874 22.717 32.500 1.00 47.72 776 ILE A C 1
ATOM 6256 O O . ILE A 1 776 ? 2.466 21.924 31.667 1.00 47.72 776 ILE A O 1
ATOM 6260 N N . ALA A 1 777 ? 2.070 23.287 33.394 1.00 46.69 777 ALA A N 1
ATOM 6261 C CA . ALA A 1 777 ? 0.641 23.069 33.530 1.00 46.69 777 ALA A CA 1
ATOM 6262 C C . ALA A 1 777 ? -0.075 23.650 32.324 1.00 46.69 777 ALA A C 1
ATOM 6264 O O . ALA A 1 777 ? -0.752 22.880 31.707 1.00 46.69 777 ALA A O 1
ATOM 6265 N N . ASP A 1 778 ? 0.135 24.899 31.911 1.00 43.91 778 ASP A N 1
ATOM 6266 C CA . ASP A 1 778 ? -0.188 25.486 30.602 1.00 43.91 778 ASP A CA 1
ATOM 6267 C C . ASP A 1 778 ? 0.433 24.627 29.498 1.00 43.91 778 ASP A C 1
ATOM 6269 O O . ASP A 1 778 ? -0.275 24.229 28.615 1.00 43.91 778 ASP A O 1
ATOM 6273 N N . TYR A 1 779 ? 1.669 24.150 29.491 1.00 42.41 779 TYR A N 1
ATOM 6274 C CA . TYR A 1 779 ? 2.070 23.208 28.424 1.00 42.41 779 TYR A CA 1
ATOM 6275 C C . TYR A 1 779 ? 1.167 21.943 28.363 1.00 42.41 779 TYR A C 1
ATOM 6277 O O . TYR A 1 779 ? 0.878 21.460 27.265 1.00 42.41 779 TYR A O 1
ATOM 6285 N N . LEU A 1 780 ? 0.627 21.505 29.508 1.00 40.78 780 LEU A N 1
ATOM 6286 C CA . LEU A 1 780 ? -0.380 20.444 29.682 1.00 40.78 780 LEU A CA 1
ATOM 6287 C C . LEU A 1 780 ? -1.873 20.930 29.604 1.00 40.78 780 LEU A C 1
ATOM 6289 O O . LEU A 1 780 ? -2.765 20.110 29.418 1.00 40.78 780 LEU A O 1
ATOM 6293 N N . LEU A 1 781 ? -2.172 22.242 29.702 1.00 38.94 781 LEU A N 1
ATOM 6294 C CA . LEU A 1 781 ? -3.492 22.915 29.835 1.00 38.94 781 LEU A CA 1
ATOM 6295 C C . LEU A 1 781 ? -3.776 23.881 28.672 1.00 38.94 781 LEU A C 1
ATOM 6297 O O . LEU A 1 781 ? -4.919 24.007 28.283 1.00 38.94 781 LEU A O 1
ATOM 6301 N N . TYR A 1 782 ? -2.766 24.498 28.058 1.00 41.31 782 TYR A N 1
ATOM 6302 C CA . TYR A 1 782 ? -2.633 25.277 26.796 1.00 41.31 782 TYR A CA 1
ATOM 6303 C C . TYR A 1 782 ? -2.916 24.435 25.543 1.00 41.31 782 TYR A C 1
ATOM 6305 O O . TYR A 1 782 ? -2.581 24.798 24.417 1.00 41.31 782 TYR A O 1
ATOM 6313 N N . ARG A 1 783 ? -3.645 23.340 25.739 1.00 43.28 783 ARG A N 1
ATOM 6314 C CA . ARG A 1 783 ? -4.862 23.088 24.967 1.00 43.28 783 ARG A CA 1
ATOM 6315 C C . ARG A 1 783 ? -5.877 24.258 25.018 1.00 43.28 783 ARG A C 1
ATOM 6317 O O . ARG A 1 783 ? -6.735 24.334 24.151 1.00 43.28 783 ARG A O 1
ATOM 6324 N N . LYS A 1 784 ? -5.810 25.183 25.989 1.00 38.03 784 LYS A N 1
ATOM 6325 C CA . LYS A 1 784 ? -6.815 26.233 26.249 1.00 38.03 784 LYS A CA 1
ATOM 6326 C C . LYS A 1 784 ? -6.262 27.647 26.021 1.00 38.03 784 LYS A C 1
ATOM 6328 O O . LYS A 1 784 ? -5.408 28.121 26.761 1.00 38.03 784 LYS A O 1
ATOM 6333 N N . GLY A 1 785 ? -6.758 28.305 24.973 1.00 40.25 785 GLY A N 1
ATOM 6334 C CA . GLY A 1 785 ? -6.337 29.623 24.476 1.00 40.25 785 GLY A CA 1
ATOM 6335 C C . GLY A 1 785 ? -5.732 29.543 23.071 1.00 40.25 785 GLY A C 1
ATOM 6336 O O . GLY A 1 785 ? -5.666 30.543 22.355 1.00 40.25 785 GLY A O 1
ATOM 6337 N N . ALA A 1 786 ? -5.319 28.343 22.662 1.00 44.38 786 ALA A N 1
ATOM 6338 C CA . ALA A 1 786 ? -5.364 27.941 21.269 1.00 44.38 786 ALA A CA 1
ATOM 6339 C C . ALA A 1 786 ? -6.823 27.646 20.900 1.00 44.38 786 ALA A C 1
ATOM 6341 O O . ALA A 1 786 ? -7.557 27.166 21.772 1.00 44.38 786 ALA A O 1
ATOM 6342 N N . PRO A 1 787 ? -7.260 27.929 19.660 1.00 46.47 787 PRO A N 1
ATOM 6343 C CA . PRO A 1 787 ? -8.447 27.257 19.142 1.00 46.47 787 PRO A CA 1
ATOM 6344 C C . PRO A 1 787 ? -8.317 25.773 19.490 1.00 46.47 787 PRO A C 1
ATOM 6346 O O . PRO A 1 787 ? -7.229 25.205 19.336 1.00 46.47 787 PRO A O 1
ATOM 6349 N N . ILE A 1 788 ? -9.380 25.176 20.041 1.00 52.06 788 ILE A N 1
ATOM 6350 C CA . ILE A 1 788 ? -9.409 23.727 20.252 1.00 52.06 788 ILE A CA 1
ATOM 6351 C C . ILE A 1 788 ? -9.015 23.141 18.905 1.00 52.06 788 ILE A C 1
ATOM 6353 O O . ILE A 1 788 ? -9.709 23.398 17.919 1.00 52.06 788 ILE A O 1
ATOM 6357 N N . ILE A 1 789 ? -7.885 22.427 18.850 1.00 63.38 789 ILE A N 1
ATOM 6358 C CA . ILE A 1 789 ? -7.633 21.521 17.737 1.00 63.38 789 ILE A CA 1
ATOM 6359 C C . ILE A 1 789 ? -8.807 20.561 17.805 1.00 63.38 789 ILE A C 1
ATOM 6361 O O . ILE A 1 789 ? -8.843 19.703 18.673 1.00 63.38 789 ILE A O 1
ATOM 6365 N N . ASP A 1 790 ? -9.804 20.776 16.970 1.00 77.00 790 ASP A N 1
ATOM 6366 C CA . ASP A 1 790 ? -10.989 19.946 16.888 1.00 77.00 790 ASP A CA 1
ATOM 6367 C C . ASP A 1 790 ? -11.059 19.410 15.470 1.00 77.00 790 ASP A C 1
ATOM 6369 O O . ASP A 1 790 ? -10.449 19.947 14.545 1.00 77.00 790 ASP A O 1
ATOM 6373 N N . PHE A 1 791 ? -11.793 18.329 15.310 1.00 88.69 791 PHE A N 1
ATOM 6374 C CA . PHE A 1 791 ? -12.141 17.786 14.017 1.00 88.69 791 PHE A CA 1
ATOM 6375 C C . PHE A 1 791 ? -13.613 18.130 13.789 1.00 88.69 791 PHE A C 1
ATOM 6377 O O . PHE A 1 791 ? -14.518 17.594 14.431 1.00 88.69 791 PHE A O 1
ATOM 6384 N N . VAL A 1 792 ? -13.843 19.117 12.924 1.00 92.62 792 VAL A N 1
ATOM 6385 C CA . VAL A 1 792 ? -15.175 19.599 12.567 1.00 92.62 792 VAL A CA 1
ATOM 6386 C C . VAL A 1 792 ? -15.733 18.673 11.503 1.00 92.62 792 VAL A C 1
ATOM 6388 O O . VAL A 1 792 ? -15.175 18.572 10.411 1.00 92.62 792 VAL A O 1
ATOM 6391 N N . ARG A 1 793 ? -16.820 17.979 11.837 1.00 94.12 793 ARG A N 1
ATOM 6392 C CA . ARG A 1 793 ? -17.529 17.102 10.909 1.00 94.12 793 ARG A CA 1
ATOM 6393 C C . ARG A 1 793 ? -18.215 17.935 9.830 1.00 94.12 793 ARG A C 1
ATOM 6395 O O . ARG A 1 793 ? -19.072 18.761 10.135 1.00 94.12 793 ARG A O 1
ATOM 6402 N N . ILE A 1 794 ? -17.814 17.691 8.592 1.00 95.06 794 ILE A N 1
ATOM 6403 C CA . ILE A 1 794 ? -18.374 18.250 7.369 1.00 95.06 794 ILE A CA 1
ATOM 6404 C C . ILE A 1 794 ? -19.352 17.223 6.816 1.00 95.06 794 ILE A C 1
ATOM 6406 O O . ILE A 1 794 ? -18.960 16.081 6.564 1.00 95.06 794 ILE A O 1
ATOM 6410 N N . GLU A 1 795 ? -20.622 17.602 6.690 1.00 94.69 795 GLU A N 1
ATOM 6411 C CA . GLU A 1 795 ? -21.654 16.701 6.173 1.00 94.69 795 GLU A CA 1
ATOM 6412 C C . GLU A 1 795 ? -21.599 16.622 4.641 1.00 94.69 795 GLU A C 1
ATOM 6414 O O . GLU A 1 795 ? -21.115 17.558 4.002 1.00 94.69 795 GLU A O 1
ATOM 6419 N N . PRO A 1 796 ? -22.075 15.523 4.028 1.00 94.94 796 PRO A N 1
ATOM 6420 C CA . PRO A 1 796 ? -22.189 15.424 2.580 1.00 94.94 796 PRO A CA 1
ATOM 6421 C C . PRO A 1 796 ? -23.050 16.548 2.003 1.00 94.94 796 PRO A C 1
ATOM 6423 O O . PRO A 1 796 ? -24.013 16.998 2.621 1.00 94.94 796 PRO A O 1
ATOM 6426 N N . GLY A 1 797 ? -22.756 16.948 0.775 1.00 94.62 797 GLY A N 1
ATOM 6427 C CA . GLY A 1 797 ? -23.538 17.950 0.066 1.00 94.62 797 GLY A CA 1
ATOM 6428 C C . GLY A 1 797 ? -22.980 18.225 -1.318 1.00 94.62 797 GLY A C 1
ATOM 6429 O O . GLY A 1 797 ? -21.960 17.661 -1.716 1.00 94.62 797 GLY A O 1
ATOM 6430 N N . SER A 1 798 ? -23.673 19.079 -2.066 1.00 94.25 798 SER A N 1
ATOM 6431 C CA . SER A 1 798 ? -23.230 19.516 -3.390 1.00 94.25 798 SER A CA 1
ATOM 6432 C C . SER A 1 798 ? -23.046 21.024 -3.423 1.00 94.25 798 SER A C 1
ATOM 6434 O O . SER A 1 798 ? -23.740 21.750 -2.718 1.00 94.25 798 SER A O 1
ATOM 6436 N N . PHE A 1 799 ? -22.103 21.488 -4.234 1.00 93.69 799 PHE A N 1
ATOM 6437 C CA . PHE A 1 799 ? -21.796 22.900 -4.408 1.00 93.69 799 PHE A CA 1
ATOM 6438 C C . PHE A 1 799 ? -21.226 23.167 -5.801 1.00 93.69 799 PHE A C 1
ATOM 6440 O O . PHE A 1 799 ? -20.812 22.240 -6.500 1.00 93.69 799 PHE A O 1
ATOM 6447 N N . LEU A 1 800 ? -21.179 24.442 -6.185 1.00 91.94 800 LEU A N 1
ATOM 6448 C CA . LEU A 1 800 ? -20.492 24.885 -7.393 1.00 91.94 800 LEU A CA 1
ATOM 6449 C C . LEU A 1 800 ? -19.030 25.216 -7.064 1.00 91.94 800 LEU A C 1
ATOM 6451 O O . LEU A 1 800 ? -18.712 26.276 -6.519 1.00 91.94 800 LEU A O 1
ATOM 6455 N N . MET A 1 801 ? -18.136 24.281 -7.371 1.00 91.50 801 MET A N 1
ATOM 6456 C CA . MET A 1 801 ? -16.691 24.469 -7.288 1.00 91.50 801 MET A CA 1
ATOM 6457 C C . MET A 1 801 ? -16.236 25.459 -8.362 1.00 91.50 801 MET A C 1
ATOM 6459 O O . MET A 1 801 ? -16.722 25.422 -9.486 1.00 91.50 801 MET A O 1
ATOM 6463 N N . GLY A 1 802 ? -15.353 26.393 -8.014 1.00 87.69 802 GLY A N 1
ATOM 6464 C CA . GLY A 1 802 ? -14.954 27.488 -8.904 1.00 87.69 802 GLY A CA 1
ATOM 6465 C C . GLY A 1 802 ? -16.060 28.513 -9.200 1.00 87.69 802 GLY A C 1
ATOM 6466 O O . GLY A 1 802 ? -15.758 29.560 -9.760 1.00 87.69 802 GLY A O 1
ATOM 6467 N N . GLY A 1 803 ? -17.299 28.267 -8.756 1.00 84.44 803 GLY A N 1
ATOM 6468 C CA . GLY A 1 803 ? -18.483 29.084 -9.039 1.00 84.44 803 GLY A CA 1
ATOM 6469 C C . GLY A 1 803 ? -19.425 28.488 -10.091 1.00 84.44 803 GLY A C 1
ATOM 6470 O O . GLY A 1 803 ? -20.572 28.913 -10.167 1.00 84.44 803 GLY A O 1
ATOM 6471 N N . ASP A 1 804 ? -18.993 27.481 -10.851 1.00 88.38 804 ASP A N 1
ATOM 6472 C CA . ASP A 1 804 ? -19.725 26.966 -12.018 1.00 88.38 804 ASP A CA 1
ATOM 6473 C C . ASP A 1 804 ? -19.667 25.436 -12.198 1.00 88.38 804 ASP A C 1
ATOM 6475 O O . ASP A 1 804 ? -20.441 24.879 -12.978 1.00 88.38 804 ASP A O 1
ATOM 6479 N N . ILE A 1 805 ? -18.813 24.720 -11.460 1.00 92.06 805 ILE A N 1
ATOM 6480 C CA . ILE A 1 805 ? -18.638 23.269 -11.612 1.00 92.06 805 ILE A CA 1
ATOM 6481 C C . ILE A 1 805 ? -19.404 22.520 -10.521 1.00 92.06 805 ILE A C 1
ATOM 6483 O O . ILE A 1 805 ? -19.024 22.546 -9.352 1.00 92.06 805 ILE A O 1
ATOM 6487 N N . LEU A 1 806 ? -20.467 21.804 -10.900 1.00 94.31 806 LEU A N 1
ATOM 6488 C CA . LEU A 1 806 ? -21.245 20.991 -9.964 1.00 94.31 806 LEU A CA 1
ATOM 6489 C C . LEU A 1 806 ? -20.399 19.850 -9.381 1.00 94.31 806 LEU A C 1
ATOM 6491 O O . LEU A 1 806 ? -19.985 18.932 -10.095 1.00 94.31 806 LEU A O 1
ATOM 6495 N N . THR A 1 807 ? -20.212 19.887 -8.066 1.00 95.94 807 THR A N 1
ATOM 6496 C CA . THR A 1 807 ? -19.398 18.934 -7.309 1.00 95.94 807 THR A CA 1
ATOM 6497 C C . THR A 1 807 ? -20.161 18.442 -6.089 1.00 95.94 807 THR A C 1
ATOM 6499 O O . THR A 1 807 ? -20.769 19.232 -5.372 1.00 95.94 807 THR A O 1
ATOM 6502 N N . THR A 1 808 ? -20.095 17.141 -5.816 1.00 96.31 808 THR A N 1
ATOM 6503 C CA . THR A 1 808 ? -20.755 16.492 -4.679 1.00 96.31 808 THR A CA 1
ATOM 6504 C C . THR A 1 808 ? -19.719 15.843 -3.776 1.00 96.31 808 THR A C 1
ATOM 6506 O O . THR A 1 808 ? -19.007 14.940 -4.209 1.00 96.31 808 THR A O 1
ATOM 6509 N N . ILE A 1 809 ? -19.680 16.236 -2.505 1.00 96.75 809 ILE A N 1
ATOM 6510 C CA . ILE A 1 809 ? -19.001 15.483 -1.451 1.00 96.75 809 ILE A CA 1
ATOM 6511 C C . ILE A 1 809 ? -19.997 14.470 -0.895 1.00 96.75 809 ILE A C 1
ATOM 6513 O O . ILE A 1 809 ? -21.016 14.852 -0.324 1.00 96.75 809 ILE A O 1
ATOM 6517 N N . SER A 1 810 ? -19.743 13.178 -1.092 1.00 93.75 810 SER A N 1
ATOM 6518 C CA . SER A 1 810 ? -20.747 12.135 -0.847 1.00 93.75 810 SER A CA 1
ATOM 6519 C C . SER A 1 810 ? -20.659 11.461 0.514 1.00 93.75 810 SER A C 1
ATOM 6521 O O . SER A 1 810 ? -21.602 10.786 0.927 1.00 93.75 810 SER A O 1
ATOM 6523 N N . LYS A 1 811 ? -19.536 11.632 1.213 1.00 92.81 811 LYS A N 1
ATOM 6524 C CA . LYS A 1 811 ? -19.302 11.065 2.542 1.00 92.81 811 LYS A CA 1
ATOM 6525 C C . LYS A 1 811 ? -18.905 12.163 3.516 1.00 92.81 811 LYS A C 1
ATOM 6527 O O . LYS A 1 811 ? -18.146 13.054 3.130 1.00 92.81 811 LYS A O 1
ATOM 6532 N N . PRO A 1 812 ? -19.361 12.083 4.777 1.00 95.06 812 PRO A N 1
ATOM 6533 C CA . PRO A 1 812 ? -18.893 13.008 5.779 1.00 95.06 812 PRO A CA 1
ATOM 6534 C C . PRO A 1 812 ? -17.410 12.751 6.043 1.00 95.06 812 PRO A C 1
ATOM 6536 O O . PRO A 1 812 ? -16.917 11.619 5.996 1.00 95.06 812 PRO A O 1
ATOM 6539 N N . PHE A 1 813 ? -16.693 13.813 6.354 1.00 95.31 813 PHE A N 1
ATOM 6540 C CA . PHE A 1 813 ? -15.317 13.748 6.823 1.00 95.31 813 PHE A CA 1
ATOM 6541 C C . PHE A 1 813 ? -15.147 14.774 7.928 1.00 95.31 813 PHE A C 1
ATOM 6543 O O . PHE A 1 813 ? -15.955 15.690 8.056 1.00 95.31 813 PHE A O 1
ATOM 6550 N N . GLU A 1 814 ? -14.113 14.639 8.745 1.00 95.81 814 GLU A N 1
ATOM 6551 C CA . GLU A 1 814 ? -13.793 15.695 9.695 1.00 95.81 814 GLU A CA 1
ATOM 6552 C C . GLU A 1 814 ? -12.573 16.460 9.211 1.00 95.81 814 GLU A C 1
ATOM 6554 O O . GLU A 1 814 ? -11.577 15.850 8.823 1.00 95.81 814 GLU A O 1
ATOM 6559 N N . ILE A 1 815 ? -12.622 17.786 9.260 1.00 96.00 815 ILE A N 1
ATOM 6560 C CA . ILE A 1 815 ? -11.471 18.645 8.984 1.00 96.00 815 ILE A CA 1
ATOM 6561 C C . ILE A 1 815 ? -10.967 19.266 10.280 1.00 96.00 815 ILE A C 1
ATOM 6563 O O . ILE A 1 815 ? -11.747 19.651 11.149 1.00 96.00 815 ILE A O 1
ATOM 6567 N N . MET A 1 816 ? -9.650 19.351 10.424 1.00 94.94 816 MET A N 1
ATOM 6568 C CA . MET A 1 816 ? -9.025 20.007 11.562 1.00 94.94 816 MET A CA 1
ATOM 6569 C C . MET A 1 816 ? -9.427 21.492 11.586 1.00 94.94 816 MET A C 1
ATOM 6571 O O . MET A 1 816 ? -9.376 22.170 10.561 1.00 94.94 816 MET A O 1
ATOM 6575 N N . SER A 1 817 ? -9.829 22.002 12.749 1.00 91.94 817 SER A N 1
ATOM 6576 C CA . SER A 1 817 ? -10.337 23.371 12.931 1.00 91.94 817 SER A CA 1
ATOM 6577 C C . SER A 1 817 ? -9.311 24.465 12.626 1.00 91.94 817 SER A C 1
ATOM 6579 O O . SER A 1 817 ? -9.685 25.608 12.367 1.00 91.94 817 SER A O 1
ATOM 6581 N N . VAL A 1 818 ? -8.027 24.105 12.643 1.00 92.88 818 VAL A N 1
ATOM 6582 C CA . VAL A 1 818 ? -6.860 24.959 12.411 1.00 92.88 818 VAL A CA 1
ATOM 6583 C C . VAL A 1 818 ? -5.825 24.252 11.547 1.00 92.88 818 VAL A C 1
ATOM 6585 O O . VAL A 1 818 ? -5.880 23.037 11.348 1.00 92.88 818 VAL A O 1
ATOM 6588 N N . ASP A 1 819 ? -4.836 25.007 11.082 1.00 95.19 819 ASP A N 1
ATOM 6589 C CA . ASP A 1 819 ? -3.629 24.437 10.488 1.00 95.19 819 ASP A CA 1
ATOM 6590 C C . ASP A 1 819 ? -2.785 23.722 11.547 1.00 95.19 819 ASP A C 1
ATOM 6592 O O . ASP A 1 819 ? -2.813 24.078 12.726 1.00 95.19 819 ASP A O 1
ATOM 6596 N N . VAL A 1 820 ? -2.026 22.702 11.137 1.00 95.31 820 VAL A N 1
ATOM 6597 C CA . VAL A 1 820 ? -1.178 21.912 12.038 1.00 95.31 820 VAL A CA 1
ATOM 6598 C C . VAL A 1 820 ? -0.137 22.829 12.688 1.00 95.31 820 VAL A C 1
ATOM 6600 O O . VAL A 1 820 ? 0.723 23.355 11.980 1.00 95.31 820 VAL A O 1
ATOM 6603 N N . PRO A 1 821 ? -0.148 23.006 14.022 1.00 91.69 821 PRO A N 1
ATOM 6604 C CA . PRO A 1 821 ? 0.847 23.837 14.689 1.00 91.69 821 PRO A CA 1
ATOM 6605 C C . PRO A 1 821 ? 2.235 23.192 14.677 1.00 91.69 821 PRO A C 1
ATOM 6607 O O . PRO A 1 821 ? 2.357 21.962 14.728 1.00 91.69 821 PRO A O 1
ATOM 6610 N N . GLN A 1 822 ? 3.286 24.013 14.726 1.00 87.56 822 GLN A N 1
ATOM 6611 C CA . GLN A 1 822 ? 4.679 23.551 14.821 1.00 87.56 822 GLN A CA 1
ATOM 6612 C C . GLN A 1 822 ? 4.896 22.577 15.988 1.00 87.56 822 GLN A C 1
ATOM 6614 O O . GLN A 1 822 ? 5.571 21.561 15.820 1.00 87.56 822 GLN A O 1
ATOM 6619 N N . ARG A 1 823 ? 4.254 22.811 17.145 1.00 78.00 823 ARG A N 1
ATOM 6620 C CA . ARG A 1 823 ? 4.291 21.893 18.299 1.00 78.00 823 ARG A CA 1
ATOM 6621 C C . ARG A 1 823 ? 3.791 20.494 17.954 1.00 78.00 823 ARG A C 1
ATOM 6623 O O . ARG A 1 823 ? 4.441 19.504 18.281 1.00 78.00 823 ARG A O 1
ATOM 6630 N N . THR A 1 824 ? 2.627 20.409 17.314 1.00 87.25 824 THR A N 1
ATOM 6631 C CA . THR A 1 824 ? 2.002 19.135 16.941 1.00 87.25 824 THR A CA 1
ATOM 6632 C C . THR A 1 824 ? 2.881 18.394 15.946 1.00 87.25 824 THR A C 1
ATOM 6634 O O . THR A 1 824 ? 3.145 17.205 16.122 1.00 87.25 824 THR A O 1
ATOM 6637 N N . TYR A 1 825 ? 3.402 19.110 14.948 1.00 90.44 825 TYR A N 1
ATOM 6638 C CA . TYR A 1 825 ? 4.341 18.552 13.986 1.00 90.44 825 TYR A CA 1
ATOM 6639 C C . TYR A 1 825 ? 5.581 17.965 14.678 1.00 90.44 825 TYR A C 1
ATOM 6641 O O . TYR A 1 825 ? 5.897 16.786 14.487 1.00 90.44 825 TYR A O 1
ATOM 6649 N N . ARG A 1 826 ? 6.209 18.746 15.565 1.00 83.94 826 ARG A N 1
ATOM 6650 C CA . ARG A 1 826 ? 7.397 18.370 16.342 1.00 83.94 826 ARG A CA 1
ATOM 6651 C C . ARG A 1 826 ? 7.168 17.149 17.228 1.00 83.94 826 ARG A C 1
ATOM 6653 O O . ARG A 1 826 ? 7.968 16.217 17.176 1.00 83.94 826 ARG A O 1
ATOM 6660 N N . ILE A 1 827 ? 6.081 17.117 18.004 1.00 77.75 827 ILE A N 1
ATOM 6661 C CA . ILE A 1 827 ? 5.788 16.005 18.925 1.00 77.75 827 ILE A CA 1
ATOM 6662 C C . ILE A 1 827 ? 5.570 14.701 18.152 1.00 77.75 827 ILE A C 1
ATOM 6664 O O . ILE A 1 827 ? 6.131 13.677 18.529 1.00 77.75 827 ILE A O 1
ATOM 6668 N N . ILE A 1 828 ? 4.821 14.722 17.046 1.00 86.94 828 ILE A N 1
ATOM 6669 C CA . ILE A 1 828 ? 4.626 13.528 16.209 1.00 86.94 828 ILE A CA 1
ATOM 6670 C C . ILE A 1 828 ? 5.947 13.052 15.600 1.00 86.94 828 ILE A C 1
ATOM 6672 O O . ILE A 1 828 ? 6.234 11.852 15.602 1.00 86.94 828 ILE A O 1
ATOM 6676 N N . THR A 1 829 ? 6.791 13.977 15.143 1.00 80.31 829 THR A N 1
ATOM 6677 C CA . THR A 1 829 ? 8.124 13.637 14.637 1.00 80.31 829 THR A CA 1
ATOM 6678 C C . THR A 1 829 ? 8.988 12.996 15.730 1.00 80.31 829 THR A C 1
ATOM 6680 O O . THR A 1 829 ? 9.585 11.945 15.488 1.00 80.31 829 THR A O 1
ATOM 6683 N N . GLN A 1 830 ? 8.984 13.538 16.949 1.00 77.81 830 GLN A N 1
ATOM 6684 C CA . GLN A 1 830 ? 9.735 12.995 18.087 1.00 77.81 830 GLN A CA 1
ATOM 6685 C C . GLN A 1 830 ? 9.211 11.629 18.550 1.00 77.81 830 GLN A C 1
ATOM 6687 O O . GLN A 1 830 ? 10.004 10.716 18.775 1.00 77.81 830 GLN A O 1
ATOM 6692 N N . LEU A 1 831 ? 7.888 11.454 18.633 1.00 71.31 831 LEU A N 1
ATOM 6693 C CA . LEU A 1 831 ? 7.258 10.168 18.958 1.00 71.31 831 LEU A CA 1
ATOM 6694 C C . LEU A 1 831 ? 7.573 9.089 17.923 1.00 71.31 831 LEU A C 1
ATOM 6696 O O . LEU A 1 831 ? 7.667 7.915 18.262 1.00 71.31 831 LEU A O 1
ATOM 6700 N N . SER A 1 832 ? 7.787 9.481 16.666 1.00 73.12 832 SER A N 1
ATOM 6701 C CA . SER A 1 832 ? 8.220 8.564 15.608 1.00 73.12 832 SER A CA 1
ATOM 6702 C C . SER A 1 832 ? 9.706 8.174 15.680 1.00 73.12 832 SER A C 1
ATOM 6704 O O . SER A 1 832 ? 10.195 7.506 14.773 1.00 73.12 832 SER A O 1
ATOM 6706 N N . GLY A 1 833 ? 10.428 8.590 16.730 1.00 58.12 833 GLY A N 1
ATOM 6707 C CA . GLY A 1 833 ? 11.842 8.273 16.956 1.00 58.12 833 GLY A CA 1
ATOM 6708 C C . GLY A 1 833 ? 12.824 9.180 16.212 1.00 58.12 833 GLY A C 1
ATOM 6709 O O . GLY A 1 833 ? 14.032 8.969 16.292 1.00 58.12 833 GLY A O 1
ATOM 6710 N N . ASN A 1 834 ? 12.337 10.201 15.503 1.00 58.47 834 ASN A N 1
ATOM 6711 C CA . ASN A 1 834 ? 13.180 11.099 14.726 1.00 58.47 834 ASN A CA 1
ATOM 6712 C C . ASN A 1 834 ? 13.671 12.276 15.584 1.00 58.47 834 ASN A C 1
ATOM 6714 O O . ASN A 1 834 ? 12.866 13.020 16.147 1.00 58.47 834 ASN A O 1
ATOM 6718 N N . ARG A 1 835 ? 14.996 12.429 15.680 1.00 51.38 835 ARG A N 1
ATOM 6719 C CA . ARG A 1 835 ? 15.673 13.473 16.471 1.00 51.38 835 ARG A CA 1
ATOM 6720 C C . ARG A 1 835 ? 16.403 14.514 15.614 1.00 51.38 835 ARG A C 1
ATOM 6722 O O . ARG A 1 835 ? 17.092 15.361 16.171 1.00 51.38 835 ARG A O 1
ATOM 6729 N N . ASP A 1 836 ? 16.279 14.448 14.288 1.00 47.38 836 ASP A N 1
ATOM 6730 C CA . ASP A 1 836 ? 16.907 15.409 13.378 1.00 47.38 836 ASP A CA 1
ATOM 6731 C C . ASP A 1 836 ? 16.208 16.774 13.462 1.00 47.38 836 ASP A C 1
ATOM 6733 O O . ASP A 1 836 ? 15.022 16.894 13.128 1.00 47.38 836 ASP A O 1
ATOM 6737 N N . TYR A 1 837 ? 16.968 17.793 13.877 1.00 40.03 837 TYR A N 1
ATOM 6738 C CA . TYR A 1 837 ? 16.505 19.156 14.123 1.00 40.03 837 TYR A CA 1
ATOM 6739 C C . TYR A 1 837 ? 15.677 19.726 12.959 1.00 40.03 837 TYR A C 1
ATOM 6741 O O . TYR A 1 837 ? 14.549 20.169 13.190 1.00 40.03 837 TYR A O 1
ATOM 6749 N N . TYR A 1 838 ? 16.163 19.609 11.715 1.00 45.41 838 TYR A N 1
ATOM 6750 C CA . TYR A 1 838 ? 15.513 20.175 10.521 1.00 45.41 838 TYR A CA 1
ATOM 6751 C C . TYR A 1 838 ? 14.160 19.529 10.214 1.00 45.41 838 TYR A C 1
ATOM 6753 O O . TYR A 1 838 ? 13.248 20.169 9.699 1.00 45.41 838 TYR A O 1
ATOM 6761 N N . THR A 1 839 ? 13.995 18.256 10.570 1.00 60.00 839 THR A N 1
ATOM 6762 C CA . THR A 1 839 ? 12.717 17.549 10.402 1.00 60.00 839 THR A CA 1
ATOM 6763 C C . THR A 1 839 ? 11.801 17.681 11.613 1.00 60.00 839 THR A C 1
ATOM 6765 O O . THR A 1 839 ? 10.596 17.482 11.487 1.00 60.00 839 THR A O 1
ATOM 6768 N N . THR A 1 840 ? 12.345 17.998 12.790 1.00 59.16 840 THR A N 1
ATOM 6769 C CA . THR A 1 840 ? 11.557 18.238 14.006 1.00 59.16 840 THR A CA 1
ATOM 6770 C C . THR A 1 840 ? 11.009 19.662 14.087 1.00 59.16 840 THR A C 1
ATOM 6772 O O . THR A 1 840 ? 9.966 19.847 14.709 1.00 59.16 840 THR A O 1
ATOM 6775 N N . SER A 1 841 ? 11.655 20.624 13.420 1.00 73.12 841 SER A N 1
ATOM 6776 C CA . SER A 1 841 ? 11.269 22.040 13.385 1.00 73.12 841 SER A CA 1
ATOM 6777 C C . SER A 1 841 ? 11.628 22.675 12.026 1.00 73.12 841 SER A C 1
ATOM 6779 O O . SER A 1 841 ? 12.593 23.429 11.952 1.00 73.12 841 SER A O 1
ATOM 6781 N N . PRO A 1 842 ? 10.895 22.364 10.938 1.00 83.00 842 PRO A N 1
ATOM 6782 C CA . PRO A 1 842 ? 11.240 22.821 9.583 1.00 83.00 842 PRO A CA 1
ATOM 6783 C C . PRO A 1 842 ? 10.913 24.299 9.323 1.00 83.00 842 PRO A C 1
ATOM 6785 O O . PRO A 1 842 ? 11.426 24.891 8.376 1.00 83.00 842 PRO A O 1
ATOM 6788 N N . SER A 1 843 ? 10.048 24.876 10.155 1.00 86.44 843 SER A N 1
ATOM 6789 C CA . SER A 1 843 ? 9.502 26.217 9.996 1.00 86.44 843 SER A CA 1
ATOM 6790 C C . SER A 1 843 ? 10.559 27.316 9.974 1.00 86.44 843 SER A C 1
ATOM 6792 O O . SER A 1 843 ? 11.481 27.323 10.786 1.00 86.44 843 SER A O 1
ATOM 6794 N N . HIS A 1 844 ? 10.374 28.287 9.082 1.00 83.81 844 HIS A N 1
ATOM 6795 C CA . HIS A 1 844 ? 11.158 29.515 9.062 1.00 83.81 844 HIS A CA 1
ATOM 6796 C C . HIS A 1 844 ? 10.732 30.464 10.190 1.00 83.81 844 HIS A C 1
ATOM 6798 O O . HIS A 1 844 ? 11.568 30.984 10.930 1.00 83.81 844 HIS A O 1
ATOM 6804 N N . TYR A 1 845 ? 9.423 30.661 10.374 1.00 81.25 845 TYR A N 1
ATOM 6805 C CA . TYR A 1 845 ? 8.904 31.571 11.396 1.00 81.25 845 TYR A CA 1
ATOM 6806 C C . TYR A 1 845 ? 8.574 30.819 12.678 1.00 81.25 845 TYR A C 1
ATOM 6808 O O . TYR A 1 845 ? 7.490 30.256 12.833 1.00 81.25 845 TYR A O 1
ATOM 6816 N N . MET A 1 846 ? 9.510 30.830 13.619 1.00 74.69 846 MET A N 1
ATOM 6817 C CA . MET A 1 846 ? 9.441 29.994 14.815 1.00 74.69 846 MET A CA 1
ATOM 6818 C C . MET A 1 846 ? 8.336 30.409 15.796 1.00 74.69 846 MET A C 1
ATOM 6820 O O . MET A 1 846 ? 8.192 31.573 16.173 1.00 74.69 846 MET A O 1
ATOM 6824 N N . GLY A 1 847 ? 7.577 29.421 16.268 1.00 71.50 847 GLY A N 1
ATOM 6825 C CA . GLY A 1 847 ? 6.621 29.563 17.360 1.00 71.50 847 GLY A CA 1
ATOM 6826 C C . GLY A 1 847 ? 5.726 28.335 17.479 1.00 71.50 847 GLY A C 1
ATOM 6827 O O . GLY A 1 847 ? 5.032 27.980 16.539 1.00 71.50 847 GLY A O 1
ATOM 6828 N N . GLU A 1 848 ? 5.659 27.720 18.661 1.00 75.75 848 GLU A N 1
ATOM 6829 C CA . GLU A 1 848 ? 4.942 26.448 18.893 1.00 75.75 848 GLU A CA 1
ATOM 6830 C C . GLU A 1 848 ? 3.472 26.442 18.422 1.00 75.75 848 GLU A C 1
ATOM 6832 O O . GLU A 1 848 ? 2.935 25.392 18.069 1.00 75.75 848 GLU A O 1
ATOM 6837 N N . ARG A 1 849 ? 2.827 27.616 18.408 1.00 77.81 849 ARG A N 1
ATOM 6838 C CA . ARG A 1 849 ? 1.445 27.824 17.948 1.00 77.81 849 ARG A CA 1
ATOM 6839 C C . ARG A 1 849 ? 1.306 28.379 16.537 1.00 77.81 849 ARG A C 1
ATOM 6841 O O . ARG A 1 849 ? 0.180 28.504 16.070 1.00 77.81 849 ARG A O 1
ATOM 6848 N N . ARG A 1 850 ? 2.392 28.758 15.875 1.00 88.81 850 ARG A N 1
ATOM 6849 C CA . ARG A 1 850 ? 2.351 29.111 14.454 1.00 88.81 850 ARG A CA 1
ATOM 6850 C C . ARG A 1 850 ? 2.087 27.835 13.646 1.00 88.81 850 ARG A C 1
ATOM 6852 O O . ARG A 1 850 ? 2.440 26.746 14.118 1.00 88.81 850 ARG A O 1
ATOM 6859 N N . PRO A 1 851 ? 1.443 27.934 12.473 1.00 94.56 851 PRO A N 1
ATOM 6860 C CA . PRO A 1 851 ? 1.324 26.788 11.589 1.00 94.56 851 PRO A CA 1
ATOM 6861 C C . PRO A 1 851 ? 2.722 26.294 11.217 1.00 94.56 851 PRO A C 1
ATOM 6863 O O . PRO A 1 851 ? 3.663 27.084 11.088 1.00 94.56 851 PRO A O 1
ATOM 6866 N N . VAL A 1 852 ? 2.865 24.980 11.066 1.00 94.00 852 VAL A N 1
ATOM 6867 C CA . VAL A 1 852 ? 4.056 24.437 10.423 1.00 94.00 852 VAL A CA 1
ATOM 6868 C C . VAL A 1 852 ? 4.048 24.884 8.963 1.00 94.00 852 VAL A C 1
ATOM 6870 O O . VAL A 1 852 ? 3.058 24.705 8.254 1.00 94.00 852 VAL A O 1
ATOM 6873 N N . GLU A 1 853 ? 5.143 25.490 8.535 1.00 91.62 853 GLU A N 1
ATOM 6874 C CA . GLU A 1 853 ? 5.407 25.861 7.146 1.00 91.62 853 GLU A CA 1
ATOM 6875 C C . GLU A 1 853 ? 6.816 25.419 6.762 1.00 91.62 853 GLU A C 1
ATOM 6877 O O . GLU A 1 853 ? 7.483 24.743 7.551 1.00 91.62 853 GLU A O 1
ATOM 6882 N N . ASN A 1 854 ? 7.233 25.715 5.530 1.00 89.69 854 ASN A N 1
ATOM 6883 C CA . ASN A 1 854 ? 8.481 25.216 4.969 1.00 89.69 854 ASN A CA 1
ATOM 6884 C C . ASN A 1 854 ? 8.531 23.675 4.899 1.00 89.69 854 ASN A C 1
ATOM 6886 O O . ASN A 1 854 ? 9.558 23.038 5.133 1.00 89.69 854 ASN A O 1
ATOM 6890 N N . VAL A 1 855 ? 7.386 23.061 4.589 1.00 89.75 855 VAL A N 1
ATOM 6891 C CA . VAL A 1 855 ? 7.239 21.608 4.443 1.00 89.75 855 VAL A CA 1
ATOM 6892 C C . VAL A 1 855 ? 6.904 21.248 2.998 1.00 89.75 855 VAL A C 1
ATOM 6894 O O . VAL A 1 855 ? 5.926 21.744 2.436 1.00 89.75 855 VAL A O 1
ATOM 6897 N N . SER A 1 856 ? 7.699 20.360 2.393 1.00 90.38 856 SER A N 1
ATOM 6898 C CA . SER A 1 856 ? 7.400 19.821 1.059 1.00 90.38 856 SER A CA 1
ATOM 6899 C C . SER A 1 856 ? 6.216 18.851 1.115 1.00 90.38 856 SER A C 1
ATOM 6901 O O . SER A 1 856 ? 5.887 18.303 2.175 1.00 90.38 856 SER A O 1
ATOM 6903 N N . TYR A 1 857 ? 5.593 18.570 -0.027 1.00 90.81 857 TYR A N 1
ATOM 6904 C CA . TYR A 1 857 ? 4.482 17.620 -0.101 1.00 90.81 857 TYR A CA 1
ATOM 6905 C C . TYR A 1 857 ? 4.872 16.216 0.401 1.00 90.81 857 TYR A C 1
ATOM 6907 O O . TYR A 1 857 ? 4.074 15.522 1.044 1.00 90.81 857 TYR A O 1
ATOM 6915 N N . GLU A 1 858 ? 6.108 15.785 0.144 1.00 86.56 858 GLU A N 1
ATOM 6916 C CA . GLU A 1 858 ? 6.660 14.513 0.623 1.00 86.56 858 GLU A CA 1
ATOM 6917 C C . GLU A 1 858 ? 6.852 14.516 2.136 1.00 86.56 858 GLU A C 1
ATOM 6919 O O . GLU A 1 858 ? 6.498 13.529 2.785 1.00 86.56 858 GLU A O 1
ATOM 6924 N N . MET A 1 859 ? 7.352 15.616 2.714 1.00 88.75 859 MET A N 1
ATOM 6925 C CA . MET A 1 859 ? 7.492 15.746 4.170 1.00 88.75 859 MET A CA 1
ATOM 6926 C C . MET A 1 859 ? 6.135 15.598 4.854 1.00 88.75 859 MET A C 1
ATOM 6928 O O . MET A 1 859 ? 6.005 14.823 5.802 1.00 88.75 859 MET A O 1
ATOM 6932 N N . VAL A 1 860 ? 5.105 16.259 4.315 1.00 92.44 860 VAL A N 1
ATOM 6933 C CA . VAL A 1 860 ? 3.723 16.128 4.793 1.00 92.44 860 VAL A CA 1
ATOM 6934 C C . VAL A 1 860 ? 3.230 14.685 4.664 1.00 92.44 860 VAL A C 1
ATOM 6936 O O . VAL A 1 860 ? 2.695 14.134 5.625 1.00 92.44 860 VAL A O 1
ATOM 6939 N N . SER A 1 861 ? 3.459 14.037 3.517 1.00 90.44 861 SER A N 1
ATOM 6940 C CA . SER A 1 861 ? 3.044 12.643 3.275 1.00 90.44 861 SER A CA 1
ATOM 6941 C C . SER A 1 861 ? 3.703 11.669 4.262 1.00 90.44 861 SER A C 1
ATOM 6943 O O . SER A 1 861 ? 3.031 10.822 4.856 1.00 90.44 861 SER A O 1
ATOM 6945 N N . SER A 1 862 ? 5.014 11.810 4.478 1.00 88.50 862 SER A N 1
ATOM 6946 C CA . SER A 1 862 ? 5.784 10.978 5.409 1.00 88.50 862 SER A CA 1
ATOM 6947 C C . SER A 1 862 ? 5.345 11.223 6.855 1.00 88.50 862 SER A C 1
ATOM 6949 O O . SER A 1 862 ? 5.159 10.269 7.617 1.00 88.50 862 SER A O 1
ATOM 6951 N N . TRP A 1 863 ? 5.104 12.484 7.231 1.00 92.94 863 TRP A N 1
ATOM 6952 C CA . TRP A 1 863 ? 4.633 12.867 8.562 1.00 92.94 863 TRP A CA 1
ATOM 6953 C C . TRP A 1 863 ? 3.231 12.318 8.868 1.00 92.94 863 TRP A C 1
ATOM 6955 O O . TRP A 1 863 ? 3.043 11.684 9.907 1.00 92.94 863 TRP A O 1
ATOM 6965 N N . ILE A 1 864 ? 2.275 12.435 7.938 1.00 95.88 864 ILE A N 1
ATOM 6966 C CA . ILE A 1 864 ? 0.937 11.826 8.068 1.00 95.88 864 ILE A CA 1
ATOM 6967 C C . ILE A 1 864 ? 1.042 10.296 8.147 1.00 95.88 864 ILE A C 1
ATOM 6969 O O . ILE A 1 864 ? 0.374 9.662 8.965 1.00 95.88 864 ILE A O 1
ATOM 6973 N N . GLY A 1 865 ? 1.928 9.682 7.357 1.00 91.62 865 GLY A N 1
ATOM 6974 C CA . GLY A 1 865 ? 2.199 8.247 7.435 1.00 91.62 865 GLY A CA 1
ATOM 6975 C C . GLY A 1 865 ? 2.706 7.813 8.816 1.00 91.62 865 GLY A C 1
ATOM 6976 O O . GLY A 1 865 ? 2.273 6.783 9.336 1.00 91.62 865 GLY A O 1
ATOM 6977 N N . ARG A 1 866 ? 3.591 8.600 9.441 1.00 90.38 866 ARG A N 1
ATOM 6978 C CA . ARG A 1 866 ? 4.065 8.374 10.820 1.00 90.38 866 ARG A CA 1
ATOM 6979 C C . ARG A 1 866 ? 2.938 8.546 11.828 1.00 90.38 866 ARG A C 1
ATOM 6981 O O . ARG A 1 866 ? 2.771 7.668 12.668 1.00 90.38 866 ARG A O 1
ATOM 6988 N N . LEU A 1 867 ? 2.139 9.606 11.708 1.00 94.38 867 LEU A N 1
ATOM 6989 C CA . LEU A 1 867 ? 0.962 9.832 12.548 1.00 94.38 867 LEU A CA 1
ATOM 6990 C C . LEU A 1 867 ? -0.003 8.638 12.495 1.00 94.38 867 LEU A C 1
ATOM 6992 O O . LEU A 1 867 ? -0.395 8.117 13.535 1.00 94.38 867 LEU A O 1
ATOM 6996 N N . ASN A 1 868 ? -0.315 8.136 11.300 1.00 96.19 868 ASN A N 1
ATOM 6997 C CA . ASN A 1 868 ? -1.191 6.976 11.121 1.00 96.19 868 ASN A CA 1
ATOM 6998 C C . ASN A 1 868 ? -0.582 5.676 11.675 1.00 96.19 868 ASN A C 1
ATOM 7000 O O . ASN A 1 868 ? -1.314 4.808 12.149 1.00 96.19 868 ASN A O 1
ATOM 7004 N N . ARG A 1 869 ? 0.750 5.524 11.660 1.00 90.25 869 ARG A N 1
ATOM 7005 C CA . ARG A 1 869 ? 1.426 4.401 12.335 1.00 90.25 869 ARG A CA 1
ATOM 7006 C C . ARG A 1 869 ? 1.343 4.525 13.849 1.00 90.25 869 ARG A C 1
ATOM 7008 O O . ARG A 1 869 ? 0.950 3.559 14.495 1.00 90.25 869 ARG A O 1
ATOM 7015 N N . LEU A 1 870 ? 1.661 5.702 14.391 1.00 86.06 870 LEU A N 1
ATOM 7016 C CA . LEU A 1 870 ? 1.543 5.999 15.819 1.00 86.06 870 LEU A CA 1
ATOM 7017 C C . LEU A 1 870 ? 0.104 5.775 16.293 1.00 86.06 870 LEU A C 1
ATOM 7019 O O . LEU A 1 870 ? -0.098 5.155 17.327 1.00 86.06 870 LEU A O 1
ATOM 7023 N N . SER A 1 871 ? -0.894 6.158 15.490 1.00 91.50 871 SER A N 1
ATOM 7024 C CA . SER A 1 871 ? -2.306 5.904 15.789 1.00 91.50 871 SER A CA 1
ATOM 7025 C C . SER A 1 871 ? -2.620 4.422 15.982 1.00 91.50 871 SER A C 1
ATOM 7027 O O . SER A 1 871 ? -3.495 4.093 16.773 1.00 91.50 871 SER A O 1
ATOM 7029 N N . LYS A 1 872 ? -1.909 3.510 15.314 1.00 90.88 872 LYS A N 1
ATOM 7030 C CA . LYS A 1 872 ? -2.153 2.061 15.397 1.00 90.88 872 LYS A CA 1
ATOM 7031 C C . LYS A 1 872 ? -1.388 1.373 16.535 1.00 90.88 872 LYS A C 1
ATOM 7033 O O . LYS A 1 872 ? -1.682 0.210 16.841 1.00 90.88 872 LYS A O 1
ATOM 7038 N N . THR A 1 873 ? -0.425 2.048 17.170 1.00 79.38 873 THR A N 1
ATOM 7039 C CA . THR A 1 873 ? 0.414 1.440 18.216 1.00 79.38 873 THR A CA 1
ATOM 7040 C C . THR A 1 873 ? -0.415 1.032 19.432 1.00 79.38 873 THR A C 1
ATOM 7042 O O . THR A 1 873 ? -1.458 1.609 19.724 1.00 79.38 873 THR A O 1
ATOM 7045 N N . GLY A 1 874 ? 0.043 -0.000 20.143 1.00 71.25 874 GLY A N 1
ATOM 7046 C CA . GLY A 1 874 ? -0.524 -0.391 21.438 1.00 71.25 874 GLY A CA 1
ATOM 7047 C C . GLY A 1 874 ? 0.114 0.322 22.629 1.00 71.25 874 GLY A C 1
ATOM 7048 O O . GLY A 1 874 ? -0.211 -0.016 23.759 1.00 71.25 874 GLY A O 1
ATOM 7049 N N . ASP A 1 875 ? 1.036 1.256 22.388 1.00 71.31 875 ASP A N 1
ATOM 7050 C CA . ASP A 1 875 ? 1.736 1.971 23.451 1.00 71.31 875 ASP A CA 1
ATOM 7051 C C . ASP A 1 875 ? 0.796 2.990 24.104 1.00 71.31 875 ASP A C 1
ATOM 7053 O O . ASP A 1 875 ? 0.405 3.979 23.479 1.00 71.31 875 ASP A O 1
ATOM 7057 N N . ALA A 1 876 ? 0.429 2.740 25.361 1.00 57.06 876 ALA A N 1
ATOM 7058 C CA . ALA A 1 876 ? -0.537 3.550 26.098 1.00 57.06 876 ALA A CA 1
ATOM 7059 C C . ALA A 1 876 ? -0.107 5.023 26.189 1.00 57.06 876 ALA A C 1
ATOM 7061 O O . ALA A 1 876 ? -0.938 5.921 26.052 1.00 57.06 876 ALA A O 1
ATOM 7062 N N . ARG A 1 877 ? 1.200 5.281 26.332 1.00 56.31 877 ARG A N 1
ATOM 7063 C CA . ARG A 1 877 ? 1.753 6.639 26.383 1.00 56.31 877 ARG A CA 1
ATOM 7064 C C . ARG A 1 877 ? 1.585 7.369 25.051 1.00 56.31 877 ARG A C 1
ATOM 7066 O O . ARG A 1 877 ? 1.119 8.504 25.032 1.00 56.31 877 ARG A O 1
ATOM 7073 N N . THR A 1 878 ? 1.927 6.728 23.937 1.00 60.06 878 THR A N 1
ATOM 7074 C CA . THR A 1 878 ? 1.732 7.278 22.589 1.00 60.06 878 THR A CA 1
ATOM 7075 C C . THR A 1 878 ? 0.255 7.541 22.321 1.00 60.06 878 THR A C 1
ATOM 7077 O O . THR A 1 878 ? -0.089 8.623 21.857 1.00 60.06 878 THR A O 1
ATOM 7080 N N . GLN A 1 879 ? -0.631 6.600 22.655 1.00 76.56 879 GLN A N 1
ATOM 7081 C CA . GLN A 1 879 ? -2.075 6.767 22.464 1.00 76.56 879 GLN A CA 1
ATOM 7082 C C . GLN A 1 879 ? -2.643 7.920 23.301 1.00 76.56 879 GLN A C 1
ATOM 7084 O O . GLN A 1 879 ? -3.449 8.697 22.789 1.00 76.56 879 GLN A O 1
ATOM 7089 N N . ALA A 1 880 ? -2.177 8.086 24.542 1.00 57.66 880 ALA A N 1
ATOM 7090 C CA . ALA A 1 880 ? -2.541 9.223 25.383 1.00 57.66 880 ALA A CA 1
ATOM 7091 C C . ALA A 1 880 ? -2.095 10.556 24.760 1.00 57.66 880 ALA A C 1
ATOM 7093 O O . ALA A 1 880 ? -2.895 11.485 24.676 1.00 57.66 880 ALA A O 1
ATOM 7094 N N . ILE A 1 881 ? -0.866 10.632 24.236 1.00 63.03 881 ILE A N 1
ATOM 7095 C CA . ILE A 1 881 ? -0.363 11.847 23.576 1.00 63.03 881 ILE A CA 1
ATOM 7096 C C . ILE A 1 881 ? -1.124 12.128 22.272 1.00 63.03 881 ILE A C 1
ATOM 7098 O O . ILE A 1 881 ? -1.442 13.276 21.979 1.00 63.03 881 ILE A O 1
ATOM 7102 N N . LEU A 1 882 ? -1.478 11.113 21.483 1.00 75.38 882 LEU A N 1
ATOM 7103 C CA . LEU A 1 882 ? -2.283 11.319 20.273 1.00 75.38 882 LEU A CA 1
ATOM 7104 C C . LEU A 1 882 ? -3.709 11.769 20.592 1.00 75.38 882 LEU A C 1
ATOM 7106 O O . LEU A 1 882 ? -4.235 12.642 19.905 1.00 75.38 882 LEU A O 1
ATOM 7110 N N . ALA A 1 883 ? -4.318 11.219 21.643 1.00 73.06 883 ALA A N 1
ATOM 7111 C CA . ALA A 1 883 ? -5.598 11.696 22.156 1.00 73.06 883 ALA A CA 1
ATOM 7112 C C . ALA A 1 883 ? -5.502 13.124 22.713 1.00 73.06 883 ALA A C 1
ATOM 7114 O O . ALA A 1 883 ? -6.488 13.863 22.659 1.00 73.06 883 ALA A O 1
ATOM 7115 N N . GLU A 1 884 ? -4.323 13.534 23.198 1.00 68.94 884 GLU A N 1
ATOM 7116 C CA . GLU A 1 884 ? -4.025 14.910 23.596 1.00 68.94 884 GLU A CA 1
ATOM 7117 C C . GLU A 1 884 ? -3.918 15.853 22.381 1.00 68.94 884 GLU A C 1
ATOM 7119 O O . GLU A 1 884 ? -4.513 16.933 22.355 1.00 68.94 884 GLU A O 1
ATOM 7124 N N . LEU A 1 885 ? -3.202 15.442 21.341 1.00 74.94 885 LEU A N 1
ATOM 7125 C CA . LEU A 1 885 ? -2.966 16.277 20.162 1.00 74.94 885 LEU A CA 1
ATOM 7126 C C . LEU A 1 885 ? -4.170 16.351 19.222 1.00 74.94 885 LEU A C 1
ATOM 7128 O O . LEU A 1 885 ? -4.372 17.377 18.577 1.00 74.94 885 LEU A O 1
ATOM 7132 N N . PHE A 1 886 ? -4.969 15.286 19.147 1.00 84.75 886 PHE A N 1
ATOM 7133 C CA . PHE A 1 886 ? -6.090 15.166 18.218 1.00 84.75 886 PHE A CA 1
ATOM 7134 C C . PHE A 1 886 ? -7.353 14.683 18.950 1.00 84.75 886 PHE A C 1
ATOM 7136 O O . PHE A 1 886 ? -7.621 13.481 19.010 1.00 84.75 886 PHE A O 1
ATOM 7143 N N . PRO A 1 887 ? -8.173 15.590 19.498 1.00 79.50 887 PRO A N 1
ATOM 7144 C CA . PRO A 1 887 ? -9.448 15.252 20.126 1.00 79.50 887 PRO A CA 1
ATOM 7145 C C . PRO A 1 887 ? -10.325 14.338 19.265 1.00 79.50 887 PRO A C 1
ATOM 7147 O O . PRO A 1 887 ? -10.396 14.456 18.040 1.00 79.50 887 PRO A O 1
ATOM 7150 N N . GLY A 1 888 ? -10.944 13.346 19.905 1.00 76.69 888 GLY A N 1
ATOM 7151 C CA . GLY A 1 888 ? -11.688 12.286 19.221 1.00 76.69 888 GLY A CA 1
ATOM 7152 C C . GLY A 1 888 ? -10.827 11.134 18.690 1.00 76.69 888 GLY A C 1
ATOM 7153 O O . GLY A 1 888 ? -11.403 10.138 18.249 1.00 76.69 888 GLY A O 1
ATOM 7154 N N . HIS A 1 889 ? -9.488 11.205 18.797 1.00 84.25 889 HIS A N 1
ATOM 7155 C CA . HIS A 1 889 ? -8.603 10.101 18.424 1.00 84.25 889 HIS A CA 1
ATOM 7156 C C . HIS A 1 889 ? -9.057 8.786 19.064 1.00 84.25 889 HIS A C 1
ATOM 7158 O O . HIS A 1 889 ? -9.414 8.691 20.246 1.00 84.25 889 HIS A O 1
ATOM 7164 N N . LYS A 1 890 ? -9.052 7.754 18.237 1.00 86.44 890 LYS A N 1
ATOM 7165 C CA . LYS A 1 890 ? -9.143 6.351 18.619 1.00 86.44 890 LYS A CA 1
ATOM 7166 C C . LYS A 1 890 ? -7.926 5.655 18.040 1.00 86.44 890 LYS A C 1
ATOM 7168 O O . LYS A 1 890 ? -7.484 6.018 16.946 1.00 86.44 890 LYS A O 1
ATOM 7173 N N . ARG A 1 891 ? -7.428 4.635 18.734 1.00 88.88 891 ARG A N 1
ATOM 7174 C CA . ARG A 1 891 ? -6.407 3.762 18.166 1.00 88.88 891 ARG A CA 1
ATOM 7175 C C . ARG A 1 891 ? -6.882 3.272 16.794 1.00 88.88 891 ARG A C 1
ATOM 7177 O O . ARG A 1 891 ? -7.972 2.721 16.695 1.00 88.88 891 ARG A O 1
ATOM 7184 N N . GLY A 1 892 ? -6.086 3.515 15.757 1.00 88.69 892 GLY A N 1
ATOM 7185 C CA . GLY A 1 892 ? -6.421 3.204 14.366 1.00 88.69 892 GLY A CA 1
ATOM 7186 C C . GLY A 1 892 ? -7.039 4.342 13.544 1.00 88.69 892 GLY A C 1
ATOM 7187 O O . GLY A 1 892 ? -7.228 4.144 12.350 1.00 88.69 892 GLY A O 1
ATOM 7188 N N . SER A 1 893 ? -7.296 5.522 14.124 1.00 91.25 893 SER A N 1
ATOM 7189 C CA . SER A 1 893 ? -7.783 6.702 13.385 1.00 91.25 893 SER A CA 1
ATOM 7190 C C . SER A 1 893 ? -6.923 7.002 12.154 1.00 91.25 893 SER A C 1
ATOM 7192 O O . SER A 1 893 ? -5.693 7.041 12.238 1.00 91.25 893 SER A O 1
ATOM 7194 N N . ILE A 1 894 ? -7.578 7.264 11.021 1.00 94.62 894 ILE A N 1
ATOM 7195 C CA . ILE A 1 894 ? -6.907 7.532 9.745 1.00 94.62 894 ILE A CA 1
ATOM 7196 C C . ILE A 1 894 ? -6.962 9.027 9.431 1.00 94.62 894 ILE A C 1
ATOM 7198 O O . ILE A 1 894 ? -8.032 9.588 9.184 1.00 94.62 894 ILE A O 1
ATOM 7202 N N . TYR A 1 895 ? -5.788 9.649 9.393 1.00 96.00 895 TYR A N 1
ATOM 7203 C CA . TYR A 1 895 ? -5.576 11.042 9.016 1.00 96.00 895 TYR A CA 1
ATOM 7204 C C . TYR A 1 895 ? -5.092 11.154 7.566 1.00 96.00 895 TYR A C 1
ATOM 7206 O O . TYR A 1 895 ? -4.394 10.269 7.064 1.00 96.00 895 TYR A O 1
ATOM 7214 N N . GLY A 1 896 ? -5.439 12.253 6.900 1.00 96.19 896 GLY A N 1
ATOM 7215 C CA . GLY A 1 896 ? -5.050 12.550 5.521 1.00 96.19 896 GLY A CA 1
ATOM 7216 C C . GLY A 1 896 ? -5.032 14.049 5.228 1.00 96.19 896 GLY A C 1
ATOM 7217 O O . GLY A 1 896 ? -5.265 14.863 6.122 1.00 96.19 896 GLY A O 1
ATOM 7218 N N . ARG A 1 897 ? -4.765 14.408 3.971 1.00 96.19 897 ARG A N 1
ATOM 7219 C CA . ARG A 1 897 ? -4.983 15.763 3.445 1.00 96.19 897 ARG A CA 1
ATOM 7220 C C . ARG A 1 897 ? -6.395 15.880 2.870 1.00 96.19 897 ARG A C 1
ATOM 7222 O O . ARG A 1 897 ? -6.922 14.868 2.406 1.00 96.19 897 ARG A O 1
ATOM 7229 N N . PRO A 1 898 ? -6.996 17.077 2.880 1.00 96.75 898 PRO A N 1
ATOM 7230 C CA . PRO A 1 898 ? -8.220 17.321 2.130 1.00 96.75 898 PRO A CA 1
ATOM 7231 C C . PRO A 1 898 ? -7.958 17.199 0.625 1.00 96.75 898 PRO A C 1
ATOM 7233 O O . PRO A 1 898 ? -6.871 17.554 0.154 1.00 96.75 898 PRO A O 1
ATOM 7236 N N . THR A 1 899 ? -8.956 16.742 -0.131 1.00 97.06 899 THR A N 1
ATOM 7237 C CA . THR A 1 899 ? -8.971 17.005 -1.574 1.00 97.06 899 THR A CA 1
ATOM 7238 C C . THR A 1 899 ? -9.251 18.484 -1.834 1.00 97.06 899 THR A C 1
ATOM 7240 O O . THR A 1 899 ? -9.774 19.191 -0.967 1.00 97.06 899 THR A O 1
ATOM 7243 N N . GLU A 1 900 ? -8.933 18.977 -3.027 1.00 96.75 900 GLU A N 1
ATOM 7244 C CA . GLU A 1 900 ? -9.228 20.350 -3.425 1.00 96.75 900 GLU A CA 1
ATOM 7245 C C . GLU A 1 900 ? -10.728 20.636 -3.310 1.00 96.75 900 GLU A C 1
ATOM 7247 O O . GLU A 1 900 ? -11.120 21.657 -2.742 1.00 96.75 900 GLU A O 1
ATOM 7252 N N . ALA A 1 901 ? -11.557 19.709 -3.791 1.00 96.38 901 ALA A N 1
ATOM 7253 C CA . ALA A 1 901 ? -13.004 19.817 -3.698 1.00 96.38 901 ALA A CA 1
ATOM 7254 C C . ALA A 1 901 ? -13.500 19.782 -2.250 1.00 96.38 901 ALA A C 1
ATOM 7256 O O . ALA A 1 901 ? -14.336 20.603 -1.883 1.00 96.38 901 ALA A O 1
ATOM 7257 N N . GLN A 1 902 ? -12.959 18.897 -1.402 1.00 97.19 902 GLN A N 1
ATOM 7258 C CA . GLN A 1 902 ? -13.279 18.890 0.029 1.00 97.19 902 GLN A CA 1
ATOM 7259 C C . GLN A 1 902 ? -12.924 20.225 0.687 1.00 97.19 902 GLN A C 1
ATOM 7261 O O . GLN A 1 902 ? -13.691 20.734 1.501 1.00 97.19 902 GLN A O 1
ATOM 7266 N N . TYR A 1 903 ? -11.776 20.807 0.338 1.00 96.81 903 TYR A N 1
ATOM 7267 C CA . TYR A 1 903 ? -11.331 22.061 0.931 1.00 96.81 903 TYR A CA 1
ATOM 7268 C C . TYR A 1 903 ? -12.152 23.258 0.450 1.00 96.81 903 TYR A C 1
ATOM 7270 O O . TYR A 1 903 ? -12.541 24.090 1.265 1.00 96.81 903 TYR A O 1
ATOM 7278 N N . GLU A 1 904 ? -12.472 23.345 -0.844 1.00 95.81 904 GLU A N 1
ATOM 7279 C CA . GLU A 1 904 ? -13.336 24.416 -1.352 1.00 95.81 904 GLU A CA 1
ATOM 7280 C C . GLU A 1 904 ? -14.769 24.297 -0.833 1.00 95.81 904 GLU A C 1
ATOM 7282 O O . GLU A 1 904 ? -15.381 25.306 -0.486 1.00 95.81 904 GLU A O 1
ATOM 7287 N N . PHE A 1 905 ? -15.280 23.075 -0.684 1.00 95.44 905 PHE A N 1
ATOM 7288 C CA . PHE A 1 905 ? -16.570 22.841 -0.048 1.00 95.44 905 PHE A CA 1
ATOM 7289 C C . PHE A 1 905 ? -16.602 23.398 1.382 1.00 95.44 905 PHE A C 1
ATOM 7291 O O . PHE A 1 905 ? -17.572 24.045 1.774 1.00 95.44 905 PHE A O 1
ATOM 7298 N N . VAL A 1 906 ? -15.508 23.239 2.137 1.00 95.56 906 VAL A N 1
ATOM 7299 C CA . VAL A 1 906 ? -15.344 23.848 3.468 1.00 95.56 906 VAL A CA 1
ATOM 7300 C C . VAL A 1 906 ? -15.227 25.374 3.390 1.00 95.56 906 VAL A C 1
ATOM 7302 O O . VAL A 1 906 ? -15.869 26.066 4.179 1.00 95.56 906 VAL A O 1
ATOM 7305 N N . LEU A 1 907 ? -14.468 25.918 2.432 1.00 94.00 907 LEU A N 1
ATOM 7306 C CA . LEU A 1 907 ? -14.371 27.370 2.195 1.00 94.00 907 LEU A CA 1
ATOM 7307 C C . LEU A 1 907 ? -15.724 27.996 1.825 1.00 94.00 907 LEU A C 1
ATOM 7309 O O . LEU A 1 907 ? -15.939 29.181 2.060 1.00 94.00 907 LEU A O 1
ATOM 7313 N N . ARG A 1 908 ? -16.647 27.197 1.285 1.00 91.62 908 ARG A N 1
ATOM 7314 C CA . ARG A 1 908 ? -18.024 27.589 0.961 1.00 91.62 908 ARG A CA 1
ATOM 7315 C C . ARG A 1 908 ? -19.040 27.155 2.019 1.00 91.62 908 ARG A C 1
ATOM 7317 O O . ARG A 1 908 ? -20.233 27.097 1.732 1.00 91.62 908 ARG A O 1
ATOM 7324 N N . LEU A 1 909 ? -18.580 26.834 3.232 1.00 88.38 909 LEU A N 1
ATOM 7325 C CA . LEU A 1 909 ? -19.411 26.421 4.368 1.00 88.38 909 LEU A CA 1
ATOM 7326 C C . LEU A 1 909 ? -20.408 25.306 4.010 1.00 88.38 909 LEU A C 1
ATOM 7328 O O . LEU A 1 909 ? -21.593 25.386 4.321 1.00 88.38 909 LEU A O 1
ATOM 7332 N N . GLY A 1 910 ? -19.926 24.262 3.334 1.00 84.69 910 GLY A N 1
ATOM 7333 C CA . GLY A 1 910 ? -20.739 23.128 2.888 1.00 84.69 910 GLY A CA 1
ATOM 7334 C C . GLY A 1 910 ? -21.666 23.453 1.720 1.00 84.69 910 GLY A C 1
ATOM 7335 O O . GLY A 1 910 ? -22.734 22.860 1.609 1.00 84.69 910 GLY A O 1
ATOM 7336 N N . GLY A 1 911 ? -21.270 24.398 0.865 1.00 78.88 911 GLY A N 1
ATOM 7337 C CA . GLY A 1 911 ? -22.022 24.794 -0.329 1.00 78.88 911 GLY A CA 1
ATOM 7338 C C . GLY A 1 911 ? -23.083 25.869 -0.097 1.00 78.88 911 GLY A C 1
ATOM 7339 O O . GLY A 1 911 ? -23.774 26.229 -1.041 1.00 78.88 911 GLY A O 1
ATOM 7340 N N . VAL A 1 912 ? -23.197 26.396 1.125 1.00 74.31 912 VAL A N 1
ATOM 7341 C CA . VAL A 1 912 ? -24.201 27.408 1.501 1.00 74.31 912 VAL A CA 1
ATOM 7342 C C . VAL A 1 912 ? -23.697 28.839 1.265 1.00 74.31 912 VAL A C 1
ATOM 7344 O O . VAL A 1 912 ? -24.494 29.763 1.130 1.00 74.31 912 VAL A O 1
ATOM 7347 N N . ALA A 1 913 ? -22.378 29.052 1.213 1.00 72.94 913 ALA A N 1
ATOM 7348 C CA . ALA A 1 913 ? -21.800 30.376 1.002 1.00 72.94 913 ALA A CA 1
ATOM 7349 C C . ALA A 1 913 ? -21.515 30.650 -0.486 1.00 72.94 913 ALA A C 1
ATOM 7351 O O . ALA A 1 913 ? -20.688 29.985 -1.116 1.00 72.94 913 ALA A O 1
ATOM 7352 N N . GLU A 1 914 ? -22.152 31.693 -1.018 1.00 68.56 914 GLU A N 1
ATOM 7353 C CA . GLU A 1 914 ? -21.982 32.158 -2.404 1.00 68.56 914 GLU A CA 1
ATOM 7354 C C . GLU A 1 914 ? -20.878 33.217 -2.562 1.00 68.56 914 GLU A C 1
ATOM 7356 O O . GLU A 1 914 ? -20.553 33.614 -3.678 1.00 68.56 914 GLU A O 1
ATOM 7361 N N . GLY A 1 915 ? -20.290 33.686 -1.456 1.00 75.25 915 GLY A N 1
ATOM 7362 C CA . GLY A 1 915 ? -19.332 34.787 -1.483 1.00 75.25 915 GLY A CA 1
ATOM 7363 C C . GLY A 1 915 ? -17.884 34.410 -1.800 1.00 75.25 915 GLY A C 1
ATOM 7364 O O . GLY A 1 915 ? -17.490 33.243 -1.747 1.00 75.25 915 GLY A O 1
ATOM 7365 N N . ASN A 1 916 ? -17.066 35.431 -2.084 1.00 86.94 916 ASN A N 1
ATOM 7366 C CA . ASN A 1 916 ? -15.639 35.267 -2.406 1.00 86.94 916 ASN A CA 1
ATOM 7367 C C . ASN A 1 916 ? -14.809 34.694 -1.244 1.00 86.94 916 ASN A C 1
ATOM 7369 O O . ASN A 1 916 ? -13.736 34.142 -1.481 1.00 86.94 916 ASN A O 1
ATOM 7373 N N . TYR A 1 917 ? -15.294 34.797 -0.003 1.00 89.69 917 TYR A N 1
ATOM 7374 C CA . TYR A 1 917 ? -14.650 34.267 1.198 1.00 89.69 917 TYR A CA 1
ATOM 7375 C C . TYR A 1 917 ? -15.662 33.514 2.073 1.00 89.69 917 TYR A C 1
ATOM 7377 O O . TYR A 1 917 ? -16.862 33.776 2.028 1.00 89.69 917 TYR A O 1
ATOM 7385 N N . ALA A 1 918 ? -15.178 32.636 2.953 1.00 88.44 918 ALA A N 1
ATOM 7386 C CA . ALA A 1 918 ? -16.002 31.848 3.872 1.00 88.44 918 ALA A CA 1
ATOM 7387 C C . ALA A 1 918 ? -16.823 32.701 4.853 1.00 88.44 918 ALA A C 1
ATOM 7389 O O . ALA A 1 918 ? -17.821 32.231 5.386 1.00 88.44 918 ALA A O 1
ATOM 7390 N N . HIS A 1 919 ? -16.416 33.949 5.108 1.00 85.81 919 HIS A N 1
ATOM 7391 C CA . HIS A 1 919 ? -17.167 34.885 5.950 1.00 85.81 919 HIS A CA 1
ATOM 7392 C C . HIS A 1 919 ? -18.180 35.742 5.160 1.00 85.81 919 HIS A C 1
ATOM 7394 O O . HIS A 1 919 ? -18.900 36.532 5.770 1.00 85.81 919 HIS A O 1
ATOM 7400 N N . GLY A 1 920 ? -18.233 35.610 3.826 1.00 82.44 920 GLY A N 1
ATOM 7401 C CA . GLY A 1 920 ? -19.137 36.344 2.936 1.00 82.44 920 GLY A CA 1
ATOM 7402 C C . GLY A 1 920 ? -18.436 37.148 1.831 1.00 82.44 920 GLY A C 1
ATOM 7403 O O . GLY A 1 920 ? -17.294 36.878 1.453 1.00 82.44 920 GLY A O 1
ATOM 7404 N N . ASN A 1 921 ? -19.159 38.137 1.292 1.00 73.31 921 ASN A N 1
ATOM 7405 C CA . ASN A 1 921 ? -18.695 39.042 0.238 1.00 73.31 921 ASN A CA 1
ATOM 7406 C C . ASN A 1 921 ? -17.999 40.287 0.802 1.00 73.31 921 ASN A C 1
ATOM 7408 O O . ASN A 1 921 ? -18.494 40.904 1.744 1.00 73.31 921 ASN A O 1
ATOM 7412 N N . GLY A 1 922 ? -16.907 40.696 0.150 1.00 68.94 922 GLY A N 1
ATOM 7413 C CA . GLY A 1 922 ? -16.213 41.958 0.410 1.00 68.94 922 GLY A CA 1
ATOM 7414 C C . GLY A 1 922 ? -14.889 41.802 1.160 1.00 68.94 922 GLY A C 1
ATOM 7415 O O . GLY A 1 922 ? -14.815 41.226 2.239 1.00 68.94 922 GLY A O 1
ATOM 7416 N N . GLU A 1 923 ? -13.835 42.387 0.596 1.00 79.06 923 GLU A N 1
ATOM 7417 C CA . GLU A 1 923 ? -12.479 42.398 1.160 1.00 79.06 923 GLU A CA 1
ATOM 7418 C C . GLU A 1 923 ? -12.380 43.184 2.482 1.00 79.06 923 GLU A C 1
ATOM 7420 O O . GLU A 1 923 ? -11.546 42.879 3.331 1.00 79.06 923 GLU A O 1
ATOM 7425 N N . SER A 1 924 ? -13.278 44.149 2.714 1.00 78.06 924 SER A N 1
ATOM 7426 C CA . SER A 1 924 ? -13.204 45.097 3.836 1.00 78.06 924 SER A CA 1
ATOM 7427 C C . SER A 1 924 ? -13.257 44.459 5.230 1.00 78.06 924 SER A C 1
ATOM 7429 O O . SER A 1 924 ? -12.869 45.100 6.204 1.00 78.06 924 SER A O 1
ATOM 7431 N N . LYS A 1 925 ? -13.752 43.219 5.351 1.00 83.62 925 LYS A N 1
ATOM 7432 C CA . LYS A 1 925 ? -13.787 42.456 6.612 1.00 83.62 925 LYS A CA 1
ATOM 7433 C C . LYS A 1 925 ? -12.794 41.294 6.645 1.00 83.62 925 LYS A C 1
ATOM 7435 O O . LYS A 1 925 ? -12.679 40.643 7.680 1.00 83.62 925 LYS A O 1
ATOM 7440 N N . LEU A 1 926 ? -12.034 41.045 5.575 1.00 89.38 926 LEU A N 1
ATOM 7441 C CA . LEU A 1 926 ? -11.112 39.908 5.494 1.00 89.38 926 LEU A CA 1
ATOM 7442 C C . LEU A 1 926 ? -10.049 39.940 6.604 1.00 89.38 926 LEU A C 1
ATOM 7444 O O . LEU A 1 926 ? -9.721 38.896 7.167 1.00 89.38 926 LEU A O 1
ATOM 7448 N N . GLY A 1 927 ? -9.581 41.133 6.989 1.00 88.38 927 GLY A N 1
ATOM 7449 C CA . GLY A 1 927 ? -8.598 41.330 8.063 1.00 88.38 927 GLY A CA 1
ATOM 7450 C C . GLY A 1 927 ? -9.032 40.827 9.444 1.00 88.38 927 GLY A C 1
ATOM 7451 O O . GLY A 1 927 ? -8.171 40.536 10.282 1.00 88.38 927 GLY A O 1
ATOM 7452 N N . ASP A 1 928 ? -10.336 40.658 9.679 1.00 89.25 928 ASP A N 1
ATOM 7453 C CA . ASP A 1 928 ? -10.868 40.065 10.908 1.00 89.25 928 ASP A CA 1
ATOM 7454 C C . ASP A 1 928 ? -10.722 38.536 10.939 1.00 89.25 928 ASP A C 1
ATOM 7456 O O . ASP A 1 928 ? -10.658 37.962 12.026 1.00 89.25 928 ASP A O 1
ATOM 7460 N N . TYR A 1 929 ? -10.666 37.882 9.773 1.00 90.56 929 TYR A N 1
ATOM 7461 C CA . TYR A 1 929 ? -10.750 36.421 9.612 1.00 90.56 929 TYR A CA 1
ATOM 7462 C C . TYR A 1 929 ? -9.470 35.782 9.054 1.00 90.56 929 TYR A C 1
ATOM 7464 O O . TYR A 1 929 ? -9.280 34.576 9.203 1.00 90.56 929 TYR A O 1
ATOM 7472 N N . ALA A 1 930 ? -8.589 36.566 8.431 1.00 94.25 930 ALA A N 1
ATOM 7473 C CA . ALA A 1 930 ? -7.395 36.079 7.748 1.00 94.25 930 ALA A CA 1
ATOM 7474 C C . ALA A 1 930 ? -6.131 36.852 8.143 1.00 94.25 930 ALA A C 1
ATOM 7476 O O . ALA A 1 930 ? -6.176 38.011 8.561 1.00 94.25 930 ALA A O 1
ATOM 7477 N N . VAL A 1 931 ? -4.984 36.194 7.985 1.00 94.56 931 VAL A N 1
ATOM 7478 C CA . VAL A 1 931 ? -3.652 36.812 8.048 1.00 94.56 931 VAL A CA 1
ATOM 7479 C C . VAL A 1 931 ? -3.113 36.867 6.624 1.00 94.56 931 VAL A C 1
ATOM 7481 O O . VAL A 1 931 ? -2.862 35.819 6.035 1.00 94.56 931 VAL A O 1
ATOM 7484 N N . TYR A 1 932 ? -2.983 38.063 6.068 1.00 94.50 932 TYR A N 1
ATOM 7485 C CA . TYR A 1 932 ? -2.592 38.328 4.683 1.00 94.50 932 TYR A CA 1
ATOM 7486 C C . TYR A 1 932 ? -1.945 39.715 4.618 1.00 94.50 932 TYR A C 1
ATOM 7488 O O . TYR A 1 932 ? -2.113 40.479 5.573 1.00 94.50 932 TYR A O 1
ATOM 7496 N N . ASP A 1 933 ? -1.188 40.008 3.558 1.00 91.06 933 ASP A N 1
ATOM 7497 C CA . ASP A 1 933 ? -0.344 41.213 3.458 1.00 91.06 933 ASP A CA 1
ATOM 7498 C C . ASP A 1 933 ? 0.422 41.532 4.766 1.00 91.06 933 ASP A C 1
ATOM 7500 O O . ASP A 1 933 ? 0.495 42.670 5.228 1.00 91.06 933 ASP A O 1
ATOM 7504 N N . ALA A 1 934 ? 0.953 40.489 5.406 1.00 90.75 934 ALA A N 1
ATOM 7505 C CA . ALA A 1 934 ? 1.723 40.556 6.644 1.00 90.75 934 ALA A CA 1
ATOM 7506 C C . ALA A 1 934 ? 3.214 40.284 6.378 1.00 90.75 934 ALA A C 1
ATOM 7508 O O . ALA A 1 934 ? 3.583 39.917 5.269 1.00 90.75 934 ALA A O 1
ATOM 7509 N N . ASP A 1 935 ? 4.059 40.393 7.411 1.00 84.62 935 ASP A N 1
ATOM 7510 C CA . ASP A 1 935 ? 5.508 40.105 7.330 1.00 84.62 935 ASP A CA 1
ATOM 7511 C C . ASP A 1 935 ? 5.894 38.686 7.794 1.00 84.62 935 ASP A C 1
ATOM 7513 O O . ASP A 1 935 ? 7.040 38.249 7.651 1.00 84.62 935 ASP A O 1
ATOM 7517 N N . SER A 1 936 ? 4.964 37.963 8.428 1.00 87.75 936 SER A N 1
ATOM 7518 C CA . SER A 1 936 ? 5.191 36.595 8.902 1.00 87.75 936 SER A CA 1
ATOM 7519 C C . SER A 1 936 ? 3.882 35.843 9.134 1.00 87.75 936 SER A C 1
ATOM 7521 O O . SER A 1 936 ? 2.800 36.433 9.141 1.00 87.75 936 SER A O 1
ATOM 7523 N N . THR A 1 937 ? 3.980 34.538 9.414 1.00 91.88 937 THR A N 1
ATOM 7524 C CA . THR A 1 937 ? 2.846 33.756 9.939 1.00 91.88 937 THR A CA 1
ATOM 7525 C C . THR A 1 937 ? 2.310 34.340 11.258 1.00 91.88 937 THR A C 1
ATOM 7527 O O . THR A 1 937 ? 2.954 35.149 11.924 1.00 91.88 937 THR A O 1
ATOM 7530 N N . ALA A 1 938 ? 1.131 33.915 11.697 1.00 87.38 938 ALA A N 1
ATOM 7531 C CA . ALA A 1 938 ? 0.636 34.196 13.045 1.00 87.38 938 ALA A CA 1
ATOM 7532 C C . ALA A 1 938 ? 0.317 32.891 13.778 1.00 87.38 938 ALA A C 1
ATOM 7534 O O . ALA A 1 938 ? 0.254 31.817 13.176 1.00 87.38 938 ALA A O 1
ATOM 7535 N N . ALA A 1 939 ? 0.124 32.967 15.096 1.00 86.75 939 ALA A N 1
ATOM 7536 C CA . ALA A 1 939 ? -0.385 31.825 15.847 1.00 86.75 939 ALA A CA 1
ATOM 7537 C C . ALA A 1 939 ? -1.740 31.381 15.271 1.00 86.75 939 ALA A C 1
ATOM 7539 O O . ALA A 1 939 ? -2.591 32.225 15.004 1.00 86.75 939 ALA A O 1
ATOM 7540 N N . VAL A 1 940 ? -1.955 30.074 15.107 1.00 87.62 940 VAL A N 1
ATOM 7541 C CA . VAL A 1 940 ? -3.230 29.561 14.592 1.00 87.62 940 VAL A CA 1
ATOM 7542 C C . VAL A 1 940 ? -4.398 30.016 15.475 1.00 87.62 940 VAL A C 1
ATOM 7544 O O . VAL A 1 940 ? -4.280 30.083 16.709 1.00 87.62 940 VAL A O 1
ATOM 7547 N N . GLY A 1 941 ? -5.510 30.363 14.829 1.00 84.00 941 GLY A N 1
ATOM 7548 C CA . GLY A 1 941 ? -6.702 30.957 15.432 1.00 84.00 941 GLY A CA 1
ATOM 7549 C C . GLY A 1 941 ? -6.490 32.317 16.081 1.00 84.00 941 GLY A C 1
ATOM 7550 O O . GLY A 1 941 ? -7.201 32.646 17.027 1.00 84.00 941 GLY A O 1
ATOM 7551 N N . SER A 1 942 ? -5.524 33.114 15.614 1.00 82.06 942 SER A N 1
ATOM 7552 C CA . SER A 1 942 ? -5.375 34.513 16.046 1.00 82.06 942 SER A CA 1
ATOM 7553 C C . SER A 1 942 ? -6.452 35.450 15.485 1.00 82.06 942 SER A C 1
ATOM 7555 O O . SER A 1 942 ? -6.558 36.593 15.924 1.00 82.06 942 SER A O 1
ATOM 7557 N N . LYS A 1 943 ? -7.212 34.991 14.487 1.00 87.94 943 LYS A N 1
ATOM 7558 C CA . LYS A 1 943 ? -8.294 35.725 13.818 1.00 87.94 943 LYS A CA 1
ATOM 7559 C C . LYS A 1 943 ? -9.657 35.130 14.182 1.00 87.94 943 LYS A C 1
ATOM 7561 O O . LYS A 1 943 ? -9.727 34.059 14.787 1.00 87.94 943 LYS A O 1
ATOM 7566 N N . LYS A 1 944 ? -10.746 35.831 13.851 1.00 86.44 944 LYS A N 1
ATOM 7567 C CA . LYS A 1 944 ? -12.112 35.342 14.083 1.00 86.44 944 LYS A CA 1
ATOM 7568 C C . LYS A 1 944 ? -12.342 34.051 13.279 1.00 86.44 944 LYS A C 1
ATOM 7570 O O . LYS A 1 944 ? -11.901 33.976 12.132 1.00 86.44 944 LYS A O 1
ATOM 7575 N N . PRO A 1 945 ? -13.014 33.037 13.848 1.00 90.06 945 PRO A N 1
ATOM 7576 C CA . PRO A 1 945 ? -13.402 31.859 13.090 1.00 90.06 945 PRO A CA 1
ATOM 7577 C C . PRO A 1 945 ? -14.624 32.148 12.221 1.00 90.06 945 PRO A C 1
ATOM 7579 O O . PRO A 1 945 ? -15.414 33.047 12.512 1.00 90.06 945 PRO A O 1
ATOM 7582 N N . VAL A 1 946 ? -14.832 31.301 11.222 1.00 88.69 946 VAL A N 1
ATOM 7583 C CA . VAL A 1 946 ? -16.166 31.055 10.662 1.00 88.69 946 VAL A CA 1
ATOM 7584 C C . VAL A 1 946 ? -16.766 29.827 11.339 1.00 88.69 946 VAL A C 1
ATOM 7586 O O . VAL A 1 946 ? -16.031 28.983 11.848 1.00 88.69 946 VAL A O 1
ATOM 7589 N N . PHE A 1 947 ? -18.089 29.710 11.375 1.00 85.31 947 PHE A N 1
ATOM 7590 C CA . PHE A 1 947 ? -18.752 28.591 12.041 1.00 85.31 947 PHE A CA 1
ATOM 7591 C C . PHE A 1 947 ? -19.392 27.659 11.018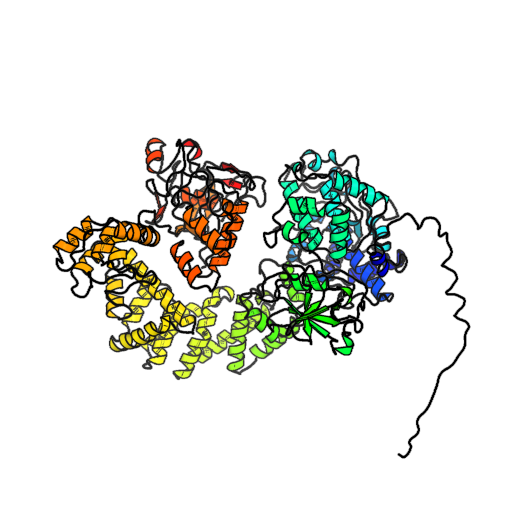 1.00 85.31 947 PHE A C 1
ATOM 7593 O O . PHE A 1 947 ? -20.144 28.103 10.155 1.00 85.31 947 PHE A O 1
ATOM 7600 N N . TYR A 1 948 ? -19.118 26.364 11.146 1.00 84.62 948 TYR A N 1
ATOM 7601 C CA . TYR A 1 948 ? -19.772 25.303 10.390 1.00 84.62 948 TYR A CA 1
ATOM 7602 C C . TYR A 1 948 ? -20.381 24.310 11.381 1.00 84.62 948 TYR A C 1
ATOM 7604 O O . TYR A 1 948 ? -19.681 23.806 12.261 1.00 84.62 948 TYR A O 1
ATOM 7612 N N . ASN A 1 949 ? -21.691 24.068 11.289 1.00 81.62 949 ASN A N 1
ATOM 7613 C CA . ASN A 1 949 ? -22.448 23.246 12.245 1.00 81.62 949 ASN A CA 1
ATOM 7614 C C . ASN A 1 949 ? -22.181 23.622 13.718 1.00 81.62 949 ASN A C 1
ATOM 7616 O O . ASN A 1 949 ? -21.948 22.763 14.567 1.00 81.62 949 ASN A O 1
ATOM 7620 N N . GLY A 1 950 ? -22.149 24.927 14.014 1.00 77.69 950 GLY A N 1
ATOM 7621 C CA . GLY A 1 950 ? -21.901 25.454 15.363 1.00 77.69 950 GLY A CA 1
ATOM 7622 C C . GLY A 1 950 ? -20.456 25.315 15.863 1.00 77.69 950 GLY A C 1
ATOM 7623 O O . GLY A 1 950 ? -20.149 25.784 16.957 1.00 77.69 950 GLY A O 1
ATOM 7624 N N . LYS A 1 951 ? -19.549 24.727 15.072 1.00 80.12 951 LYS A N 1
ATOM 7625 C CA . LYS A 1 951 ? -18.131 24.576 15.413 1.00 80.12 951 LYS A CA 1
ATOM 7626 C C . LYS A 1 951 ? -17.259 25.594 14.672 1.00 80.12 951 LYS A C 1
ATOM 7628 O O . LYS A 1 951 ? -17.504 25.858 13.495 1.00 80.12 951 LYS A O 1
ATOM 7633 N N . PRO A 1 952 ? -16.227 26.155 15.323 1.00 86.25 952 PRO A N 1
ATOM 7634 C CA . PRO A 1 952 ? -15.372 27.156 14.705 1.00 86.25 952 PRO A CA 1
ATOM 7635 C C . PRO A 1 952 ? -14.309 26.534 13.782 1.00 86.25 952 PRO A C 1
ATOM 7637 O O . PRO A 1 952 ? -13.639 25.562 14.136 1.00 86.25 952 PRO A O 1
ATOM 7640 N N . LEU A 1 953 ? -14.107 27.154 12.621 1.00 91.44 953 LEU A N 1
ATOM 7641 C CA . LEU A 1 953 ? -13.015 26.927 11.679 1.00 91.44 953 LEU A CA 1
ATOM 7642 C C . LEU A 1 953 ? -12.205 28.220 11.554 1.00 91.44 953 LEU A C 1
ATOM 7644 O O . LEU A 1 953 ? -12.740 29.271 11.202 1.00 91.44 953 LEU A O 1
ATOM 7648 N N . TYR A 1 954 ? -10.911 28.142 11.827 1.00 93.38 954 TYR A N 1
ATOM 7649 C CA . TYR A 1 954 ? -9.994 29.278 11.781 1.00 93.38 954 TYR A CA 1
ATOM 7650 C C . TYR A 1 954 ? -9.081 29.182 10.569 1.00 93.38 954 TYR A C 1
ATOM 7652 O O . TYR A 1 954 ? -8.913 28.102 10.000 1.00 93.38 954 TYR A O 1
ATOM 7660 N N . ASP A 1 955 ? -8.454 30.299 10.203 1.00 93.56 955 ASP A N 1
ATOM 7661 C CA . ASP A 1 955 ? -7.355 30.362 9.233 1.00 93.56 955 ASP A CA 1
ATOM 7662 C C . ASP A 1 955 ? -7.667 29.641 7.909 1.00 93.56 955 ASP A C 1
ATOM 7664 O O . ASP A 1 955 ? -6.783 29.057 7.291 1.00 93.56 955 ASP A O 1
ATOM 7668 N N . LEU A 1 956 ? -8.936 29.599 7.484 1.00 94.94 956 LEU A N 1
ATOM 7669 C CA . LEU A 1 956 ? -9.300 28.997 6.197 1.00 94.94 956 LEU A CA 1
ATOM 7670 C C . LEU A 1 956 ? -8.658 29.781 5.046 1.00 94.94 956 LEU A C 1
ATOM 7672 O O . LEU A 1 956 ? -8.125 29.177 4.110 1.00 94.94 956 LEU A O 1
ATOM 7676 N N . HIS A 1 957 ? -8.643 31.107 5.205 1.00 94.06 957 HIS A N 1
ATOM 7677 C CA . HIS A 1 957 ? -7.994 32.084 4.344 1.00 94.06 957 HIS A CA 1
ATOM 7678 C C . HIS A 1 957 ? -6.757 32.666 5.048 1.00 94.06 957 HIS A C 1
ATOM 7680 O O . HIS A 1 957 ? -6.837 33.084 6.206 1.00 94.06 957 HIS A O 1
ATOM 7686 N N . GLY A 1 958 ? -5.623 32.718 4.355 1.00 93.38 958 GLY A N 1
ATOM 7687 C CA . GLY A 1 958 ? -4.378 33.300 4.844 1.00 93.38 958 GLY A CA 1
ATOM 7688 C C . GLY A 1 958 ? -3.599 32.424 5.831 1.00 93.38 958 GLY A C 1
ATOM 7689 O O . GLY A 1 958 ? -3.839 31.224 5.986 1.00 93.38 958 GLY A O 1
ATOM 7690 N N . ASN A 1 959 ? -2.648 33.067 6.512 1.00 95.56 959 ASN A N 1
ATOM 7691 C CA . ASN A 1 959 ? -1.605 32.496 7.368 1.00 95.56 959 ASN A CA 1
ATOM 7692 C C . ASN A 1 959 ? -0.640 31.596 6.582 1.00 95.56 959 ASN A C 1
ATOM 7694 O O . ASN A 1 959 ? 0.484 31.997 6.299 1.00 95.56 959 ASN A O 1
ATOM 7698 N N . VAL A 1 960 ? -1.091 30.427 6.140 1.00 96.38 960 VAL A N 1
ATOM 7699 C CA . VAL A 1 960 ? -0.355 29.555 5.215 1.00 96.38 960 VAL A CA 1
ATOM 7700 C C . VAL A 1 960 ? -1.324 28.966 4.198 1.00 96.38 960 VAL A C 1
ATOM 7702 O O . VAL A 1 960 ? -2.449 28.629 4.547 1.00 96.38 960 VAL A O 1
ATOM 7705 N N . ALA A 1 961 ? -0.896 28.784 2.954 1.00 96.06 961 ALA A N 1
ATOM 7706 C CA . ALA A 1 961 ? -1.590 27.921 2.012 1.00 96.06 961 ALA A CA 1
ATOM 7707 C C . ALA A 1 961 ? -1.420 26.454 2.441 1.00 96.06 961 ALA A C 1
ATOM 7709 O O . ALA A 1 961 ? -0.459 26.099 3.120 1.00 96.06 961 ALA A O 1
ATOM 7710 N N . LYS A 1 962 ? -2.355 25.578 2.076 1.00 95.75 962 LYS A N 1
ATOM 7711 C CA . LYS A 1 962 ? -2.380 24.190 2.557 1.00 95.75 962 LYS A CA 1
ATOM 7712 C C . LYS A 1 962 ? -2.164 23.244 1.394 1.00 95.75 962 LYS A C 1
ATOM 7714 O O . LYS A 1 962 ? -2.795 23.422 0.357 1.00 95.75 962 LYS A O 1
ATOM 7719 N N . TRP A 1 963 ? -1.329 22.226 1.577 1.00 97.06 963 TRP A N 1
ATOM 7720 C CA . TRP A 1 963 ? -1.203 21.137 0.609 1.00 97.06 963 TRP A CA 1
ATOM 7721 C C . TRP A 1 963 ? -2.494 20.314 0.517 1.00 97.06 963 TRP A C 1
ATOM 7723 O O . TRP A 1 963 ? -2.946 19.762 1.522 1.00 97.06 963 TRP A O 1
ATOM 7733 N N . MET A 1 964 ? -3.049 20.197 -0.690 1.00 96.69 964 MET A N 1
ATOM 7734 C CA . MET A 1 964 ? -4.196 19.332 -1.006 1.00 96.69 964 MET A CA 1
ATOM 7735 C C . MET A 1 964 ? -3.726 17.984 -1.550 1.00 96.69 964 MET A C 1
ATOM 7737 O O . MET A 1 964 ? -2.628 17.901 -2.091 1.00 96.69 964 MET A O 1
ATOM 7741 N N . GLU A 1 965 ? -4.551 16.941 -1.466 1.00 95.25 965 GLU A N 1
ATOM 7742 C CA . GLU A 1 965 ? -4.229 15.629 -2.052 1.00 95.25 965 GLU A CA 1
ATOM 7743 C C . GLU A 1 965 ? -4.088 15.676 -3.587 1.00 95.25 965 GLU A C 1
ATOM 7745 O O . GLU A 1 965 ? -3.317 14.919 -4.173 1.00 95.25 965 GLU A O 1
ATOM 7750 N N . ASP A 1 966 ? -4.795 16.587 -4.244 1.00 96.56 966 ASP A N 1
ATOM 7751 C CA . ASP A 1 966 ? -4.965 16.635 -5.693 1.00 96.56 966 ASP A CA 1
ATOM 7752 C C . ASP A 1 966 ? -3.698 17.093 -6.427 1.00 96.56 966 ASP A C 1
ATOM 7754 O O . ASP A 1 966 ? -2.929 17.960 -5.984 1.00 96.56 966 ASP A O 1
ATOM 7758 N N . TRP A 1 967 ? -3.501 16.532 -7.618 1.00 95.44 967 TRP A N 1
ATOM 7759 C CA . TRP A 1 967 ? -2.606 17.123 -8.606 1.00 95.44 967 TRP A CA 1
ATOM 7760 C C . TRP A 1 967 ? -3.245 18.372 -9.218 1.00 95.44 967 TRP A C 1
ATOM 7762 O O . TRP A 1 967 ? -4.451 18.435 -9.433 1.00 95.44 967 TRP A O 1
ATOM 7772 N N . TYR A 1 968 ? -2.431 19.377 -9.524 1.00 93.06 968 TYR A N 1
ATOM 7773 C CA . TYR A 1 968 ? -2.892 20.571 -10.215 1.00 93.06 968 TYR A CA 1
ATOM 7774 C C . TYR A 1 968 ? -3.244 20.240 -11.667 1.00 93.06 968 TYR A C 1
ATOM 7776 O O . TYR A 1 968 ? -2.471 19.616 -12.390 1.00 93.06 968 TYR A O 1
ATOM 7784 N N . GLY A 1 969 ? -4.423 20.679 -12.087 1.00 89.62 969 GLY A N 1
ATOM 7785 C CA . GLY A 1 969 ? -4.968 20.491 -13.427 1.00 89.62 969 GLY A CA 1
ATOM 7786 C C . GLY A 1 969 ? -6.341 21.151 -13.537 1.00 89.62 969 GLY A C 1
ATOM 7787 O O . GLY A 1 969 ? -6.732 21.874 -12.613 1.00 89.62 969 GLY A O 1
ATOM 7788 N N . PRO A 1 970 ? -7.081 20.939 -14.637 1.00 87.38 970 PRO A N 1
ATOM 7789 C CA . PRO A 1 970 ? -8.445 21.442 -14.760 1.00 87.38 970 PRO A CA 1
ATOM 7790 C C . PRO A 1 970 ? -9.303 20.980 -13.569 1.00 87.38 970 PRO A C 1
ATOM 7792 O O . PRO A 1 970 ? -9.219 19.801 -13.209 1.00 87.38 970 PRO A O 1
ATOM 7795 N N . PRO A 1 971 ? -10.071 21.880 -12.928 1.00 82.50 971 PRO A N 1
ATOM 7796 C CA . PRO A 1 971 ? -10.961 21.502 -11.834 1.00 82.50 971 PRO A CA 1
ATOM 7797 C C . PRO A 1 971 ? -11.980 20.471 -12.335 1.00 82.50 971 PRO A C 1
ATOM 7799 O O . PRO A 1 971 ? -12.516 20.597 -13.435 1.00 82.50 971 PRO A O 1
ATOM 7802 N N . GLN A 1 972 ? -12.205 19.421 -11.547 1.00 85.44 972 GLN A N 1
ATOM 7803 C CA . GLN A 1 972 ? -13.106 18.326 -11.902 1.00 85.44 972 GLN A CA 1
ATOM 7804 C C . GLN A 1 972 ? -14.331 18.362 -10.995 1.00 85.44 972 GLN A C 1
ATOM 7806 O O . GLN A 1 972 ? -14.189 18.413 -9.776 1.00 85.44 972 GLN A O 1
ATOM 7811 N N . GLY A 1 973 ? -15.515 18.332 -11.607 1.00 86.69 973 GLY A N 1
ATOM 7812 C CA . GLY A 1 973 ? -16.787 18.192 -10.905 1.00 86.69 973 GLY A CA 1
ATOM 7813 C C . GLY A 1 973 ? -17.172 16.738 -10.656 1.00 86.69 973 GLY A C 1
ATOM 7814 O O . GLY A 1 973 ? -16.380 15.815 -10.850 1.00 86.69 973 GLY A O 1
ATOM 7815 N N . GLY A 1 974 ? -18.425 16.522 -10.272 1.00 92.06 974 GLY A N 1
ATOM 7816 C CA . GLY A 1 974 ? -18.969 15.194 -9.997 1.00 92.06 974 GLY A CA 1
ATOM 7817 C C . GLY A 1 974 ? -18.778 14.749 -8.547 1.00 92.06 974 GLY A C 1
ATOM 7818 O O . GLY A 1 974 ? -18.635 15.567 -7.641 1.00 92.06 974 GLY A O 1
ATOM 7819 N N . LYS A 1 975 ? -18.852 13.437 -8.309 1.00 95.50 975 LYS A N 1
ATOM 7820 C CA . LYS A 1 975 ? -18.898 12.845 -6.964 1.00 95.50 975 LYS A CA 1
ATOM 7821 C C . LYS A 1 975 ? -17.492 12.560 -6.423 1.00 95.50 975 LYS A C 1
ATOM 7823 O O . LYS A 1 975 ? -16.775 11.758 -7.008 1.00 95.50 975 LYS A O 1
ATOM 7828 N N . ASP A 1 976 ? -17.147 13.176 -5.292 1.00 93.56 976 ASP A N 1
ATOM 7829 C CA . ASP A 1 976 ? -15.861 13.080 -4.584 1.00 93.56 976 ASP A CA 1
ATOM 7830 C C . ASP A 1 976 ? -14.624 13.198 -5.500 1.00 93.56 976 ASP A C 1
ATOM 7832 O O . ASP A 1 976 ? -13.776 12.300 -5.505 1.00 93.56 976 ASP A O 1
ATOM 7836 N N . PRO A 1 977 ? -14.490 14.274 -6.298 1.00 94.25 977 PRO A N 1
ATOM 7837 C CA . PRO A 1 977 ? -13.354 14.411 -7.196 1.00 94.25 977 PRO A CA 1
ATOM 7838 C C . PRO A 1 977 ? -12.047 14.537 -6.399 1.00 94.25 977 PRO A C 1
ATOM 7840 O O . PRO A 1 977 ? -11.962 15.229 -5.380 1.00 94.25 977 PRO A O 1
ATOM 7843 N N . VAL A 1 978 ? -11.023 13.842 -6.895 1.00 88.75 978 VAL A N 1
ATOM 7844 C CA . VAL A 1 978 ? -9.656 13.788 -6.336 1.00 88.75 978 VAL A CA 1
ATOM 7845 C C . VAL A 1 978 ? -8.629 14.428 -7.280 1.00 88.75 978 VAL A C 1
ATOM 7847 O O . VAL A 1 978 ? -7.424 14.186 -7.178 1.00 88.75 978 VAL A O 1
ATOM 7850 N N . GLY A 1 979 ? -9.129 15.208 -8.243 1.00 87.62 979 GLY A N 1
ATOM 7851 C CA . GLY A 1 979 ? -8.343 15.803 -9.310 1.00 87.62 979 GLY A CA 1
ATOM 7852 C C . GLY A 1 979 ? -7.744 14.760 -10.267 1.00 87.62 979 GLY A C 1
ATOM 7853 O O . GLY A 1 979 ? -8.097 13.578 -10.247 1.00 87.62 979 GLY A O 1
ATOM 7854 N N . PRO A 1 980 ? -6.829 15.182 -11.154 1.00 84.88 980 PRO A N 1
ATOM 7855 C CA . PRO A 1 980 ? -6.090 14.280 -12.030 1.00 84.88 980 PRO A CA 1
ATOM 7856 C C . PRO A 1 980 ? -5.296 13.230 -11.241 1.00 84.88 980 PRO A C 1
ATOM 7858 O O . PRO A 1 980 ? -4.687 13.539 -10.222 1.00 84.88 980 PRO A O 1
ATOM 7861 N N . LEU A 1 981 ? -5.201 12.003 -11.763 1.00 72.56 981 LEU A N 1
ATOM 7862 C CA . LEU A 1 981 ? -4.412 10.925 -11.140 1.00 72.56 981 LEU A CA 1
ATOM 7863 C C . LEU A 1 981 ? -2.896 11.217 -11.118 1.00 72.56 981 LEU A C 1
ATOM 7865 O O . LEU A 1 981 ? -2.155 10.652 -10.311 1.00 72.56 981 LEU A O 1
ATOM 7869 N N . THR A 1 982 ? -2.423 12.107 -11.996 1.00 78.62 982 THR A N 1
ATOM 7870 C CA . THR A 1 982 ? -1.012 12.493 -12.134 1.00 78.62 982 THR A CA 1
ATOM 7871 C C . THR A 1 982 ? -0.866 13.981 -12.431 1.00 78.62 982 THR A C 1
ATOM 7873 O O . THR A 1 982 ? -1.695 14.549 -13.135 1.00 78.62 982 THR A O 1
ATOM 7876 N N . GLY A 1 983 ? 0.248 14.571 -12.001 1.00 82.00 983 GLY A N 1
ATOM 7877 C CA . GLY A 1 983 ? 0.648 15.936 -12.330 1.00 82.00 983 GLY A CA 1
ATOM 7878 C C . GLY A 1 983 ? 2.115 16.197 -11.980 1.00 82.00 983 GLY A C 1
ATOM 7879 O O . GLY A 1 983 ? 2.848 15.295 -11.544 1.00 82.00 983 GLY A O 1
ATOM 7880 N N . ASP A 1 984 ? 2.549 17.432 -12.206 1.00 85.50 984 ASP A N 1
ATOM 7881 C CA . ASP A 1 984 ? 3.877 17.959 -11.871 1.00 85.50 984 ASP A CA 1
ATOM 7882 C C . ASP A 1 984 ? 3.843 18.921 -10.671 1.00 85.50 984 ASP A C 1
ATOM 7884 O O . ASP A 1 984 ? 4.859 19.125 -10.010 1.00 85.50 984 ASP A O 1
ATOM 7888 N N . ARG A 1 985 ? 2.671 19.482 -10.359 1.00 93.06 985 ARG A N 1
ATOM 7889 C CA . ARG A 1 985 ? 2.429 20.374 -9.220 1.00 93.06 985 ARG A CA 1
ATOM 7890 C C . ARG A 1 985 ? 1.253 19.866 -8.403 1.00 93.06 985 ARG A C 1
ATOM 7892 O O . ARG A 1 985 ? 0.286 19.357 -8.959 1.00 93.06 985 ARG A O 1
ATOM 7899 N N . ARG A 1 986 ? 1.319 20.009 -7.086 1.00 94.44 986 ARG A N 1
ATOM 7900 C CA . ARG A 1 986 ? 0.199 19.734 -6.179 1.00 94.44 986 ARG A CA 1
ATOM 7901 C C . ARG A 1 986 ? -0.541 21.022 -5.899 1.00 94.44 986 ARG A C 1
ATOM 7903 O O . ARG A 1 986 ? 0.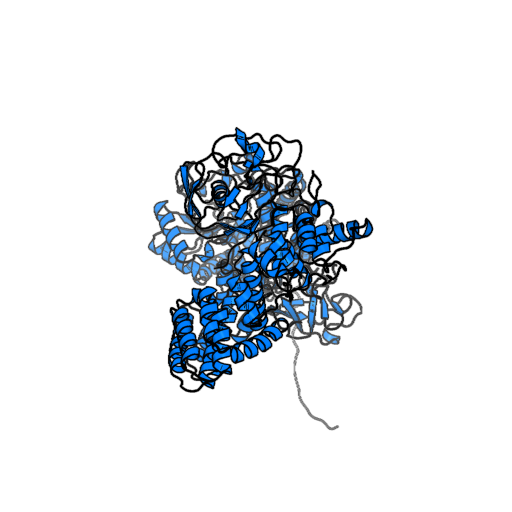049 22.107 -5.925 1.00 94.44 986 ARG A O 1
ATOM 7910 N N . ILE A 1 987 ? -1.832 20.894 -5.657 1.00 96.06 987 ILE A N 1
ATOM 7911 C CA . ILE A 1 987 ? -2.671 22.046 -5.369 1.00 96.06 987 ILE A CA 1
ATOM 7912 C C . ILE A 1 987 ? -2.341 22.575 -3.973 1.00 96.06 987 ILE A C 1
ATOM 7914 O O . ILE A 1 987 ? -2.178 21.805 -3.021 1.00 96.06 987 ILE A O 1
ATOM 7918 N N . VAL A 1 988 ? -2.259 23.901 -3.860 1.00 95.88 988 VAL A N 1
ATOM 7919 C CA . VAL A 1 988 ? -2.262 24.603 -2.576 1.00 95.88 988 VAL A CA 1
ATOM 7920 C C . VAL A 1 988 ? -3.440 25.570 -2.519 1.00 95.88 988 VAL A C 1
ATOM 7922 O O . VAL A 1 988 ? -3.720 26.276 -3.489 1.00 95.88 988 VAL A O 1
ATOM 7925 N N . ARG A 1 989 ? -4.166 25.590 -1.398 1.00 96.00 989 ARG A N 1
ATOM 7926 C CA . ARG A 1 989 ? -5.397 26.394 -1.244 1.00 96.00 989 ARG A CA 1
ATOM 7927 C C . ARG A 1 989 ? -5.343 27.284 -0.008 1.00 96.00 989 ARG A C 1
ATOM 7929 O O . ARG A 1 989 ? -4.605 26.996 0.934 1.00 96.00 989 ARG A O 1
ATOM 7936 N N . GLY A 1 990 ? -6.147 28.347 -0.022 1.00 92.62 990 GLY A N 1
ATOM 7937 C CA . GLY A 1 990 ? -6.372 29.248 1.111 1.00 92.62 990 GLY A CA 1
ATOM 7938 C C . GLY A 1 990 ? -5.465 30.480 1.177 1.00 92.62 990 GLY A C 1
ATOM 7939 O O . GLY A 1 990 ? -5.798 31.394 1.917 1.00 92.62 990 GLY A O 1
ATOM 7940 N N . GLY A 1 991 ? -4.373 30.546 0.406 1.00 92.75 991 GLY A N 1
ATOM 7941 C CA . GLY A 1 991 ? -3.434 31.679 0.426 1.00 92.75 991 GLY A CA 1
ATOM 7942 C C . GLY A 1 991 ? -2.587 31.760 1.707 1.00 92.75 991 GLY A C 1
ATOM 7943 O O . GLY A 1 991 ? -2.946 31.214 2.747 1.00 92.75 991 GLY A O 1
ATOM 7944 N N . GLY A 1 992 ? -1.423 32.402 1.625 1.00 92.81 992 GLY A N 1
ATOM 7945 C CA . GLY A 1 992 ? -0.479 32.577 2.729 1.00 92.81 992 GLY A CA 1
ATOM 7946 C C . GLY A 1 992 ? -0.413 34.009 3.260 1.00 92.81 992 GLY A C 1
ATOM 7947 O O . GLY A 1 992 ? -1.004 34.927 2.699 1.00 92.81 992 GLY A O 1
ATOM 7948 N N . TRP A 1 993 ? 0.343 34.194 4.343 1.00 95.38 993 TRP A N 1
ATOM 7949 C CA . TRP A 1 993 ? 0.481 35.465 5.062 1.00 95.38 993 TRP A CA 1
ATOM 7950 C C . TRP A 1 993 ? 0.973 36.648 4.212 1.00 95.38 993 TRP A C 1
ATOM 7952 O O . TRP A 1 993 ? 0.602 37.772 4.517 1.00 95.38 993 TRP A O 1
ATOM 7962 N N . PHE A 1 994 ? 1.770 36.419 3.161 1.00 91.88 994 PHE A N 1
ATOM 7963 C CA . PHE A 1 994 ? 2.298 37.483 2.287 1.00 91.88 994 PHE A CA 1
ATOM 7964 C C . PHE A 1 994 ? 1.428 37.765 1.058 1.00 91.88 994 PHE A C 1
ATOM 7966 O O . PHE A 1 994 ? 1.782 38.591 0.221 1.00 91.88 994 PHE A O 1
ATOM 7973 N N . ASN A 1 995 ? 0.355 36.998 0.860 1.00 92.62 995 ASN A N 1
ATOM 7974 C CA . ASN A 1 995 ? -0.474 37.143 -0.324 1.00 92.62 995 ASN A CA 1
ATOM 7975 C C . ASN A 1 995 ? -1.520 38.243 -0.129 1.00 92.62 995 ASN A C 1
ATOM 7977 O O . ASN A 1 995 ? -2.021 38.426 0.977 1.00 92.62 995 ASN A O 1
ATOM 7981 N N . SER A 1 996 ? -1.908 38.889 -1.229 1.00 93.06 996 SER A N 1
ATOM 7982 C CA . SER A 1 996 ? -3.009 39.851 -1.238 1.00 93.06 996 SER A CA 1
ATOM 7983 C C . SER A 1 996 ? -4.368 39.165 -1.123 1.00 93.06 996 SER A C 1
ATOM 7985 O O . SER A 1 996 ? -4.520 37.985 -1.467 1.00 93.06 996 SER A O 1
ATOM 7987 N N . ALA A 1 997 ? -5.388 39.920 -0.714 1.00 91.88 997 ALA A N 1
ATOM 7988 C CA . ALA A 1 997 ? -6.756 39.437 -0.510 1.00 91.88 997 ALA A CA 1
ATOM 7989 C C . ALA A 1 997 ? -7.336 38.631 -1.688 1.00 91.88 997 ALA A C 1
ATOM 7991 O O . ALA A 1 997 ? -8.057 37.654 -1.479 1.00 91.88 997 ALA A O 1
ATOM 7992 N N . ARG A 1 998 ? -6.993 38.986 -2.931 1.00 90.19 998 ARG A N 1
ATOM 7993 C CA . ARG A 1 998 ? -7.442 38.265 -4.136 1.00 90.19 998 ARG A CA 1
ATOM 7994 C C . ARG A 1 998 ? -6.944 36.817 -4.188 1.00 90.19 998 ARG A C 1
ATOM 7996 O O . ARG A 1 998 ? -7.642 35.927 -4.658 1.00 90.19 998 ARG A O 1
ATOM 8003 N N . SER A 1 999 ? -5.741 36.558 -3.682 1.00 90.31 999 SER A N 1
ATOM 8004 C CA . SER A 1 999 ? -5.161 35.205 -3.653 1.00 90.31 999 SER A CA 1
ATOM 8005 C C . SER A 1 999 ? -5.725 34.341 -2.518 1.00 90.31 999 SER A C 1
ATOM 8007 O O . SER A 1 999 ? -5.370 33.169 -2.383 1.00 90.31 999 SER A O 1
ATOM 8009 N N . LEU A 1 1000 ? -6.568 34.928 -1.666 1.00 92.94 1000 LEU A N 1
ATOM 8010 C CA . LEU A 1 1000 ? -7.236 34.256 -0.559 1.00 92.94 1000 LEU A CA 1
ATOM 8011 C C . LEU A 1 1000 ? -8.667 33.840 -0.912 1.00 92.94 1000 LEU A C 1
ATOM 8013 O O . LEU A 1 1000 ? -9.287 33.161 -0.102 1.00 92.94 1000 LEU A O 1
ATOM 8017 N N . GLU A 1 1001 ? -9.209 34.229 -2.068 1.00 93.38 1001 GLU A N 1
ATOM 8018 C CA . GLU A 1 1001 ? -10.590 33.904 -2.442 1.00 93.38 1001 GLU A CA 1
ATOM 8019 C C . GLU A 1 1001 ? -10.848 32.390 -2.425 1.00 93.38 1001 GLU A C 1
ATOM 8021 O O . GLU A 1 1001 ? -9.980 31.583 -2.771 1.00 93.38 1001 GLU A O 1
ATOM 8026 N N . SER A 1 1002 ? -12.070 31.986 -2.068 1.00 92.44 1002 SER A N 1
ATOM 8027 C CA . SER A 1 1002 ? -12.479 30.581 -1.989 1.00 92.44 1002 SER A CA 1
ATOM 8028 C C . SER A 1 1002 ? -12.221 29.831 -3.297 1.00 92.44 1002 SER A C 1
ATOM 8030 O O . SER A 1 1002 ? -11.836 28.668 -3.265 1.00 92.44 1002 SER A O 1
ATOM 8032 N N . GLY A 1 1003 ? -12.354 30.492 -4.451 1.00 90.25 1003 GLY A N 1
ATOM 8033 C CA . GLY A 1 1003 ? -12.060 29.927 -5.772 1.00 90.25 1003 GLY A CA 1
ATOM 8034 C C . GLY A 1 1003 ? -10.580 29.960 -6.186 1.00 90.25 1003 GLY A C 1
ATOM 8035 O O . GLY A 1 1003 ? -10.217 29.294 -7.148 1.00 90.25 1003 GLY A O 1
ATOM 8036 N N . TYR A 1 1004 ? -9.690 30.664 -5.475 1.00 93.38 1004 TYR A N 1
ATOM 8037 C CA . TYR A 1 1004 ? -8.316 30.920 -5.939 1.00 93.38 1004 TYR A CA 1
ATOM 8038 C C . TYR A 1 1004 ? -7.373 29.713 -5.808 1.00 93.38 1004 TYR A C 1
ATOM 8040 O O . TYR A 1 1004 ? -6.985 29.299 -4.710 1.00 93.38 1004 TYR A O 1
ATOM 8048 N N . ARG A 1 1005 ? -6.961 29.133 -6.935 1.00 94.31 1005 ARG A N 1
ATOM 8049 C CA . ARG A 1 1005 ? -6.173 27.892 -6.971 1.00 94.31 1005 ARG A CA 1
ATOM 8050 C C . ARG A 1 1005 ? -4.684 28.199 -7.089 1.00 94.31 1005 ARG A C 1
ATOM 8052 O O . ARG A 1 1005 ? -4.220 28.661 -8.127 1.00 94.31 1005 ARG A O 1
ATOM 8059 N N . GLY A 1 1006 ? -3.926 27.893 -6.040 1.00 92.69 1006 GLY A N 1
ATOM 8060 C CA . GLY A 1 1006 ? -2.471 27.881 -6.091 1.00 92.69 1006 GLY A CA 1
ATOM 8061 C C . GLY A 1 1006 ? -1.938 26.492 -6.432 1.00 92.69 1006 GLY A C 1
ATOM 8062 O O . GLY A 1 1006 ? -2.621 25.475 -6.295 1.00 92.69 1006 GLY A O 1
ATOM 8063 N N . SER A 1 1007 ? -0.675 26.425 -6.835 1.00 94.00 1007 SER A N 1
ATOM 8064 C CA . SER A 1 1007 ? 0.029 25.150 -6.941 1.00 94.00 1007 SER A CA 1
ATOM 8065 C C . SER A 1 1007 ? 1.513 25.310 -6.679 1.00 94.00 1007 SER A C 1
ATOM 8067 O O . SER A 1 1007 ? 2.103 26.355 -6.955 1.00 94.00 1007 SER A O 1
ATOM 8069 N N . ALA A 1 1008 ? 2.143 24.255 -6.191 1.00 91.31 1008 ALA A N 1
ATOM 8070 C CA . ALA A 1 1008 ? 3.584 24.201 -5.991 1.00 91.31 1008 ALA A CA 1
ATOM 8071 C C . ALA A 1 1008 ? 4.102 22.811 -6.364 1.00 91.31 1008 ALA A C 1
ATOM 8073 O O . ALA A 1 1008 ? 3.340 21.839 -6.386 1.00 91.31 1008 ALA A O 1
ATOM 8074 N N . ARG A 1 1009 ? 5.385 22.709 -6.721 1.00 88.69 1009 ARG A N 1
ATOM 8075 C CA . ARG A 1 1009 ? 5.974 21.399 -7.008 1.00 88.69 1009 ARG A CA 1
ATOM 8076 C C . ARG A 1 1009 ? 6.044 20.591 -5.710 1.00 88.69 1009 ARG A C 1
ATOM 8078 O O . ARG A 1 1009 ? 6.370 21.180 -4.680 1.00 88.69 1009 ARG A O 1
ATOM 8085 N N . PRO A 1 1010 ? 5.738 19.284 -5.740 1.00 83.44 1010 PRO A N 1
ATOM 8086 C CA . PRO A 1 1010 ? 5.781 18.435 -4.554 1.00 83.44 1010 PRO A CA 1
ATOM 8087 C C . PRO A 1 1010 ? 7.087 18.588 -3.762 1.00 83.44 1010 PRO A C 1
ATOM 8089 O O . PRO A 1 1010 ? 7.047 18.838 -2.558 1.00 83.44 1010 PRO A O 1
ATOM 8092 N N . GLU A 1 1011 ? 8.212 18.565 -4.483 1.00 78.75 1011 GLU A N 1
ATOM 8093 C CA . GLU A 1 1011 ? 9.578 18.604 -3.965 1.00 78.75 1011 GLU A CA 1
ATOM 8094 C C . GLU A 1 1011 ? 10.078 19.994 -3.548 1.00 78.75 1011 GLU A C 1
ATOM 8096 O O . GLU A 1 1011 ? 11.200 20.109 -3.053 1.00 78.75 1011 GLU A O 1
ATOM 8101 N N . SER A 1 1012 ? 9.292 21.054 -3.764 1.00 74.62 1012 SER A N 1
ATOM 8102 C CA . SER A 1 1012 ? 9.703 22.414 -3.418 1.00 74.62 1012 SER A CA 1
ATOM 8103 C C . SER A 1 1012 ? 9.978 22.528 -1.915 1.00 74.62 1012 SER A C 1
ATOM 8105 O O . SER A 1 1012 ? 9.081 22.393 -1.083 1.00 74.62 1012 SER A O 1
ATOM 8107 N N . GLN A 1 1013 ? 11.240 22.800 -1.588 1.00 58.34 1013 GLN A N 1
ATOM 8108 C CA . GLN A 1 1013 ? 11.699 23.219 -0.264 1.00 58.34 1013 GLN A CA 1
ATOM 8109 C C . GLN A 1 1013 ? 11.651 24.755 -0.178 1.00 58.34 1013 GLN A C 1
ATOM 8111 O O . GLN A 1 1013 ? 11.532 25.423 -1.206 1.00 58.34 1013 GLN A O 1
ATOM 8116 N N . SER A 1 1014 ? 11.731 25.329 1.024 1.00 60.19 1014 SER A N 1
ATOM 8117 C CA . SER A 1 1014 ? 11.705 26.790 1.243 1.00 60.19 1014 SER A CA 1
ATOM 8118 C C . SER A 1 1014 ? 10.362 27.465 0.939 1.00 60.19 1014 SER A C 1
ATOM 8120 O O . SER A 1 1014 ? 10.299 28.648 0.610 1.00 60.19 1014 SER A O 1
ATOM 8122 N N . LEU A 1 1015 ? 9.256 26.726 1.068 1.00 74.00 1015 LEU A N 1
ATOM 8123 C CA . LEU A 1 1015 ? 7.903 27.273 0.947 1.00 74.00 1015 LEU A CA 1
ATOM 8124 C C . LEU A 1 1015 ? 7.438 27.855 2.289 1.00 74.00 1015 LEU A C 1
ATOM 8126 O O . LEU A 1 1015 ? 6.626 27.251 2.994 1.00 74.00 1015 LEU A O 1
ATOM 8130 N N . PHE A 1 1016 ? 7.933 29.046 2.635 1.00 78.94 1016 PHE A N 1
ATOM 8131 C CA . PHE A 1 1016 ? 7.683 29.705 3.932 1.00 78.94 1016 PHE A CA 1
ATOM 8132 C C . PHE A 1 1016 ? 6.231 30.177 4.161 1.00 78.94 1016 PHE A C 1
ATOM 8134 O O . PHE A 1 1016 ? 5.917 30.886 5.118 1.00 78.94 1016 PHE A O 1
ATOM 8141 N N . SER A 1 1017 ? 5.326 29.816 3.252 1.00 87.06 1017 SER A N 1
ATOM 8142 C CA . SER A 1 1017 ? 3.894 30.099 3.316 1.00 87.06 1017 SER A CA 1
ATOM 8143 C C . SER A 1 1017 ? 3.020 28.891 2.998 1.00 87.06 1017 SER A C 1
ATOM 8145 O O . SER A 1 1017 ? 1.817 29.069 2.843 1.00 87.06 1017 SER A O 1
ATOM 8147 N N . VAL A 1 1018 ? 3.578 27.678 2.894 1.00 94.31 1018 VAL A N 1
ATOM 8148 C CA . VAL A 1 1018 ? 2.799 26.455 2.643 1.00 94.31 1018 VAL A CA 1
ATOM 8149 C C . VAL A 1 1018 ? 2.934 25.492 3.820 1.00 94.31 1018 VAL A C 1
ATOM 8151 O O . VAL A 1 1018 ? 4.040 25.125 4.214 1.00 94.31 1018 VAL A O 1
ATOM 8154 N N . GLY A 1 1019 ? 1.793 25.082 4.368 1.00 94.69 1019 GLY A N 1
ATOM 8155 C CA . GLY A 1 1019 ? 1.665 24.234 5.546 1.00 94.69 1019 GLY A CA 1
ATOM 8156 C C . GLY A 1 1019 ? 0.664 23.093 5.367 1.00 94.69 1019 GLY A C 1
ATOM 8157 O O . GLY A 1 1019 ? 0.444 22.577 4.266 1.00 94.69 1019 GLY A O 1
ATOM 8158 N N . ILE A 1 1020 ? 0.068 22.662 6.480 1.00 95.31 1020 ILE A N 1
ATOM 8159 C CA . ILE A 1 1020 ? -0.748 21.444 6.556 1.00 95.31 1020 ILE A CA 1
ATOM 8160 C C . ILE A 1 1020 ? -2.066 21.747 7.261 1.00 95.31 1020 ILE A C 1
ATOM 8162 O O . ILE A 1 1020 ? -2.066 22.324 8.345 1.00 95.31 1020 ILE A O 1
ATOM 8166 N N . ARG A 1 1021 ? -3.172 21.238 6.717 1.00 96.50 1021 ARG A N 1
ATOM 8167 C CA . ARG A 1 1021 ? -4.409 21.004 7.469 1.00 96.50 1021 ARG A CA 1
ATOM 8168 C C . ARG A 1 1021 ? -4.842 19.560 7.267 1.00 96.50 1021 ARG A C 1
ATOM 8170 O O . ARG A 1 1021 ? -4.793 19.054 6.149 1.00 96.50 1021 ARG A O 1
ATOM 8177 N N . LEU A 1 1022 ? -5.206 18.886 8.353 1.00 97.06 1022 LEU A N 1
ATOM 8178 C CA . LEU A 1 1022 ? -5.576 17.474 8.311 1.00 97.06 1022 LEU A CA 1
ATOM 8179 C C . LEU A 1 1022 ? -7.073 17.295 8.098 1.00 97.06 1022 LEU A C 1
ATOM 8181 O O . LEU A 1 1022 ? -7.879 18.057 8.629 1.00 97.06 1022 LEU A O 1
ATOM 8185 N N . ILE A 1 1023 ? -7.427 16.211 7.420 1.00 96.62 1023 ILE A N 1
ATOM 8186 C CA . ILE A 1 1023 ? -8.729 15.569 7.569 1.00 96.62 1023 ILE A CA 1
ATOM 8187 C C . ILE A 1 1023 ? -8.580 14.269 8.360 1.00 96.62 1023 ILE A C 1
ATOM 8189 O O . ILE A 1 1023 ? -7.516 13.640 8.349 1.00 96.62 1023 ILE A O 1
ATOM 8193 N N . ARG A 1 1024 ? -9.653 13.848 9.024 1.00 94.69 1024 ARG A N 1
ATOM 8194 C CA . ARG A 1 1024 ? -9.807 12.519 9.613 1.00 94.69 1024 ARG A CA 1
ATOM 8195 C C . ARG A 1 1024 ? -10.978 11.825 8.930 1.00 94.69 1024 ARG A C 1
ATOM 8197 O O . ARG A 1 1024 ? -12.065 12.392 8.805 1.00 94.69 1024 ARG A O 1
ATOM 8204 N N . LYS A 1 1025 ? -10.738 10.602 8.453 1.00 90.50 1025 LYS A N 1
ATOM 8205 C CA . LYS A 1 1025 ? -11.790 9.783 7.844 1.00 90.50 1025 LYS A CA 1
ATOM 8206 C C . LYS A 1 1025 ? -12.751 9.311 8.932 1.00 90.50 1025 LYS A C 1
ATOM 8208 O O . LYS A 1 1025 ? -12.309 8.856 9.986 1.00 90.50 1025 LYS A O 1
ATOM 8213 N N . ILE A 1 1026 ? -14.047 9.402 8.654 1.00 80.19 1026 ILE A N 1
ATOM 8214 C CA . ILE A 1 1026 ? -15.094 8.836 9.501 1.00 80.19 1026 ILE A CA 1
ATOM 8215 C C . ILE A 1 1026 ? -15.362 7.425 8.975 1.00 80.19 1026 ILE A C 1
ATOM 8217 O O . ILE A 1 1026 ? -15.774 7.254 7.829 1.00 80.19 1026 ILE A O 1
ATOM 8221 N N . GLU A 1 1027 ? -15.048 6.414 9.781 1.00 58.97 1027 GLU A N 1
ATOM 8222 C CA . GLU A 1 1027 ? -15.451 5.034 9.499 1.00 58.97 1027 GLU A CA 1
ATOM 8223 C C . GLU A 1 1027 ? -16.938 4.890 9.845 1.00 58.97 1027 GLU A C 1
ATOM 8225 O O . GLU A 1 1027 ? -17.364 5.306 10.925 1.00 58.97 1027 GLU A O 1
ATOM 8230 N N . ASN A 1 1028 ? -17.715 4.372 8.890 1.00 37.25 1028 ASN A N 1
ATOM 8231 C CA . ASN A 1 1028 ? -19.171 4.234 8.972 1.00 37.25 1028 ASN A CA 1
ATOM 8232 C C . ASN A 1 1028 ? -19.617 3.022 9.775 1.00 37.25 1028 ASN A C 1
ATOM 8234 O O . ASN A 1 1028 ? -19.178 1.899 9.443 1.00 37.25 1028 ASN A O 1
#